Protein AF-A0A319FBZ1-F1 (afdb_monomer_lite)

Radius of gyration: 51.59 Å; chains: 1; bounding box: 107×74×148 Å

pLDDT: mean 87.97, std 13.42, range [27.72, 98.88]

InterPro domains:
  IPR041411 Linalool dehydratase/isomerase [PF18566] (577-923)

Organism: Aspergillus sclerotiicarbonarius (strain CBS 121057 / IBT 28362) (NCBI:txid1448318)

Secondary structure (DSSP, 8-state):
----------THHHHHHHTTHHHHHHHHHHHHHHHTT--B-HHHHHHHHHSHHHHHHHHHHHHHHHHHHHHHHHHHHHHHHHHHHHTSTT----HHHHHHHHHHTTT---TTS-HHHHHHHHHHHHHHHHHHHHHHHHHSEEEEEEEEEEEEEEEP-S--TT-S---SSTT-PPPEEEETTEEEES-HHHHTHHHHHHHHHT-S-SSS-GGG-EEE-SSSS--EEES--TT--TTTTTT-TTGGGSTTEEEEEEEEEEEEEEEEEEE-TT---EEEE-SSTTEEEEEE--TTB-TT--EEEEEE-SSGGG-EEEE--SSBSS--SEEEEEEEE-GGGGGGTTEEEEEEEEEEEEEEEEETTTTEEEEEE--GGG-----------TTSTTTSTT--S-TTSHHHHHHHHHHHHHHHHTEETTEEHHHHHHHHHHHHHHHHHHHTT----HHHHHHHHHHHHHHHHHHHHHHHHHHHHHHTS--EEEEEEEEEEEEEEES-HHHHHHHHHHHHHHHHHHHHHHHHHHHHSTT-S--PPPPHHHHHHHHHHHHHHHSPTT--TT---SSTTS-STTSHHHHHHHHHHHHHHIIIII-TT-HHHHHHHHHHHHHHHTSHHHHTTHHHHTT--TTT-TT-SSPPPP---SSSSS-HHHHHHHHHHHHHHHHHHT--TTTSTT-EEEEE--SSSSSS-EEEEE-HHHHHHHHHHHHHHTTTS---SSTTEE-TGGGHHHHHHHHHHHHHHT--HHHHHHHHHHHHHHHHT---SSSPPPS-EETTT--BPPP-SSHHHHHHHHHHTTT-HHHHHHHHHHHHBTTEEEETTEEEEPPHHHHHHHHHHHHHH-S-S-S---HHHHHHHHHHHHHHGGG---SS---HHHHHHHHHHHHT-HHHHHHHHHHHHHHS--EEETTEEE---B---B-TTS-B--B-HHIIIIIHHHHHH--TTHHHHHHHSPPPHHHHHHS-EEES--GGGSEEEEEEEEETTTTEEEEEEEE-SSS-EEEEEEEESPPSEEEEEEETTS-EEEEEE-TT--EEEEEEE-TT-EEEEEEEE-

Sequence (1062 aa):
MSDSTPRPVPWAHHLIYLLLILPTGLSIALLLSDSRHWTLTGALYSFINTYRTSVQTALQILATLLSTIQLITICRLINNATRILFSRPTHHTTLNHLALWSSLSTPTTNFSLPLPQILLTLILANLSAVLSALWTGALTPTSATTTTNTTIYIPSYANRTFIKEYPSQIDNTGPSLRTTRGYFTYSVGVGLLTSLVSSASSASPLTGTLRNRTHTKLDSTGYTYTGRSYGVGAPVGLTDSSVSLHPWAANYTYHERGYDAQINCIYNASSLFLLQDTFYNALYDASGPLPDSNTTSSEYSVYTGWSTDTIVALGVASDPIAYTKARYVAAAAGESYLALNASQCLVTFIPTWFQVDVAVKDKEIHVSKLNPSSSSSSSSSSSLSSSQKEEEEEVDIDPTNHTVHVVMRQLELISNDLTSFYRSTLGDAFNTSIADYTTNANSTSTSISNTTTALTGIKNAYISLVDDILEAYAAAQLVVGNFTTPATATVTIDALRLGSRVYIVAVFVVSLVVVGVVGIEAGRTILAIRCFRIPEALSLTQAGHLRHFYNLSSAIDGDWPHMGSQEPAQEFLDAYRYQLATMAYASGLTHYHRMPAMRGLFKPLIRRLIHKMLRREVWGYWYNTSQSGVMVDPDLKELRKPWANPVIRENIMYSGHLLLMTSLYAMLFDDDEFERPGSLTFHWNPLFWGMGPETFVYDNRSLQQVIIDEMERNGWVGVCCEPNMVFVACNQFPIIAMHLNDARDGATVATEVLDKYKLALEEKGMLSRNDLYKDWISIKQGHRATPRSVGLTAWAAAFMNTRNSEFVRAGFPSHVKGFITNIDGQIELQHPMVAGAYRAALKKQGDTAEWQDSAEVLRDAREFYKENRSTIYFPYNEPTLGYVVKWLSELGKTTELDGILAYADKHLQPTWEYGGLYYPRNDLATDEQGRWMHMDPFSGNSAIGYARLNVESGQKIMVDAPWTKETLASRPYVDGLDLSQGVDCLRGVWDPNRNALIVTIREWAGHGSRVVFDVKNLPEGRWEVCTSQGGRRMHELDKGGQIAVDATLEGHEEVDIVVIRA

Structure (mmCIF, N/CA/C/O backbone):
data_AF-A0A319FBZ1-F1
#
_entry.id   AF-A0A319FBZ1-F1
#
loop_
_atom_site.group_PDB
_atom_site.id
_atom_site.type_symbol
_atom_site.label_atom_id
_atom_site.label_alt_id
_atom_site.label_comp_id
_atom_site.label_asym_id
_atom_site.label_entity_id
_atom_site.label_seq_id
_atom_site.pdbx_PDB_ins_code
_atom_site.Cartn_x
_atom_site.Cartn_y
_atom_site.Cartn_z
_atom_site.occupancy
_atom_site.B_iso_or_equiv
_atom_site.auth_seq_id
_atom_site.auth_comp_id
_atom_site.auth_asym_id
_atom_site.auth_atom_id
_atom_site.pdbx_PDB_model_num
ATOM 1 N N . MET A 1 1 ? -35.579 33.108 -6.995 1.00 34.59 1 MET A N 1
ATOM 2 C CA . MET A 1 1 ? -35.849 32.298 -5.787 1.00 34.59 1 MET A CA 1
ATOM 3 C C . MET A 1 1 ? -34.522 31.711 -5.357 1.00 34.59 1 MET A C 1
ATOM 5 O O . MET A 1 1 ? -33.823 31.206 -6.219 1.00 34.59 1 MET A O 1
ATOM 9 N N . SER A 1 2 ? -34.110 31.943 -4.111 1.00 28.72 2 SER A N 1
ATOM 10 C CA . SER A 1 2 ? -32.727 31.746 -3.668 1.00 28.72 2 SER A CA 1
ATOM 11 C C . SER A 1 2 ? -32.303 30.280 -3.693 1.00 28.72 2 SER A C 1
ATOM 13 O O . SER A 1 2 ? -32.942 29.452 -3.045 1.00 28.72 2 SER A O 1
ATOM 15 N N . ASP A 1 3 ? -31.189 30.018 -4.373 1.00 31.55 3 ASP A N 1
ATOM 16 C CA . ASP A 1 3 ? -30.395 28.797 -4.274 1.00 31.55 3 ASP A CA 1
ATOM 17 C C . ASP A 1 3 ? -30.102 28.444 -2.814 1.00 31.55 3 ASP A C 1
ATOM 19 O O . ASP A 1 3 ? -29.349 29.137 -2.124 1.00 31.55 3 ASP A O 1
ATOM 23 N N . SER A 1 4 ? -30.655 27.329 -2.348 1.00 28.61 4 SER A N 1
ATOM 24 C CA . SER A 1 4 ? -30.146 26.621 -1.178 1.00 28.61 4 SER A CA 1
ATOM 25 C C . SER A 1 4 ? -29.410 25.376 -1.657 1.00 28.61 4 SER A C 1
ATOM 27 O O . SER A 1 4 ? -29.954 24.274 -1.681 1.00 28.61 4 SER A O 1
ATOM 29 N N . THR A 1 5 ? -28.156 25.570 -2.057 1.00 28.48 5 THR A N 1
ATOM 30 C CA . THR A 1 5 ? -27.180 24.489 -2.193 1.00 28.48 5 THR A CA 1
ATOM 31 C C . THR A 1 5 ? -27.067 23.736 -0.859 1.00 28.48 5 THR A C 1
ATOM 33 O O . THR A 1 5 ? -26.916 24.374 0.192 1.00 28.48 5 THR A O 1
ATOM 36 N N . PRO A 1 6 ? -27.119 22.391 -0.832 1.00 32.03 6 PRO A N 1
ATOM 37 C CA . PRO A 1 6 ? -26.705 21.656 0.351 1.00 32.03 6 PRO A CA 1
ATOM 38 C C . PRO A 1 6 ? -25.202 21.892 0.512 1.00 32.03 6 PRO A C 1
ATOM 40 O O . PRO A 1 6 ? -24.391 21.423 -0.284 1.00 32.03 6 PRO A O 1
ATOM 43 N N . ARG A 1 7 ? -24.816 22.698 1.509 1.00 27.72 7 ARG A N 1
ATOM 44 C CA . ARG A 1 7 ? -23.401 22.928 1.818 1.00 27.72 7 ARG A CA 1
ATOM 45 C C . ARG A 1 7 ? -22.739 21.569 2.091 1.00 27.72 7 ARG A C 1
ATOM 47 O O . ARG A 1 7 ? -23.223 20.863 2.979 1.00 27.72 7 ARG A O 1
ATOM 54 N N . PRO A 1 8 ? -21.634 21.212 1.413 1.00 31.62 8 PRO A N 1
ATOM 55 C CA . PRO A 1 8 ? -20.845 20.054 1.805 1.00 31.62 8 PRO A CA 1
ATOM 56 C C . PRO A 1 8 ? -20.401 20.264 3.253 1.00 31.62 8 PRO A C 1
ATOM 58 O O . PRO A 1 8 ? -19.828 21.305 3.578 1.00 31.62 8 PRO A O 1
ATOM 61 N N . VAL A 1 9 ? -20.708 19.316 4.143 1.00 40.81 9 VAL A N 1
ATOM 62 C CA . VAL A 1 9 ? -20.178 19.333 5.510 1.00 40.81 9 VAL A CA 1
ATOM 63 C C . VAL A 1 9 ? -18.664 19.141 5.377 1.00 40.81 9 VAL A C 1
ATOM 65 O O . VAL A 1 9 ? -18.232 18.076 4.941 1.00 40.81 9 VAL A O 1
ATOM 68 N N . PRO A 1 10 ? -17.832 20.149 5.691 1.00 37.81 10 PRO A N 1
ATOM 69 C CA . PRO A 1 10 ? -16.394 20.051 5.471 1.00 37.81 10 PRO A CA 1
ATOM 70 C C . PRO A 1 10 ? -15.814 18.898 6.296 1.00 37.81 10 PRO A C 1
ATOM 72 O O . PRO A 1 10 ? -16.124 18.814 7.489 1.00 37.81 10 PRO A O 1
ATOM 75 N N . TRP A 1 11 ? -14.916 18.082 5.724 1.00 42.06 11 TRP A N 1
ATOM 76 C CA . TRP A 1 11 ? -14.137 17.042 6.431 1.00 42.06 11 TRP A CA 1
ATOM 77 C C . TRP A 1 11 ? -13.492 17.538 7.744 1.00 42.06 11 TRP A C 1
ATOM 79 O O . TRP A 1 11 ? -13.277 16.761 8.676 1.00 42.06 11 TRP A O 1
ATOM 89 N N . ALA A 1 12 ? -13.288 18.853 7.874 1.00 48.91 12 ALA A N 1
ATOM 90 C CA . ALA A 1 12 ? -12.910 19.541 9.109 1.00 48.91 12 ALA A CA 1
ATOM 91 C C . ALA A 1 12 ? -13.807 19.234 10.330 1.00 48.91 12 ALA A C 1
ATOM 93 O O . ALA A 1 12 ? -13.333 19.306 11.460 1.00 48.91 12 ALA A O 1
ATOM 94 N N . HIS A 1 13 ? -15.078 18.857 10.143 1.00 54.44 13 HIS A N 1
ATOM 95 C CA . HIS A 1 13 ? -15.991 18.551 11.254 1.00 54.44 13 HIS A CA 1
ATOM 96 C C . HIS A 1 13 ? -15.677 17.222 11.958 1.00 54.44 13 HIS A C 1
ATOM 98 O O . HIS A 1 13 ? -15.991 17.084 13.140 1.00 54.44 13 HIS A O 1
ATOM 104 N N . HIS A 1 14 ? -15.026 16.274 11.275 1.00 61.62 14 HIS A N 1
ATOM 105 C CA . HIS A 1 14 ? -14.654 14.973 11.846 1.00 61.62 14 HIS A CA 1
ATOM 106 C C . HIS A 1 14 ? -13.193 14.913 12.323 1.00 61.62 14 HIS A C 1
ATOM 108 O O . HIS A 1 14 ? -12.869 14.104 13.191 1.00 61.62 14 HIS A O 1
ATOM 114 N N . LEU A 1 15 ? -12.335 15.822 11.844 1.00 65.56 15 LEU A N 1
ATOM 115 C CA . LEU A 1 15 ? -10.936 15.973 12.275 1.00 65.56 15 LEU A CA 1
ATOM 116 C C . LEU A 1 15 ? -10.785 16.193 13.788 1.00 65.56 15 LEU A C 1
ATOM 118 O O . LEU A 1 15 ? -9.795 15.773 14.380 1.00 65.56 15 LEU A O 1
ATOM 122 N N . ILE A 1 16 ? -11.785 16.789 14.442 1.00 71.62 16 ILE A N 1
ATOM 123 C CA . ILE A 1 16 ? -11.746 17.045 15.887 1.00 71.62 16 ILE A CA 1
ATOM 124 C C . ILE A 1 16 ? -11.750 15.755 16.723 1.00 71.62 16 ILE A C 1
ATOM 126 O O . ILE A 1 16 ? -11.175 15.736 17.806 1.00 71.62 16 ILE A O 1
ATOM 130 N N . TYR A 1 17 ? -12.324 14.663 16.202 1.00 78.06 17 TYR A N 1
ATOM 131 C CA . TYR A 1 17 ? -12.297 13.351 16.855 1.00 78.06 17 TYR A CA 1
ATOM 132 C C . TYR A 1 17 ? -10.937 12.659 16.709 1.00 78.06 17 TYR A C 1
ATOM 134 O O . TYR A 1 17 ? -10.563 11.882 17.583 1.00 78.06 17 TYR A O 1
ATOM 142 N N . LEU A 1 18 ? -10.157 12.974 15.665 1.00 79.75 18 LEU A N 1
ATOM 143 C CA . LEU A 1 18 ? -8.789 12.461 15.513 1.00 79.75 18 LEU A CA 1
ATOM 144 C C . LEU A 1 18 ? -7.849 13.015 16.591 1.00 79.75 18 LEU A C 1
ATOM 146 O O . LEU A 1 18 ? -6.896 12.342 16.975 1.00 79.75 18 LEU A O 1
ATOM 150 N N . LEU A 1 19 ? -8.149 14.190 17.156 1.00 82.81 19 LEU A N 1
ATOM 151 C CA . LEU A 1 19 ? -7.373 14.743 18.268 1.00 82.81 19 LEU A CA 1
ATOM 152 C C . LEU A 1 19 ? -7.431 13.862 19.528 1.00 82.81 19 LEU A C 1
ATOM 154 O O . LEU A 1 19 ? -6.498 13.919 20.325 1.00 82.81 19 LEU A O 1
ATOM 158 N N . LEU A 1 20 ? -8.446 12.995 19.690 1.00 85.62 20 LEU A N 1
ATOM 159 C CA . LEU A 1 20 ? -8.510 12.016 20.788 1.00 85.62 20 LEU A CA 1
ATOM 160 C C . LEU A 1 20 ? -7.400 10.962 20.740 1.00 85.62 20 LEU A C 1
ATOM 162 O O . LEU A 1 20 ? -7.141 10.325 21.763 1.00 85.62 20 LEU A O 1
ATOM 166 N N . ILE A 1 21 ? -6.728 10.781 19.598 1.00 85.25 21 ILE A N 1
ATOM 167 C CA . ILE A 1 21 ? -5.580 9.872 19.486 1.00 85.25 21 ILE A CA 1
ATOM 168 C C . ILE A 1 21 ? -4.472 10.300 20.454 1.00 85.25 21 ILE A C 1
ATOM 170 O O . ILE A 1 21 ? -3.823 9.443 21.042 1.00 85.25 21 ILE A O 1
ATOM 174 N N . LEU A 1 22 ? -4.300 11.605 20.687 1.00 86.25 22 LEU A N 1
ATOM 175 C CA . LEU A 1 22 ? -3.264 12.137 21.575 1.00 86.25 22 LEU A CA 1
ATOM 176 C C . LEU A 1 22 ? -3.469 11.731 23.052 1.00 86.25 22 LEU A C 1
ATOM 178 O O . LEU A 1 22 ? -2.593 11.050 23.589 1.00 86.25 22 LEU A O 1
ATOM 182 N N . PRO A 1 23 ? -4.597 12.057 23.727 1.00 89.50 23 PRO A N 1
ATOM 183 C CA . PRO A 1 23 ? -4.830 11.617 25.103 1.00 89.50 23 PRO A CA 1
ATOM 184 C C . PRO A 1 23 ? -4.959 10.094 25.214 1.00 89.50 23 PRO A C 1
ATOM 186 O O . PRO A 1 23 ? -4.462 9.505 26.170 1.00 89.50 23 PRO A O 1
ATOM 189 N N . THR A 1 24 ? -5.557 9.425 24.225 1.00 87.00 24 THR A N 1
ATOM 190 C CA . THR A 1 24 ? -5.720 7.964 24.271 1.00 87.00 24 THR A CA 1
ATOM 191 C C . THR A 1 24 ? -4.374 7.255 24.132 1.00 87.00 24 THR A C 1
ATOM 193 O O . THR A 1 24 ? -4.033 6.424 24.971 1.00 87.00 24 THR A O 1
ATOM 196 N N . GLY A 1 25 ? -3.572 7.628 23.132 1.00 87.62 25 GLY A N 1
ATOM 197 C CA . GLY A 1 25 ? -2.243 7.071 22.897 1.00 87.62 25 GLY A CA 1
ATOM 198 C C . GLY A 1 25 ? -1.302 7.304 24.074 1.00 87.62 25 GLY A C 1
ATOM 199 O O . GLY A 1 25 ? -0.630 6.370 24.507 1.00 87.62 25 GLY A O 1
ATOM 200 N N . LEU A 1 26 ? -1.319 8.505 24.664 1.00 89.12 26 LEU A N 1
ATOM 201 C CA . LEU A 1 26 ? -0.517 8.792 25.852 1.00 89.12 26 LEU A CA 1
ATOM 202 C C . LEU A 1 26 ? -0.981 7.983 27.074 1.00 89.12 26 LEU A C 1
ATOM 204 O O . LEU A 1 26 ? -0.143 7.462 27.803 1.00 89.12 26 LEU A O 1
ATOM 208 N N . SER A 1 27 ? -2.291 7.808 27.282 1.00 90.62 27 SER A N 1
ATOM 209 C CA . SER A 1 27 ? -2.806 6.991 28.394 1.00 90.62 27 SER A CA 1
ATOM 210 C C . SER A 1 27 ? -2.435 5.507 28.257 1.00 90.62 27 SER A C 1
ATOM 212 O O . SER A 1 27 ? -2.068 4.872 29.244 1.00 90.62 27 SER A O 1
ATOM 214 N N . ILE A 1 28 ? -2.449 4.970 27.028 1.00 87.38 28 ILE A N 1
ATOM 215 C CA . ILE A 1 28 ? -2.000 3.605 26.720 1.00 87.38 28 ILE A CA 1
ATOM 216 C C . ILE A 1 28 ? -0.494 3.483 26.955 1.00 87.38 28 ILE A C 1
ATOM 218 O O . ILE A 1 28 ? -0.051 2.520 27.574 1.00 87.38 28 ILE A O 1
ATOM 222 N N . ALA A 1 29 ? 0.295 4.463 26.508 1.00 86.00 29 ALA A N 1
ATOM 223 C CA . ALA A 1 29 ? 1.738 4.475 26.721 1.00 86.00 29 ALA A CA 1
ATOM 224 C C . ALA A 1 29 ? 2.097 4.508 28.216 1.00 86.00 29 ALA A C 1
ATOM 226 O O . ALA A 1 29 ? 2.976 3.760 28.639 1.00 86.00 29 ALA A O 1
ATOM 227 N N . LEU A 1 30 ? 1.386 5.300 29.029 1.00 87.31 30 LEU A N 1
ATOM 228 C CA . LEU A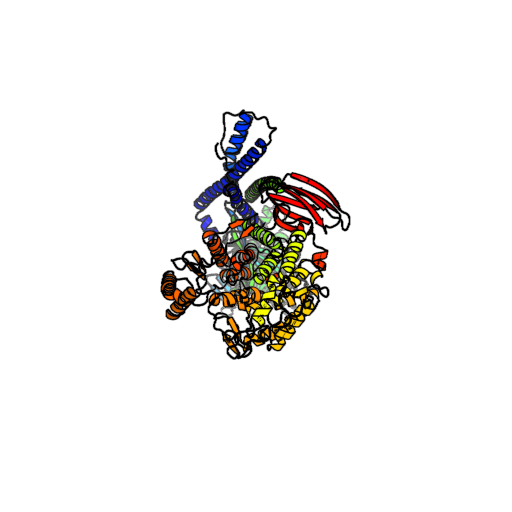 1 30 ? 1.569 5.333 30.485 1.00 87.31 30 LEU A CA 1
ATOM 229 C C . LEU A 1 30 ? 1.181 4.005 31.145 1.00 87.31 30 LEU A C 1
ATOM 231 O O . LEU A 1 30 ? 1.909 3.527 32.010 1.00 87.31 30 LEU A O 1
ATOM 235 N N . LEU A 1 31 ? 0.090 3.364 30.711 1.00 85.75 31 LEU A N 1
ATOM 236 C CA . LEU A 1 31 ? -0.308 2.047 31.219 1.00 85.75 31 LEU A CA 1
ATOM 237 C C . LEU A 1 31 ? 0.703 0.953 30.831 1.00 85.75 31 LEU A C 1
ATOM 239 O O . LEU A 1 31 ? 1.047 0.103 31.651 1.00 85.75 31 LEU A O 1
ATOM 243 N N . LEU A 1 32 ? 1.226 0.992 29.602 1.00 84.12 32 LEU A N 1
ATOM 244 C CA . LEU A 1 32 ? 2.278 0.082 29.145 1.00 84.12 32 LEU A CA 1
ATOM 245 C C . LEU A 1 32 ? 3.583 0.311 29.916 1.00 84.12 32 LEU A C 1
ATOM 247 O O . LEU A 1 32 ? 4.200 -0.657 30.355 1.00 84.12 32 LEU A O 1
ATOM 251 N N . SER A 1 33 ? 3.962 1.571 30.136 1.00 83.12 33 SER A N 1
ATOM 252 C CA . SER A 1 33 ? 5.104 1.961 30.971 1.00 83.12 33 SER A CA 1
ATOM 253 C C . SER A 1 33 ? 4.956 1.452 32.408 1.00 83.12 33 SER A C 1
ATOM 255 O O . SER A 1 33 ? 5.908 0.910 32.969 1.00 83.12 33 SER A O 1
ATOM 257 N N . ASP A 1 34 ? 3.759 1.583 32.992 1.00 83.19 34 ASP A N 1
ATOM 258 C CA . ASP A 1 34 ? 3.424 1.075 34.326 1.00 83.19 34 ASP A CA 1
ATOM 259 C C . ASP A 1 34 ? 3.566 -0.454 34.380 1.00 83.19 34 ASP A C 1
ATOM 261 O O . ASP A 1 34 ? 4.217 -0.958 35.294 1.00 83.19 34 ASP A O 1
ATOM 265 N N . SER A 1 35 ? 3.042 -1.163 33.368 1.00 81.50 35 SER A N 1
ATOM 266 C CA . SER A 1 35 ? 3.059 -2.632 33.277 1.00 81.50 35 SER A CA 1
ATOM 267 C C . SER A 1 35 ? 4.442 -3.237 33.021 1.00 81.50 35 SER A C 1
ATOM 269 O O . SER A 1 35 ? 4.722 -4.341 33.476 1.00 81.50 35 SER A O 1
ATOM 271 N N . ARG A 1 36 ? 5.319 -2.521 32.304 1.00 80.12 36 ARG A N 1
ATOM 272 C CA . ARG A 1 36 ? 6.681 -2.970 31.972 1.00 80.12 36 ARG A CA 1
ATOM 273 C C . ARG A 1 36 ? 7.728 -2.525 32.993 1.00 80.12 36 ARG A C 1
ATOM 275 O O . ARG A 1 36 ? 8.913 -2.688 32.730 1.00 80.12 36 ARG A O 1
ATOM 282 N N . HIS A 1 37 ? 7.305 -1.950 34.123 1.00 75.50 37 HIS A N 1
ATOM 283 C CA . HIS A 1 37 ? 8.192 -1.400 35.153 1.00 75.50 37 HIS A CA 1
ATOM 284 C C . HIS A 1 37 ? 9.277 -0.480 34.577 1.00 75.50 37 HIS A C 1
ATOM 286 O O . HIS A 1 37 ? 10.433 -0.527 34.991 1.00 75.50 37 HIS A O 1
ATOM 292 N N . TRP A 1 38 ? 8.916 0.354 33.598 1.00 78.19 38 TRP A N 1
ATOM 293 C CA . TRP A 1 38 ? 9.892 1.236 32.974 1.00 78.19 38 TRP A CA 1
ATOM 294 C C . TRP A 1 38 ? 10.355 2.299 33.976 1.00 78.19 38 TRP A C 1
ATOM 296 O O . TRP A 1 38 ? 9.547 3.054 34.526 1.00 78.19 38 TRP A O 1
ATOM 306 N N . THR A 1 39 ? 11.662 2.337 34.219 1.00 80.50 39 THR A N 1
ATOM 307 C CA . THR A 1 39 ? 12.317 3.286 35.115 1.00 80.50 39 THR A CA 1
ATOM 308 C C . THR A 1 39 ? 13.240 4.225 34.339 1.00 80.50 39 THR A C 1
ATOM 310 O O . THR A 1 39 ? 13.846 3.875 33.326 1.00 80.50 39 THR A O 1
ATOM 313 N N . LEU A 1 40 ? 13.325 5.460 34.818 1.00 78.62 40 LEU A N 1
ATOM 314 C CA . LEU A 1 40 ? 14.212 6.507 34.344 1.00 78.62 40 LEU A CA 1
ATOM 315 C C . LEU A 1 40 ? 15.462 6.499 35.225 1.00 78.62 40 LEU A C 1
ATOM 317 O O . LEU A 1 40 ? 15.387 6.790 36.420 1.00 78.62 40 LEU A O 1
ATOM 321 N N . THR A 1 41 ? 16.601 6.168 34.627 1.00 76.44 41 THR A N 1
ATOM 322 C CA . THR A 1 41 ? 17.908 6.058 35.291 1.00 76.44 41 THR A CA 1
ATOM 323 C C . THR A 1 41 ? 18.925 7.017 34.658 1.00 76.44 41 THR A C 1
ATOM 325 O O . THR A 1 41 ? 18.640 7.705 33.671 1.00 76.44 41 THR A O 1
ATOM 328 N N . GLY A 1 42 ? 20.121 7.117 35.246 1.00 75.19 42 GLY A N 1
ATOM 329 C CA . GLY A 1 42 ? 21.249 7.848 34.660 1.00 75.19 42 GLY A CA 1
ATOM 330 C C . GLY A 1 42 ? 20.997 9.351 34.472 1.00 75.19 42 GLY A C 1
ATOM 331 O O . GLY A 1 42 ? 20.610 10.057 35.404 1.00 75.19 42 GLY A O 1
ATOM 332 N N . ALA A 1 43 ? 21.234 9.859 33.258 1.00 73.06 43 ALA A N 1
ATOM 333 C CA . ALA A 1 43 ? 21.151 11.291 32.952 1.00 73.06 43 ALA A CA 1
ATOM 334 C C . ALA A 1 43 ? 19.738 11.874 33.147 1.00 73.06 43 ALA A C 1
ATOM 336 O O . ALA A 1 43 ? 19.599 13.005 33.607 1.00 73.06 43 ALA A O 1
ATOM 337 N N . LEU A 1 44 ? 18.693 11.091 32.859 1.00 73.56 44 LEU A N 1
ATOM 338 C CA . LEU A 1 44 ? 17.294 11.490 33.051 1.00 73.56 44 LEU A CA 1
ATOM 339 C C . LEU A 1 44 ? 16.930 11.597 34.536 1.00 73.56 44 LEU A C 1
ATOM 341 O O . LEU A 1 44 ? 16.275 12.560 34.933 1.00 73.56 44 LEU A O 1
ATOM 345 N N . TYR A 1 45 ? 17.405 10.659 35.362 1.00 80.94 45 TYR A N 1
ATOM 346 C CA . TYR A 1 45 ? 17.258 10.726 36.820 1.00 80.94 45 TYR A CA 1
ATOM 347 C C . TYR A 1 45 ? 17.923 11.987 37.385 1.00 80.94 45 TYR A C 1
ATOM 349 O O . TYR A 1 45 ? 17.305 12.734 38.146 1.00 80.94 45 TYR A O 1
ATOM 357 N N . SER A 1 46 ? 19.153 12.267 36.940 1.00 78.44 46 SER A N 1
ATOM 358 C CA . SER A 1 46 ? 19.890 13.474 37.324 1.00 78.44 46 SER A CA 1
ATOM 359 C C . SER A 1 46 ? 19.156 14.750 36.888 1.00 78.44 46 SER A C 1
ATOM 361 O O . SER A 1 46 ? 18.933 15.645 37.704 1.00 78.44 46 SER A O 1
ATOM 363 N N . PHE A 1 47 ? 18.687 14.813 35.636 1.00 81.81 47 PHE A N 1
ATOM 364 C CA . PHE A 1 47 ? 17.968 15.965 35.088 1.00 81.81 47 PHE A CA 1
ATOM 365 C C . PHE A 1 47 ? 16.683 16.272 35.865 1.00 81.81 47 PHE A C 1
ATOM 367 O O . PHE A 1 47 ? 16.469 17.413 36.277 1.00 81.81 47 PHE A O 1
ATOM 374 N N . ILE A 1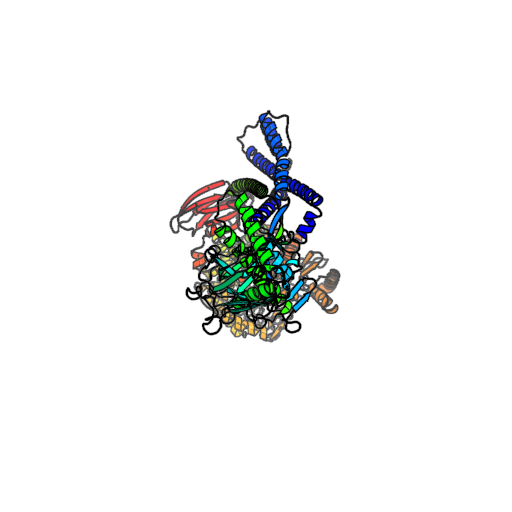 48 ? 15.849 15.257 36.117 1.00 81.69 48 ILE A N 1
ATOM 375 C CA . ILE A 1 48 ? 14.580 15.434 36.835 1.00 81.69 48 ILE A CA 1
ATOM 376 C C . ILE A 1 48 ? 14.834 15.864 38.279 1.00 81.69 48 ILE A C 1
ATOM 378 O O . ILE A 1 48 ? 14.161 16.771 38.768 1.00 81.69 48 ILE A O 1
ATOM 382 N N . ASN A 1 49 ? 15.818 15.266 38.957 1.00 80.38 49 ASN A N 1
ATOM 383 C CA . ASN A 1 49 ? 16.158 15.666 40.321 1.00 80.38 49 ASN A CA 1
ATOM 384 C C . ASN A 1 49 ? 16.785 17.061 40.404 1.00 80.38 49 ASN A C 1
ATOM 386 O O . ASN A 1 49 ? 16.559 17.752 41.395 1.00 80.38 49 ASN A O 1
ATOM 390 N N . THR A 1 50 ? 17.497 17.500 39.367 1.00 84.31 50 THR A N 1
ATOM 391 C CA . THR A 1 50 ? 18.093 18.842 39.310 1.00 84.31 50 THR A CA 1
ATOM 392 C C . THR A 1 50 ? 17.045 19.922 39.021 1.00 84.31 50 THR A C 1
ATOM 394 O O . THR A 1 50 ? 17.071 20.985 39.637 1.00 84.31 50 THR A O 1
ATOM 397 N N . TYR A 1 51 ? 16.079 19.650 38.132 1.00 84.50 51 TYR A N 1
ATOM 398 C CA . TYR A 1 51 ? 15.102 20.635 37.640 1.00 84.50 51 TYR A CA 1
ATOM 399 C C . TYR A 1 51 ? 13.644 20.319 38.012 1.00 84.50 51 TYR A C 1
ATOM 401 O O . TYR A 1 51 ? 12.728 20.557 37.219 1.00 84.50 51 TYR A O 1
ATOM 409 N N . ARG A 1 52 ? 13.403 19.811 39.228 1.00 83.31 52 ARG A N 1
ATOM 410 C CA . ARG A 1 52 ? 12.074 19.351 39.685 1.00 83.31 52 ARG A CA 1
ATOM 411 C C . ARG A 1 52 ? 10.938 20.349 39.409 1.00 83.31 52 ARG A C 1
ATOM 413 O O . ARG A 1 52 ? 9.892 19.959 38.894 1.00 83.31 52 ARG A O 1
ATOM 420 N N . THR A 1 53 ? 11.146 21.635 39.697 1.00 81.25 53 THR A N 1
ATOM 421 C CA . THR A 1 53 ? 10.112 22.676 39.543 1.00 81.25 53 THR A CA 1
ATOM 422 C C . THR A 1 53 ? 9.749 22.938 38.079 1.00 81.25 53 THR A C 1
ATOM 424 O O . THR A 1 53 ? 8.570 23.027 37.742 1.00 81.25 53 THR A O 1
ATOM 427 N N . SER A 1 54 ? 10.742 23.024 37.190 1.00 85.81 54 SER A N 1
ATOM 428 C CA . SER A 1 54 ? 10.518 23.288 35.761 1.00 85.81 54 SER A CA 1
ATOM 429 C C . SER A 1 54 ? 9.787 22.132 35.080 1.00 85.81 54 SER A C 1
ATOM 431 O O . SER A 1 54 ? 8.877 22.358 34.281 1.00 85.81 54 SER A O 1
ATOM 433 N N . VAL A 1 55 ? 10.146 20.895 35.441 1.00 84.75 55 VAL A N 1
ATOM 434 C CA . VAL A 1 55 ? 9.479 19.686 34.945 1.00 84.75 55 VAL A CA 1
ATOM 435 C C . VAL A 1 55 ? 8.005 19.687 35.356 1.00 84.75 55 VAL A C 1
ATOM 437 O O . VAL A 1 55 ? 7.141 19.485 34.506 1.00 84.75 55 VAL A O 1
ATOM 440 N N . GLN A 1 56 ? 7.689 20.005 36.615 1.00 84.69 56 GLN A N 1
ATOM 441 C CA . GLN A 1 56 ? 6.302 20.027 37.092 1.00 84.69 56 GLN A CA 1
ATOM 442 C C . GLN A 1 56 ? 5.432 21.066 36.360 1.00 84.69 56 GLN A C 1
ATOM 444 O O . GLN A 1 56 ? 4.286 20.776 36.014 1.00 84.69 56 GLN A O 1
ATOM 449 N N . THR A 1 57 ? 5.968 22.254 36.064 1.00 84.75 57 THR A N 1
ATOM 450 C CA . THR A 1 57 ? 5.241 23.290 35.307 1.00 84.75 57 THR A CA 1
ATOM 451 C C . THR A 1 57 ? 4.925 22.839 33.880 1.00 84.75 57 THR A C 1
ATOM 453 O O . THR A 1 57 ? 3.801 23.021 33.409 1.00 84.75 57 THR A O 1
ATOM 456 N N . ALA A 1 58 ? 5.884 22.208 33.195 1.00 84.62 58 ALA A N 1
ATOM 457 C CA . ALA A 1 58 ? 5.672 21.682 31.847 1.00 84.62 58 ALA A CA 1
ATOM 458 C C . ALA A 1 58 ? 4.583 20.593 31.820 1.00 84.62 58 ALA A C 1
ATOM 460 O O . ALA A 1 58 ? 3.727 20.589 30.932 1.00 84.62 58 ALA A O 1
ATOM 461 N N . LEU A 1 59 ? 4.564 19.717 32.832 1.00 87.75 59 LEU A N 1
ATOM 462 C CA . LEU A 1 59 ? 3.537 18.683 32.974 1.00 87.75 59 LEU A CA 1
ATOM 463 C C . LEU A 1 59 ? 2.131 19.275 33.161 1.00 87.75 59 LEU A C 1
ATOM 465 O O . LEU A 1 59 ? 1.178 18.776 32.565 1.00 87.75 59 LEU A O 1
ATOM 469 N N . GLN A 1 60 ? 1.995 20.369 3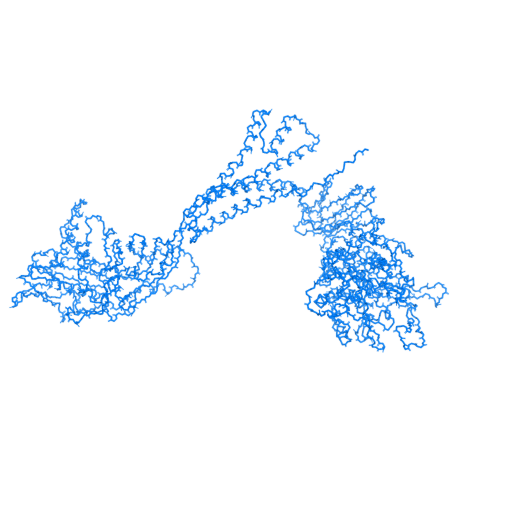3.915 1.00 86.88 60 GLN A N 1
ATOM 470 C CA . GLN A 1 60 ? 0.703 21.031 34.136 1.00 86.88 60 GLN A CA 1
ATOM 471 C C . GLN A 1 60 ? 0.117 21.645 32.850 1.00 86.88 60 GLN A C 1
ATOM 473 O O . GLN A 1 60 ? -1.097 21.584 32.617 1.00 86.88 60 GLN A O 1
ATOM 478 N N . ILE A 1 61 ? 0.968 22.218 31.993 1.00 87.44 61 ILE A N 1
ATOM 479 C CA . ILE A 1 61 ? 0.557 22.760 30.687 1.00 87.44 61 ILE A CA 1
ATOM 480 C C . ILE A 1 61 ? 0.047 21.625 29.791 1.00 87.44 61 ILE A C 1
ATOM 482 O O . ILE A 1 61 ? -1.036 21.729 29.209 1.00 87.44 61 ILE A O 1
ATOM 486 N N . LEU A 1 62 ? 0.787 20.514 29.734 1.00 88.62 62 LEU A N 1
ATOM 487 C CA . LEU A 1 62 ? 0.411 19.343 28.945 1.00 88.62 62 LEU A CA 1
ATOM 488 C C . LEU A 1 62 ? -0.918 18.732 29.422 1.00 88.62 62 LEU A C 1
ATOM 490 O O . LEU A 1 62 ? -1.799 18.458 28.607 1.00 88.62 62 LEU A O 1
ATOM 494 N N . ALA A 1 63 ? -1.107 18.589 30.736 1.00 90.25 63 ALA A N 1
ATOM 495 C CA . ALA A 1 63 ? -2.342 18.078 31.333 1.00 90.25 63 ALA A CA 1
ATOM 496 C C . ALA A 1 63 ? -3.579 18.930 30.978 1.00 90.25 63 ALA A C 1
ATOM 498 O O . ALA A 1 63 ? -4.664 18.413 30.681 1.00 90.25 63 ALA A O 1
ATOM 499 N N . THR A 1 64 ? -3.407 20.252 30.930 1.00 89.19 64 THR A N 1
ATOM 500 C CA . THR A 1 64 ? -4.476 21.194 30.564 1.00 89.19 64 THR A CA 1
ATOM 501 C C . THR A 1 64 ? -4.846 21.096 29.077 1.00 89.19 64 THR A C 1
ATOM 503 O O . THR A 1 64 ? -6.022 21.164 28.714 1.00 89.19 64 THR A O 1
ATOM 506 N N . LEU A 1 65 ? -3.869 20.860 28.198 1.00 88.62 65 LEU A N 1
ATOM 507 C CA . LEU A 1 65 ? -4.124 20.648 26.772 1.00 88.62 65 LEU A CA 1
ATOM 508 C C . LEU A 1 65 ? -4.918 19.352 26.521 1.00 88.62 65 LEU A C 1
ATOM 510 O O . LEU A 1 65 ? -5.918 19.361 25.801 1.00 88.62 65 LEU A O 1
ATOM 514 N N . LEU A 1 66 ? -4.507 18.247 27.151 1.00 89.75 66 LEU A N 1
ATOM 515 C CA . LEU A 1 66 ? -5.137 16.931 26.981 1.00 89.75 66 LEU A CA 1
ATOM 516 C C . LEU A 1 66 ? -6.585 16.907 27.489 1.00 89.75 66 LEU A C 1
ATOM 518 O O . LEU A 1 66 ? -7.475 16.383 26.815 1.00 89.75 66 LEU A O 1
ATOM 522 N N . SER A 1 67 ? -6.838 17.530 28.642 1.00 89.12 67 SER A N 1
ATOM 523 C CA . SER A 1 67 ? -8.192 17.680 29.194 1.00 89.12 67 SER A CA 1
ATOM 524 C C . SER A 1 67 ? -9.103 18.536 28.308 1.00 89.12 67 SER A C 1
ATOM 526 O O . SER A 1 67 ? -10.282 18.216 28.140 1.00 89.12 67 SER A O 1
ATOM 528 N N . THR A 1 68 ? -8.563 19.580 27.672 1.00 88.06 68 THR A N 1
ATOM 529 C CA . THR A 1 68 ? -9.315 20.430 26.735 1.00 88.06 68 THR A CA 1
ATOM 530 C C . THR A 1 68 ? -9.775 19.646 25.501 1.00 88.06 68 THR A C 1
ATOM 532 O O . THR A 1 68 ? -10.932 19.766 25.093 1.00 88.06 68 THR A O 1
ATOM 535 N N . ILE A 1 69 ? -8.916 18.787 24.940 1.00 87.88 69 ILE A N 1
ATOM 536 C CA . ILE A 1 69 ? -9.263 17.911 23.805 1.00 87.88 69 ILE A CA 1
ATOM 537 C C . ILE A 1 69 ? -10.431 16.978 24.166 1.00 87.88 69 ILE A C 1
ATOM 539 O O . ILE A 1 69 ? -11.387 16.837 23.393 1.00 87.88 69 ILE A O 1
ATOM 543 N N . GLN A 1 70 ? -10.384 16.363 25.352 1.00 88.19 70 GLN A N 1
ATOM 544 C CA . GLN A 1 70 ? -11.441 15.469 25.833 1.00 88.19 70 GLN A CA 1
ATOM 545 C C . GLN A 1 70 ? -12.774 16.215 26.024 1.00 88.19 70 GLN A C 1
ATOM 547 O O . GLN A 1 70 ? -13.811 15.734 25.565 1.00 88.19 70 GLN A O 1
ATOM 552 N N . LEU A 1 71 ? -12.759 17.421 26.606 1.00 87.44 71 LEU A N 1
ATOM 553 C CA . LEU A 1 71 ? -13.969 18.230 26.802 1.00 87.44 71 LEU A CA 1
ATOM 554 C C . LEU A 1 71 ? -14.614 18.663 25.474 1.00 87.44 71 LEU A C 1
ATOM 556 O O . LEU A 1 71 ? -15.822 18.512 25.291 1.00 87.44 71 LEU A O 1
ATOM 560 N N . ILE A 1 72 ? -13.818 19.162 24.522 1.00 85.00 72 ILE A N 1
ATOM 561 C CA . ILE A 1 72 ? -14.317 19.597 23.206 1.00 85.00 72 ILE A CA 1
ATOM 562 C C . ILE A 1 72 ? -14.985 18.435 22.459 1.00 85.00 72 ILE A C 1
ATOM 564 O O . ILE A 1 72 ? -16.028 18.619 21.827 1.00 85.00 72 ILE A O 1
ATOM 568 N N . THR A 1 73 ? -14.417 17.234 22.565 1.00 84.25 73 THR A N 1
ATOM 569 C CA . THR A 1 73 ? -14.984 16.016 21.975 1.00 84.25 73 THR A CA 1
ATOM 570 C C . THR A 1 73 ? -16.370 15.709 22.542 1.00 84.25 73 THR A C 1
ATOM 572 O O . THR A 1 73 ? -17.304 15.456 21.778 1.00 84.25 73 THR A O 1
ATOM 575 N N . ILE A 1 74 ? -16.523 15.765 23.869 1.00 85.25 74 ILE A N 1
ATOM 576 C CA . ILE A 1 74 ? -17.801 15.518 24.551 1.00 85.25 74 ILE A CA 1
ATOM 577 C C . ILE A 1 74 ? -18.855 16.538 24.095 1.00 85.25 74 ILE A C 1
ATOM 579 O O . ILE A 1 74 ? -19.941 16.148 23.668 1.00 85.25 74 ILE A O 1
ATOM 583 N N . CYS A 1 75 ? -18.520 17.832 24.077 1.00 84.12 75 CYS A N 1
ATOM 584 C CA . CYS A 1 75 ? -19.427 18.887 23.605 1.00 84.12 75 CYS A CA 1
ATOM 585 C C . CYS A 1 75 ? -19.856 18.681 22.138 1.00 84.12 75 CYS A C 1
ATOM 587 O O . CYS A 1 75 ? -21.010 18.919 21.773 1.00 84.12 75 CYS A O 1
ATOM 589 N N . ARG A 1 76 ? -18.948 18.197 21.278 1.00 81.31 76 ARG A N 1
ATOM 590 C CA . ARG A 1 76 ? -19.248 17.893 19.868 1.00 81.31 76 ARG A CA 1
ATOM 591 C C . ARG A 1 76 ? -20.148 16.674 19.697 1.00 81.31 76 ARG A C 1
ATOM 593 O O . ARG A 1 76 ? -21.051 16.725 18.867 1.00 81.31 76 ARG A O 1
ATOM 600 N N . LEU A 1 77 ? -19.939 15.612 20.477 1.00 79.69 77 LEU A N 1
ATOM 601 C CA . LEU A 1 77 ? -20.853 14.464 20.511 1.00 79.69 77 LEU A CA 1
ATOM 602 C C . LEU A 1 77 ? -22.269 14.899 20.883 1.00 79.69 77 LEU A C 1
ATOM 604 O O . LEU A 1 77 ? -23.219 14.540 20.191 1.00 79.69 77 LEU A O 1
ATOM 608 N N . ILE A 1 78 ? -22.392 15.734 21.919 1.00 81.12 78 ILE A N 1
ATOM 609 C CA . ILE A 1 78 ? -23.677 16.293 22.338 1.00 81.12 78 ILE A CA 1
ATOM 610 C C . ILE A 1 78 ? -24.303 17.091 21.189 1.00 81.12 78 ILE A C 1
ATOM 612 O O . ILE A 1 78 ? -25.452 16.846 20.854 1.00 81.12 78 ILE A O 1
ATOM 616 N N . ASN A 1 79 ? -23.553 17.973 20.518 1.00 80.00 79 ASN A N 1
ATOM 617 C CA . ASN A 1 79 ? -24.047 18.742 19.365 1.00 80.00 79 ASN A CA 1
ATOM 618 C C . ASN A 1 79 ? -24.598 17.847 18.236 1.00 80.00 79 ASN A C 1
ATOM 620 O O . ASN A 1 79 ? -25.664 18.116 17.682 1.00 80.00 79 ASN A O 1
ATOM 624 N N . ASN A 1 80 ? -23.898 16.761 17.904 1.00 73.75 80 ASN A N 1
ATOM 625 C CA . ASN A 1 80 ? -24.353 15.828 16.873 1.00 73.75 80 ASN A CA 1
ATOM 626 C C . ASN A 1 80 ? -25.623 15.078 17.302 1.00 73.75 80 ASN A C 1
ATOM 628 O O . ASN A 1 80 ? -26.572 15.003 16.520 1.00 73.75 80 ASN A O 1
ATOM 632 N N . ALA A 1 81 ? -25.686 14.606 18.551 1.00 72.62 81 ALA A N 1
ATOM 633 C CA . ALA A 1 81 ? -26.884 13.977 19.107 1.00 72.62 81 ALA A CA 1
ATOM 634 C C . ALA A 1 81 ? -28.089 14.937 19.101 1.00 72.62 81 ALA A C 1
ATOM 636 O O . ALA A 1 81 ? -29.194 14.550 18.715 1.00 72.62 81 ALA A O 1
ATOM 637 N N . THR A 1 82 ? -27.861 16.211 19.436 1.00 71.75 82 THR A N 1
ATOM 638 C CA . THR A 1 82 ? -28.853 17.290 19.375 1.00 71.75 82 THR A CA 1
ATOM 639 C C . THR A 1 82 ? -29.437 17.444 17.969 1.00 71.75 82 THR A C 1
ATOM 641 O O . THR A 1 82 ? -30.655 17.480 17.802 1.00 71.75 82 THR A O 1
ATOM 644 N N . ARG A 1 83 ? -28.588 17.492 16.933 1.00 70.62 83 ARG A N 1
ATOM 645 C CA . ARG A 1 83 ? -29.030 17.628 15.531 1.00 70.62 83 ARG A CA 1
ATOM 646 C C . ARG A 1 83 ? -29.896 16.455 15.075 1.00 70.62 83 ARG A C 1
ATOM 648 O O . ARG A 1 83 ? -30.906 16.672 14.413 1.00 70.62 83 ARG A O 1
ATOM 655 N N . ILE A 1 84 ? -29.534 15.229 15.456 1.00 67.56 84 ILE A N 1
ATOM 656 C CA . ILE A 1 84 ? -30.319 14.027 15.137 1.00 67.56 84 ILE A CA 1
ATOM 657 C C . ILE A 1 84 ? -31.679 14.080 15.838 1.00 67.56 84 ILE A C 1
ATOM 659 O O . ILE A 1 84 ? -32.705 13.827 15.206 1.00 67.56 84 ILE A O 1
ATOM 663 N N . LEU A 1 85 ? -31.705 14.445 17.122 1.00 69.81 85 LEU A N 1
ATOM 664 C CA . LEU A 1 85 ? -32.936 14.524 17.910 1.00 69.81 85 LEU A CA 1
ATOM 665 C C . LEU A 1 85 ? -33.954 15.499 17.295 1.00 69.81 85 LEU A C 1
ATOM 667 O O . LEU A 1 85 ? -35.135 15.166 17.208 1.00 69.81 85 LEU A O 1
ATOM 671 N N . PHE A 1 86 ? -33.491 16.657 16.814 1.00 67.56 86 PHE A N 1
ATOM 672 C CA . PHE A 1 86 ? -34.340 17.689 16.208 1.00 67.56 86 PHE A CA 1
ATOM 673 C C . PHE A 1 86 ? -34.647 17.480 14.712 1.00 67.56 86 PHE A C 1
ATOM 675 O O . PHE A 1 86 ? -35.452 18.218 14.156 1.00 67.56 86 PHE A O 1
ATOM 682 N N . SER A 1 87 ? -34.058 16.473 14.056 1.00 60.31 87 SER A N 1
ATOM 683 C CA . SER A 1 87 ? -34.368 16.123 12.656 1.00 60.31 87 SER A CA 1
ATOM 684 C C . SER A 1 87 ? -35.643 15.279 12.489 1.00 60.31 87 SER A C 1
ATOM 686 O O . SER A 1 87 ? -36.119 15.086 11.373 1.00 60.31 87 SER A O 1
ATOM 688 N N . ARG A 1 88 ? -36.214 14.762 13.588 1.00 59.97 88 ARG A N 1
ATOM 689 C CA . ARG A 1 88 ? -37.411 13.907 13.554 1.00 59.97 88 ARG A CA 1
ATOM 690 C C . ARG A 1 88 ? -38.696 14.756 13.551 1.00 59.97 88 ARG A C 1
ATOM 692 O O . ARG A 1 88 ? -38.860 15.558 14.469 1.00 59.97 88 ARG A O 1
ATOM 699 N N . PRO A 1 89 ? -39.652 14.536 12.619 1.00 47.88 89 PRO A N 1
ATOM 700 C CA . PRO A 1 89 ? -40.858 15.370 12.467 1.00 47.88 89 PRO A CA 1
ATOM 701 C C . PRO A 1 89 ? -41.809 15.411 13.676 1.00 47.88 89 PRO A C 1
ATOM 703 O O . PRO A 1 89 ? -42.728 16.221 13.708 1.00 47.88 89 PRO A O 1
ATOM 706 N N . THR A 1 90 ? -41.630 14.529 14.661 1.00 49.66 90 THR A N 1
ATOM 707 C CA . THR A 1 90 ? -42.581 14.302 15.759 1.00 49.66 90 THR A CA 1
ATOM 708 C C . THR A 1 90 ? -42.186 14.956 17.088 1.00 49.66 90 THR A C 1
ATOM 710 O O . THR A 1 90 ? -42.873 14.749 18.088 1.00 49.66 90 THR A O 1
ATOM 713 N N . HIS A 1 91 ? -41.079 15.708 17.160 1.00 51.44 91 HIS A N 1
ATOM 714 C CA . HIS A 1 91 ? -40.609 16.269 18.431 1.00 51.44 91 HIS A CA 1
ATOM 715 C C . HIS A 1 91 ? -41.191 17.671 18.683 1.00 51.44 91 HIS A C 1
ATOM 717 O O . HIS A 1 91 ? -40.760 18.653 18.087 1.00 51.44 91 HIS A O 1
ATOM 723 N N . HIS A 1 92 ? -42.132 17.790 19.624 1.00 54.03 92 HIS A N 1
ATOM 724 C CA . HIS A 1 92 ? -42.548 19.090 20.164 1.00 54.03 92 HIS A CA 1
ATOM 725 C C . HIS A 1 92 ? -41.467 19.610 21.120 1.00 54.03 92 HIS A C 1
ATOM 727 O O . HIS A 1 92 ? -41.005 18.882 21.999 1.00 54.03 92 HIS A O 1
ATOM 733 N N . THR A 1 93 ? -41.013 20.849 20.937 1.00 65.94 93 THR A N 1
ATOM 734 C CA . THR A 1 93 ? -39.824 21.376 21.627 1.00 65.94 93 THR A CA 1
ATOM 735 C C . THR A 1 93 ? -40.116 22.729 22.254 1.00 65.94 93 THR A C 1
ATOM 737 O O . THR A 1 93 ? -40.564 23.644 21.568 1.00 65.94 93 THR A O 1
ATOM 740 N N . THR A 1 94 ? -39.849 22.874 23.554 1.00 75.69 94 THR A N 1
ATOM 741 C CA . THR A 1 94 ? -39.959 24.160 24.261 1.00 75.69 94 THR A CA 1
ATOM 742 C C . THR A 1 94 ? -38.646 24.944 24.176 1.00 75.69 94 THR A C 1
ATOM 744 O O . THR A 1 94 ? -37.573 24.366 23.983 1.00 75.69 94 THR A O 1
ATOM 747 N N . LEU A 1 95 ? -38.707 26.267 24.357 1.00 73.94 95 LEU A N 1
ATOM 748 C CA . LEU A 1 95 ? -37.537 27.152 24.277 1.00 73.94 95 LEU A CA 1
ATOM 749 C C . LEU A 1 95 ? -36.436 26.776 25.290 1.00 73.94 95 LEU A C 1
ATOM 751 O O . LEU A 1 95 ? -35.252 26.807 24.961 1.00 73.94 95 LEU A O 1
ATOM 755 N N . ASN A 1 96 ? -36.823 26.324 26.488 1.00 77.62 96 ASN A N 1
ATOM 756 C CA . ASN A 1 96 ? -35.884 25.878 27.523 1.00 77.62 96 ASN A CA 1
ATOM 757 C C . ASN A 1 96 ? -35.139 24.591 27.126 1.00 77.62 96 ASN A C 1
ATOM 759 O O . ASN A 1 96 ? -33.968 24.438 27.464 1.00 77.62 96 ASN A O 1
ATOM 763 N N . HIS A 1 97 ? -35.773 23.684 26.372 1.00 76.06 97 HIS A N 1
ATOM 764 C CA . HIS A 1 97 ? -35.094 22.489 25.861 1.00 76.06 97 HIS A CA 1
ATOM 765 C C . HIS A 1 97 ? -34.034 22.844 24.815 1.00 76.06 97 HIS A C 1
ATOM 767 O O . HIS A 1 97 ? -32.929 22.310 24.867 1.00 76.06 97 HIS A O 1
ATOM 773 N N . LEU A 1 98 ? -34.328 23.778 23.908 1.00 77.69 98 LEU A N 1
ATOM 774 C CA . LEU A 1 98 ? -33.352 24.258 22.924 1.00 77.69 98 LEU A CA 1
ATOM 775 C C . LEU A 1 98 ? -32.171 24.970 23.598 1.00 77.69 98 LEU A C 1
ATOM 777 O O . LEU A 1 98 ? -31.016 24.699 23.264 1.00 77.69 98 LEU A O 1
ATOM 781 N N . ALA A 1 99 ? -32.451 25.823 24.588 1.00 78.44 99 ALA A N 1
ATOM 782 C CA . ALA A 1 99 ? -31.424 26.526 25.349 1.00 78.44 99 ALA A CA 1
ATOM 783 C C . ALA A 1 99 ? -30.516 25.559 26.134 1.00 78.44 99 ALA A C 1
ATOM 785 O O . ALA A 1 99 ? -29.298 25.721 26.102 1.00 78.44 99 ALA A O 1
ATOM 786 N N . LEU A 1 100 ? -31.073 24.509 26.752 1.00 81.62 100 LEU A N 1
ATOM 787 C CA . LEU A 1 100 ? -30.298 23.466 27.432 1.00 81.62 100 LEU A CA 1
ATOM 788 C C . LEU A 1 100 ? -29.357 22.724 26.474 1.00 81.62 100 LEU A C 1
ATOM 790 O O . LEU A 1 100 ? -28.160 22.634 26.734 1.00 81.62 100 LEU A O 1
ATOM 794 N N . TRP A 1 101 ? -29.873 22.206 25.358 1.00 81.12 101 TRP A N 1
ATOM 795 C CA . TRP A 1 101 ? -29.058 21.444 24.406 1.00 81.12 101 TRP A CA 1
ATOM 796 C C . TRP A 1 101 ? -27.984 22.305 23.725 1.00 81.12 101 TRP A C 1
ATOM 798 O O . TRP A 1 101 ? -26.878 21.824 23.477 1.00 81.12 101 TRP A O 1
ATOM 808 N N . SER A 1 102 ? -28.265 23.590 23.492 1.00 81.31 102 SER A N 1
ATOM 809 C CA . SER A 1 102 ? -27.264 24.555 23.027 1.00 81.31 102 SER A CA 1
ATOM 810 C C . SER A 1 102 ? -26.151 24.753 24.065 1.00 81.31 102 SER A C 1
ATOM 812 O O . SER A 1 102 ? -24.967 24.689 23.725 1.00 81.31 102 SER A O 1
ATOM 814 N N . SER A 1 103 ? -26.510 24.926 25.339 1.00 80.94 103 SER A N 1
ATOM 815 C CA . SER A 1 103 ? -25.547 25.089 26.435 1.00 80.94 103 SER A CA 1
ATOM 816 C C . SER A 1 103 ? -24.762 23.819 26.763 1.00 80.94 103 SER A C 1
ATOM 818 O O . SER A 1 103 ? -23.658 23.926 27.265 1.00 80.94 103 SER A O 1
ATOM 820 N N . LEU A 1 104 ? -25.265 22.624 26.443 1.00 82.06 104 LEU A N 1
ATOM 821 C CA . LEU A 1 104 ? -24.498 21.375 26.563 1.00 82.06 104 LEU A CA 1
ATOM 822 C C . LEU A 1 104 ? -23.580 21.117 25.353 1.00 82.06 104 LEU A C 1
ATOM 824 O O . LEU A 1 104 ? -22.616 20.363 25.447 1.00 82.06 104 LEU A O 1
ATOM 828 N N . SER A 1 105 ? -23.861 21.746 24.208 1.00 81.75 105 SER A N 1
ATOM 829 C CA . SER A 1 105 ? -23.043 21.633 22.989 1.00 81.75 105 SER A CA 1
ATOM 830 C C . SER A 1 105 ? -21.818 22.560 22.970 1.00 81.75 105 SER A C 1
ATOM 832 O O . SER A 1 105 ? -20.966 22.463 22.082 1.00 81.75 105 SER A O 1
ATOM 834 N N . THR A 1 106 ? -21.719 23.458 23.953 1.00 79.62 106 THR A N 1
ATOM 835 C CA . THR A 1 106 ? -20.615 24.403 24.155 1.00 79.62 106 THR A CA 1
ATOM 836 C C . THR A 1 106 ? -20.192 24.368 25.626 1.00 79.62 106 THR A C 1
ATOM 838 O O . THR A 1 106 ? -21.033 24.119 26.477 1.00 79.62 106 THR A O 1
ATOM 841 N N . PRO A 1 107 ? -18.919 24.605 25.983 1.00 74.94 107 PRO A N 1
ATOM 842 C CA . PRO A 1 107 ? -18.482 24.605 27.382 1.00 74.94 107 PRO A CA 1
ATOM 843 C C . PRO A 1 107 ? -18.893 25.914 28.086 1.00 74.94 107 PRO A C 1
ATOM 845 O O . PRO A 1 107 ? -18.043 26.687 28.519 1.00 74.94 107 PRO A O 1
ATOM 848 N N . THR A 1 108 ? -20.195 26.213 28.141 1.00 79.31 108 THR A N 1
ATOM 849 C CA . THR A 1 108 ? -20.739 27.447 28.727 1.00 79.31 108 THR A CA 1
ATOM 850 C C . THR A 1 108 ? -21.866 27.149 29.712 1.00 79.31 108 THR A C 1
ATOM 852 O O . THR A 1 108 ? -22.676 26.247 29.506 1.00 79.31 108 THR A O 1
ATOM 855 N N . THR A 1 109 ? -21.934 27.928 30.792 1.00 80.44 109 THR A N 1
ATOM 856 C CA . THR A 1 109 ? -23.011 27.838 31.788 1.00 80.44 109 THR A CA 1
ATOM 857 C C . THR A 1 109 ? -24.100 28.845 31.448 1.00 80.44 109 THR A C 1
ATOM 859 O O . THR A 1 109 ? -23.818 30.033 31.296 1.00 80.44 109 THR A O 1
ATOM 862 N N . ASN A 1 110 ? -25.351 28.394 31.364 1.00 80.50 110 ASN A N 1
ATOM 863 C CA . ASN A 1 110 ? -26.489 29.269 31.096 1.00 80.50 110 ASN A CA 1
ATOM 864 C C . ASN A 1 110 ? -27.392 29.392 32.329 1.00 80.50 110 ASN A C 1
ATOM 866 O O . ASN A 1 110 ? -28.178 28.498 32.636 1.00 80.50 110 ASN A O 1
ATOM 870 N N . PHE A 1 111 ? -27.294 30.534 33.012 1.00 82.25 111 PHE A N 1
ATOM 871 C CA . PHE A 1 111 ? -28.028 30.834 34.247 1.00 82.25 111 PHE A CA 1
ATOM 872 C C . PHE A 1 111 ? -29.515 31.170 34.042 1.00 82.25 111 PHE A C 1
ATOM 874 O O . PHE A 1 111 ? -30.221 31.396 35.019 1.00 82.25 111 PHE A O 1
ATOM 881 N N . SER A 1 112 ? -30.003 31.202 32.798 1.00 80.00 112 SER A N 1
ATOM 882 C CA . SER A 1 112 ? -31.425 31.441 32.498 1.00 80.00 112 SER A CA 1
ATOM 883 C C . SER A 1 112 ? -32.296 30.175 32.549 1.00 80.00 112 SER A C 1
ATOM 885 O O . SER A 1 112 ? -33.516 30.263 32.419 1.00 80.00 112 SER A O 1
ATOM 887 N N . LEU A 1 113 ? -31.690 28.995 32.739 1.00 82.75 113 LEU A N 1
ATOM 888 C CA . LEU A 1 113 ? -32.380 27.702 32.786 1.00 82.75 113 LEU A CA 1
ATOM 889 C C . LEU A 1 113 ? -32.909 27.371 34.202 1.00 82.75 113 LEU A C 1
ATOM 891 O O . LEU A 1 113 ? -32.410 27.900 35.191 1.00 82.75 113 LEU A O 1
ATOM 895 N N . PRO A 1 114 ? -33.888 26.458 34.353 1.00 84.50 114 PRO A N 1
ATOM 896 C CA . PRO A 1 114 ? -34.290 25.920 35.654 1.00 84.50 114 PRO A CA 1
ATOM 897 C C . PRO A 1 114 ? -33.108 25.344 36.454 1.00 84.50 114 PRO A C 1
ATOM 899 O O . PRO A 1 114 ? -32.193 24.750 35.889 1.00 84.50 114 PRO A O 1
ATOM 902 N N . LEU A 1 115 ? -33.162 25.443 37.784 1.00 83.19 115 LEU A N 1
ATOM 903 C CA . LEU A 1 115 ? -32.093 25.047 38.721 1.00 83.19 115 LEU A CA 1
ATOM 904 C C . LEU A 1 115 ? -31.408 23.687 38.424 1.00 83.19 115 LEU A C 1
ATOM 906 O O . LEU A 1 115 ? -30.175 23.639 38.424 1.00 83.19 115 LEU A O 1
ATOM 910 N N . PRO A 1 116 ? -32.140 22.599 38.091 1.00 81.06 116 PRO A N 1
ATOM 911 C CA . PRO A 1 116 ? -31.523 21.312 37.745 1.00 81.06 116 PRO A CA 1
ATOM 912 C C . PRO A 1 116 ? -30.660 21.358 36.472 1.00 81.06 116 PRO A C 1
ATOM 914 O O . PRO A 1 116 ? -29.665 20.649 36.355 1.00 81.06 116 PRO A O 1
ATOM 917 N N . GLN A 1 117 ? -31.032 22.205 35.513 1.00 83.56 117 GLN A N 1
ATOM 918 C CA . GLN A 1 117 ? -30.349 22.367 34.230 1.00 83.56 117 GLN A CA 1
ATOM 919 C C . GLN A 1 117 ? -29.099 23.249 34.357 1.00 83.56 117 GLN A C 1
ATOM 921 O O . GLN A 1 117 ? -28.081 22.958 33.728 1.00 83.56 117 GLN A O 1
ATOM 926 N N . ILE A 1 118 ? -29.133 24.263 35.233 1.00 85.19 118 ILE A N 1
ATOM 927 C CA . ILE A 1 118 ? -27.951 25.070 35.579 1.00 85.19 118 ILE A CA 1
ATOM 928 C C . ILE A 1 118 ? -26.853 24.172 36.155 1.00 85.19 118 ILE A C 1
ATOM 930 O O . ILE A 1 118 ? -25.721 24.209 35.673 1.00 85.19 118 ILE A O 1
ATOM 934 N N . LEU A 1 119 ? -27.198 23.326 37.133 1.00 83.44 119 LEU A N 1
ATOM 935 C CA . LEU A 1 119 ? -26.273 22.376 37.763 1.00 83.44 119 LEU A CA 1
ATOM 936 C C . LEU A 1 119 ? -25.578 21.475 36.733 1.00 83.44 119 LEU A C 1
ATOM 938 O O . LEU A 1 119 ? -24.364 21.295 36.796 1.00 83.44 119 LEU A O 1
ATOM 942 N N . LEU A 1 120 ? -26.321 20.974 35.743 1.00 83.00 120 LEU A N 1
ATOM 943 C CA . LEU A 1 120 ? -25.767 20.135 34.681 1.00 83.00 120 LEU A CA 1
ATOM 944 C C . LEU A 1 120 ? -24.757 20.890 33.797 1.00 83.00 120 LEU A C 1
ATOM 946 O O . LEU A 1 120 ? -23.671 20.378 33.527 1.00 83.00 120 LEU A O 1
ATOM 950 N N . THR A 1 121 ? -25.082 22.118 33.377 1.00 83.50 121 THR A N 1
ATOM 951 C CA . THR A 1 121 ? -24.161 22.939 32.565 1.00 83.50 121 THR A CA 1
ATOM 952 C C . THR A 1 121 ? -22.917 23.369 33.350 1.00 83.50 121 THR A C 1
ATOM 954 O O . THR A 1 121 ? -21.819 23.382 32.798 1.00 83.50 121 THR A O 1
ATOM 957 N N . LEU A 1 122 ? -23.057 23.619 34.658 1.00 84.19 122 LEU A N 1
ATOM 958 C CA . LEU A 1 122 ? -21.946 23.960 35.546 1.00 84.19 122 LEU A CA 1
ATOM 959 C C . LEU A 1 122 ? -20.965 22.790 35.713 1.00 84.19 122 LEU A C 1
ATOM 961 O O . LEU A 1 122 ? -19.752 23.000 35.693 1.00 84.19 122 LEU A O 1
ATOM 965 N N . ILE A 1 123 ? -21.476 21.561 35.848 1.00 83.31 123 ILE A N 1
ATOM 966 C CA . ILE A 1 123 ? -20.649 20.348 35.932 1.00 83.31 123 ILE A CA 1
ATOM 967 C C . ILE A 1 123 ? -19.850 20.159 34.638 1.00 83.31 123 ILE A C 1
ATOM 969 O O . ILE A 1 123 ? -18.642 19.939 34.694 1.00 83.31 123 ILE A O 1
ATOM 973 N N . LEU A 1 124 ? -20.495 20.297 33.475 1.00 82.56 124 LEU A N 1
ATOM 974 C CA . LEU A 1 124 ? -19.823 20.142 32.183 1.00 82.56 124 LEU A CA 1
ATOM 975 C C . LEU A 1 124 ? -18.755 21.226 31.952 1.00 82.56 124 LEU A C 1
ATOM 977 O O . LEU A 1 124 ? -17.662 20.911 31.485 1.00 82.56 124 LEU A O 1
ATOM 981 N N . ALA A 1 125 ? -19.031 22.478 32.330 1.00 81.75 125 ALA A N 1
ATOM 982 C CA . ALA A 1 125 ? -18.088 23.591 32.193 1.00 81.75 125 ALA A CA 1
ATOM 983 C C . ALA A 1 125 ? -16.815 23.421 33.048 1.00 81.75 125 ALA A C 1
ATOM 985 O O . ALA A 1 125 ? -15.746 23.877 32.651 1.00 81.75 125 ALA A O 1
ATOM 986 N N . ASN A 1 126 ? -16.911 22.734 34.193 1.00 84.62 126 ASN A N 1
ATOM 987 C CA . ASN A 1 126 ? -15.783 22.494 35.104 1.00 84.62 126 ASN A CA 1
ATOM 988 C C . ASN A 1 126 ? -15.098 21.130 34.907 1.00 84.62 126 ASN A C 1
ATOM 990 O O . ASN A 1 126 ? -14.105 20.830 35.573 1.00 84.62 126 ASN A O 1
ATOM 994 N N . LEU A 1 127 ? -15.588 20.300 33.984 1.00 85.19 127 LEU A N 1
ATOM 995 C CA . LEU A 1 127 ? -15.055 18.959 33.747 1.00 85.19 127 LEU A CA 1
ATOM 996 C C . LEU A 1 127 ? -13.579 18.981 33.303 1.00 85.19 127 LEU A C 1
ATOM 998 O O . LEU A 1 127 ? -12.808 18.110 33.701 1.00 85.19 127 LEU A O 1
ATOM 1002 N N . SER A 1 128 ? -13.149 19.997 32.545 1.00 84.69 128 SER A N 1
ATOM 1003 C CA . SER A 1 128 ? -11.746 20.142 32.115 1.00 84.69 128 SER A CA 1
ATOM 1004 C C . SER A 1 128 ? -10.769 20.293 33.282 1.00 84.69 128 SER A C 1
ATOM 1006 O O . SER A 1 128 ? -9.674 19.739 33.227 1.00 84.69 128 SER A O 1
ATOM 1008 N N . ALA A 1 129 ? -11.158 20.983 34.357 1.00 85.00 129 ALA A N 1
ATOM 1009 C CA . ALA A 1 129 ? -10.305 21.172 35.530 1.00 85.00 129 ALA A CA 1
ATOM 1010 C C . ALA A 1 129 ? -10.049 19.845 36.262 1.00 85.00 129 ALA A C 1
ATOM 1012 O O . ALA A 1 129 ? -8.912 19.540 36.626 1.00 85.00 129 ALA A O 1
ATOM 1013 N N . VAL A 1 130 ? -11.091 19.019 36.406 1.00 86.38 130 VAL A N 1
ATOM 1014 C CA . VAL A 1 130 ? -10.990 17.682 37.012 1.00 86.38 130 VAL A CA 1
ATOM 1015 C C . VAL A 1 130 ? -10.115 16.765 36.156 1.00 86.38 130 VAL A C 1
ATOM 1017 O O . VAL A 1 130 ? -9.217 16.102 36.672 1.00 86.38 130 VAL A O 1
ATOM 1020 N N . LEU A 1 131 ? -10.329 16.765 34.837 1.00 87.94 131 LEU A N 1
ATOM 1021 C CA . LEU A 1 131 ? -9.526 15.977 33.900 1.00 87.94 131 LEU A CA 1
ATOM 1022 C C . LEU A 1 131 ? -8.052 16.405 33.897 1.00 87.94 131 LEU A C 1
ATOM 1024 O O . LEU A 1 131 ? -7.170 15.549 33.848 1.00 87.94 131 LEU A O 1
ATOM 1028 N N . SER A 1 132 ? -7.773 17.708 33.991 1.00 90.31 132 SER A N 1
ATOM 1029 C CA . SER A 1 132 ? -6.407 18.237 34.078 1.00 90.31 132 SER A CA 1
ATOM 1030 C C . SER A 1 132 ? -5.693 17.731 35.335 1.00 90.31 132 SER A C 1
ATOM 1032 O O . SER A 1 132 ? -4.576 17.228 35.246 1.00 90.31 132 SER A O 1
ATOM 1034 N N . ALA A 1 133 ? -6.361 17.743 36.494 1.00 87.81 133 ALA A N 1
ATOM 1035 C CA . ALA A 1 133 ? -5.784 17.228 37.738 1.00 87.81 133 ALA A CA 1
ATOM 1036 C C . ALA A 1 133 ? -5.417 15.731 37.655 1.00 87.81 133 ALA A C 1
ATOM 1038 O O . ALA A 1 133 ? -4.358 15.326 38.141 1.00 87.81 133 ALA A O 1
ATOM 1039 N N . LEU A 1 134 ? -6.255 14.916 37.001 1.00 89.56 134 LEU A N 1
ATOM 1040 C CA . LEU A 1 134 ? -5.972 13.494 36.777 1.00 89.56 134 LEU A CA 1
ATOM 1041 C C . LEU A 1 134 ? -4.733 13.289 35.894 1.00 89.56 134 LEU A C 1
ATOM 1043 O O . LEU A 1 134 ? -3.876 12.466 36.221 1.00 89.56 134 LEU A O 1
ATOM 1047 N N . TRP A 1 135 ? -4.611 14.060 34.810 1.00 91.75 135 TRP A N 1
ATOM 1048 C CA . TRP A 1 135 ? -3.447 14.016 33.923 1.00 91.75 135 TRP A CA 1
ATOM 1049 C C . TRP A 1 135 ? -2.156 14.456 34.618 1.00 91.75 135 TRP A C 1
ATOM 1051 O O . TRP A 1 135 ? -1.128 13.805 34.436 1.00 91.75 135 TRP A O 1
ATOM 1061 N N . THR A 1 136 ? -2.196 15.493 35.461 1.00 89.44 136 THR A N 1
ATOM 1062 C CA . THR A 1 136 ? -1.029 15.912 36.254 1.00 89.44 136 THR A CA 1
ATOM 1063 C C . THR A 1 136 ? -0.542 14.775 37.156 1.00 89.44 136 THR A C 1
ATOM 1065 O O . THR A 1 136 ? 0.641 14.440 37.137 1.00 89.44 136 THR A O 1
ATOM 1068 N N . GLY A 1 137 ? -1.448 14.110 37.883 1.00 85.44 137 GLY A N 1
ATOM 1069 C CA . GLY A 1 137 ? -1.091 12.980 38.751 1.00 85.44 137 GLY A CA 1
ATOM 1070 C C . GLY A 1 137 ? -0.546 11.755 38.001 1.00 85.44 137 GLY A C 1
ATOM 1071 O O . GLY A 1 137 ? 0.274 11.009 38.541 1.00 85.44 137 GLY A O 1
ATOM 1072 N N . ALA A 1 138 ? -0.967 11.550 36.751 1.00 87.12 138 ALA A N 1
ATOM 1073 C CA . ALA A 1 138 ? -0.500 10.448 35.910 1.00 87.12 138 ALA A CA 1
ATOM 1074 C C . ALA A 1 138 ? 0.887 10.694 35.291 1.00 87.12 138 ALA A C 1
ATOM 1076 O O . ALA A 1 138 ? 1.528 9.743 34.855 1.00 87.12 138 ALA A O 1
ATOM 1077 N N . LEU A 1 139 ? 1.356 11.945 35.246 1.00 86.94 139 LEU A N 1
ATOM 1078 C CA . LEU A 1 139 ? 2.619 12.316 34.602 1.00 86.94 139 LEU A CA 1
ATOM 1079 C C . LEU A 1 139 ? 3.752 12.630 35.592 1.00 86.94 139 LEU A C 1
ATOM 1081 O O . LEU A 1 139 ? 4.922 12.536 35.221 1.00 86.94 139 LEU A O 1
ATOM 1085 N N . THR A 1 140 ? 3.444 13.002 36.839 1.00 87.44 140 THR A N 1
ATOM 1086 C CA . THR A 1 140 ? 4.466 13.372 37.835 1.00 87.44 140 THR A CA 1
ATOM 1087 C C . THR A 1 140 ? 5.381 12.183 38.199 1.00 87.44 140 THR A C 1
ATOM 1089 O O . THR A 1 140 ? 4.873 11.133 38.598 1.00 87.44 140 THR A O 1
ATOM 1092 N N . PRO A 1 141 ? 6.723 12.314 38.106 1.00 83.06 141 PRO A N 1
ATOM 1093 C CA . PRO A 1 141 ? 7.661 11.249 38.477 1.00 83.06 141 PRO A CA 1
ATOM 1094 C C . PRO A 1 141 ? 7.636 10.894 39.977 1.00 83.06 141 PRO A C 1
ATOM 1096 O O . PRO A 1 141 ? 7.552 11.773 40.832 1.00 83.06 141 PRO A O 1
ATOM 1099 N N . THR A 1 142 ? 7.782 9.607 40.298 1.00 81.81 142 THR A N 1
ATOM 1100 C CA . THR A 1 142 ? 7.839 9.021 41.653 1.00 81.81 142 THR A CA 1
ATOM 1101 C C . THR A 1 142 ? 9.107 8.179 41.834 1.00 81.81 142 THR A C 1
ATOM 1103 O O . THR A 1 142 ? 9.642 7.671 40.852 1.00 81.81 142 THR A O 1
ATOM 1106 N N . SER A 1 143 ? 9.612 8.024 43.060 1.00 79.44 143 SER A N 1
ATOM 1107 C CA . SER A 1 143 ? 10.828 7.237 43.340 1.00 79.44 143 SER A CA 1
ATOM 1108 C C . SER A 1 143 ? 10.652 5.737 43.062 1.00 79.44 143 SER A C 1
ATOM 1110 O O . SER A 1 143 ? 9.609 5.166 43.380 1.00 79.44 143 SER A O 1
ATOM 1112 N N . ALA A 1 144 ? 11.680 5.099 42.501 1.00 78.44 144 ALA A N 1
ATOM 1113 C CA . ALA A 1 144 ? 11.752 3.666 42.212 1.00 78.44 144 ALA A CA 1
ATOM 1114 C C . ALA A 1 144 ? 13.202 3.156 42.346 1.00 78.44 144 ALA A C 1
ATOM 1116 O O . ALA A 1 144 ? 14.125 3.945 42.503 1.00 78.44 144 ALA A O 1
ATOM 1117 N N . THR A 1 145 ? 13.416 1.845 42.260 1.00 80.19 145 THR A N 1
ATOM 1118 C CA . THR A 1 145 ? 14.754 1.231 42.206 1.00 80.19 145 THR A CA 1
ATOM 1119 C C . THR A 1 145 ? 14.828 0.249 41.039 1.00 80.19 145 THR A C 1
ATOM 1121 O O . THR A 1 145 ? 13.804 -0.266 40.584 1.00 80.19 145 THR A O 1
ATOM 1124 N N . THR A 1 146 ? 16.030 0.009 40.519 1.00 81.56 146 THR A N 1
ATOM 1125 C CA . THR A 1 146 ? 16.294 -0.994 39.477 1.00 81.56 146 THR A CA 1
ATOM 1126 C C . THR A 1 146 ? 17.479 -1.868 39.864 1.00 81.56 146 THR A C 1
ATOM 1128 O O . THR A 1 146 ? 18.351 -1.427 40.608 1.00 81.56 146 THR A O 1
ATOM 1131 N N . THR A 1 147 ? 17.535 -3.094 39.350 1.00 83.06 147 THR A N 1
ATOM 1132 C CA . THR A 1 147 ? 18.640 -4.027 39.599 1.00 83.06 147 THR A CA 1
ATOM 1133 C C . THR A 1 147 ? 19.466 -4.259 38.337 1.00 83.06 147 THR A C 1
ATOM 1135 O O . THR A 1 147 ? 18.929 -4.299 37.229 1.00 83.06 147 THR A O 1
ATOM 1138 N N . THR A 1 148 ? 20.781 -4.393 38.496 1.00 84.62 148 THR A N 1
ATOM 1139 C CA . THR A 1 148 ? 21.731 -4.699 37.416 1.00 84.62 148 THR A CA 1
ATOM 1140 C C . THR A 1 148 ? 22.809 -5.653 37.908 1.00 84.62 148 THR A C 1
ATOM 1142 O O . THR A 1 148 ? 23.339 -5.474 39.002 1.00 84.62 148 THR A O 1
ATOM 1145 N N . ASN A 1 149 ? 23.178 -6.634 37.087 1.00 88.06 149 ASN A N 1
ATOM 1146 C CA . ASN A 1 149 ? 24.225 -7.592 37.432 1.00 88.06 149 ASN A CA 1
ATOM 1147 C C . ASN A 1 149 ? 25.602 -7.064 37.007 1.00 88.06 149 ASN A C 1
ATOM 1149 O O . ASN A 1 149 ? 25.761 -6.547 35.903 1.00 88.06 149 ASN A O 1
ATOM 1153 N N . THR A 1 150 ? 26.598 -7.236 37.868 1.00 89.00 150 THR A N 1
ATOM 1154 C CA . THR A 1 150 ? 28.013 -6.941 37.618 1.00 89.00 150 THR A CA 1
ATOM 1155 C C . THR A 1 150 ? 28.881 -8.113 38.080 1.00 89.00 150 THR A C 1
ATOM 1157 O O . THR A 1 150 ? 28.385 -9.064 38.683 1.00 89.00 150 THR A O 1
ATOM 1160 N N . THR A 1 151 ? 30.180 -8.062 37.802 1.00 90.25 151 THR A N 1
ATOM 1161 C CA . THR A 1 151 ? 31.140 -9.087 38.232 1.00 90.25 151 THR A CA 1
ATOM 1162 C C . THR A 1 151 ? 32.020 -8.544 39.350 1.00 90.25 151 THR A C 1
ATOM 1164 O O . THR A 1 151 ? 32.611 -7.472 39.199 1.00 90.25 151 THR A O 1
ATOM 1167 N N . ILE A 1 152 ? 32.138 -9.295 40.443 1.00 91.62 152 ILE A N 1
ATOM 1168 C CA . ILE A 1 152 ? 33.094 -9.073 41.535 1.00 91.62 152 ILE A CA 1
ATOM 1169 C C . ILE A 1 152 ? 34.081 -10.245 41.588 1.00 91.62 152 ILE A C 1
ATOM 1171 O O . ILE A 1 152 ? 33.733 -11.366 41.225 1.00 91.62 152 ILE A O 1
ATOM 1175 N N . TYR A 1 153 ? 35.322 -10.004 42.006 1.00 92.75 153 TYR A N 1
ATOM 1176 C CA . TYR A 1 153 ? 36.333 -11.059 42.115 1.00 92.75 153 TYR A CA 1
ATOM 1177 C C . TYR A 1 153 ? 36.451 -11.540 43.562 1.00 92.75 153 TYR A C 1
ATOM 1179 O O . TYR A 1 153 ? 36.880 -10.777 44.429 1.00 92.75 153 TYR A O 1
ATOM 1187 N N . ILE A 1 154 ? 36.078 -12.797 43.801 1.00 94.00 154 ILE A N 1
ATOM 1188 C CA . ILE A 1 154 ? 36.121 -13.476 45.104 1.00 94.00 154 ILE A CA 1
ATOM 1189 C C . ILE A 1 154 ? 37.428 -14.284 45.257 1.00 94.00 154 ILE A C 1
ATOM 1191 O O . ILE A 1 154 ? 38.057 -14.601 44.240 1.00 94.00 154 ILE A O 1
ATOM 1195 N N . PRO A 1 155 ? 37.893 -14.595 46.482 1.00 93.94 155 PRO A N 1
ATOM 1196 C CA . PRO A 1 155 ? 39.119 -15.373 46.699 1.00 93.94 155 PRO A CA 1
ATOM 1197 C C . PRO A 1 155 ? 39.032 -16.776 46.088 1.00 93.94 155 PRO A C 1
ATOM 1199 O O . PRO A 1 155 ? 38.017 -17.460 46.204 1.00 93.94 155 PRO A O 1
ATOM 1202 N N . SER A 1 156 ? 40.119 -17.224 45.455 1.00 91.50 156 SER A N 1
ATOM 1203 C CA . SER A 1 156 ? 40.232 -18.579 44.911 1.00 91.50 156 SER A CA 1
ATOM 1204 C C . SER A 1 156 ? 41.096 -19.462 45.802 1.00 91.50 156 SER A C 1
ATOM 1206 O O . SER A 1 156 ? 42.248 -19.142 46.078 1.00 91.50 156 SER A O 1
ATOM 1208 N N . TYR A 1 157 ? 40.564 -20.624 46.175 1.00 89.81 157 TYR A N 1
ATOM 1209 C CA . TYR A 1 157 ? 41.272 -21.651 46.947 1.00 89.81 157 TYR A CA 1
ATOM 1210 C C . TYR A 1 157 ? 41.760 -22.813 46.071 1.00 89.81 157 TYR A C 1
ATOM 1212 O O . TYR A 1 157 ? 42.128 -23.867 46.586 1.00 89.81 157 TYR A O 1
ATOM 1220 N N . ALA A 1 158 ? 41.781 -22.642 44.744 1.00 87.38 158 ALA A N 1
ATOM 1221 C CA . ALA A 1 158 ? 42.373 -23.621 43.831 1.00 87.38 158 ALA A CA 1
ATOM 1222 C C . ALA A 1 158 ? 43.897 -23.711 44.019 1.00 87.38 158 ALA A C 1
ATOM 1224 O O . ALA A 1 158 ? 44.466 -24.801 43.984 1.00 87.38 158 ALA A O 1
ATOM 1225 N N . ASN A 1 159 ? 44.551 -22.570 44.269 1.00 89.00 159 ASN A N 1
ATOM 1226 C CA . ASN A 1 159 ? 45.954 -22.507 44.656 1.00 89.00 159 ASN A CA 1
ATOM 1227 C C . ASN A 1 159 ? 46.069 -22.133 46.142 1.00 89.00 159 ASN A C 1
ATOM 1229 O O . ASN A 1 159 ? 45.668 -21.050 46.561 1.00 89.00 159 ASN A O 1
ATOM 1233 N N . ARG A 1 160 ? 46.614 -23.050 46.945 1.00 89.00 160 ARG A N 1
ATOM 1234 C CA . ARG A 1 160 ? 46.756 -22.906 48.405 1.00 89.00 160 ARG A CA 1
ATOM 1235 C C . ARG A 1 160 ? 48.212 -22.978 48.852 1.00 89.00 160 ARG A C 1
ATOM 1237 O O . ARG A 1 160 ? 48.475 -23.136 50.036 1.00 89.00 160 ARG A O 1
ATOM 1244 N N . THR A 1 161 ? 49.171 -22.860 47.930 1.00 89.06 161 THR A N 1
ATOM 1245 C CA . THR A 1 161 ? 50.603 -23.059 48.218 1.00 89.06 161 THR A CA 1
ATOM 1246 C C . THR A 1 161 ? 51.138 -22.132 49.318 1.00 89.06 161 THR A C 1
ATOM 1248 O O . THR A 1 161 ? 52.088 -22.494 50.014 1.00 89.06 161 THR A O 1
ATOM 1251 N N . PHE A 1 162 ? 50.530 -20.956 49.499 1.00 92.12 162 PHE A N 1
ATOM 1252 C CA . PHE A 1 162 ? 50.890 -20.011 50.559 1.00 92.12 162 PHE A CA 1
ATOM 1253 C C . PHE A 1 162 ? 50.078 -20.176 51.854 1.00 92.12 162 PHE A C 1
ATOM 1255 O O . PHE A 1 162 ? 50.450 -19.590 52.860 1.00 92.12 162 PHE A O 1
ATOM 1262 N N . ILE A 1 163 ? 49.006 -20.978 51.882 1.00 92.50 163 ILE A N 1
ATOM 1263 C CA . ILE A 1 163 ? 48.275 -21.288 53.121 1.00 92.50 163 ILE A CA 1
ATOM 1264 C C . ILE A 1 163 ? 48.979 -22.461 53.800 1.00 92.50 163 ILE A C 1
ATOM 1266 O O . ILE A 1 163 ? 48.648 -23.622 53.571 1.00 92.50 163 ILE A O 1
ATOM 1270 N N . LYS A 1 164 ? 49.985 -22.148 54.614 1.00 91.38 164 LYS A N 1
ATOM 1271 C CA . LYS A 1 164 ? 50.753 -23.100 55.422 1.00 91.38 164 LYS A CA 1
ATOM 1272 C C . LYS A 1 164 ? 51.206 -22.439 56.719 1.00 91.38 164 LYS A C 1
ATOM 1274 O O . LYS A 1 164 ? 51.154 -21.217 56.841 1.00 91.38 164 LYS A O 1
ATOM 1279 N N . GLU A 1 165 ? 51.658 -23.242 57.672 1.00 88.12 165 GLU A N 1
ATOM 1280 C CA . GLU A 1 165 ? 52.229 -22.732 58.916 1.00 88.12 165 GLU A CA 1
ATOM 1281 C C . GLU A 1 165 ? 53.581 -22.054 58.630 1.00 88.12 165 GLU A C 1
ATOM 1283 O O . GLU A 1 165 ? 54.490 -22.664 58.060 1.00 88.12 165 GLU A O 1
ATOM 1288 N N . TYR A 1 166 ? 53.688 -20.770 58.975 1.00 88.88 166 TYR A N 1
ATOM 1289 C CA . TYR A 1 166 ? 54.935 -20.009 58.918 1.00 88.88 166 TYR A CA 1
ATOM 1290 C C . TYR A 1 166 ? 55.455 -19.816 60.341 1.00 88.88 166 TYR A C 1
ATOM 1292 O O . TYR A 1 166 ? 54.663 -19.440 61.204 1.00 88.88 166 TYR A O 1
ATOM 1300 N N . PRO A 1 167 ? 56.754 -20.026 60.602 1.00 82.06 167 PRO A N 1
ATOM 1301 C CA . PRO A 1 167 ? 57.300 -19.826 61.937 1.00 82.06 167 PRO A CA 1
ATOM 1302 C C . PRO A 1 167 ? 57.193 -18.370 62.413 1.00 82.06 167 PRO A C 1
ATOM 1304 O O . PRO A 1 167 ? 57.419 -17.446 61.630 1.00 82.06 167 PRO A O 1
ATOM 1307 N N . SER A 1 168 ? 56.971 -18.158 63.715 1.00 75.94 168 SER A N 1
ATOM 1308 C CA . SER A 1 168 ? 56.965 -16.827 64.360 1.00 75.94 168 SER A CA 1
ATOM 1309 C C . SER A 1 168 ? 58.359 -16.181 64.483 1.00 75.94 168 SER A C 1
ATOM 1311 O O . SER A 1 168 ? 58.586 -15.296 65.304 1.00 75.94 168 SER A O 1
ATOM 1313 N N . GLN A 1 169 ? 59.329 -16.608 63.668 1.00 78.19 169 GLN A N 1
ATOM 1314 C CA . GLN A 1 169 ? 60.691 -16.077 63.672 1.00 78.19 169 GLN A CA 1
ATOM 1315 C C . GLN A 1 169 ? 60.826 -14.898 62.708 1.00 78.19 169 GLN A C 1
ATOM 1317 O O . GLN A 1 169 ? 60.328 -14.927 61.579 1.00 78.19 169 GLN A O 1
ATOM 1322 N N . ILE A 1 170 ? 61.571 -13.880 63.140 1.00 73.12 170 ILE A N 1
ATOM 1323 C CA . ILE A 1 170 ? 62.000 -12.781 62.270 1.00 73.12 170 ILE A CA 1
ATOM 1324 C C . ILE A 1 170 ? 62.750 -13.385 61.065 1.00 73.12 170 ILE A C 1
ATOM 1326 O O . ILE A 1 170 ? 63.516 -14.333 61.224 1.00 73.12 170 ILE A O 1
ATOM 1330 N N . ASP A 1 171 ? 62.475 -12.868 59.866 1.00 75.25 171 ASP A N 1
ATOM 1331 C CA . ASP A 1 171 ? 63.007 -13.312 58.562 1.00 75.25 171 ASP A CA 1
ATOM 1332 C C . ASP A 1 171 ? 62.494 -14.660 58.009 1.00 75.25 171 ASP A C 1
ATOM 1334 O O . ASP A 1 171 ? 62.857 -15.029 56.892 1.00 75.25 171 ASP A O 1
ATOM 1338 N N . ASN A 1 172 ? 61.592 -15.359 58.711 1.00 79.69 172 ASN A N 1
ATOM 1339 C CA . ASN A 1 172 ? 60.968 -16.608 58.237 1.00 79.69 172 ASN A CA 1
ATOM 1340 C C . ASN A 1 172 ? 59.441 -16.486 58.034 1.00 79.69 172 ASN A C 1
ATOM 1342 O O . ASN A 1 172 ? 58.696 -17.464 58.127 1.00 79.69 172 ASN A O 1
ATOM 1346 N N . THR A 1 173 ? 58.967 -15.264 57.773 1.00 83.38 173 THR A N 1
ATOM 1347 C CA . THR A 1 173 ? 57.542 -14.938 57.629 1.00 83.38 173 THR A CA 1
ATOM 1348 C C . THR A 1 173 ? 57.019 -15.196 56.214 1.00 83.38 173 THR A C 1
ATOM 1350 O O . THR A 1 173 ? 57.756 -15.210 55.226 1.00 83.38 173 THR A O 1
ATOM 1353 N N . GLY A 1 174 ? 55.712 -15.428 56.104 1.00 85.88 174 GLY A N 1
ATOM 1354 C CA . GLY A 1 174 ? 55.040 -15.672 54.837 1.00 85.88 174 GLY A CA 1
ATOM 1355 C C . GLY A 1 174 ? 54.859 -14.412 53.986 1.00 85.88 174 GLY A C 1
ATOM 1356 O O . GLY A 1 174 ? 55.009 -13.284 54.473 1.00 85.88 174 GLY A O 1
ATOM 1357 N N . PRO A 1 175 ? 54.502 -14.577 52.696 1.00 92.75 175 PRO A N 1
ATOM 1358 C CA . PRO A 1 175 ? 54.287 -13.458 51.787 1.00 92.75 175 PRO A CA 1
ATOM 1359 C C . PRO A 1 175 ? 53.292 -12.447 52.362 1.00 92.75 175 PRO A C 1
ATOM 1361 O O . PRO A 1 175 ? 52.223 -12.816 52.855 1.00 92.75 175 PRO A O 1
ATOM 1364 N N . SER A 1 176 ? 53.660 -11.168 52.305 1.00 92.44 176 SER A N 1
ATOM 1365 C CA . SER A 1 176 ? 52.901 -10.072 52.906 1.00 92.44 176 SER A CA 1
ATOM 1366 C C . SER A 1 176 ? 52.970 -8.817 52.033 1.00 92.44 176 SER A C 1
ATOM 1368 O O . SER A 1 176 ? 54.002 -8.547 51.421 1.00 92.44 176 SER A O 1
ATOM 1370 N N . LEU A 1 177 ? 51.890 -8.033 51.983 1.00 94.56 177 LEU A N 1
ATOM 1371 C CA . LEU A 1 177 ? 51.792 -6.794 51.206 1.00 94.56 177 LEU A CA 1
ATOM 1372 C C . LEU A 1 177 ? 51.052 -5.708 51.995 1.00 94.56 177 LEU A C 1
ATOM 1374 O O . LEU A 1 177 ? 49.972 -5.939 52.539 1.00 94.56 177 LEU A O 1
ATOM 1378 N N . ARG A 1 178 ? 51.605 -4.490 52.021 1.00 93.50 178 ARG A N 1
ATOM 1379 C CA . ARG A 1 178 ? 50.953 -3.305 52.599 1.00 93.50 178 ARG A CA 1
ATOM 1380 C C . ARG A 1 178 ? 50.521 -2.348 51.487 1.00 93.50 178 ARG A C 1
ATOM 1382 O O . ARG A 1 178 ? 51.331 -1.983 50.641 1.00 93.50 178 ARG A O 1
ATOM 1389 N N . THR A 1 179 ? 49.257 -1.929 51.501 1.00 92.12 179 THR A N 1
ATOM 1390 C CA . THR A 1 179 ? 48.658 -1.014 50.512 1.00 92.12 179 THR A CA 1
ATOM 1391 C C . THR A 1 179 ? 47.894 0.117 51.208 1.00 92.12 179 THR A C 1
ATOM 1393 O O . THR A 1 179 ? 47.726 0.102 52.426 1.00 92.12 179 THR A O 1
ATOM 1396 N N . THR A 1 180 ? 47.363 1.079 50.444 1.00 89.44 180 THR A N 1
ATOM 1397 C CA . THR A 1 180 ? 46.442 2.108 50.971 1.00 89.44 180 THR A CA 1
ATOM 1398 C C . THR A 1 180 ? 45.146 1.528 51.541 1.00 89.44 180 THR A C 1
ATOM 1400 O O . THR A 1 180 ? 44.432 2.227 52.253 1.00 89.44 180 THR A O 1
ATOM 1403 N N . ARG A 1 181 ? 44.841 0.261 51.237 1.00 90.31 181 ARG A N 1
ATOM 1404 C CA . ARG A 1 181 ? 43.645 -0.447 51.694 1.00 90.31 181 ARG A CA 1
ATOM 1405 C C . ARG A 1 181 ? 43.899 -1.369 52.884 1.00 90.31 181 ARG A C 1
ATOM 1407 O O . ARG A 1 181 ? 42.938 -1.949 53.360 1.00 90.31 181 ARG A O 1
ATOM 1414 N N . GLY A 1 182 ? 45.133 -1.506 53.379 1.00 92.06 182 GLY A N 1
ATOM 1415 C CA . GLY A 1 182 ? 45.442 -2.315 54.567 1.00 92.06 182 GLY A CA 1
ATOM 1416 C C . GLY A 1 182 ? 46.737 -3.128 54.466 1.00 92.06 182 GLY A C 1
ATOM 1417 O O . GLY A 1 182 ? 47.513 -2.983 53.515 1.00 92.06 182 GLY A O 1
ATOM 1418 N N . TYR A 1 183 ? 46.973 -3.979 55.469 1.00 94.00 183 TYR A N 1
ATOM 1419 C CA . TYR A 1 183 ? 48.079 -4.940 55.521 1.00 94.00 183 TYR A CA 1
ATOM 1420 C C . TYR A 1 183 ? 47.542 -6.365 55.354 1.00 94.00 183 TYR A C 1
ATOM 1422 O O . TYR A 1 183 ? 46.676 -6.782 56.113 1.00 94.00 183 TYR A O 1
ATOM 1430 N N . PHE A 1 184 ? 48.062 -7.096 54.370 1.00 95.88 184 PHE A N 1
ATOM 1431 C CA . PHE A 1 184 ? 47.606 -8.435 53.992 1.00 95.88 184 PHE A CA 1
ATOM 1432 C C . PHE A 1 184 ? 48.781 -9.412 54.087 1.00 95.88 184 PHE A C 1
ATOM 1434 O O . PHE A 1 184 ? 49.870 -9.098 53.608 1.00 95.88 184 PHE A O 1
ATOM 1441 N N . THR A 1 185 ? 48.602 -10.576 54.712 1.00 94.06 185 THR A N 1
ATOM 1442 C CA . THR A 1 185 ? 49.707 -11.506 55.010 1.00 94.06 185 THR A CA 1
ATOM 1443 C C . THR A 1 185 ? 49.233 -12.953 55.114 1.00 94.06 185 THR A C 1
ATOM 1445 O O . THR A 1 185 ? 48.127 -13.202 55.586 1.00 94.06 185 THR A O 1
ATOM 1448 N N . TYR A 1 186 ? 50.082 -13.904 54.711 1.00 94.06 186 TYR A N 1
ATOM 1449 C CA . TYR A 1 186 ? 49.881 -15.333 54.994 1.00 94.06 186 TYR A CA 1
ATOM 1450 C C . TYR A 1 186 ? 50.407 -15.767 56.380 1.00 94.06 186 TYR A C 1
ATOM 1452 O O . TYR A 1 186 ? 50.053 -16.847 56.850 1.00 94.06 186 TYR A O 1
ATOM 1460 N N . SER A 1 187 ? 51.187 -14.927 57.074 1.00 92.81 187 SER A N 1
ATOM 1461 C CA . SER A 1 187 ? 51.531 -15.097 58.499 1.00 92.81 187 SER A CA 1
ATOM 1462 C C . SER A 1 187 ? 50.457 -14.454 59.384 1.00 92.81 187 SER A C 1
ATOM 1464 O O . SER A 1 187 ? 50.738 -13.511 60.126 1.00 92.81 187 SER A O 1
ATOM 1466 N N . VAL A 1 188 ? 49.209 -14.917 59.273 1.00 92.75 188 VAL A N 1
ATOM 1467 C CA . VAL A 1 188 ? 48.038 -14.292 59.919 1.00 92.75 188 VAL A CA 1
ATOM 1468 C C . VAL A 1 188 ? 48.203 -14.203 61.439 1.00 92.75 188 VAL A C 1
ATOM 1470 O O . VAL A 1 188 ? 48.052 -13.116 62.000 1.00 92.75 188 VAL A O 1
ATOM 1473 N N . GLY A 1 189 ? 48.596 -15.308 62.083 1.00 85.81 189 GLY A N 1
ATOM 1474 C CA . GLY A 1 189 ? 48.779 -15.404 63.533 1.00 85.81 189 GLY A CA 1
ATOM 1475 C C . GLY A 1 189 ? 49.916 -14.559 64.113 1.00 85.81 189 GLY A C 1
ATOM 1476 O O . GLY A 1 189 ? 50.018 -14.481 65.324 1.00 85.81 189 GLY A O 1
ATOM 1477 N N . VAL A 1 190 ? 50.724 -13.890 63.282 1.00 85.94 190 VAL A N 1
ATOM 1478 C CA . VAL A 1 190 ? 51.815 -12.994 63.719 1.00 85.94 190 VAL A CA 1
ATOM 1479 C C . VAL A 1 190 ? 51.565 -11.564 63.239 1.00 85.94 190 VAL A C 1
ATOM 1481 O O . VAL A 1 190 ? 51.658 -10.600 63.995 1.00 85.94 190 VAL A O 1
ATOM 1484 N N . GLY A 1 191 ? 51.215 -11.403 61.962 1.00 87.62 191 GLY A N 1
ATOM 1485 C CA . GLY A 1 191 ? 51.095 -10.097 61.320 1.00 87.62 191 GLY A CA 1
ATOM 1486 C C . GLY A 1 191 ? 49.805 -9.339 61.639 1.00 87.62 191 GLY A C 1
ATOM 1487 O O . GLY A 1 191 ? 49.767 -8.127 61.422 1.00 87.62 191 GLY A O 1
ATOM 1488 N N . LEU A 1 192 ? 48.766 -10.019 62.141 1.00 92.56 192 LEU A N 1
ATOM 1489 C CA . LEU A 1 192 ? 47.454 -9.430 62.448 1.00 92.56 192 LEU A CA 1
ATOM 1490 C C . LEU A 1 192 ? 47.026 -9.608 63.915 1.00 92.56 192 LEU A C 1
ATOM 1492 O O . LEU A 1 192 ? 45.865 -9.365 64.243 1.00 92.56 192 LEU A O 1
ATOM 1496 N N . LEU A 1 193 ? 47.962 -9.965 64.806 1.00 90.94 193 LEU A N 1
ATOM 1497 C CA . LEU A 1 193 ? 47.715 -10.243 66.228 1.00 90.94 193 LEU A CA 1
ATOM 1498 C C . LEU A 1 193 ? 46.825 -9.200 66.914 1.00 90.94 193 LEU A C 1
ATOM 1500 O O . LEU A 1 193 ? 45.817 -9.553 67.518 1.00 90.94 193 LEU A O 1
ATOM 1504 N N . THR A 1 194 ? 47.142 -7.911 66.777 1.00 90.12 194 THR A N 1
ATOM 1505 C CA . THR A 1 194 ? 46.373 -6.838 67.425 1.00 90.12 194 THR A CA 1
ATOM 1506 C C . THR A 1 194 ? 44.910 -6.812 66.977 1.00 90.12 194 THR A C 1
ATOM 1508 O O . THR A 1 194 ? 44.017 -6.673 67.812 1.00 90.12 194 THR A O 1
ATOM 1511 N N . SER A 1 195 ? 44.651 -6.963 65.675 1.00 91.94 195 SER A N 1
ATOM 1512 C CA . SER A 1 195 ? 43.290 -6.931 65.126 1.00 91.94 195 SER A CA 1
ATOM 1513 C C . SER A 1 195 ? 42.502 -8.185 65.514 1.00 91.94 195 SER A C 1
ATOM 1515 O O . SER A 1 195 ? 41.344 -8.075 65.912 1.00 91.94 195 SER A O 1
ATOM 1517 N N . LEU A 1 196 ? 43.148 -9.357 65.480 1.00 93.94 196 LEU A N 1
ATOM 1518 C CA . LEU A 1 196 ? 42.552 -10.635 65.884 1.00 93.94 196 LEU A CA 1
ATOM 1519 C C . LEU A 1 196 ? 42.160 -10.631 67.367 1.00 93.94 196 LEU A C 1
ATOM 1521 O O . LEU A 1 196 ? 41.039 -10.990 67.715 1.00 93.94 196 LEU A O 1
ATOM 1525 N N . VAL A 1 197 ? 43.047 -10.153 68.243 1.00 92.62 197 VAL A N 1
ATOM 1526 C CA . VAL A 1 197 ? 42.781 -10.042 69.686 1.00 92.62 197 VAL A CA 1
ATOM 1527 C C . VAL A 1 197 ? 41.690 -9.019 69.977 1.00 92.62 197 VAL A C 1
ATOM 1529 O O . VAL A 1 197 ? 40.823 -9.274 70.810 1.00 92.62 197 VAL A O 1
ATOM 1532 N N . SER A 1 198 ? 41.700 -7.872 69.291 1.00 92.62 198 SER A N 1
ATOM 1533 C CA . SER A 1 198 ? 40.667 -6.844 69.459 1.00 92.62 198 SER A CA 1
ATOM 1534 C C . SER A 1 198 ? 39.281 -7.334 69.033 1.00 92.62 198 SER A C 1
ATOM 1536 O O . SER A 1 198 ? 38.270 -6.943 69.619 1.00 92.62 198 SER A O 1
ATOM 1538 N N . SER A 1 199 ? 39.212 -8.171 68.000 1.00 92.25 199 SER A N 1
ATOM 1539 C CA . SER A 1 199 ? 37.957 -8.793 67.593 1.00 92.25 199 SER A CA 1
ATOM 1540 C C . SER A 1 199 ? 37.535 -9.869 68.600 1.00 92.25 199 SER A C 1
ATOM 1542 O O . SER A 1 199 ? 36.399 -9.857 69.074 1.00 92.25 199 SER A O 1
ATOM 1544 N N . ALA A 1 200 ? 38.468 -10.720 69.043 1.00 92.81 200 ALA A N 1
ATOM 1545 C CA . ALA A 1 200 ? 38.214 -11.761 70.039 1.00 92.81 200 ALA A CA 1
ATOM 1546 C C . ALA A 1 200 ? 37.739 -11.211 71.397 1.00 92.81 200 ALA A C 1
ATOM 1548 O O . ALA A 1 200 ? 36.850 -11.800 72.013 1.00 92.81 200 ALA A O 1
ATOM 1549 N N . SER A 1 201 ? 38.274 -10.073 71.852 1.00 92.50 201 SER A N 1
ATOM 1550 C CA . SER A 1 201 ? 37.858 -9.445 73.113 1.00 92.50 201 SER A CA 1
ATOM 1551 C C . SER A 1 201 ? 36.418 -8.931 73.069 1.00 92.50 201 SER A C 1
ATOM 1553 O O . SER A 1 201 ? 35.724 -8.987 74.076 1.00 92.50 201 SER A O 1
ATOM 1555 N N . SER A 1 202 ? 35.945 -8.513 71.890 1.00 91.00 202 SER A N 1
ATOM 1556 C CA . SER A 1 202 ? 34.575 -8.046 71.631 1.00 91.00 202 SER A CA 1
ATOM 1557 C C . SER A 1 202 ? 33.677 -9.124 71.002 1.00 91.00 202 SER A C 1
ATOM 1559 O O . SER A 1 202 ? 32.654 -8.823 70.378 1.00 91.00 202 SER A O 1
ATOM 1561 N N . ALA A 1 203 ? 34.060 -10.400 71.113 1.00 91.81 203 ALA A N 1
ATOM 1562 C CA . ALA A 1 203 ? 33.352 -11.505 70.472 1.00 91.81 203 ALA A CA 1
ATOM 1563 C C . ALA A 1 203 ? 31.930 -11.715 71.015 1.00 91.81 203 ALA A C 1
ATOM 1565 O O . ALA A 1 203 ? 31.031 -12.115 70.273 1.00 91.81 203 ALA A O 1
ATOM 1566 N N . SER A 1 204 ? 31.714 -11.423 72.297 1.00 91.38 204 SER A N 1
ATOM 1567 C CA . SER A 1 204 ? 30.395 -11.476 72.925 1.00 91.38 204 SER A CA 1
ATOM 1568 C C . SER A 1 204 ? 29.783 -10.074 72.994 1.00 91.38 204 SER A C 1
ATOM 1570 O O . SER A 1 204 ? 30.403 -9.173 73.550 1.00 91.38 204 SER A O 1
ATOM 1572 N N . PRO A 1 205 ? 28.569 -9.849 72.458 1.00 86.25 205 PRO A N 1
ATOM 1573 C CA . PRO A 1 205 ? 27.957 -8.529 72.497 1.00 86.25 205 PRO A CA 1
ATOM 1574 C C . PRO A 1 205 ? 27.489 -8.192 73.917 1.00 86.25 205 PRO A C 1
ATOM 1576 O O . PRO A 1 205 ? 26.818 -9.001 74.561 1.00 86.25 205 PRO A O 1
ATOM 1579 N N . LEU A 1 206 ? 27.771 -6.964 74.363 1.00 82.25 206 LEU A N 1
ATOM 1580 C CA . LEU A 1 206 ? 27.308 -6.425 75.650 1.00 82.25 206 LEU A CA 1
ATOM 1581 C C . LEU A 1 206 ? 25.776 -6.339 75.748 1.00 82.25 206 LEU A C 1
ATOM 1583 O O . LEU A 1 206 ? 25.217 -6.444 76.836 1.00 82.25 206 LEU A O 1
ATOM 1587 N N . THR A 1 207 ? 25.093 -6.145 74.615 1.00 73.94 207 THR A N 1
ATOM 1588 C CA . THR A 1 207 ? 23.626 -6.129 74.521 1.00 73.94 207 THR A CA 1
ATOM 1589 C C . THR A 1 207 ? 23.165 -6.807 73.232 1.00 73.94 207 THR A C 1
ATOM 1591 O O . THR A 1 207 ? 23.804 -6.688 72.187 1.00 73.94 207 THR A O 1
ATOM 1594 N N . GLY A 1 208 ? 22.039 -7.520 73.286 1.00 72.88 208 GLY A N 1
ATOM 1595 C CA . GLY A 1 208 ? 21.453 -8.168 72.111 1.00 72.88 208 GLY A CA 1
ATOM 1596 C C . GLY A 1 208 ? 22.081 -9.524 71.777 1.00 72.88 208 GLY A C 1
ATOM 1597 O O . GLY A 1 208 ? 22.606 -10.216 72.646 1.00 72.88 208 GLY A O 1
ATOM 1598 N N . THR A 1 209 ? 21.966 -9.944 70.517 1.00 80.00 209 THR A N 1
ATOM 1599 C CA . THR A 1 209 ? 22.419 -11.269 70.058 1.00 80.00 209 THR A CA 1
ATOM 1600 C C . THR A 1 209 ? 23.670 -11.159 69.195 1.00 80.00 209 THR A C 1
ATOM 1602 O O . THR A 1 209 ? 23.942 -10.104 68.627 1.00 80.00 209 THR A O 1
ATOM 1605 N N . LEU A 1 210 ? 24.386 -12.273 69.012 1.00 78.00 210 LEU A N 1
ATOM 1606 C CA . LEU A 1 210 ? 25.538 -12.357 68.102 1.00 78.00 210 LEU A CA 1
ATOM 1607 C C . LEU A 1 210 ? 25.222 -11.910 66.665 1.00 78.00 210 LEU A C 1
ATOM 1609 O O . LEU A 1 210 ? 26.128 -11.499 65.953 1.00 78.00 210 LEU A O 1
ATOM 1613 N N . ARG A 1 211 ? 23.951 -11.947 66.235 1.00 79.56 211 ARG A N 1
ATOM 1614 C CA . ARG A 1 211 ? 23.533 -11.455 64.910 1.00 79.56 211 ARG A CA 1
ATOM 1615 C C . ARG A 1 211 ? 23.653 -9.938 64.758 1.00 79.56 211 ARG A C 1
ATOM 1617 O O . ARG A 1 211 ? 23.760 -9.466 63.639 1.00 79.56 211 ARG A O 1
ATOM 1624 N N . ASN A 1 212 ? 23.659 -9.201 65.866 1.00 81.44 212 ASN A N 1
ATOM 1625 C CA . ASN A 1 212 ? 23.737 -7.741 65.878 1.00 81.44 212 ASN A CA 1
ATOM 1626 C C . ASN A 1 212 ? 25.124 -7.247 66.325 1.00 81.44 212 ASN A C 1
ATOM 1628 O O . ASN A 1 212 ? 25.291 -6.059 66.587 1.00 81.44 212 ASN A O 1
ATOM 1632 N N . ARG A 1 213 ? 26.107 -8.149 66.472 1.00 88.06 213 ARG A N 1
ATOM 1633 C CA . ARG A 1 213 ? 27.487 -7.779 66.801 1.00 88.06 213 ARG A CA 1
ATOM 1634 C C . ARG A 1 213 ? 28.078 -7.015 65.623 1.00 88.06 213 ARG A C 1
ATOM 1636 O O . ARG A 1 213 ? 28.121 -7.552 64.526 1.00 88.06 213 ARG A O 1
ATOM 1643 N N . THR A 1 214 ? 28.574 -5.810 65.855 1.00 89.12 214 THR A N 1
ATOM 1644 C CA . THR A 1 214 ? 29.285 -5.041 64.831 1.00 89.12 214 THR A CA 1
ATOM 1645 C C . THR A 1 214 ? 30.785 -5.106 65.072 1.00 89.12 214 THR A C 1
ATOM 1647 O O . THR A 1 214 ? 31.230 -4.776 66.172 1.00 89.12 214 THR A O 1
ATOM 1650 N N . HIS A 1 215 ? 31.567 -5.485 64.065 1.00 91.38 215 HIS A N 1
ATOM 1651 C CA . HIS A 1 215 ? 33.028 -5.463 64.145 1.00 91.38 215 HIS A CA 1
ATOM 1652 C C . HIS A 1 215 ? 33.655 -4.977 62.837 1.00 91.38 215 HIS A C 1
ATOM 1654 O O . HIS A 1 215 ? 33.077 -5.098 61.759 1.00 91.38 215 HIS A O 1
ATOM 1660 N N . THR A 1 216 ? 34.832 -4.364 62.928 1.00 91.50 216 THR A N 1
ATOM 1661 C CA . THR A 1 216 ? 35.530 -3.831 61.755 1.00 91.50 216 THR A CA 1
ATOM 1662 C C . THR A 1 216 ? 36.124 -4.957 60.924 1.00 91.50 216 THR A C 1
ATOM 1664 O O . THR A 1 216 ? 36.725 -5.877 61.479 1.00 91.50 216 THR A O 1
ATOM 1667 N N . LYS A 1 217 ? 36.029 -4.832 59.599 1.00 94.06 217 LYS A N 1
ATOM 1668 C CA . LYS A 1 217 ? 36.823 -5.629 58.661 1.00 94.06 217 LYS A CA 1
ATOM 1669 C C . LYS A 1 217 ? 38.315 -5.446 58.957 1.00 94.06 217 LYS A C 1
ATOM 1671 O O . LYS A 1 217 ? 38.733 -4.338 59.290 1.00 94.06 217 LYS A O 1
ATOM 1676 N N . LEU A 1 218 ? 39.127 -6.497 58.826 1.00 91.44 218 LEU A N 1
ATOM 1677 C CA . LEU A 1 218 ? 40.552 -6.487 59.216 1.00 91.44 218 LEU A CA 1
ATOM 1678 C C . LEU A 1 218 ? 41.472 -5.609 58.337 1.00 91.44 218 LEU A C 1
ATOM 1680 O O . LEU A 1 218 ? 42.695 -5.639 58.488 1.00 91.44 218 LEU A O 1
ATOM 1684 N N . ASP A 1 219 ? 40.907 -4.817 57.426 1.00 92.44 219 ASP A N 1
ATOM 1685 C CA . ASP A 1 219 ? 41.626 -3.935 56.515 1.00 92.44 219 ASP A CA 1
ATOM 1686 C C . ASP A 1 219 ? 41.251 -2.452 56.717 1.00 92.44 219 ASP A C 1
ATOM 1688 O O . ASP A 1 219 ? 40.587 -2.065 57.674 1.00 92.44 219 ASP A O 1
ATOM 1692 N N . SER A 1 220 ? 41.737 -1.573 55.841 1.00 92.75 220 SER A N 1
ATOM 1693 C CA . SER A 1 220 ? 41.536 -0.119 55.929 1.00 92.75 220 SER A CA 1
ATOM 1694 C C . SER A 1 220 ? 40.489 0.416 54.943 1.00 92.75 220 SER A C 1
ATOM 1696 O O . SER A 1 220 ? 40.482 1.610 54.647 1.00 92.75 220 SER A O 1
ATOM 1698 N N . THR A 1 221 ? 39.593 -0.429 54.421 1.00 91.19 221 THR A N 1
ATOM 1699 C CA . THR A 1 221 ? 38.502 -0.004 53.516 1.00 91.19 221 THR A CA 1
ATOM 1700 C C . THR A 1 221 ? 37.396 0.779 54.242 1.00 91.19 221 THR A C 1
ATOM 1702 O O . THR A 1 221 ? 36.673 1.579 53.632 1.00 91.19 221 THR A O 1
ATOM 1705 N N . GLY A 1 222 ? 37.308 0.609 55.565 1.00 90.94 222 GLY A N 1
ATOM 1706 C CA . GLY A 1 222 ? 36.339 1.277 56.433 1.00 90.94 222 GLY A CA 1
ATOM 1707 C C . GLY A 1 222 ? 34.960 0.621 56.450 1.00 90.94 222 GLY A C 1
ATOM 1708 O O . GLY A 1 222 ? 34.010 1.283 56.856 1.00 90.94 222 GLY A O 1
ATOM 1709 N N . TYR A 1 223 ? 34.851 -0.628 55.988 1.00 94.69 223 TYR A N 1
ATOM 1710 C CA . TYR A 1 223 ? 33.640 -1.433 56.119 1.00 94.69 223 TYR A CA 1
ATOM 1711 C C . TYR A 1 223 ? 33.577 -2.155 57.472 1.00 94.69 223 TYR A C 1
ATOM 1713 O O . TYR A 1 223 ? 34.602 -2.537 58.048 1.00 94.69 223 TYR A O 1
ATOM 1721 N N . THR A 1 224 ? 32.360 -2.372 57.963 1.00 94.69 224 THR A N 1
ATOM 1722 C CA . THR A 1 224 ? 32.086 -3.118 59.199 1.00 94.69 224 THR A CA 1
ATOM 1723 C C . THR A 1 224 ? 31.137 -4.276 58.934 1.00 94.69 224 THR A C 1
ATOM 1725 O O . THR A 1 224 ? 30.157 -4.110 58.211 1.00 94.69 224 THR A O 1
ATOM 1728 N N . TYR A 1 225 ? 31.398 -5.426 59.548 1.00 94.50 225 TYR A N 1
ATOM 1729 C CA . TYR A 1 225 ? 30.467 -6.546 59.566 1.00 94.50 225 TYR A CA 1
ATOM 1730 C C . TYR A 1 225 ? 29.421 -6.353 60.653 1.00 94.50 225 TYR A C 1
ATOM 1732 O O . TYR A 1 225 ? 29.767 -6.011 61.785 1.00 94.50 225 TYR A O 1
ATOM 1740 N N . THR A 1 226 ? 28.170 -6.650 60.317 1.00 93.00 226 THR A N 1
ATOM 1741 C CA . THR A 1 226 ? 27.075 -6.823 61.272 1.00 93.00 226 THR A CA 1
ATOM 1742 C C . THR A 1 226 ? 26.700 -8.303 61.316 1.00 93.00 226 THR A C 1
ATOM 1744 O O . THR A 1 226 ? 26.222 -8.872 60.335 1.00 93.00 226 THR A O 1
ATOM 1747 N N . GLY A 1 227 ? 26.944 -8.940 62.459 1.00 89.81 227 GLY A N 1
ATOM 1748 C CA . GLY A 1 227 ? 26.820 -10.378 62.665 1.00 89.81 227 GLY A CA 1
ATOM 1749 C C . GLY A 1 227 ? 28.174 -11.091 62.644 1.00 89.81 227 GLY A C 1
ATOM 1750 O O . GLY A 1 227 ? 29.169 -10.579 63.149 1.00 89.81 227 GLY A O 1
ATOM 1751 N N . ARG A 1 228 ? 28.197 -12.313 62.102 1.00 91.12 228 ARG A N 1
ATOM 1752 C CA . ARG A 1 228 ? 29.427 -13.091 61.874 1.00 91.12 228 ARG A CA 1
ATOM 1753 C C . ARG A 1 228 ? 29.905 -12.882 60.440 1.00 91.12 228 ARG A C 1
ATOM 1755 O O . ARG A 1 228 ? 29.067 -12.895 59.542 1.00 91.12 228 ARG A O 1
ATOM 1762 N N . SER A 1 229 ? 31.216 -12.782 60.223 1.00 92.75 229 SER A N 1
ATOM 1763 C CA . SER A 1 229 ? 31.795 -12.753 58.872 1.00 92.75 229 SER A CA 1
ATOM 1764 C C . SER A 1 229 ? 31.874 -14.144 58.234 1.00 92.75 229 SER A C 1
ATOM 1766 O O . SER A 1 229 ? 31.866 -14.241 57.013 1.00 92.75 229 SER A O 1
ATOM 1768 N N . TYR A 1 230 ? 31.936 -15.226 59.029 1.00 93.25 230 TYR A N 1
ATOM 1769 C CA . TYR A 1 230 ? 32.161 -16.606 58.554 1.00 93.25 230 TYR A CA 1
ATOM 1770 C C . TYR A 1 230 ? 33.418 -16.775 57.673 1.00 93.25 230 TYR A C 1
ATOM 1772 O O . TYR A 1 230 ? 33.533 -17.741 56.915 1.00 93.25 230 TYR A O 1
ATOM 1780 N N . GLY A 1 231 ? 34.352 -15.819 57.737 1.00 92.00 231 GLY A N 1
ATOM 1781 C CA . GLY A 1 231 ? 35.530 -15.782 56.873 1.00 92.00 231 GLY A CA 1
ATOM 1782 C C . GLY A 1 231 ? 35.277 -15.368 55.420 1.00 92.00 231 GLY A C 1
ATOM 1783 O O . GLY A 1 231 ? 36.160 -15.567 54.589 1.00 92.00 231 GLY A O 1
ATOM 1784 N N . VAL A 1 232 ? 34.102 -14.813 55.100 1.00 94.00 232 VAL A N 1
ATOM 1785 C CA . VAL A 1 232 ? 33.730 -14.329 53.757 1.00 94.00 232 VAL A CA 1
ATOM 1786 C C . VAL A 1 232 ? 33.445 -12.826 53.772 1.00 94.00 232 VAL A C 1
ATOM 1788 O O . VAL A 1 232 ? 33.249 -12.237 54.833 1.00 94.00 232 VAL A O 1
ATOM 1791 N N . GLY A 1 233 ? 33.402 -12.185 52.601 1.00 93.06 233 GLY A N 1
ATOM 1792 C CA . GLY A 1 233 ? 33.224 -10.733 52.494 1.00 93.06 233 GLY A CA 1
ATOM 1793 C C . GLY A 1 233 ? 34.528 -9.958 52.270 1.00 93.06 233 GLY A C 1
ATOM 1794 O O . GLY A 1 233 ? 34.505 -8.736 52.096 1.00 93.06 233 GLY A O 1
ATOM 1795 N N . ALA A 1 234 ? 35.669 -10.650 52.183 1.00 94.25 234 ALA A N 1
ATOM 1796 C CA . ALA A 1 234 ? 36.972 -10.051 51.890 1.00 94.25 234 ALA A CA 1
ATOM 1797 C C . ALA A 1 234 ? 37.005 -9.164 50.615 1.00 94.25 234 ALA A C 1
ATOM 1799 O O . ALA A 1 234 ? 37.663 -8.120 50.658 1.00 94.25 234 ALA A O 1
ATOM 1800 N N . PRO A 1 235 ? 36.296 -9.487 49.511 1.00 94.69 235 PRO A N 1
ATOM 1801 C CA . PRO A 1 235 ? 36.238 -8.664 48.293 1.00 94.69 235 PRO A CA 1
ATOM 1802 C C . PRO A 1 235 ? 35.743 -7.225 48.481 1.00 94.69 235 PRO A C 1
ATOM 1804 O O . PRO A 1 235 ? 36.123 -6.341 47.706 1.00 94.69 235 PRO A O 1
ATOM 1807 N N . VAL A 1 236 ? 34.907 -6.973 49.493 1.00 93.94 236 VAL A N 1
ATOM 1808 C CA . VAL A 1 236 ? 34.263 -5.669 49.713 1.00 93.94 236 VAL A CA 1
ATOM 1809 C C . VAL A 1 236 ? 35.314 -4.582 49.948 1.00 93.94 236 VAL A C 1
ATOM 1811 O O . VAL A 1 236 ? 36.176 -4.709 50.822 1.00 93.94 236 VAL A O 1
ATOM 1814 N N . GLY A 1 237 ? 35.270 -3.521 49.138 1.00 89.12 237 GLY A N 1
ATOM 1815 C CA . GLY A 1 237 ? 36.247 -2.430 49.118 1.00 89.12 237 GLY A CA 1
ATOM 1816 C C . GLY A 1 237 ? 37.606 -2.762 48.480 1.00 89.12 237 GLY A C 1
ATOM 1817 O O . GLY A 1 237 ? 38.443 -1.863 48.327 1.00 89.12 237 GLY A O 1
ATOM 1818 N N . LEU A 1 238 ? 37.855 -4.022 48.098 1.00 91.56 238 LEU A N 1
ATOM 1819 C CA . LEU A 1 238 ? 39.112 -4.478 47.492 1.00 91.56 238 LEU A CA 1
ATOM 1820 C C . LEU A 1 238 ? 38.960 -4.751 45.988 1.00 91.56 238 LEU A C 1
ATOM 1822 O O . LEU A 1 238 ? 39.745 -4.241 45.187 1.00 91.56 238 LEU A O 1
ATOM 1826 N N . THR A 1 239 ? 37.950 -5.512 45.577 1.00 89.25 239 THR A N 1
ATOM 1827 C CA . THR A 1 239 ? 37.769 -5.955 44.180 1.00 89.25 239 THR A CA 1
ATOM 1828 C C . THR A 1 239 ? 36.408 -5.561 43.591 1.00 89.25 239 THR A C 1
ATOM 1830 O O . THR A 1 239 ? 36.047 -6.010 42.504 1.00 89.25 239 THR A O 1
ATOM 1833 N N . ASP A 1 240 ? 35.676 -4.664 44.257 1.00 84.12 240 ASP A N 1
ATOM 1834 C CA . ASP A 1 240 ? 34.329 -4.186 43.909 1.00 84.12 240 ASP A CA 1
ATOM 1835 C C . ASP A 1 240 ? 34.308 -2.918 43.028 1.00 84.12 240 ASP A C 1
ATOM 1837 O O . ASP A 1 240 ? 33.300 -2.218 42.934 1.00 84.12 240 ASP A O 1
ATOM 1841 N N . SER A 1 241 ? 35.399 -2.619 42.314 1.00 84.00 241 SER A N 1
ATOM 1842 C CA . SER A 1 241 ? 35.503 -1.425 41.454 1.00 84.00 241 SER A CA 1
ATOM 1843 C C . SER A 1 241 ? 34.451 -1.367 40.338 1.00 84.00 241 SER A C 1
ATOM 1845 O O . SER A 1 241 ? 34.098 -0.280 39.881 1.00 84.00 241 SER A O 1
ATOM 1847 N N . SER A 1 242 ? 33.920 -2.518 39.919 1.00 83.44 242 SER A N 1
ATOM 1848 C CA . SER A 1 242 ? 32.844 -2.631 38.931 1.00 83.44 242 SER A CA 1
ATOM 1849 C C . SER A 1 242 ? 31.495 -2.112 39.449 1.00 83.44 242 SER A C 1
ATOM 1851 O O . SER A 1 242 ? 30.656 -1.680 38.657 1.00 83.44 242 SER A O 1
ATOM 1853 N N . VAL A 1 243 ? 31.282 -2.091 40.768 1.00 84.50 243 VAL A N 1
ATOM 1854 C CA . VAL A 1 243 ? 30.089 -1.501 41.394 1.00 84.50 243 VAL A CA 1
ATOM 1855 C C . VAL A 1 243 ? 30.117 0.021 41.235 1.00 84.50 243 VAL A C 1
ATOM 1857 O O . VAL A 1 243 ? 29.103 0.622 40.887 1.00 84.50 243 VAL A O 1
ATOM 1860 N N . SER A 1 244 ? 31.297 0.636 41.349 1.00 77.94 244 SER A N 1
ATOM 1861 C CA . SER A 1 244 ? 31.502 2.081 41.160 1.00 77.94 244 SER A CA 1
ATOM 1862 C C . SER A 1 244 ? 31.193 2.586 39.742 1.00 77.94 244 SER A C 1
ATOM 1864 O O . SER A 1 244 ? 31.061 3.792 39.545 1.00 77.94 244 SER A O 1
ATOM 1866 N N . LEU A 1 245 ? 31.058 1.694 38.750 1.00 81.06 245 LEU A N 1
ATOM 1867 C CA . LEU A 1 245 ? 30.620 2.045 37.391 1.00 81.06 245 LEU A CA 1
ATOM 1868 C C . LEU A 1 245 ? 29.126 2.395 37.311 1.00 81.06 245 LEU A C 1
ATOM 1870 O O . LEU A 1 245 ? 28.690 2.925 36.290 1.00 81.06 245 LEU A O 1
ATOM 1874 N N . HIS A 1 246 ? 28.351 2.114 38.363 1.00 81.38 246 HIS A N 1
ATOM 1875 C CA . HIS A 1 246 ? 26.919 2.381 38.441 1.00 81.38 246 HIS A CA 1
ATOM 1876 C C . HIS A 1 246 ? 26.674 3.594 39.356 1.00 81.38 246 HIS A C 1
ATOM 1878 O O . HIS A 1 246 ? 26.700 3.463 40.583 1.00 81.38 246 HIS A O 1
ATOM 1884 N N . PRO A 1 247 ? 26.444 4.800 38.796 1.00 72.00 247 PRO A N 1
ATOM 1885 C CA . PRO A 1 247 ? 26.149 5.983 39.594 1.00 72.00 247 PRO A CA 1
ATOM 1886 C C . PRO A 1 247 ? 24.858 5.755 40.383 1.00 72.00 247 PRO A C 1
ATOM 1888 O O . PRO A 1 247 ? 23.874 5.299 39.806 1.00 72.00 247 PRO A O 1
ATOM 1891 N N . TRP A 1 248 ? 24.850 6.118 41.669 1.00 79.69 248 TRP A N 1
ATOM 1892 C CA . TRP A 1 248 ? 23.712 5.910 42.582 1.00 79.69 248 TRP A CA 1
ATOM 1893 C C . TRP A 1 248 ? 23.426 4.440 42.941 1.00 79.69 248 TRP A C 1
ATOM 1895 O O . TRP A 1 248 ? 22.285 4.097 43.249 1.00 79.69 248 TRP A O 1
ATOM 1905 N N . ALA A 1 249 ? 24.449 3.575 42.929 1.00 83.00 249 ALA A N 1
ATOM 1906 C CA . ALA A 1 249 ? 24.365 2.249 43.542 1.00 83.00 249 ALA A CA 1
ATOM 1907 C C . ALA A 1 249 ? 24.094 2.376 45.053 1.00 83.00 249 ALA A C 1
ATOM 1909 O O . ALA A 1 249 ? 24.894 2.964 45.786 1.00 83.00 249 ALA A O 1
ATOM 1910 N N . ALA A 1 250 ? 22.963 1.842 45.511 1.00 84.62 250 ALA A N 1
ATOM 1911 C CA . ALA A 1 250 ? 22.544 1.909 46.909 1.00 84.62 250 ALA A CA 1
ATOM 1912 C C . ALA A 1 250 ? 23.116 0.734 47.715 1.00 84.62 250 ALA A C 1
ATOM 1914 O O . ALA A 1 250 ? 23.729 0.922 48.769 1.00 84.62 250 ALA A O 1
ATOM 1915 N N . ASN A 1 251 ? 22.957 -0.482 47.192 1.00 91.06 251 ASN A N 1
ATOM 1916 C CA . ASN A 1 251 ? 23.509 -1.703 47.767 1.00 91.06 251 ASN A CA 1
ATOM 1917 C C . ASN A 1 251 ? 23.899 -2.700 46.665 1.00 91.06 251 ASN A C 1
ATOM 1919 O O . ASN A 1 251 ? 23.469 -2.576 45.514 1.00 91.06 251 ASN A O 1
ATOM 1923 N N . TYR A 1 252 ? 24.733 -3.677 47.006 1.00 93.38 252 TYR A N 1
ATOM 1924 C CA . TYR A 1 252 ? 25.010 -4.812 46.135 1.00 93.38 252 TYR A CA 1
ATOM 1925 C C . TYR A 1 252 ? 25.094 -6.108 46.929 1.00 93.38 252 TYR A C 1
ATOM 1927 O O . TYR A 1 252 ? 25.432 -6.107 48.109 1.00 93.38 252 TYR A O 1
ATOM 1935 N N . THR A 1 253 ? 24.763 -7.213 46.272 1.00 93.62 253 THR A N 1
ATOM 1936 C CA . THR A 1 253 ? 24.710 -8.543 46.885 1.00 93.62 253 THR A CA 1
ATOM 1937 C C . THR A 1 253 ? 25.480 -9.534 46.025 1.00 93.62 253 THR A C 1
ATOM 1939 O O . THR A 1 253 ? 25.394 -9.473 44.798 1.00 93.62 253 THR A O 1
ATOM 1942 N N . TYR A 1 254 ? 26.261 -10.424 46.627 1.00 94.19 254 TYR A N 1
ATOM 1943 C CA . TYR A 1 254 ? 26.956 -11.494 45.906 1.00 94.19 254 TYR A CA 1
ATOM 1944 C C . TYR A 1 254 ? 27.081 -12.741 46.771 1.00 94.19 254 TYR A C 1
ATOM 1946 O O . TYR A 1 254 ? 26.881 -12.693 47.984 1.00 94.19 254 TYR A O 1
ATOM 1954 N N . HIS A 1 255 ? 27.386 -13.869 46.136 1.00 93.06 255 HIS A N 1
ATOM 1955 C CA . HIS A 1 255 ? 27.567 -15.132 46.838 1.00 93.06 255 HIS A CA 1
ATOM 1956 C C . HIS A 1 255 ? 29.047 -15.485 46.942 1.00 93.06 255 HIS A C 1
ATOM 1958 O O . HIS A 1 255 ? 29.780 -15.420 45.954 1.00 93.06 255 HIS A O 1
ATOM 1964 N N . GLU A 1 256 ? 29.466 -15.904 48.129 1.00 92.56 256 GLU A N 1
ATOM 1965 C CA . GLU A 1 256 ? 30.828 -16.349 48.412 1.00 92.56 256 GLU A CA 1
ATOM 1966 C C . GLU A 1 256 ? 30.784 -17.673 49.183 1.00 92.56 256 GLU A C 1
ATOM 1968 O O . GLU A 1 256 ? 29.911 -17.888 50.029 1.00 92.56 256 GLU A O 1
ATOM 1973 N N . ARG A 1 257 ? 31.701 -18.592 48.864 1.00 89.31 257 ARG A N 1
ATOM 1974 C CA . ARG A 1 257 ? 31.848 -19.849 49.608 1.00 89.31 257 ARG A CA 1
ATOM 1975 C C . ARG A 1 257 ? 32.815 -19.657 50.765 1.00 89.31 257 ARG A C 1
ATOM 1977 O O . ARG A 1 257 ? 33.895 -19.107 50.578 1.00 89.31 257 ARG A O 1
ATOM 1984 N N . GLY A 1 258 ? 32.450 -20.195 51.920 1.00 90.88 258 GLY A N 1
ATOM 1985 C CA . GLY A 1 258 ? 33.287 -20.203 53.114 1.00 90.88 258 GLY A CA 1
ATOM 1986 C C . GLY A 1 258 ? 32.984 -21.405 53.998 1.00 90.88 258 GLY A C 1
ATOM 1987 O O . GLY A 1 258 ? 32.344 -22.367 53.563 1.00 90.88 258 GLY A O 1
ATOM 1988 N N . TYR A 1 259 ? 33.390 -21.322 55.263 1.00 92.00 259 TYR A N 1
ATOM 1989 C CA . TYR A 1 259 ? 33.078 -22.337 56.263 1.00 92.00 259 TYR A CA 1
ATOM 1990 C C . TYR A 1 259 ? 32.194 -21.766 57.369 1.00 92.00 259 TYR A C 1
ATOM 1992 O O . TYR A 1 259 ? 32.546 -20.794 58.031 1.00 92.00 259 TYR A O 1
ATOM 2000 N N . ASP A 1 260 ? 31.077 -22.431 57.649 1.00 92.31 260 ASP A N 1
ATOM 2001 C CA . ASP A 1 260 ? 30.387 -22.261 58.921 1.00 92.31 260 ASP A CA 1
ATOM 2002 C C . ASP A 1 260 ? 31.146 -23.037 59.998 1.00 92.31 260 ASP A C 1
ATOM 2004 O O . ASP A 1 260 ? 30.927 -24.234 60.191 1.00 92.31 260 ASP A O 1
ATOM 2008 N N . ALA A 1 261 ? 32.067 -22.358 60.682 1.00 92.00 261 ALA A N 1
ATOM 2009 C CA . ALA A 1 261 ? 32.757 -22.921 61.832 1.00 92.00 261 ALA A CA 1
ATOM 2010 C C . ALA A 1 261 ? 31.770 -23.069 63.002 1.00 92.00 261 ALA A C 1
ATOM 2012 O O . ALA A 1 261 ? 31.356 -22.083 63.629 1.00 92.00 261 ALA A O 1
ATOM 2013 N N . GLN A 1 262 ? 31.378 -24.311 63.282 1.00 93.94 262 GLN A N 1
ATOM 2014 C CA . GLN A 1 262 ? 30.537 -24.682 64.411 1.00 93.94 262 GLN A CA 1
ATOM 2015 C C . GLN A 1 262 ? 31.405 -25.159 65.565 1.00 93.94 262 GLN A C 1
ATOM 2017 O O . GLN A 1 262 ? 32.099 -26.168 65.469 1.00 93.94 262 GLN A O 1
ATOM 2022 N N . ILE A 1 263 ? 31.343 -24.422 66.670 1.00 94.50 263 ILE A N 1
ATOM 2023 C CA . ILE A 1 263 ? 32.177 -24.677 67.840 1.00 94.50 263 ILE A CA 1
ATOM 2024 C C . ILE A 1 263 ? 31.315 -25.211 68.979 1.00 94.50 263 ILE A C 1
ATOM 2026 O O . ILE A 1 263 ? 30.306 -24.599 69.356 1.00 94.50 263 ILE A O 1
ATOM 2030 N N . ASN A 1 264 ? 31.722 -26.352 69.527 1.00 95.56 264 ASN A N 1
ATOM 2031 C CA . ASN A 1 264 ? 31.130 -26.944 70.716 1.00 95.56 264 ASN A CA 1
ATOM 2032 C C . ASN A 1 264 ? 32.205 -27.148 71.781 1.00 95.56 264 ASN A C 1
ATOM 2034 O O . ASN A 1 264 ? 33.165 -27.873 71.543 1.00 95.56 264 ASN A O 1
ATOM 2038 N N . CYS A 1 265 ? 32.034 -26.516 72.939 1.00 94.69 265 CYS A N 1
ATOM 2039 C CA . CYS A 1 265 ? 33.022 -26.505 74.012 1.00 94.69 265 CYS A CA 1
ATOM 2040 C C . CYS A 1 265 ? 32.505 -27.248 75.242 1.00 94.69 265 CYS A C 1
ATOM 2042 O O . CYS A 1 265 ? 31.342 -27.105 75.617 1.00 94.69 265 CYS A O 1
ATOM 2044 N N . ILE A 1 266 ? 33.392 -27.999 75.889 1.00 94.81 266 ILE A N 1
ATOM 2045 C CA . ILE A 1 266 ? 33.153 -28.700 77.151 1.00 94.81 266 ILE A CA 1
ATOM 2046 C C . ILE A 1 266 ? 34.309 -28.437 78.120 1.00 94.81 266 ILE A C 1
ATOM 2048 O O . ILE A 1 266 ? 35.417 -28.127 77.689 1.00 94.81 266 ILE A O 1
ATOM 2052 N N . TYR A 1 267 ? 34.077 -28.611 79.421 1.00 94.06 267 TYR A N 1
ATOM 2053 C CA . TYR A 1 267 ? 35.174 -28.823 80.368 1.00 94.06 267 TYR A CA 1
ATOM 2054 C C . TYR A 1 267 ? 35.463 -30.316 80.445 1.00 94.06 267 TYR A C 1
ATOM 2056 O O . TYR A 1 267 ? 34.602 -31.094 80.860 1.00 94.06 267 TYR A O 1
ATOM 2064 N N . ASN A 1 268 ? 36.659 -30.718 80.030 1.00 89.31 268 ASN A N 1
ATOM 2065 C CA . ASN A 1 268 ? 37.083 -32.107 80.050 1.00 89.31 268 ASN A CA 1
ATOM 2066 C C . ASN A 1 268 ? 38.077 -32.324 81.194 1.00 89.31 268 ASN A C 1
ATOM 2068 O O . ASN A 1 268 ? 39.284 -32.171 81.027 1.00 89.31 268 ASN A O 1
ATOM 2072 N N . ALA A 1 269 ? 37.561 -32.717 82.361 1.00 83.31 269 ALA A N 1
ATOM 2073 C CA . ALA A 1 269 ? 38.382 -33.007 83.539 1.00 83.31 269 ALA A CA 1
ATOM 2074 C C . ALA A 1 269 ? 39.350 -34.193 83.340 1.00 83.31 269 ALA A C 1
ATOM 2076 O O . ALA A 1 269 ? 40.270 -34.367 84.131 1.00 83.31 269 ALA A O 1
ATOM 2077 N N . SER A 1 270 ? 39.149 -35.007 82.298 1.00 87.69 270 SER A N 1
ATOM 2078 C CA . SER A 1 270 ? 40.038 -36.108 81.910 1.00 87.69 270 SER A CA 1
ATOM 2079 C C . SER A 1 270 ? 41.044 -35.714 80.820 1.00 87.69 270 SER A C 1
ATOM 2081 O O . SER A 1 270 ? 41.717 -36.592 80.282 1.00 87.69 270 SER A O 1
ATOM 2083 N N . SER A 1 271 ? 41.141 -34.426 80.464 1.00 87.50 271 SER A N 1
ATOM 2084 C CA . SER A 1 271 ? 42.127 -33.931 79.499 1.00 87.50 271 SER A CA 1
ATOM 2085 C C . SER A 1 271 ? 43.550 -34.214 79.981 1.00 87.50 271 SER A C 1
ATOM 2087 O O . SER A 1 271 ? 43.898 -33.914 81.121 1.00 87.50 271 SER A O 1
ATOM 2089 N N . LEU A 1 272 ? 44.376 -34.768 79.092 1.00 89.00 272 LEU A N 1
ATOM 2090 C CA . LEU A 1 272 ? 45.796 -35.019 79.348 1.00 89.00 272 LEU A CA 1
ATOM 2091 C C . LEU A 1 272 ? 46.694 -33.861 78.897 1.00 89.00 272 LEU A C 1
ATOM 2093 O O . LEU A 1 272 ? 47.890 -33.906 79.157 1.00 89.00 272 LEU A O 1
ATOM 2097 N N . PHE A 1 273 ? 46.130 -32.842 78.240 1.00 93.25 273 PHE A N 1
ATOM 2098 C CA . PHE A 1 273 ? 46.834 -31.612 77.886 1.00 93.25 273 PHE A CA 1
ATOM 2099 C C . PHE A 1 273 ? 46.895 -30.684 79.105 1.00 93.25 273 PHE A C 1
ATOM 2101 O O . PHE A 1 273 ? 45.865 -30.141 79.518 1.00 93.25 273 PHE A O 1
ATOM 2108 N N . LEU A 1 274 ? 48.081 -30.563 79.708 1.00 92.12 274 LEU A N 1
ATOM 2109 C CA . LEU A 1 274 ? 48.303 -29.931 81.011 1.00 92.12 274 LEU A CA 1
ATOM 2110 C C . LEU A 1 274 ? 49.500 -28.974 80.971 1.00 92.12 274 LEU A C 1
ATOM 2112 O O . LEU A 1 274 ? 50.434 -29.175 80.199 1.00 92.12 274 LEU A O 1
ATOM 2116 N N . LEU A 1 275 ? 49.482 -27.964 81.846 1.00 91.19 275 LEU A N 1
ATOM 2117 C CA . LEU A 1 275 ? 50.643 -27.114 82.120 1.00 91.19 275 LEU A CA 1
ATOM 2118 C C . LEU A 1 275 ? 51.553 -27.791 83.146 1.00 91.19 275 LEU A C 1
ATOM 2120 O O . LEU A 1 275 ? 51.077 -28.251 84.186 1.00 91.19 275 LEU A O 1
ATOM 2124 N N . GLN A 1 276 ? 52.849 -27.829 82.857 1.00 88.56 276 GLN A N 1
ATOM 2125 C CA . GLN A 1 276 ? 53.874 -28.416 83.710 1.00 88.56 276 GLN A CA 1
ATOM 2126 C C . GLN A 1 276 ? 55.047 -27.446 83.901 1.00 88.56 276 GLN A C 1
ATOM 2128 O O . GLN A 1 276 ? 55.352 -26.607 83.048 1.00 88.56 276 GLN A O 1
ATOM 2133 N N . ASP A 1 277 ? 55.694 -27.556 85.061 1.00 84.69 277 ASP A N 1
ATOM 2134 C CA . ASP A 1 277 ? 56.922 -26.827 85.360 1.00 84.69 277 ASP A CA 1
ATOM 2135 C C . ASP A 1 277 ? 58.102 -27.493 84.653 1.00 84.69 277 ASP A C 1
ATOM 2137 O O . ASP A 1 277 ? 58.331 -28.697 84.804 1.00 84.69 277 ASP A O 1
ATOM 2141 N N . THR A 1 278 ? 58.907 -26.704 83.940 1.00 84.62 278 THR A N 1
ATOM 2142 C CA . THR A 1 278 ? 60.173 -27.208 83.399 1.00 84.62 278 THR A CA 1
ATOM 2143 C C . THR A 1 278 ? 61.306 -27.053 84.417 1.00 84.62 278 THR A C 1
ATOM 2145 O O . THR A 1 278 ? 61.225 -26.288 85.377 1.00 84.62 278 THR A O 1
ATOM 2148 N N . PHE A 1 279 ? 62.430 -27.738 84.183 1.00 77.62 279 PHE A N 1
ATOM 2149 C CA . PHE A 1 279 ? 63.649 -27.569 84.988 1.00 77.62 279 PHE A CA 1
ATOM 2150 C C . PHE A 1 279 ? 64.307 -26.178 84.840 1.00 77.62 279 PHE A C 1
ATOM 2152 O O . PHE A 1 279 ? 65.279 -25.890 85.541 1.00 77.62 279 PHE A O 1
ATOM 2159 N N . TYR A 1 280 ? 63.823 -25.329 83.926 1.00 77.94 280 TYR A N 1
ATOM 2160 C CA . TYR A 1 280 ? 64.364 -24.000 83.650 1.00 77.94 280 TYR A CA 1
ATOM 2161 C C . TYR A 1 280 ? 63.484 -22.909 84.271 1.00 77.94 280 TYR A C 1
ATOM 2163 O O . TYR A 1 280 ? 62.273 -22.877 84.068 1.00 77.94 280 TYR A O 1
ATOM 2171 N N . ASN A 1 281 ? 64.104 -21.969 84.993 1.00 81.25 281 ASN A N 1
ATOM 2172 C CA . ASN A 1 281 ? 63.382 -20.840 85.585 1.00 81.25 281 ASN A CA 1
ATOM 2173 C C . ASN A 1 281 ? 62.622 -20.048 84.509 1.00 81.25 281 ASN A C 1
ATOM 2175 O O . ASN A 1 281 ? 63.204 -19.686 83.486 1.00 81.25 281 ASN A O 1
ATOM 2179 N N . ALA A 1 282 ? 61.360 -19.724 84.802 1.00 85.75 282 ALA A N 1
ATOM 2180 C CA . ALA A 1 282 ? 60.450 -18.951 83.956 1.00 85.75 282 ALA A CA 1
ATOM 2181 C C . ALA A 1 282 ? 60.026 -19.601 82.623 1.00 85.75 282 ALA A C 1
ATOM 2183 O O . ALA A 1 282 ? 59.457 -18.915 81.769 1.00 85.75 282 ALA A O 1
ATOM 2184 N N . LEU A 1 283 ? 60.278 -20.903 82.444 1.00 90.94 283 LEU A N 1
ATOM 2185 C CA . LEU A 1 283 ? 59.779 -21.686 81.315 1.00 90.94 283 LEU A CA 1
ATOM 2186 C C . LEU A 1 283 ? 58.831 -22.780 81.804 1.00 90.94 283 LEU A C 1
ATOM 2188 O O . LEU A 1 283 ? 59.153 -23.539 82.720 1.00 90.94 283 LEU A O 1
ATOM 2192 N N . TYR A 1 284 ? 57.684 -22.880 81.147 1.00 92.00 284 TYR A N 1
ATOM 2193 C CA . TYR A 1 284 ? 56.625 -23.835 81.461 1.00 92.00 284 TYR A CA 1
ATOM 2194 C C . TYR A 1 284 ? 56.185 -24.505 80.170 1.00 92.00 284 TYR A C 1
ATOM 2196 O O . TYR A 1 284 ? 56.030 -23.823 79.155 1.00 92.00 284 TYR A O 1
ATOM 2204 N N . ASP A 1 285 ? 56.005 -25.819 80.178 1.00 91.69 285 ASP A N 1
ATOM 2205 C CA . ASP A 1 285 ? 55.514 -26.532 79.006 1.00 91.69 285 ASP A CA 1
ATOM 2206 C C . ASP A 1 285 ? 54.024 -26.838 79.136 1.00 91.69 285 ASP A C 1
ATOM 2208 O O . ASP A 1 285 ? 53.524 -27.198 80.199 1.00 91.69 285 ASP A O 1
ATOM 2212 N N . ALA A 1 286 ? 53.304 -26.670 78.034 1.00 93.25 286 ALA A N 1
ATOM 2213 C CA . ALA A 1 286 ? 51.977 -27.226 77.858 1.00 93.25 286 ALA A CA 1
ATOM 2214 C C . ALA A 1 286 ? 52.127 -28.490 77.022 1.00 93.25 286 ALA A C 1
ATOM 2216 O O . ALA A 1 286 ? 52.543 -28.416 75.860 1.00 93.25 286 ALA A O 1
ATOM 2217 N N . SER A 1 287 ? 51.829 -29.643 77.615 1.00 91.94 287 SER A N 1
ATOM 2218 C CA . SER A 1 287 ? 52.056 -30.925 76.963 1.00 91.94 287 SER A CA 1
ATOM 2219 C C . SER A 1 287 ? 50.930 -31.923 77.190 1.00 91.94 287 SER A C 1
ATOM 2221 O O . SER A 1 287 ? 50.279 -31.946 78.236 1.00 91.94 287 SER A O 1
ATOM 2223 N N . GLY A 1 288 ? 50.676 -32.743 76.168 1.00 90.50 288 GLY A N 1
ATOM 2224 C CA . GLY A 1 288 ? 49.710 -33.838 76.217 1.00 90.50 288 GLY A CA 1
ATOM 2225 C C . GLY A 1 288 ? 48.932 -34.042 74.913 1.00 90.50 288 GLY A C 1
ATOM 2226 O O . GLY A 1 288 ? 48.879 -33.150 74.068 1.00 90.50 288 GLY A O 1
ATOM 2227 N N . PRO A 1 289 ? 48.334 -35.226 74.710 1.00 90.88 289 PRO A N 1
ATOM 2228 C CA . PRO A 1 289 ? 47.584 -35.525 73.497 1.00 90.88 289 PRO A CA 1
ATOM 2229 C C . PRO A 1 289 ? 46.177 -34.906 73.510 1.00 90.88 289 PRO A C 1
ATOM 2231 O O . PRO A 1 289 ? 45.493 -34.881 74.539 1.00 90.88 289 PRO A O 1
ATOM 2234 N N . LEU A 1 290 ? 45.714 -34.482 72.334 1.00 91.00 290 LEU A N 1
ATOM 2235 C CA . LEU A 1 290 ? 44.316 -34.170 72.031 1.00 91.00 290 LEU A CA 1
ATOM 2236 C C . LEU A 1 290 ? 43.613 -35.403 71.428 1.00 91.00 290 LEU A C 1
ATOM 2238 O O . LEU A 1 290 ? 44.283 -36.335 70.983 1.00 91.00 290 LEU A O 1
ATOM 2242 N N . PRO A 1 291 ? 42.266 -35.423 71.358 1.00 90.00 291 PRO A N 1
ATOM 2243 C CA . PRO A 1 291 ? 41.517 -36.532 70.761 1.00 90.00 291 PRO A CA 1
ATOM 2244 C C . PRO A 1 291 ? 41.880 -36.848 69.301 1.00 90.00 291 PRO A C 1
ATOM 2246 O O . PRO A 1 291 ? 41.659 -37.974 68.863 1.00 90.00 291 PRO A O 1
ATOM 2249 N N . ASP A 1 292 ? 42.417 -35.879 68.554 1.00 91.88 292 ASP A N 1
ATOM 2250 C CA . ASP A 1 292 ? 42.882 -36.034 67.172 1.00 91.88 292 ASP A CA 1
ATOM 2251 C C . ASP A 1 292 ? 44.414 -36.064 67.016 1.00 91.88 292 ASP A C 1
ATOM 2253 O O . ASP A 1 292 ? 44.886 -36.183 65.882 1.00 91.88 292 ASP A O 1
ATOM 2257 N N . SER A 1 293 ? 45.190 -36.001 68.108 1.00 89.50 293 SER A N 1
ATOM 2258 C CA . SER A 1 293 ? 46.658 -36.100 68.067 1.00 89.50 293 SER A CA 1
ATOM 2259 C C . SER A 1 293 ? 47.113 -37.504 67.671 1.00 89.50 293 SER A C 1
ATOM 2261 O O . SER A 1 293 ? 46.549 -38.516 68.099 1.00 89.50 293 SER A O 1
ATOM 2263 N N . ASN A 1 294 ? 48.180 -37.584 66.878 1.00 87.38 294 ASN A N 1
ATOM 2264 C CA . ASN A 1 294 ? 48.826 -38.849 66.565 1.00 87.38 294 ASN A CA 1
ATOM 2265 C C . ASN A 1 294 ? 49.505 -39.445 67.816 1.00 87.38 294 ASN A C 1
ATOM 2267 O O . ASN A 1 294 ? 50.187 -38.756 68.570 1.00 87.38 294 ASN A O 1
ATOM 2271 N N . THR A 1 295 ? 49.369 -40.758 68.023 1.00 78.00 295 THR A N 1
ATOM 2272 C CA . THR A 1 295 ? 49.913 -41.477 69.196 1.00 78.00 295 THR A CA 1
ATOM 2273 C C . THR A 1 295 ? 51.433 -41.363 69.370 1.00 78.00 295 THR A C 1
ATOM 2275 O O . THR A 1 295 ? 51.938 -41.595 70.466 1.00 78.00 295 THR A O 1
ATOM 2278 N N . THR A 1 296 ? 52.166 -41.015 68.308 1.00 79.31 296 THR A N 1
ATOM 2279 C CA . THR A 1 296 ? 53.626 -40.834 68.319 1.00 79.31 296 THR A CA 1
ATOM 2280 C C . THR A 1 296 ? 54.078 -39.384 68.505 1.00 79.31 296 THR A C 1
ATOM 2282 O O . THR A 1 296 ? 55.276 -39.156 68.654 1.00 79.31 296 THR A O 1
ATOM 2285 N N . SER A 1 297 ? 53.158 -38.414 68.484 1.00 80.00 297 SER A N 1
ATOM 2286 C CA . SER A 1 297 ? 53.453 -36.979 68.559 1.00 80.00 297 SER A CA 1
ATOM 2287 C C . SER A 1 297 ? 52.387 -36.266 69.394 1.00 80.00 297 SER A C 1
ATOM 2289 O O . SER A 1 297 ? 51.392 -35.779 68.865 1.00 80.00 297 SER A O 1
ATOM 2291 N N . SER A 1 298 ? 52.584 -36.233 70.714 1.00 82.94 298 SER A N 1
ATOM 2292 C CA . SER A 1 298 ? 51.760 -35.417 71.617 1.00 82.94 298 SER A CA 1
ATOM 2293 C C . SER A 1 298 ? 52.041 -33.932 71.408 1.00 82.94 298 SER A C 1
ATOM 2295 O O . SER A 1 298 ? 53.164 -33.564 71.058 1.00 82.94 298 SER A O 1
ATOM 2297 N N . GLU A 1 299 ? 51.061 -33.073 71.697 1.00 90.75 299 GLU A N 1
ATOM 2298 C CA . GLU A 1 299 ? 51.303 -31.634 71.631 1.00 90.75 299 GLU A CA 1
ATOM 2299 C C . GLU A 1 299 ? 52.300 -31.211 72.701 1.00 90.75 299 GLU A C 1
ATOM 2301 O O . GLU A 1 299 ? 52.283 -31.724 73.826 1.00 90.75 299 GLU A O 1
ATOM 2306 N N . TYR A 1 300 ? 53.170 -30.280 72.325 1.00 90.81 300 TYR A N 1
ATOM 2307 C CA . TYR A 1 300 ? 54.198 -29.733 73.188 1.00 90.81 300 TYR A CA 1
ATOM 2308 C C . TYR A 1 300 ? 54.527 -28.307 72.753 1.00 90.81 300 TYR A C 1
ATOM 2310 O O . TYR A 1 300 ? 55.035 -28.101 71.650 1.00 90.81 300 TYR A O 1
ATOM 2318 N N . SER A 1 301 ? 54.295 -27.346 73.643 1.00 90.69 301 SER A N 1
ATOM 2319 C CA . SER A 1 301 ? 54.664 -25.945 73.434 1.00 90.69 301 SER A CA 1
ATOM 2320 C C . SER A 1 301 ? 55.244 -25.360 74.717 1.00 90.69 301 SER A C 1
ATOM 2322 O O . SER A 1 301 ? 54.738 -25.617 75.809 1.00 90.69 301 SER A O 1
ATOM 2324 N N . VAL A 1 302 ? 56.306 -24.563 74.593 1.00 91.00 302 VAL A N 1
ATOM 2325 C CA . VAL A 1 302 ? 56.964 -23.906 75.733 1.00 91.00 302 VAL A CA 1
ATOM 2326 C C . VAL A 1 302 ? 56.512 -22.455 75.817 1.00 91.00 302 VAL A C 1
ATOM 2328 O O . VAL A 1 302 ? 56.515 -21.738 74.817 1.00 91.00 302 VAL A O 1
ATOM 2331 N N . TYR A 1 303 ? 56.163 -22.026 77.024 1.00 91.75 303 TYR A N 1
ATOM 2332 C CA . TYR A 1 303 ? 55.692 -20.690 77.355 1.00 91.75 303 TYR A CA 1
ATOM 2333 C C . TYR A 1 303 ? 56.646 -20.018 78.339 1.00 91.75 303 TYR A C 1
ATOM 2335 O O . TYR A 1 303 ? 57.202 -20.657 79.236 1.00 91.75 303 TYR A O 1
ATOM 2343 N N . THR A 1 304 ? 56.811 -18.704 78.187 1.00 89.56 304 THR A N 1
ATOM 2344 C CA . THR A 1 304 ? 57.565 -17.878 79.140 1.00 89.56 304 THR A CA 1
ATOM 2345 C C . THR A 1 304 ? 56.611 -17.253 80.156 1.00 89.56 304 THR A C 1
ATOM 2347 O O . THR A 1 304 ? 55.583 -16.700 79.768 1.00 89.56 304 THR A O 1
ATOM 2350 N N . GLY A 1 305 ? 56.925 -17.325 81.449 1.00 88.94 305 GLY A N 1
ATOM 2351 C CA . GLY A 1 305 ? 56.040 -16.816 82.502 1.00 88.94 305 GLY A CA 1
ATOM 2352 C C . GLY A 1 305 ? 56.722 -16.668 83.860 1.00 88.94 305 GLY A C 1
ATOM 2353 O O . GLY A 1 305 ? 57.823 -17.164 84.070 1.00 88.94 305 GLY A O 1
ATOM 2354 N N . TRP A 1 306 ? 56.072 -15.979 84.795 1.00 88.75 306 TRP A N 1
ATOM 2355 C CA . TRP A 1 306 ? 56.498 -15.891 86.195 1.00 88.75 306 TRP A CA 1
ATOM 2356 C C . TRP A 1 306 ? 56.103 -17.141 86.990 1.00 88.75 306 TRP A C 1
ATOM 2358 O O . TRP A 1 306 ? 56.867 -17.607 87.831 1.00 88.75 306 TRP A O 1
ATOM 2368 N N . SER A 1 307 ? 54.905 -17.660 86.717 1.00 88.62 307 SER A N 1
ATOM 2369 C CA . SER A 1 307 ? 54.381 -18.937 87.200 1.00 88.62 307 SER A CA 1
ATOM 2370 C C . SER A 1 307 ? 53.429 -19.521 86.154 1.00 88.62 307 SER A C 1
ATOM 2372 O O . SER A 1 307 ? 53.015 -18.825 85.219 1.00 88.62 307 SER A O 1
ATOM 2374 N N . THR A 1 308 ? 53.036 -20.784 86.323 1.00 89.12 308 THR A N 1
ATOM 2375 C CA . THR A 1 308 ? 51.959 -21.389 85.524 1.00 89.12 308 THR A CA 1
ATOM 2376 C C . THR A 1 308 ? 50.644 -20.610 85.636 1.00 89.12 308 THR A C 1
ATOM 2378 O O . THR A 1 308 ? 49.872 -20.606 84.680 1.00 89.12 308 THR A O 1
ATOM 2381 N N . ASP A 1 309 ? 50.414 -19.870 86.732 1.00 90.31 309 ASP A N 1
ATOM 2382 C CA . ASP A 1 309 ? 49.172 -19.128 87.005 1.00 90.31 309 ASP A CA 1
ATOM 2383 C C . ASP A 1 309 ? 48.836 -18.062 85.966 1.00 90.31 309 ASP A C 1
ATOM 2385 O O . ASP A 1 309 ? 47.667 -17.707 85.810 1.00 90.31 309 ASP A O 1
ATOM 2389 N N . THR A 1 310 ? 49.848 -17.521 85.287 1.00 90.94 310 THR A N 1
ATOM 2390 C CA . THR A 1 310 ? 49.697 -16.408 84.341 1.00 90.94 310 THR A CA 1
ATOM 2391 C C . THR A 1 310 ? 49.595 -16.862 82.885 1.00 90.94 310 THR A C 1
ATOM 2393 O O . THR A 1 310 ? 49.501 -16.019 81.991 1.00 90.94 310 THR A O 1
ATOM 2396 N N . ILE A 1 311 ? 49.636 -18.173 82.636 1.00 93.69 311 ILE A N 1
ATOM 2397 C CA . ILE A 1 311 ? 49.741 -18.762 81.298 1.00 93.69 311 ILE A CA 1
ATOM 2398 C C . ILE A 1 311 ? 48.377 -19.270 80.831 1.00 93.69 311 ILE A C 1
ATOM 2400 O O . ILE A 1 311 ? 47.625 -19.886 81.588 1.00 93.69 311 ILE A O 1
ATOM 2404 N N . VAL A 1 312 ? 48.082 -19.028 79.552 1.00 95.19 312 VAL A N 1
ATOM 2405 C CA . VAL A 1 312 ? 46.982 -19.663 78.818 1.00 95.19 312 VAL A CA 1
ATOM 2406 C C . VAL A 1 312 ? 47.574 -20.296 77.574 1.00 95.19 312 VAL A C 1
ATOM 2408 O O . VAL A 1 312 ? 47.927 -19.591 76.628 1.00 95.19 312 VAL A O 1
ATOM 2411 N N . ALA A 1 313 ? 47.670 -21.620 77.592 1.00 94.75 313 ALA A N 1
ATOM 2412 C CA . ALA A 1 313 ? 48.188 -22.411 76.493 1.00 94.75 313 ALA A CA 1
ATOM 2413 C C . ALA A 1 313 ? 47.048 -23.055 75.708 1.00 94.75 313 ALA A C 1
ATOM 2415 O O . ALA A 1 313 ? 46.190 -23.715 76.297 1.00 94.75 313 ALA A O 1
ATOM 2416 N N . LEU A 1 314 ? 47.047 -22.884 74.386 1.00 95.56 314 LEU A N 1
ATOM 2417 C CA . LEU A 1 314 ? 46.101 -23.528 73.479 1.00 95.56 314 LEU A CA 1
ATOM 2418 C C . LEU A 1 314 ? 46.788 -24.657 72.713 1.00 95.56 314 LEU A C 1
ATOM 2420 O O . LEU A 1 314 ? 47.658 -24.405 71.892 1.00 95.56 314 LEU A O 1
ATOM 2424 N N . GLY A 1 315 ? 46.370 -25.895 72.946 1.00 92.62 315 GLY A N 1
ATOM 2425 C CA . GLY A 1 315 ? 46.824 -27.067 72.210 1.00 92.62 315 GLY A CA 1
ATOM 2426 C C . GLY A 1 315 ? 45.947 -27.329 70.992 1.00 92.62 315 GLY A C 1
ATOM 2427 O O . GLY A 1 315 ? 44.725 -27.443 71.120 1.00 92.62 315 GLY A O 1
ATOM 2428 N N . VAL A 1 316 ? 46.575 -27.476 69.826 1.00 94.00 316 VAL A N 1
ATOM 2429 C CA . VAL A 1 316 ? 45.949 -27.914 68.569 1.00 94.00 316 VAL A CA 1
ATOM 2430 C C . VAL A 1 316 ? 46.878 -28.900 67.879 1.00 94.00 316 VAL A C 1
ATOM 2432 O O . VAL A 1 316 ? 48.052 -28.582 67.698 1.00 94.00 316 VAL A O 1
ATOM 2435 N N . ALA A 1 317 ? 46.334 -30.029 67.416 1.00 92.31 317 ALA A N 1
ATOM 2436 C CA . ALA A 1 317 ? 47.128 -31.103 66.834 1.00 92.31 317 ALA A CA 1
ATOM 2437 C C . ALA A 1 317 ? 48.003 -30.655 65.654 1.00 92.31 317 ALA A C 1
ATOM 2439 O O . ALA A 1 317 ? 47.476 -30.340 64.579 1.00 92.31 317 ALA A O 1
ATOM 2440 N N . SER A 1 318 ? 49.321 -30.637 65.874 1.00 88.31 318 SER A N 1
ATOM 2441 C CA . SER A 1 318 ? 50.356 -30.339 64.870 1.00 88.31 318 SER A CA 1
ATOM 2442 C C . SER A 1 318 ? 50.500 -31.464 63.842 1.00 88.31 318 SER A C 1
ATOM 2444 O O . SER A 1 318 ? 50.458 -31.201 62.641 1.00 88.31 318 SER A O 1
ATOM 2446 N N . ASP A 1 319 ? 50.541 -32.715 64.305 1.00 88.88 319 ASP A N 1
ATOM 2447 C CA . ASP A 1 319 ? 50.472 -33.932 63.486 1.00 88.88 319 ASP A CA 1
ATOM 2448 C C . ASP A 1 319 ? 49.219 -34.745 63.861 1.00 88.88 319 ASP A C 1
ATOM 2450 O O . ASP A 1 319 ? 49.246 -35.565 64.785 1.00 88.88 319 ASP A O 1
ATOM 2454 N N . PRO A 1 320 ? 48.066 -34.479 63.223 1.00 89.25 320 PRO A N 1
ATOM 2455 C CA . PRO A 1 320 ? 46.837 -35.190 63.533 1.00 89.25 320 PRO A CA 1
ATOM 2456 C C . PRO A 1 320 ? 46.787 -36.580 62.895 1.00 89.25 320 PRO A C 1
ATOM 2458 O O . PRO A 1 320 ? 47.344 -36.805 61.825 1.00 89.25 320 PRO A O 1
ATOM 2461 N N . ILE A 1 321 ? 45.975 -37.477 63.466 1.00 88.38 321 ILE A N 1
ATOM 2462 C CA . ILE A 1 321 ? 45.698 -38.808 62.883 1.00 88.38 321 ILE A CA 1
ATOM 2463 C C . ILE A 1 321 ? 45.212 -38.689 61.426 1.00 88.38 321 ILE A C 1
ATOM 2465 O O . ILE A 1 321 ? 45.559 -39.506 60.574 1.00 88.38 321 ILE A O 1
ATOM 2469 N N . ALA A 1 322 ? 44.397 -37.668 61.141 1.00 88.25 322 ALA A N 1
ATOM 2470 C CA . ALA A 1 322 ? 43.978 -37.304 59.795 1.00 88.25 322 ALA A CA 1
ATOM 2471 C C . ALA A 1 322 ? 43.616 -35.812 59.700 1.00 88.25 322 ALA A C 1
ATOM 2473 O O . ALA A 1 322 ? 43.133 -35.196 60.657 1.00 88.25 322 ALA A O 1
ATOM 2474 N N . TYR A 1 323 ? 43.778 -35.239 58.507 1.00 89.25 323 TYR A N 1
ATOM 2475 C CA . TYR A 1 323 ? 43.253 -33.917 58.168 1.00 89.25 323 TYR A CA 1
ATOM 2476 C C . TYR A 1 323 ? 41.748 -34.025 57.902 1.00 89.25 323 TYR A C 1
ATOM 2478 O O . TYR A 1 323 ? 41.321 -34.458 56.830 1.00 89.25 323 TYR A O 1
ATOM 2486 N N . THR A 1 324 ? 40.932 -33.654 58.889 1.00 90.56 324 THR A N 1
ATOM 2487 C CA . THR A 1 324 ? 39.466 -33.713 58.795 1.00 90.56 324 THR A CA 1
ATOM 2488 C C . THR A 1 324 ? 38.831 -32.333 58.967 1.00 90.56 324 THR A C 1
ATOM 2490 O O . THR A 1 324 ? 39.467 -31.403 59.468 1.00 90.56 324 THR A O 1
ATOM 2493 N N . LYS A 1 325 ? 37.552 -32.216 58.588 1.00 89.00 325 LYS A N 1
ATOM 2494 C CA . LYS A 1 325 ? 36.726 -31.013 58.790 1.00 89.00 325 LYS A CA 1
ATOM 2495 C C . LYS A 1 325 ? 36.458 -30.702 60.269 1.00 89.00 325 LYS A C 1
ATOM 2497 O O . LYS A 1 325 ? 35.947 -29.630 60.575 1.00 89.00 325 LYS A O 1
ATOM 2502 N N . ALA A 1 326 ? 36.767 -31.624 61.181 1.00 92.88 326 ALA A N 1
ATOM 2503 C CA . ALA A 1 326 ? 36.572 -31.469 62.614 1.00 92.88 326 ALA A CA 1
ATOM 2504 C C . ALA A 1 326 ? 37.929 -31.468 63.333 1.00 92.88 326 ALA A C 1
ATOM 2506 O O . ALA A 1 326 ? 38.722 -32.397 63.194 1.00 92.88 326 ALA A O 1
ATOM 2507 N N . ARG A 1 327 ? 38.213 -30.408 64.089 1.00 94.06 327 ARG A N 1
ATOM 2508 C CA . ARG A 1 327 ? 39.498 -30.188 64.767 1.00 94.06 327 ARG A CA 1
ATOM 2509 C C . ARG A 1 327 ? 39.277 -29.885 66.236 1.00 94.06 327 ARG A C 1
ATOM 2511 O O . ARG A 1 327 ? 38.299 -29.222 66.585 1.00 94.06 327 ARG A O 1
ATOM 2518 N N . TYR A 1 328 ? 40.194 -30.335 67.083 1.00 94.00 328 TYR A N 1
ATOM 2519 C CA . TYR A 1 328 ? 40.143 -30.043 68.510 1.00 94.00 328 TYR A CA 1
ATOM 2520 C C . TYR A 1 328 ? 41.082 -28.893 68.869 1.00 94.00 328 TYR A C 1
ATOM 2522 O O . TYR A 1 328 ? 42.185 -28.775 68.338 1.00 94.00 328 TYR A O 1
ATOM 2530 N N . VAL A 1 329 ? 40.626 -28.055 69.796 1.00 95.25 329 VAL A N 1
ATOM 2531 C CA . VAL A 1 329 ? 41.464 -27.113 70.538 1.00 95.25 329 VAL A CA 1
ATOM 2532 C C . VAL A 1 329 ? 41.220 -27.327 72.026 1.00 95.25 329 VAL A C 1
ATOM 2534 O O . VAL A 1 329 ? 40.067 -27.394 72.458 1.00 95.25 329 VAL A O 1
ATOM 2537 N N . ALA A 1 330 ? 42.281 -27.477 72.812 1.00 94.19 330 ALA A N 1
ATOM 2538 C CA . ALA A 1 330 ? 42.191 -27.544 74.269 1.00 94.19 330 ALA A CA 1
ATOM 2539 C C . ALA A 1 330 ? 42.976 -26.403 74.900 1.00 94.19 330 ALA A C 1
ATOM 2541 O O . ALA A 1 330 ? 44.047 -26.055 74.420 1.00 94.19 330 ALA A O 1
ATOM 2542 N N . ALA A 1 331 ? 42.457 -25.842 75.984 1.00 94.94 331 ALA A N 1
ATOM 2543 C CA . ALA A 1 331 ? 43.152 -24.837 76.763 1.00 94.94 331 ALA A CA 1
ATOM 2544 C C . ALA A 1 331 ? 43.631 -25.433 78.092 1.00 94.94 331 ALA A C 1
ATOM 2546 O O . ALA A 1 331 ? 42.839 -25.975 78.870 1.00 94.94 331 ALA A O 1
ATOM 2547 N N . ALA A 1 332 ? 44.925 -25.293 78.360 1.00 94.44 332 ALA A N 1
ATOM 2548 C CA . ALA A 1 332 ? 45.518 -25.508 79.672 1.00 94.44 332 ALA A CA 1
ATOM 2549 C C . ALA A 1 332 ? 45.888 -24.131 80.234 1.00 94.44 332 ALA A C 1
ATOM 2551 O O . ALA A 1 332 ? 46.624 -23.373 79.599 1.00 94.44 332 ALA A O 1
ATOM 2552 N N . ALA A 1 333 ? 45.317 -23.767 81.381 1.00 94.06 333 ALA A N 1
ATOM 2553 C CA . ALA A 1 333 ? 45.425 -22.410 81.905 1.00 94.06 333 ALA A CA 1
ATOM 2554 C C . ALA A 1 333 ? 45.686 -22.399 83.411 1.00 94.06 333 ALA A C 1
ATOM 2556 O O . ALA A 1 333 ? 45.166 -23.237 84.149 1.00 94.06 333 ALA A O 1
ATOM 2557 N N . GLY A 1 334 ? 46.482 -21.430 83.854 1.00 90.44 334 GLY A N 1
ATOM 2558 C CA . GLY A 1 334 ? 46.791 -21.209 85.261 1.00 90.44 334 GLY A CA 1
ATOM 2559 C C . GLY A 1 334 ? 45.637 -20.624 86.077 1.00 90.44 334 GLY A C 1
ATOM 2560 O O . GLY A 1 334 ? 44.594 -20.249 85.533 1.00 90.44 334 GLY A O 1
ATOM 2561 N N . GLU A 1 335 ? 45.827 -20.487 87.395 1.00 90.19 335 GLU A N 1
ATOM 2562 C CA . GLU A 1 335 ? 44.784 -20.011 88.317 1.00 90.19 335 GLU A CA 1
ATOM 2563 C C . GLU A 1 335 ? 44.201 -18.636 87.941 1.00 90.19 335 GLU A C 1
ATOM 2565 O O . GLU A 1 335 ? 43.001 -18.413 88.117 1.00 90.19 335 GLU A O 1
ATOM 2570 N N . SER A 1 336 ? 44.995 -17.733 87.349 1.00 90.81 336 SER A N 1
ATOM 2571 C CA . SER A 1 336 ? 44.513 -16.398 86.940 1.00 90.81 336 SER A CA 1
ATOM 2572 C C . SER A 1 336 ? 43.504 -16.448 85.785 1.00 90.81 336 SER A C 1
ATOM 2574 O O . SER A 1 336 ? 42.757 -15.493 85.568 1.00 90.81 336 SER A O 1
ATOM 2576 N N . TYR A 1 337 ? 43.456 -17.565 85.057 1.00 93.56 337 TYR A N 1
ATOM 2577 C CA . TYR A 1 337 ? 42.587 -17.802 83.907 1.00 93.56 337 TYR A CA 1
ATOM 2578 C C . TYR A 1 337 ? 41.794 -19.107 84.071 1.00 93.56 337 TYR A C 1
ATOM 2580 O O . TYR A 1 337 ? 41.515 -19.805 83.096 1.00 93.56 337 TYR A O 1
ATOM 2588 N N . LEU A 1 338 ? 41.395 -19.431 85.309 1.00 90.94 338 LEU A N 1
ATOM 2589 C CA . LEU A 1 338 ? 40.743 -20.695 85.676 1.00 90.94 338 LEU A CA 1
ATOM 2590 C C . LEU A 1 338 ? 39.530 -21.052 84.802 1.00 90.94 338 LEU A C 1
ATOM 2592 O O . LEU A 1 338 ? 39.289 -22.226 84.536 1.00 90.94 338 LEU A O 1
ATOM 2596 N N . ALA A 1 339 ? 38.785 -20.053 84.318 1.00 91.12 339 ALA A N 1
ATOM 2597 C CA . ALA A 1 339 ? 37.645 -20.265 83.427 1.00 91.12 339 ALA A CA 1
ATOM 2598 C C . ALA A 1 339 ? 38.028 -20.948 82.100 1.00 91.12 339 ALA A C 1
ATOM 2600 O O . ALA A 1 339 ? 37.172 -21.553 81.465 1.00 91.12 339 ALA A O 1
ATOM 2601 N N . LEU A 1 340 ? 39.288 -20.877 81.674 1.00 93.44 340 LEU A N 1
ATOM 2602 C CA . LEU A 1 340 ? 39.781 -21.516 80.453 1.00 93.44 340 LEU A CA 1
ATOM 2603 C C . LEU A 1 340 ? 40.384 -22.893 80.716 1.00 93.44 340 LEU A C 1
ATOM 2605 O O . LEU A 1 340 ? 40.464 -23.701 79.791 1.00 93.44 340 LEU A O 1
ATOM 2609 N N . ASN A 1 341 ? 40.787 -23.176 81.955 1.00 93.31 341 ASN A N 1
ATOM 2610 C CA . ASN A 1 341 ? 41.522 -24.389 82.271 1.00 93.31 341 ASN A CA 1
ATOM 2611 C C . ASN A 1 341 ? 40.674 -25.642 82.015 1.00 93.31 341 ASN A C 1
ATOM 2613 O O . ASN A 1 341 ? 39.494 -25.694 82.369 1.00 93.31 341 ASN A O 1
ATOM 2617 N N . ALA A 1 342 ? 41.284 -26.650 81.391 1.00 90.56 342 ALA A N 1
ATOM 2618 C CA . ALA A 1 342 ? 40.639 -27.891 80.968 1.00 90.56 342 ALA A CA 1
ATOM 2619 C C . ALA A 1 342 ? 39.423 -27.696 80.037 1.00 90.56 342 ALA A C 1
ATOM 2621 O O . ALA A 1 342 ? 38.602 -28.609 79.887 1.00 90.56 342 ALA A O 1
ATOM 2622 N N . SER A 1 343 ? 39.281 -26.526 79.401 1.00 94.50 343 SER A N 1
ATOM 2623 C CA . SER A 1 343 ? 38.282 -26.341 78.349 1.00 94.50 343 SER A CA 1
ATOM 2624 C C . SER A 1 343 ? 38.769 -26.990 77.055 1.00 94.50 343 SER A C 1
ATOM 2626 O O . SER A 1 343 ? 39.930 -26.875 76.671 1.00 94.50 343 SER A O 1
ATOM 2628 N N . GLN A 1 344 ? 37.880 -27.710 76.383 1.00 94.75 344 GLN A N 1
ATOM 2629 C CA . GLN A 1 344 ? 38.156 -28.397 75.131 1.00 94.75 344 GLN A CA 1
ATOM 2630 C C . GLN A 1 344 ? 37.005 -28.143 74.168 1.00 94.75 344 GLN A C 1
ATOM 2632 O O . GLN A 1 344 ? 35.844 -28.389 74.498 1.00 94.75 344 GLN A O 1
ATOM 2637 N N . CYS A 1 345 ? 37.325 -27.657 72.974 1.00 96.06 345 CYS A N 1
ATOM 2638 C CA . CYS A 1 345 ? 36.350 -27.341 71.947 1.00 96.06 345 CYS A CA 1
ATOM 2639 C C . CYS A 1 345 ? 36.586 -28.171 70.688 1.00 96.06 345 CYS A C 1
ATOM 2641 O O . CYS A 1 345 ? 37.707 -28.278 70.192 1.00 96.06 345 CYS A O 1
ATOM 2643 N N . LEU A 1 346 ? 35.498 -28.721 70.157 1.00 96.25 346 LEU A N 1
ATOM 2644 C CA . LEU A 1 346 ? 35.432 -29.286 68.819 1.00 96.25 346 LEU A CA 1
ATOM 2645 C C . LEU A 1 346 ? 34.990 -28.187 67.853 1.00 96.25 346 LEU A C 1
ATOM 2647 O O . LEU A 1 346 ? 33.896 -27.637 68.002 1.00 96.25 346 LEU A O 1
ATOM 2651 N N . VAL A 1 347 ? 35.827 -27.888 66.866 1.00 96.31 347 VAL A N 1
ATOM 2652 C CA . VAL A 1 347 ? 35.534 -26.958 65.773 1.00 96.31 347 VAL A CA 1
ATOM 2653 C C . VAL A 1 347 ? 35.245 -27.776 64.523 1.00 96.31 347 VAL A C 1
ATOM 2655 O O . VAL A 1 347 ? 36.127 -28.452 64.003 1.00 96.31 347 VAL A O 1
ATOM 2658 N N . THR A 1 348 ? 34.001 -27.737 64.054 1.00 95.81 348 THR A N 1
ATOM 2659 C CA . THR A 1 348 ? 33.567 -28.411 62.824 1.00 95.81 348 THR A CA 1
ATOM 2660 C C . THR A 1 348 ? 33.353 -27.376 61.730 1.00 95.81 348 THR A C 1
ATOM 2662 O O . THR A 1 348 ? 32.527 -26.480 61.882 1.00 95.81 348 THR A O 1
ATOM 2665 N N . PHE A 1 349 ? 34.091 -27.494 60.633 1.00 94.06 349 PHE A N 1
ATOM 2666 C CA . PHE A 1 349 ? 34.021 -26.594 59.489 1.00 94.06 349 PHE A CA 1
ATOM 2667 C C . PHE A 1 349 ? 33.058 -27.165 58.452 1.00 94.06 349 PHE A C 1
ATOM 2669 O O . PHE A 1 349 ? 33.334 -28.192 57.834 1.00 94.06 349 PHE A O 1
ATOM 2676 N N . ILE A 1 350 ? 31.911 -26.509 58.274 1.00 91.44 350 ILE A N 1
ATOM 2677 C CA . ILE A 1 350 ? 30.887 -26.940 57.317 1.00 91.44 350 ILE A CA 1
ATOM 2678 C C . ILE A 1 350 ? 30.959 -26.039 56.078 1.00 91.44 350 ILE A C 1
ATOM 2680 O O . ILE A 1 350 ? 30.648 -24.848 56.195 1.00 91.44 350 ILE A O 1
ATOM 2684 N N . PRO A 1 351 ? 31.352 -26.555 54.897 1.00 90.31 351 PRO A N 1
ATOM 2685 C CA . PRO A 1 351 ? 31.337 -25.781 53.657 1.00 90.31 351 PRO A CA 1
ATOM 2686 C C . PRO A 1 351 ? 29.942 -25.217 53.405 1.00 90.31 351 PRO A C 1
ATOM 2688 O O . PRO A 1 351 ? 28.963 -25.959 53.395 1.00 90.31 351 PRO A O 1
ATOM 2691 N N . THR A 1 352 ? 29.834 -23.899 53.264 1.00 89.50 352 THR A N 1
ATOM 2692 C CA . THR A 1 352 ? 28.540 -23.216 53.169 1.00 89.50 352 THR A CA 1
ATOM 2693 C C . THR A 1 352 ? 28.612 -22.088 52.145 1.00 89.50 352 THR A C 1
ATOM 2695 O O . THR A 1 352 ? 29.626 -21.395 52.025 1.00 89.50 352 THR A O 1
ATOM 2698 N N . TRP A 1 353 ? 27.520 -21.894 51.405 1.00 89.81 353 TRP A N 1
ATOM 2699 C CA . TRP A 1 353 ? 27.318 -20.704 50.587 1.00 89.81 353 TRP A CA 1
ATOM 2700 C C . TRP A 1 353 ? 26.763 -19.569 51.436 1.00 89.81 353 TRP A C 1
ATOM 2702 O O . TRP A 1 353 ? 25.764 -19.726 52.142 1.00 89.81 353 TRP A O 1
ATOM 2712 N N . PHE A 1 354 ? 27.385 -18.408 51.316 1.00 93.06 354 PHE A N 1
ATOM 2713 C CA . PHE A 1 354 ? 26.961 -17.206 52.003 1.00 93.06 354 PHE A CA 1
ATOM 2714 C C . PHE A 1 354 ? 26.501 -16.161 51.000 1.00 93.06 354 PHE A C 1
ATOM 2716 O O . PHE A 1 354 ? 27.134 -15.960 49.965 1.00 93.06 354 PHE A O 1
ATOM 2723 N N . GLN A 1 355 ? 25.401 -15.491 51.325 1.00 93.88 355 GLN A N 1
ATOM 2724 C CA . GLN A 1 355 ? 24.988 -14.259 50.678 1.00 93.88 355 GLN A CA 1
ATOM 2725 C C . GLN A 1 355 ? 25.593 -13.090 51.453 1.00 93.88 355 GLN A C 1
ATOM 2727 O O . GLN A 1 355 ? 25.339 -12.927 52.649 1.00 93.88 355 GLN A O 1
ATOM 2732 N N . VAL A 1 356 ? 26.408 -12.308 50.754 1.00 95.31 356 VAL A N 1
ATOM 2733 C CA . VAL A 1 356 ? 27.065 -11.108 51.261 1.00 95.31 356 VAL A CA 1
ATOM 2734 C C . VAL A 1 356 ? 26.293 -9.901 50.745 1.00 95.31 356 VAL A C 1
ATOM 2736 O O . VAL A 1 356 ? 26.319 -9.608 49.548 1.00 95.31 356 VAL A O 1
ATOM 2739 N N . ASP A 1 357 ? 25.598 -9.215 51.647 1.00 94.06 357 ASP A N 1
ATOM 2740 C CA . ASP A 1 357 ? 24.843 -7.995 51.380 1.00 94.06 357 ASP A CA 1
ATOM 2741 C C . ASP A 1 357 ? 25.672 -6.776 51.795 1.00 94.06 357 ASP A C 1
ATOM 2743 O O . ASP A 1 357 ? 26.131 -6.685 52.935 1.00 94.06 357 ASP A O 1
ATOM 2747 N N . VAL A 1 358 ? 25.863 -5.826 50.879 1.00 94.44 358 VAL A N 1
ATOM 2748 C CA . VAL A 1 358 ? 26.723 -4.659 51.094 1.00 94.44 358 VAL A CA 1
ATOM 2749 C C . VAL A 1 358 ? 25.945 -3.368 50.892 1.00 94.44 358 VAL A C 1
ATOM 2751 O O . VAL A 1 358 ? 25.467 -3.079 49.793 1.00 94.44 358 VAL A O 1
ATOM 2754 N N . ALA A 1 359 ? 25.871 -2.549 51.939 1.00 92.00 359 ALA A N 1
ATOM 2755 C CA . ALA A 1 359 ? 25.350 -1.190 51.867 1.00 92.00 359 ALA A CA 1
ATOM 2756 C C . ALA A 1 359 ? 26.489 -0.218 51.524 1.00 92.00 359 ALA A C 1
ATOM 2758 O O . ALA A 1 359 ? 27.364 0.053 52.347 1.00 92.00 359 ALA A O 1
ATOM 2759 N N . VAL A 1 360 ? 26.484 0.329 50.303 1.00 88.56 360 VAL A N 1
ATOM 2760 C CA . VAL A 1 360 ? 27.609 1.132 49.777 1.00 88.56 360 VAL A CA 1
ATOM 2761 C C . VAL A 1 360 ? 27.748 2.462 50.520 1.00 88.56 360 VAL A C 1
ATOM 2763 O O . VAL A 1 360 ? 28.855 2.903 50.823 1.00 88.56 360 VAL A O 1
ATOM 2766 N N . LYS A 1 361 ? 26.618 3.112 50.822 1.00 83.94 361 LYS A N 1
ATOM 2767 C CA . LYS A 1 361 ? 26.596 4.422 51.484 1.00 83.94 361 LYS A CA 1
ATOM 2768 C C . LYS A 1 361 ? 26.946 4.332 52.970 1.00 83.94 361 LYS A C 1
ATOM 2770 O O . LYS A 1 361 ? 27.691 5.177 53.461 1.00 83.94 361 LYS A O 1
ATOM 2775 N N . ASP A 1 362 ? 26.424 3.311 53.643 1.00 85.19 362 ASP A N 1
ATOM 2776 C CA . ASP A 1 362 ? 26.578 3.120 55.089 1.00 85.19 362 ASP A CA 1
ATOM 2777 C C . ASP A 1 362 ? 27.844 2.317 55.446 1.00 85.19 362 ASP A C 1
ATOM 2779 O O . ASP A 1 362 ? 28.238 2.275 56.606 1.00 85.19 362 ASP A O 1
ATOM 2783 N N . LYS A 1 363 ? 28.528 1.746 54.438 1.00 91.94 363 LYS A N 1
ATOM 2784 C CA . LYS A 1 363 ? 29.728 0.900 54.563 1.00 91.94 363 LYS A CA 1
ATOM 2785 C C . LYS A 1 363 ? 29.537 -0.305 55.490 1.00 91.94 363 LYS A C 1
ATOM 2787 O O . LYS A 1 363 ? 30.419 -0.666 56.269 1.00 91.94 363 LYS A O 1
ATOM 2792 N N . GLU A 1 364 ? 28.396 -0.963 55.355 1.00 94.38 364 GLU A N 1
ATOM 2793 C CA . GLU A 1 364 ? 28.008 -2.104 56.182 1.00 94.38 364 GLU A CA 1
ATOM 2794 C C . GLU A 1 364 ? 27.984 -3.398 55.358 1.00 94.38 364 GLU A C 1
ATOM 2796 O O . GLU A 1 364 ? 27.516 -3.398 54.216 1.00 94.38 364 GLU A O 1
ATOM 2801 N N . ILE A 1 365 ? 28.497 -4.489 55.938 1.00 95.19 365 ILE A N 1
ATOM 2802 C CA . ILE A 1 365 ? 28.486 -5.837 55.364 1.00 95.19 365 ILE A CA 1
ATOM 2803 C C . ILE A 1 365 ? 27.636 -6.741 56.253 1.00 95.19 365 ILE A C 1
ATOM 2805 O O . ILE A 1 365 ? 27.911 -6.902 57.443 1.00 95.19 365 ILE A O 1
ATOM 2809 N N . HIS A 1 366 ? 26.636 -7.381 55.664 1.00 94.31 366 HIS A N 1
ATOM 2810 C CA . HIS A 1 366 ? 25.823 -8.388 56.328 1.00 94.31 366 HIS A CA 1
ATOM 2811 C C . HIS A 1 366 ? 25.984 -9.731 55.615 1.00 94.31 366 HIS A C 1
ATOM 2813 O O . HIS A 1 366 ? 25.851 -9.818 54.396 1.00 94.31 366 HIS A O 1
ATOM 2819 N N . VAL A 1 367 ? 26.279 -10.785 56.376 1.00 93.88 367 VAL A N 1
ATOM 2820 C CA . VAL A 1 367 ? 26.528 -12.125 55.832 1.00 93.88 367 VAL A CA 1
ATOM 2821 C C . VAL A 1 367 ? 25.462 -13.088 56.333 1.00 93.88 367 VAL A C 1
ATOM 2823 O O . VAL A 1 367 ? 25.289 -13.296 57.538 1.00 93.88 367 VAL A O 1
ATOM 2826 N N . SER A 1 368 ? 24.749 -13.714 55.399 1.00 92.19 368 SER A N 1
ATOM 2827 C CA . SER A 1 368 ? 23.704 -14.691 55.698 1.00 92.19 368 SER A CA 1
ATOM 2828 C C . SER A 1 368 ? 23.973 -16.033 55.020 1.00 92.19 368 SER A C 1
ATOM 2830 O O . SER A 1 368 ? 24.538 -16.104 53.934 1.00 92.19 368 SER A O 1
ATOM 2832 N N . LYS A 1 369 ? 23.595 -17.129 55.685 1.00 90.38 369 LYS A N 1
ATOM 2833 C CA . LYS A 1 369 ? 23.733 -18.486 55.139 1.00 90.38 369 LYS A CA 1
ATOM 2834 C C . LYS A 1 369 ? 22.639 -18.741 54.106 1.00 90.38 369 LYS A C 1
ATOM 2836 O O . LYS A 1 369 ? 21.462 -18.542 54.408 1.00 90.38 369 LYS A O 1
ATOM 2841 N N . LEU A 1 370 ? 23.012 -19.243 52.935 1.00 84.56 370 LEU A N 1
ATOM 2842 C CA . LEU A 1 370 ? 22.068 -19.722 51.931 1.00 84.56 370 LEU A CA 1
ATOM 2843 C C . LEU A 1 370 ? 21.699 -21.173 52.258 1.00 84.56 370 LEU A C 1
ATOM 2845 O O . LEU A 1 370 ? 22.526 -22.074 52.143 1.00 84.56 370 LEU A O 1
ATOM 2849 N N . ASN A 1 371 ? 20.458 -21.408 52.690 1.00 64.75 371 ASN A N 1
ATOM 2850 C CA . ASN A 1 371 ? 19.975 -22.769 52.917 1.00 64.75 371 ASN A CA 1
ATOM 2851 C C . ASN A 1 371 ? 19.772 -23.473 51.559 1.00 64.75 371 ASN A C 1
ATOM 2853 O O . ASN A 1 371 ? 19.053 -22.932 50.713 1.00 64.75 371 ASN A O 1
ATOM 2857 N N . PRO A 1 372 ? 20.314 -24.689 51.349 1.00 52.84 372 PRO A N 1
ATOM 2858 C CA . PRO A 1 372 ? 20.179 -25.409 50.076 1.00 52.84 372 PRO A CA 1
ATOM 2859 C C . PRO A 1 372 ? 18.717 -25.740 49.712 1.00 52.84 372 PRO A C 1
ATOM 2861 O O . PRO A 1 372 ? 18.383 -25.961 48.554 1.00 52.84 372 PRO A O 1
ATOM 2864 N N . SER A 1 373 ? 17.792 -25.682 50.674 1.00 44.03 373 SER A N 1
ATOM 2865 C CA . SER A 1 373 ? 16.387 -26.058 50.495 1.00 44.03 373 SER A CA 1
ATOM 2866 C C . SER A 1 373 ? 15.429 -24.934 50.055 1.00 44.03 373 SER A C 1
ATOM 2868 O O . SER A 1 373 ? 14.223 -25.175 50.010 1.00 44.03 373 SER A O 1
ATOM 2870 N N . SER A 1 374 ? 15.892 -23.716 49.734 1.00 38.00 374 SER A N 1
ATOM 2871 C CA . SER A 1 374 ? 14.997 -22.585 49.386 1.00 38.00 374 SER A CA 1
ATOM 2872 C C . SER A 1 374 ? 15.123 -22.011 47.967 1.00 38.00 374 SER A C 1
ATOM 2874 O O . SER A 1 374 ? 14.473 -21.014 47.665 1.00 38.00 374 SER A O 1
ATOM 2876 N N . SER A 1 375 ? 15.862 -22.640 47.050 1.00 37.06 375 SER A N 1
ATOM 2877 C CA . SER A 1 375 ? 15.950 -22.216 45.638 1.00 37.06 375 SER A CA 1
ATOM 2878 C C . SER A 1 375 ? 14.988 -22.978 44.707 1.00 37.06 375 SER A C 1
ATOM 2880 O O . SER A 1 375 ? 15.331 -23.353 43.590 1.00 37.06 375 SER A O 1
ATOM 2882 N N . SER A 1 376 ? 13.735 -23.174 45.133 1.00 39.19 376 SER A N 1
ATOM 2883 C CA . SER A 1 376 ? 12.637 -23.595 44.246 1.00 39.19 376 SER A CA 1
ATOM 2884 C C . SER A 1 376 ? 11.535 -22.537 44.183 1.00 39.19 376 SER A C 1
ATOM 2886 O O . SER A 1 376 ? 10.432 -22.722 44.679 1.00 39.19 376 SER A O 1
ATOM 2888 N N . SER A 1 377 ? 11.829 -21.388 43.570 1.00 34.81 377 SER A N 1
ATOM 2889 C CA . SER A 1 377 ? 10.799 -20.524 42.963 1.00 34.81 377 SER A CA 1
ATOM 2890 C C . SER A 1 377 ? 11.409 -19.390 42.134 1.00 34.81 377 SER A C 1
ATOM 2892 O O . SER A 1 377 ? 11.311 -18.215 42.460 1.00 34.81 377 SER A O 1
ATOM 2894 N N . SER A 1 378 ? 12.016 -19.721 40.998 1.00 31.69 378 SER A N 1
ATOM 2895 C CA . SER A 1 378 ? 11.846 -18.894 39.797 1.00 31.69 378 SER A CA 1
ATOM 2896 C C . SER A 1 378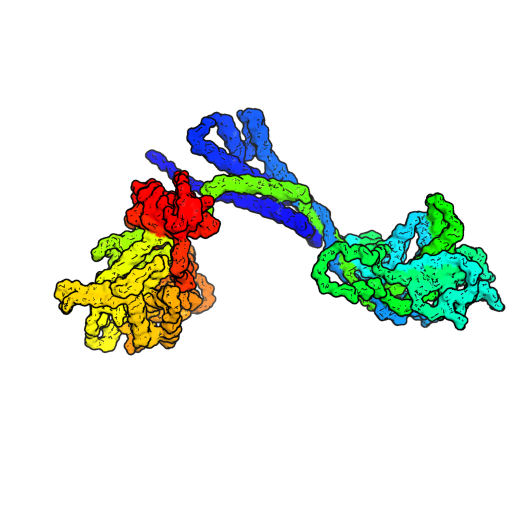 ? 12.263 -19.666 38.553 1.00 31.69 378 SER A C 1
ATOM 2898 O O . SER A 1 378 ? 13.282 -20.341 38.483 1.00 31.69 378 SER A O 1
ATOM 2900 N N . SER A 1 379 ? 11.359 -19.619 37.591 1.00 31.05 379 SER A N 1
ATOM 2901 C CA . SER A 1 379 ? 11.312 -20.353 36.341 1.00 31.05 379 SER A CA 1
ATOM 2902 C C . SER A 1 379 ? 12.455 -20.022 35.382 1.00 31.05 379 SER A C 1
ATOM 2904 O O . SER A 1 379 ? 12.554 -18.892 34.910 1.00 31.05 379 SER A O 1
ATOM 2906 N N . SER A 1 380 ? 13.189 -21.042 34.948 1.00 30.14 380 SER A N 1
ATOM 2907 C CA . SER A 1 380 ? 13.538 -21.189 33.533 1.00 30.14 380 SER A CA 1
ATOM 2908 C C . SER A 1 380 ? 13.663 -22.672 33.194 1.00 30.14 380 SER A C 1
ATOM 2910 O O . SER A 1 380 ? 14.238 -23.469 33.929 1.00 30.14 380 SER A O 1
ATOM 2912 N N . SER A 1 381 ? 13.007 -23.048 32.107 1.00 33.59 381 SER A N 1
ATOM 2913 C CA . SER A 1 381 ? 13.016 -24.381 31.533 1.00 33.59 381 SER A CA 1
ATOM 2914 C C . SER A 1 381 ? 14.394 -24.696 30.951 1.00 33.59 381 SER A C 1
ATOM 2916 O O . SER A 1 381 ? 14.744 -24.180 29.891 1.00 33.59 381 SER A O 1
ATOM 2918 N N . SER A 1 382 ? 15.135 -25.593 31.589 1.00 32.12 382 SER A N 1
ATOM 2919 C CA . SER A 1 382 ? 16.130 -26.418 30.909 1.00 32.12 382 SER A CA 1
ATOM 2920 C C . SER A 1 382 ? 16.144 -27.811 31.532 1.00 32.12 382 SER A C 1
ATOM 2922 O O . SER A 1 382 ? 16.279 -28.009 32.737 1.00 32.12 382 SER A O 1
ATOM 2924 N N . SER A 1 383 ? 15.904 -28.797 30.678 1.00 38.44 383 SER A N 1
ATOM 2925 C CA . SER A 1 383 ? 15.994 -30.216 30.978 1.00 38.44 383 SER A CA 1
ATOM 2926 C C . SER A 1 383 ? 17.459 -30.599 31.188 1.00 38.44 383 SER A C 1
ATOM 2928 O O . SER A 1 383 ? 18.182 -30.774 30.207 1.00 38.44 383 SER A O 1
ATOM 2930 N N . LEU A 1 384 ? 17.894 -30.750 32.439 1.00 34.38 384 LEU A N 1
ATOM 2931 C CA . LEU A 1 384 ? 19.112 -31.489 32.770 1.00 34.38 384 LEU A CA 1
ATOM 2932 C C . LEU A 1 384 ? 18.808 -32.598 33.783 1.00 34.38 384 LEU A C 1
ATOM 2934 O O . LEU A 1 384 ? 17.981 -32.453 34.683 1.00 34.38 384 LEU A O 1
ATOM 2938 N N . SER A 1 385 ? 19.448 -33.739 33.543 1.00 33.59 385 SER A N 1
ATOM 2939 C CA . SER A 1 385 ? 19.236 -35.041 34.169 1.00 33.59 385 SER A CA 1
ATOM 2940 C C . SER A 1 385 ? 19.496 -35.051 35.674 1.00 33.59 385 SER A C 1
ATOM 2942 O O . SER A 1 385 ? 20.440 -34.444 36.175 1.00 33.59 385 SER A O 1
ATOM 2944 N N . SER A 1 386 ? 18.694 -35.847 36.378 1.00 38.38 386 SER A N 1
ATOM 2945 C CA . SER A 1 386 ? 18.667 -36.092 37.825 1.00 38.38 386 SER A CA 1
ATOM 2946 C C . SER A 1 386 ? 19.920 -36.753 38.427 1.00 38.38 386 SER A C 1
ATOM 2948 O O . SER A 1 386 ? 19.848 -37.276 39.529 1.00 38.38 386 SER A O 1
ATOM 2950 N N . SER A 1 387 ? 21.054 -36.745 37.727 1.00 37.34 387 SER A N 1
ATOM 2951 C CA . SER A 1 387 ? 22.313 -37.380 38.141 1.00 37.34 387 SER A CA 1
ATOM 2952 C C . SER A 1 387 ? 23.465 -36.393 38.378 1.00 37.34 387 SER A C 1
ATOM 2954 O O . SER A 1 387 ? 24.558 -36.831 38.702 1.00 37.34 387 SER A O 1
ATOM 2956 N N . GLN A 1 388 ? 23.242 -35.079 38.230 1.00 38.34 388 GLN A N 1
ATOM 2957 C CA . GLN A 1 388 ? 24.242 -34.032 38.531 1.00 38.34 388 GLN A CA 1
ATOM 2958 C C . GLN A 1 388 ? 23.888 -33.163 39.750 1.00 38.34 388 GLN A C 1
ATOM 2960 O O . GLN A 1 388 ? 24.684 -32.326 40.159 1.00 38.34 388 GLN A O 1
ATOM 2965 N N . LYS A 1 389 ? 22.709 -33.358 40.358 1.00 36.38 389 LYS A N 1
ATOM 2966 C CA . LYS A 1 389 ? 22.268 -32.568 41.522 1.00 36.38 389 LYS A CA 1
ATOM 2967 C C . LYS A 1 389 ? 22.991 -32.907 42.828 1.00 36.38 389 LYS A C 1
ATOM 2969 O O . LYS A 1 389 ? 22.962 -32.090 43.733 1.00 36.38 389 LYS A O 1
ATOM 2974 N N . GLU A 1 390 ? 23.641 -34.065 42.912 1.00 35.09 390 GLU A N 1
ATOM 2975 C CA . GLU A 1 390 ? 24.362 -34.493 44.121 1.00 35.09 390 GLU A CA 1
ATOM 2976 C C . GLU A 1 390 ? 25.849 -34.081 44.115 1.00 35.09 390 GLU A C 1
ATOM 2978 O O . GLU A 1 390 ? 26.478 -34.097 45.166 1.00 35.09 390 GLU A O 1
ATOM 2983 N N . GLU A 1 391 ? 26.420 -33.645 42.980 1.00 39.38 391 GLU A N 1
ATOM 2984 C CA . GLU A 1 391 ? 27.841 -33.243 42.905 1.00 39.38 391 GLU A CA 1
ATOM 2985 C C . GLU A 1 391 ? 28.089 -31.744 43.166 1.00 39.38 391 GLU A C 1
ATOM 2987 O O . GLU A 1 391 ? 29.193 -31.371 43.557 1.00 39.38 391 GLU A O 1
ATOM 2992 N N . GLU A 1 392 ? 27.094 -30.861 43.000 1.00 40.84 392 GLU A N 1
ATOM 2993 C CA . GLU A 1 392 ? 27.270 -29.417 43.259 1.00 40.84 392 GLU A CA 1
ATOM 2994 C C . GLU A 1 392 ? 27.063 -29.013 44.731 1.00 40.84 392 GLU A C 1
ATOM 2996 O O . GLU A 1 392 ? 27.535 -27.946 45.137 1.00 40.84 392 GLU A O 1
ATOM 3001 N N . GLU A 1 393 ? 26.397 -29.848 45.538 1.00 46.12 393 GLU A N 1
ATOM 3002 C CA . GLU A 1 393 ? 25.991 -29.508 46.913 1.00 46.12 393 GLU A CA 1
ATOM 3003 C C . GLU A 1 393 ? 27.098 -29.654 47.971 1.00 46.12 393 GLU A C 1
ATOM 3005 O O . GLU A 1 393 ? 26.935 -29.144 49.077 1.00 46.12 393 GLU A O 1
ATOM 3010 N N . GLU A 1 394 ? 28.256 -30.243 47.649 1.00 53.66 394 GLU A N 1
ATOM 3011 C CA . GLU A 1 394 ? 29.319 -30.477 48.644 1.00 53.66 394 GLU A CA 1
ATOM 3012 C C . GLU A 1 394 ? 30.739 -30.103 48.175 1.00 53.66 394 GLU A C 1
ATOM 3014 O O . GLU A 1 394 ? 31.738 -30.612 48.690 1.00 53.66 394 GLU A O 1
ATOM 3019 N N . VAL A 1 395 ? 30.871 -29.195 47.199 1.00 68.25 395 VAL A N 1
ATOM 3020 C CA . VAL A 1 395 ? 32.195 -28.745 46.733 1.00 68.25 395 VAL A CA 1
ATOM 3021 C C . VAL A 1 395 ? 32.825 -27.791 47.751 1.00 68.25 395 VAL A C 1
ATOM 3023 O O . VAL A 1 395 ? 32.621 -26.573 47.724 1.00 68.25 395 VAL A O 1
ATOM 3026 N N . ASP A 1 396 ? 33.610 -28.390 48.639 1.00 81.31 396 ASP A N 1
ATOM 3027 C CA . ASP A 1 396 ? 34.458 -27.739 49.630 1.00 81.31 396 ASP A CA 1
ATOM 3028 C C . ASP A 1 396 ? 35.462 -26.758 48.982 1.00 81.31 396 ASP A C 1
ATOM 3030 O O . ASP A 1 396 ? 36.017 -27.044 47.917 1.00 81.31 396 ASP A O 1
ATOM 3034 N N . ILE A 1 397 ? 35.713 -25.601 49.616 1.00 86.25 397 ILE A N 1
ATOM 3035 C CA . ILE A 1 397 ? 36.744 -24.654 49.155 1.00 86.25 397 ILE A CA 1
ATOM 3036 C C . ILE A 1 397 ? 38.149 -25.254 49.287 1.00 86.25 397 ILE A C 1
ATOM 3038 O O . ILE A 1 397 ? 39.038 -24.928 48.498 1.00 86.25 397 ILE A O 1
ATOM 3042 N N . ASP A 1 398 ? 38.347 -26.168 50.240 1.00 87.81 398 ASP A N 1
ATOM 3043 C CA . ASP A 1 398 ? 39.560 -26.966 50.342 1.00 87.81 398 ASP A CA 1
ATOM 3044 C C . ASP A 1 398 ? 39.246 -28.436 50.662 1.00 87.81 398 ASP A C 1
ATOM 3046 O O . ASP A 1 398 ? 39.268 -28.841 51.825 1.00 87.81 398 ASP A O 1
ATOM 3050 N N . PRO A 1 399 ? 39.083 -29.282 49.627 1.00 85.00 399 PRO A N 1
ATOM 3051 C CA . PRO A 1 399 ? 38.834 -30.713 49.806 1.00 85.00 399 PRO A CA 1
ATOM 3052 C C . PRO A 1 399 ? 39.943 -31.466 50.558 1.00 85.00 399 PRO A C 1
ATOM 3054 O O . PRO A 1 399 ? 39.726 -32.591 51.000 1.00 85.00 399 PRO A O 1
ATOM 3057 N N . THR A 1 400 ? 41.144 -30.885 50.689 1.00 87.00 400 THR A N 1
ATOM 3058 C CA . THR A 1 400 ? 42.267 -31.506 51.412 1.00 87.00 400 THR A CA 1
ATOM 3059 C C . THR A 1 400 ? 42.228 -31.241 52.919 1.00 87.00 400 THR A C 1
ATOM 3061 O O . THR A 1 400 ? 43.044 -31.799 53.647 1.00 87.00 400 THR A O 1
ATOM 3064 N N . ASN A 1 401 ? 41.301 -30.398 53.399 1.00 89.88 401 ASN A N 1
ATOM 3065 C CA . ASN A 1 401 ? 41.193 -29.932 54.790 1.00 89.88 401 ASN A CA 1
ATOM 3066 C C . ASN A 1 401 ? 42.468 -29.243 55.331 1.00 89.88 401 ASN A C 1
ATOM 3068 O O . ASN A 1 401 ? 42.579 -28.984 56.533 1.00 89.88 401 ASN A O 1
ATOM 3072 N N . HIS A 1 402 ? 43.431 -28.914 54.465 1.00 89.62 402 HIS A N 1
ATOM 3073 C CA . HIS A 1 402 ? 44.711 -28.328 54.856 1.00 89.62 402 HIS A CA 1
ATOM 3074 C C . HIS A 1 402 ? 44.538 -26.897 55.374 1.00 89.62 402 HIS A C 1
ATOM 3076 O O . HIS A 1 402 ? 45.096 -26.531 56.401 1.00 89.62 402 HIS A O 1
ATOM 3082 N N . THR A 1 403 ? 43.703 -26.100 54.709 1.00 91.44 403 THR A N 1
ATOM 3083 C CA . THR A 1 403 ? 43.370 -24.724 55.102 1.00 91.44 403 THR A CA 1
ATOM 3084 C C . THR A 1 403 ? 42.767 -24.693 56.500 1.00 91.44 403 THR A C 1
ATOM 3086 O O . THR A 1 403 ? 43.209 -23.916 57.338 1.00 91.44 403 THR A O 1
ATOM 3089 N N . VAL A 1 404 ? 41.819 -25.590 56.782 1.00 92.62 404 VAL A N 1
ATOM 3090 C CA . VAL A 1 404 ? 41.197 -25.738 58.106 1.00 92.62 404 VAL A CA 1
ATOM 3091 C C . VAL A 1 404 ? 42.231 -26.114 59.167 1.00 92.62 404 VAL A C 1
ATOM 3093 O O . VAL A 1 404 ? 42.234 -25.543 60.257 1.00 92.62 404 VAL A O 1
ATOM 3096 N N . HIS A 1 405 ? 43.145 -27.033 58.850 1.00 93.69 405 HIS A N 1
ATOM 3097 C CA . HIS A 1 405 ? 44.239 -27.371 59.754 1.00 93.69 405 HIS A CA 1
ATOM 3098 C C . HIS A 1 405 ? 45.142 -26.164 60.041 1.00 93.69 405 HIS A C 1
ATOM 3100 O O . HIS A 1 405 ? 45.374 -25.856 61.206 1.00 93.69 405 HIS A O 1
ATOM 3106 N N . VAL A 1 406 ? 45.594 -25.441 59.011 1.00 94.12 406 VAL A N 1
ATOM 3107 C CA . VAL A 1 406 ? 46.470 -24.266 59.166 1.00 94.12 406 VAL A CA 1
ATOM 3108 C C . VAL A 1 406 ? 45.786 -23.160 59.971 1.00 94.12 406 VAL A C 1
ATOM 3110 O O . VAL A 1 406 ? 46.419 -22.580 60.851 1.00 94.12 406 VAL A O 1
ATOM 3113 N N . VAL A 1 407 ? 44.496 -22.904 59.722 1.00 95.00 407 VAL A N 1
ATOM 3114 C CA . VAL A 1 407 ? 43.665 -21.957 60.489 1.00 95.00 407 VAL A CA 1
ATOM 3115 C C . VAL A 1 407 ? 43.646 -22.332 61.967 1.00 95.00 407 VAL A C 1
ATOM 3117 O O . VAL A 1 407 ? 43.877 -21.480 62.818 1.00 95.00 407 VAL A O 1
ATOM 3120 N N . MET A 1 408 ? 43.428 -23.610 62.283 1.00 95.19 408 MET A N 1
ATOM 3121 C CA . MET A 1 408 ? 43.425 -24.081 63.668 1.00 95.19 408 MET A CA 1
ATOM 3122 C C . MET A 1 408 ? 44.815 -23.999 64.306 1.00 95.19 408 MET A C 1
ATOM 3124 O O . MET A 1 408 ? 44.917 -23.588 65.459 1.00 95.19 408 MET A O 1
ATOM 3128 N N . ARG A 1 409 ? 45.889 -24.307 63.566 1.00 94.06 409 ARG A N 1
ATOM 3129 C CA . ARG A 1 409 ? 47.276 -24.150 64.040 1.00 94.06 409 ARG A CA 1
ATOM 3130 C C . ARG A 1 409 ? 47.613 -22.709 64.422 1.00 94.06 409 ARG A C 1
ATOM 3132 O O . ARG A 1 409 ? 48.373 -22.505 65.362 1.00 94.06 409 ARG A O 1
ATOM 3139 N N . GLN A 1 410 ? 46.991 -21.710 63.783 1.00 94.38 410 GLN A N 1
ATOM 3140 C CA . GLN A 1 410 ? 47.188 -20.310 64.178 1.00 94.38 410 GLN A CA 1
ATOM 3141 C C . GLN A 1 410 ? 46.772 -20.043 65.634 1.00 94.38 410 GLN A C 1
ATOM 3143 O O . GLN A 1 410 ? 47.354 -19.167 66.258 1.00 94.38 410 GLN A O 1
ATOM 3148 N N . LEU A 1 411 ? 45.804 -20.775 66.202 1.00 94.50 411 LEU A N 1
ATOM 3149 C CA . LEU A 1 411 ? 45.356 -20.547 67.583 1.00 94.50 411 LEU A CA 1
ATOM 3150 C C . LEU A 1 411 ? 46.453 -20.853 68.612 1.00 94.50 411 LEU A C 1
ATOM 3152 O O . LEU A 1 411 ? 46.586 -20.126 69.596 1.00 94.50 411 LEU A O 1
ATOM 3156 N N . GLU A 1 412 ? 47.244 -21.901 68.375 1.00 92.12 412 GLU A N 1
ATOM 3157 C CA . GLU A 1 412 ? 48.383 -22.251 69.230 1.00 92.12 412 GLU A CA 1
ATOM 3158 C C . GLU A 1 412 ? 49.504 -21.213 69.095 1.00 92.12 412 GLU A C 1
ATOM 3160 O O . GLU A 1 412 ? 49.959 -20.688 70.110 1.00 92.12 412 GLU A O 1
ATOM 3165 N N . LEU A 1 413 ? 49.848 -20.811 67.862 1.00 90.19 413 LEU A N 1
ATOM 3166 C CA . LEU A 1 413 ? 50.832 -19.749 67.609 1.00 90.19 413 LEU A CA 1
ATOM 3167 C C . LEU A 1 413 ? 50.442 -18.427 68.285 1.00 90.19 413 LEU A C 1
ATOM 3169 O O . LEU A 1 413 ? 51.242 -17.835 69.002 1.00 90.19 413 LEU A O 1
ATOM 3173 N N . ILE A 1 414 ? 49.185 -17.999 68.129 1.00 93.00 414 ILE A N 1
ATOM 3174 C CA . ILE A 1 414 ? 48.649 -16.780 68.752 1.00 93.00 414 ILE A CA 1
ATOM 3175 C C . ILE A 1 414 ? 48.715 -16.882 70.284 1.00 93.00 414 ILE A C 1
ATOM 3177 O O . ILE A 1 414 ? 49.045 -15.908 70.955 1.00 93.00 414 ILE A O 1
ATOM 3181 N N . SER A 1 415 ? 48.409 -18.050 70.857 1.00 92.94 415 SER A N 1
ATOM 3182 C CA . SER A 1 415 ? 48.513 -18.294 72.302 1.00 92.94 415 SER A CA 1
ATOM 3183 C C . SER A 1 415 ? 49.951 -18.189 72.802 1.00 92.94 415 SER A C 1
ATOM 3185 O O . SER A 1 415 ? 50.180 -17.579 73.851 1.00 92.94 415 SER A O 1
ATOM 3187 N N . ASN A 1 416 ? 50.910 -18.741 72.057 1.00 90.19 416 ASN A N 1
ATOM 3188 C CA . ASN A 1 416 ? 52.329 -18.654 72.383 1.00 90.19 416 ASN A CA 1
ATOM 3189 C C . ASN A 1 416 ? 52.826 -17.199 72.310 1.00 90.19 416 ASN A C 1
ATOM 3191 O O . ASN A 1 416 ? 53.300 -16.659 73.310 1.00 90.19 416 ASN A O 1
ATOM 3195 N N . ASP A 1 417 ? 52.591 -16.528 71.178 1.00 89.00 417 ASP A N 1
ATOM 3196 C CA . ASP A 1 417 ? 53.097 -15.180 70.888 1.00 89.00 417 ASP A CA 1
ATOM 3197 C C . ASP A 1 417 ? 52.472 -14.085 71.776 1.00 89.00 417 ASP A C 1
ATOM 3199 O O . ASP A 1 417 ? 53.079 -13.038 72.010 1.00 89.00 417 ASP A O 1
ATOM 3203 N N . LEU A 1 418 ? 51.260 -14.308 72.300 1.00 91.56 418 LEU A N 1
ATOM 3204 C CA . LEU A 1 418 ? 50.557 -13.365 73.183 1.00 91.56 418 LEU A CA 1
ATOM 3205 C C . LEU A 1 418 ? 50.719 -13.659 74.676 1.00 91.56 418 LEU A C 1
ATOM 3207 O O . LEU A 1 418 ? 50.071 -13.010 75.510 1.00 91.56 418 LEU A O 1
ATOM 3211 N N . THR A 1 419 ? 51.567 -14.619 75.033 1.00 89.69 419 THR A N 1
ATOM 3212 C CA . THR A 1 419 ? 51.919 -14.860 76.430 1.00 89.69 419 THR A CA 1
ATOM 3213 C C . THR A 1 419 ? 53.097 -13.974 76.821 1.00 89.69 419 THR A C 1
ATOM 3215 O O . THR A 1 419 ? 54.194 -14.076 76.283 1.00 89.69 419 THR A O 1
ATOM 3218 N N . SER A 1 420 ? 52.864 -13.073 77.775 1.00 88.25 420 SER A N 1
ATOM 3219 C CA . SER A 1 420 ? 53.903 -12.250 78.396 1.00 88.25 420 SER A CA 1
ATOM 3220 C C . SER A 1 420 ? 54.308 -12.827 79.750 1.00 88.25 420 SER A C 1
ATOM 3222 O O . SER A 1 420 ? 53.573 -13.599 80.358 1.00 88.25 420 SER A O 1
ATOM 3224 N N . PHE A 1 421 ? 55.427 -12.348 80.297 1.00 89.44 421 PHE A N 1
ATOM 3225 C CA . PHE A 1 421 ? 55.981 -12.857 81.555 1.00 89.44 421 PHE A CA 1
ATOM 3226 C C . PHE A 1 421 ? 55.005 -12.843 82.752 1.00 89.44 421 PHE A C 1
ATOM 3228 O O . PHE A 1 421 ? 55.124 -13.682 83.632 1.00 89.44 421 PHE A O 1
ATOM 3235 N N . TYR A 1 422 ? 54.032 -11.924 82.808 1.00 91.19 422 TYR A N 1
ATOM 3236 C CA . TYR A 1 422 ? 53.089 -11.829 83.937 1.00 91.19 422 TYR A CA 1
ATOM 3237 C C . TYR A 1 422 ? 51.617 -12.059 83.576 1.00 91.19 422 TYR A C 1
ATOM 3239 O O . TYR A 1 422 ? 50.791 -12.094 84.486 1.00 91.19 422 TYR A O 1
ATOM 3247 N N . ARG A 1 423 ? 51.254 -12.131 82.288 1.00 92.38 423 ARG A N 1
ATOM 3248 C CA . ARG A 1 423 ? 49.854 -12.203 81.822 1.00 92.38 423 ARG A CA 1
ATOM 3249 C C . ARG A 1 423 ? 49.761 -12.782 80.414 1.00 92.38 423 ARG A C 1
ATOM 3251 O O . ARG A 1 423 ? 50.682 -12.612 79.618 1.00 92.38 423 ARG A O 1
ATOM 3258 N N . SER A 1 424 ? 48.604 -13.347 80.079 1.00 93.50 424 SER A N 1
ATOM 3259 C CA . SER A 1 424 ? 48.254 -13.740 78.714 1.00 93.50 424 SER A CA 1
ATOM 3260 C C . SER A 1 424 ? 47.296 -12.717 78.107 1.00 93.50 424 SER A C 1
ATOM 3262 O O . SER A 1 424 ? 46.159 -12.587 78.556 1.00 93.50 424 SER A O 1
ATOM 3264 N N . THR A 1 425 ? 47.724 -12.005 77.059 1.00 94.44 425 THR A N 1
ATOM 3265 C CA . THR A 1 425 ? 46.846 -11.051 76.354 1.00 94.44 425 THR A CA 1
ATOM 3266 C C . THR A 1 425 ? 45.693 -11.774 75.656 1.00 94.44 425 THR A C 1
ATOM 3268 O O . THR A 1 425 ? 44.572 -11.265 75.618 1.00 94.44 425 THR A O 1
ATOM 3271 N N . LEU A 1 426 ? 45.939 -12.991 75.159 1.00 94.25 426 LEU A N 1
ATOM 3272 C CA . LEU A 1 426 ? 44.878 -13.845 74.635 1.00 94.25 426 LEU A CA 1
ATOM 3273 C C . LEU A 1 426 ? 43.910 -14.259 75.753 1.00 94.25 426 LEU A C 1
ATOM 3275 O O . LEU A 1 426 ? 42.700 -14.121 75.591 1.00 94.25 426 LEU A O 1
ATOM 3279 N N . GLY A 1 427 ? 44.433 -14.699 76.902 1.00 94.19 427 GLY A N 1
ATOM 3280 C CA . GLY A 1 427 ? 43.633 -15.028 78.084 1.00 94.19 427 GLY A CA 1
ATOM 3281 C C . GLY A 1 427 ? 42.752 -13.870 78.559 1.00 94.19 427 GLY A C 1
ATOM 3282 O O . GLY A 1 427 ? 41.578 -14.076 78.867 1.00 94.19 427 GLY A O 1
ATOM 3283 N N . ASP A 1 428 ? 43.284 -12.645 78.552 1.00 95.12 428 ASP A N 1
ATOM 3284 C CA . ASP A 1 428 ? 42.536 -11.432 78.890 1.00 95.12 428 ASP A CA 1
ATOM 3285 C C . ASP A 1 428 ? 41.378 -11.201 77.904 1.00 95.12 428 ASP A C 1
ATOM 3287 O O . ASP A 1 428 ? 40.260 -10.934 78.340 1.00 95.12 428 ASP A O 1
ATOM 3291 N N . ALA A 1 429 ? 41.596 -11.387 76.596 1.00 95.31 429 ALA A N 1
ATOM 3292 C CA . ALA A 1 429 ? 40.544 -11.261 75.583 1.00 95.31 429 ALA A CA 1
ATOM 3293 C C . ALA A 1 429 ? 39.426 -12.305 75.755 1.00 95.31 429 ALA A C 1
ATOM 3295 O O . ALA A 1 429 ? 38.242 -11.969 75.678 1.00 95.31 429 ALA A O 1
ATOM 3296 N N . PHE A 1 430 ? 39.781 -13.559 76.055 1.00 95.62 430 PHE A N 1
ATOM 3297 C CA . PHE A 1 430 ? 38.802 -14.594 76.391 1.00 95.62 430 PHE A CA 1
ATOM 3298 C C . PHE A 1 430 ? 38.002 -14.229 77.649 1.00 95.62 430 PHE A C 1
ATOM 3300 O O . PHE A 1 430 ? 36.774 -14.333 77.645 1.00 95.62 430 PHE A O 1
ATOM 3307 N N . ASN A 1 431 ? 38.669 -13.751 78.702 1.00 95.00 431 ASN A N 1
ATOM 3308 C CA . ASN A 1 431 ? 38.007 -13.289 79.921 1.00 95.00 431 ASN A CA 1
ATOM 3309 C C . ASN A 1 431 ? 37.074 -12.098 79.656 1.00 95.00 431 ASN A C 1
ATOM 3311 O O . ASN A 1 431 ? 35.982 -12.066 80.221 1.00 95.00 431 ASN A O 1
ATOM 3315 N N . THR A 1 432 ? 37.448 -11.154 78.783 1.00 94.56 432 THR A N 1
ATOM 3316 C CA . THR A 1 432 ? 36.563 -10.053 78.363 1.00 94.56 432 THR A CA 1
ATOM 3317 C C . THR A 1 432 ? 35.315 -10.588 77.667 1.00 94.56 432 THR A C 1
ATOM 3319 O O . THR A 1 432 ? 34.211 -10.260 78.088 1.00 94.56 432 THR A O 1
ATOM 3322 N N . SER A 1 433 ? 35.454 -11.499 76.698 1.00 93.50 433 SER A N 1
ATOM 3323 C CA . SER A 1 433 ? 34.296 -12.123 76.039 1.00 93.50 433 SER A CA 1
ATOM 3324 C C . SER A 1 433 ? 33.383 -12.856 77.038 1.00 93.50 433 SER A C 1
ATOM 3326 O O . SER A 1 433 ? 32.157 -12.746 76.964 1.00 93.50 433 SER A O 1
ATOM 3328 N N . ILE A 1 434 ? 33.955 -13.577 78.011 1.00 92.81 434 ILE A N 1
ATOM 3329 C CA . ILE A 1 434 ? 33.188 -14.238 79.080 1.00 92.81 434 ILE A CA 1
ATOM 3330 C C . ILE A 1 434 ? 32.458 -13.204 79.948 1.00 92.81 434 ILE A C 1
ATOM 3332 O O . ILE A 1 434 ? 31.274 -13.383 80.246 1.00 92.81 434 ILE A O 1
ATOM 3336 N N . ALA A 1 435 ? 33.131 -12.124 80.346 1.00 91.88 435 ALA A N 1
ATOM 3337 C CA . ALA A 1 435 ? 32.558 -11.070 81.178 1.00 91.88 435 ALA A CA 1
ATOM 3338 C C . ALA A 1 435 ? 31.427 -10.315 80.460 1.00 91.88 435 ALA A C 1
ATOM 3340 O O . ALA A 1 435 ? 30.372 -10.076 81.055 1.00 91.88 435 ALA A O 1
ATOM 3341 N N . ASP A 1 436 ? 31.597 -10.012 79.175 1.00 91.50 436 ASP A N 1
ATOM 3342 C CA . ASP A 1 436 ? 30.596 -9.325 78.358 1.00 91.50 436 ASP A CA 1
ATOM 3343 C C . ASP A 1 436 ? 29.356 -10.200 78.161 1.00 91.50 436 ASP A C 1
ATOM 3345 O O . ASP A 1 436 ? 28.226 -9.742 78.362 1.00 91.50 436 ASP A O 1
ATOM 3349 N N . TYR A 1 437 ? 29.549 -11.494 77.875 1.00 88.75 437 TYR A N 1
ATOM 3350 C CA . TYR A 1 437 ? 28.439 -12.444 77.804 1.00 88.75 437 TYR A CA 1
ATOM 3351 C C . TYR A 1 437 ? 27.722 -12.588 79.151 1.00 88.75 437 TYR A C 1
ATOM 3353 O O . TYR A 1 437 ? 26.492 -12.585 79.199 1.00 88.75 437 TYR A O 1
ATOM 3361 N N . THR A 1 438 ? 28.474 -12.657 80.255 1.00 87.81 438 THR A N 1
ATOM 3362 C CA . THR A 1 438 ? 27.918 -12.707 81.618 1.00 87.81 438 THR A CA 1
ATOM 3363 C C . THR A 1 438 ? 27.055 -11.478 81.902 1.00 87.81 438 THR A C 1
ATOM 3365 O O . THR A 1 438 ? 25.949 -11.594 82.430 1.00 87.81 438 THR A O 1
ATOM 3368 N N . THR A 1 439 ? 27.529 -10.296 81.510 1.00 87.88 439 THR A N 1
ATOM 3369 C CA . THR A 1 439 ? 26.815 -9.027 81.697 1.00 87.88 439 THR A CA 1
ATOM 3370 C C . THR A 1 439 ? 25.513 -8.999 80.893 1.00 87.88 439 THR A C 1
ATOM 3372 O O . THR A 1 439 ? 24.455 -8.676 81.440 1.00 87.88 439 THR A O 1
ATOM 3375 N N . ASN A 1 440 ? 25.553 -9.419 79.627 1.00 84.62 440 ASN A N 1
ATOM 3376 C CA . ASN A 1 440 ? 24.372 -9.508 78.768 1.00 84.62 440 ASN A CA 1
ATOM 3377 C C . ASN A 1 440 ? 23.352 -10.551 79.287 1.00 84.62 440 ASN A C 1
ATOM 3379 O O . ASN A 1 440 ? 22.155 -10.265 79.385 1.00 84.62 440 ASN A O 1
ATOM 3383 N N . ALA A 1 441 ? 23.811 -11.729 79.722 1.00 80.62 441 ALA A N 1
ATOM 3384 C CA . ALA A 1 441 ? 22.961 -12.773 80.305 1.00 80.62 441 ALA A CA 1
ATOM 3385 C C . ALA A 1 441 ? 22.272 -12.321 81.608 1.00 80.62 441 ALA A C 1
ATOM 3387 O O . ALA A 1 441 ? 21.081 -12.571 81.809 1.00 80.62 441 ALA A O 1
ATOM 3388 N N . ASN A 1 442 ? 22.983 -11.583 82.465 1.00 76.31 442 ASN A N 1
ATOM 3389 C CA . ASN A 1 442 ? 22.413 -11.020 83.691 1.00 76.31 442 ASN A CA 1
ATOM 3390 C C . ASN A 1 442 ? 21.349 -9.949 83.400 1.00 76.31 442 ASN A C 1
ATOM 3392 O O . ASN A 1 442 ? 20.346 -9.871 84.109 1.00 76.31 442 ASN A O 1
ATOM 3396 N N . SER A 1 443 ? 21.520 -9.158 82.334 1.00 70.69 443 SER A N 1
ATOM 3397 C CA . SER A 1 443 ? 20.531 -8.151 81.917 1.00 70.69 443 SER A CA 1
ATOM 3398 C C . SER A 1 443 ? 19.208 -8.756 81.415 1.00 70.69 443 SER A C 1
ATOM 3400 O O . SER A 1 443 ? 18.166 -8.104 81.459 1.00 70.69 443 SER A O 1
ATOM 3402 N N . THR A 1 444 ? 19.222 -10.025 80.990 1.00 64.44 444 THR A N 1
ATOM 3403 C CA . THR A 1 444 ? 18.075 -10.727 80.388 1.00 64.44 444 THR A CA 1
ATOM 3404 C C . THR A 1 444 ? 17.352 -11.680 81.354 1.00 64.44 444 THR A C 1
ATOM 3406 O O . THR A 1 444 ? 16.518 -12.473 80.927 1.00 64.44 444 THR A O 1
ATOM 3409 N N . SER A 1 445 ? 17.587 -11.571 82.670 1.00 57.25 445 SER A N 1
ATOM 3410 C CA . SER A 1 445 ? 16.874 -12.315 83.737 1.00 57.25 445 SER A CA 1
ATOM 3411 C C . SER A 1 445 ? 16.972 -13.851 83.672 1.00 57.25 445 SER A C 1
ATOM 3413 O O . SER A 1 445 ? 16.124 -14.543 84.235 1.00 57.25 445 SER A O 1
ATOM 3415 N N . THR A 1 446 ? 17.972 -14.413 82.988 1.00 60.03 446 THR A N 1
ATOM 3416 C CA . THR A 1 446 ? 18.098 -15.871 82.813 1.00 60.03 446 THR A CA 1
ATOM 3417 C C . THR A 1 446 ? 19.181 -16.407 83.752 1.00 60.03 446 THR A C 1
ATOM 3419 O O . THR A 1 446 ? 20.350 -16.069 83.586 1.00 60.03 446 THR A O 1
ATOM 3422 N N . SER A 1 447 ? 18.835 -17.234 84.751 1.00 58.41 447 SER A N 1
ATOM 3423 C CA . SER A 1 447 ? 19.839 -17.837 85.648 1.00 58.41 447 SER A CA 1
ATOM 3424 C C . SER A 1 447 ? 20.587 -18.968 84.930 1.00 58.41 447 SER A C 1
ATOM 3426 O O . SER A 1 447 ? 20.196 -20.136 84.989 1.00 58.41 447 SER A O 1
ATOM 3428 N N . ILE A 1 448 ? 21.641 -18.620 84.203 1.00 71.94 448 ILE A N 1
ATOM 3429 C CA . ILE A 1 448 ? 22.500 -19.574 83.494 1.00 71.94 448 ILE A CA 1
ATOM 3430 C C . ILE A 1 448 ? 23.645 -19.981 84.430 1.00 71.94 448 ILE A C 1
ATOM 3432 O O . ILE A 1 448 ? 24.169 -19.152 85.172 1.00 71.94 448 ILE A O 1
ATOM 3436 N N . SER A 1 449 ? 24.031 -21.262 84.435 1.00 78.31 449 SER A N 1
ATOM 3437 C CA . SER A 1 449 ? 25.156 -21.717 85.260 1.00 78.31 449 SER A CA 1
ATOM 3438 C C . SER A 1 449 ? 26.457 -21.026 84.833 1.00 78.31 449 SER A C 1
ATOM 3440 O O . SER A 1 449 ? 26.723 -20.897 83.638 1.00 78.31 449 SER A O 1
ATOM 3442 N N . ASN A 1 450 ? 27.312 -20.658 85.796 1.00 78.94 450 ASN A N 1
ATOM 3443 C CA . ASN A 1 450 ? 28.611 -20.021 85.519 1.00 78.94 450 ASN A CA 1
ATOM 3444 C C . ASN A 1 450 ? 29.455 -20.816 84.506 1.00 78.94 450 ASN A C 1
ATOM 3446 O O . ASN A 1 450 ? 30.142 -20.232 83.675 1.00 78.94 450 ASN A O 1
ATOM 3450 N N . THR A 1 451 ? 29.346 -22.148 84.529 1.00 83.44 451 THR A N 1
ATOM 3451 C CA . THR A 1 451 ? 30.001 -23.052 83.574 1.00 83.44 451 THR A CA 1
ATOM 3452 C C . THR A 1 451 ? 29.501 -22.873 82.140 1.00 83.44 451 THR A C 1
ATOM 3454 O O . THR A 1 451 ? 30.304 -22.819 81.215 1.00 83.44 451 THR A O 1
ATOM 3457 N N . THR A 1 452 ? 28.189 -22.741 81.940 1.00 85.19 452 THR A N 1
ATOM 3458 C CA . THR A 1 452 ? 27.591 -22.552 80.609 1.00 85.19 452 THR A CA 1
ATOM 3459 C C . THR A 1 452 ? 27.907 -21.158 80.068 1.00 85.19 452 THR A C 1
ATOM 3461 O O . THR A 1 452 ? 28.196 -21.002 78.881 1.00 85.19 452 THR A O 1
ATOM 3464 N N . THR A 1 453 ? 27.919 -20.149 80.943 1.00 85.12 453 THR A N 1
ATOM 3465 C CA . THR A 1 453 ? 28.291 -18.768 80.609 1.00 85.12 453 THR A CA 1
ATOM 3466 C C . THR A 1 453 ? 29.751 -18.675 80.162 1.00 85.12 453 THR A C 1
ATOM 3468 O O . THR A 1 453 ? 30.027 -18.113 79.101 1.00 85.12 453 THR A O 1
ATOM 3471 N N . ALA A 1 454 ? 30.672 -19.295 80.908 1.00 89.31 454 ALA A N 1
ATOM 3472 C CA . ALA A 1 454 ? 32.088 -19.342 80.553 1.00 89.31 454 ALA A CA 1
ATOM 3473 C C . ALA A 1 454 ? 32.320 -20.072 79.220 1.00 89.31 454 ALA A C 1
ATOM 3475 O O . ALA A 1 454 ? 32.908 -19.495 78.309 1.00 89.31 454 ALA A O 1
ATOM 3476 N N . LEU A 1 455 ? 31.769 -21.281 79.041 1.00 93.25 455 LEU A N 1
ATOM 3477 C CA . LEU A 1 455 ? 31.904 -22.032 77.783 1.00 93.25 455 LEU A CA 1
ATOM 3478 C C . LEU A 1 455 ? 31.306 -21.292 76.576 1.00 93.25 455 LEU A C 1
ATOM 3480 O O . LEU A 1 455 ? 31.829 -21.416 75.470 1.00 93.25 455 LEU A O 1
ATOM 3484 N N . THR A 1 456 ? 30.250 -20.495 76.767 1.00 90.88 456 THR A N 1
ATOM 3485 C CA . THR A 1 456 ? 29.656 -19.689 75.685 1.00 90.88 456 THR A CA 1
ATOM 3486 C C . THR A 1 456 ? 30.527 -18.486 75.319 1.00 90.88 456 THR A C 1
ATOM 3488 O O . THR A 1 456 ? 30.740 -18.235 74.134 1.00 90.88 456 THR A O 1
ATOM 3491 N N . GLY A 1 457 ? 31.093 -17.779 76.302 1.00 91.00 457 GLY A N 1
ATOM 3492 C CA . GLY A 1 457 ? 32.060 -16.703 76.047 1.00 91.00 457 GLY A CA 1
ATOM 3493 C C . GLY A 1 457 ? 33.327 -17.208 75.346 1.00 91.00 457 GLY A C 1
ATOM 3494 O O . GLY A 1 457 ? 33.798 -16.584 74.391 1.00 91.00 457 GLY A O 1
ATOM 3495 N N . ILE A 1 458 ? 33.815 -18.386 75.754 1.00 94.88 458 ILE A N 1
ATOM 3496 C CA . ILE A 1 458 ? 34.935 -19.100 75.120 1.00 94.88 458 ILE A CA 1
ATOM 3497 C C . ILE A 1 458 ? 34.599 -19.465 73.676 1.00 94.88 458 ILE A C 1
ATOM 3499 O O . ILE A 1 458 ? 35.359 -19.161 72.758 1.00 94.88 458 ILE A O 1
ATOM 3503 N N . LYS A 1 459 ? 33.426 -20.068 73.462 1.00 94.81 459 LYS A N 1
ATOM 3504 C CA . LYS A 1 459 ? 32.919 -20.406 72.132 1.00 94.81 459 LYS A CA 1
ATOM 3505 C C . LYS A 1 459 ? 32.875 -19.183 71.214 1.00 94.81 459 LYS A C 1
ATOM 3507 O O . LYS A 1 459 ? 33.309 -19.285 70.072 1.00 94.81 459 LYS A O 1
ATOM 3512 N N . ASN A 1 460 ? 32.370 -18.045 71.691 1.00 93.81 460 ASN A N 1
ATOM 3513 C CA . ASN A 1 460 ? 32.276 -16.824 70.888 1.00 93.81 460 ASN A CA 1
ATOM 3514 C C . ASN A 1 460 ? 33.661 -16.288 70.505 1.00 93.81 460 ASN A C 1
ATOM 3516 O O . ASN A 1 460 ? 33.865 -15.923 69.350 1.00 93.81 460 ASN A O 1
ATOM 3520 N N . ALA A 1 461 ? 34.615 -16.289 71.441 1.00 94.94 461 ALA A N 1
ATOM 3521 C CA . ALA A 1 461 ? 35.987 -15.856 71.177 1.00 94.94 461 ALA A CA 1
ATOM 3522 C C . ALA A 1 461 ? 36.677 -16.749 70.133 1.00 94.94 461 ALA A C 1
ATOM 3524 O O . ALA A 1 461 ? 37.262 -16.228 69.184 1.00 94.94 461 ALA A O 1
ATOM 3525 N N . TYR A 1 462 ? 36.526 -18.077 70.228 1.00 96.06 462 TYR A N 1
ATOM 3526 C CA . TYR A 1 462 ? 37.015 -18.985 69.186 1.00 96.06 462 TYR A CA 1
ATOM 3527 C C . TYR A 1 462 ? 36.318 -18.773 67.840 1.00 96.06 462 TYR A C 1
ATOM 3529 O O . TYR A 1 462 ? 36.988 -18.795 66.813 1.00 96.06 462 TYR A O 1
ATOM 3537 N N . ILE A 1 463 ? 34.999 -18.543 67.829 1.00 94.88 463 ILE A N 1
ATOM 3538 C CA . ILE A 1 463 ? 34.254 -18.237 66.600 1.00 94.88 463 ILE A CA 1
ATOM 3539 C C . ILE A 1 463 ? 34.826 -16.982 65.936 1.00 94.88 463 ILE A C 1
ATOM 3541 O O . ILE A 1 463 ? 35.092 -17.012 64.741 1.00 94.88 463 ILE A O 1
ATOM 3545 N N . SER A 1 464 ? 35.048 -15.908 66.701 1.00 94.81 464 SER A N 1
ATOM 3546 C CA . SER A 1 464 ? 35.609 -14.669 66.158 1.00 94.81 464 SER A CA 1
ATOM 3547 C C . SER A 1 464 ? 37.004 -14.898 65.591 1.00 94.81 464 SER A C 1
ATOM 3549 O O . SER A 1 464 ? 37.247 -14.537 64.450 1.00 94.81 464 SER A O 1
ATOM 3551 N N . LEU A 1 465 ? 37.899 -15.544 66.348 1.00 95.69 465 LEU A N 1
ATOM 3552 C CA . LEU A 1 465 ? 39.263 -15.818 65.890 1.00 95.69 465 LEU A CA 1
ATOM 3553 C C . LEU A 1 465 ? 39.271 -16.647 64.603 1.00 95.69 465 LEU A C 1
ATOM 3555 O O . LEU A 1 465 ? 39.972 -16.298 63.663 1.00 95.69 465 LEU A O 1
ATOM 3559 N N . VAL A 1 466 ? 38.482 -17.722 64.539 1.00 96.31 466 VAL A N 1
ATOM 3560 C CA . VAL A 1 466 ? 38.422 -18.592 63.357 1.00 96.31 466 VAL A CA 1
ATOM 3561 C C . VAL A 1 466 ? 37.840 -17.856 62.147 1.00 96.31 466 VAL A C 1
ATOM 3563 O O . VAL A 1 466 ? 38.424 -17.936 61.067 1.00 96.31 466 VAL A O 1
ATOM 3566 N N . ASP A 1 467 ? 36.734 -17.124 62.319 1.00 95.38 467 ASP A N 1
ATOM 3567 C CA . ASP A 1 467 ? 36.107 -16.348 61.243 1.00 95.38 467 ASP A CA 1
ATOM 3568 C C . ASP A 1 467 ? 37.082 -15.268 60.713 1.00 95.38 467 ASP A C 1
ATOM 3570 O O . ASP A 1 467 ? 37.265 -15.132 59.505 1.00 95.38 467 ASP A O 1
ATOM 3574 N N . ASP A 1 468 ? 37.779 -14.560 61.604 1.00 95.69 468 ASP A N 1
ATOM 3575 C CA . ASP A 1 468 ? 38.721 -13.488 61.263 1.00 95.69 468 ASP A CA 1
ATOM 3576 C C . ASP A 1 468 ? 40.020 -14.018 60.621 1.00 95.69 468 ASP A C 1
ATOM 3578 O O . ASP A 1 468 ? 40.553 -13.415 59.686 1.00 95.69 468 ASP A O 1
ATOM 3582 N N . ILE A 1 469 ? 40.532 -15.172 61.067 1.00 96.62 469 ILE A N 1
ATOM 3583 C CA . ILE A 1 469 ? 41.698 -15.827 60.450 1.00 96.62 469 ILE A CA 1
ATOM 3584 C C . ILE A 1 469 ? 41.357 -16.293 59.029 1.00 96.62 469 ILE A C 1
ATOM 3586 O O . ILE A 1 469 ? 42.159 -16.104 58.109 1.00 96.62 469 ILE A O 1
ATOM 3590 N N . LEU A 1 470 ? 40.171 -16.878 58.829 1.00 95.69 470 LEU A N 1
ATOM 3591 C CA . LEU A 1 470 ? 39.685 -17.259 57.500 1.00 95.69 470 LEU A CA 1
ATOM 3592 C C . LEU A 1 470 ? 39.539 -16.033 56.588 1.00 95.69 470 LEU A C 1
ATOM 3594 O O . LEU A 1 470 ? 40.012 -16.069 55.452 1.00 95.69 470 LEU A O 1
ATOM 3598 N N . GLU A 1 471 ? 38.970 -14.934 57.095 1.00 95.19 471 GLU A N 1
ATOM 3599 C CA . GLU A 1 471 ? 38.845 -13.680 56.343 1.00 95.19 471 GLU A CA 1
ATOM 3600 C C . GLU A 1 471 ? 40.220 -13.104 55.962 1.00 95.19 471 GLU A C 1
ATOM 3602 O O . GLU A 1 471 ? 40.428 -12.644 54.837 1.00 95.19 471 GLU A O 1
ATOM 3607 N N . ALA A 1 472 ? 41.195 -13.157 56.872 1.00 95.56 472 ALA A N 1
ATOM 3608 C CA . ALA A 1 472 ? 42.549 -12.688 56.609 1.00 95.56 472 ALA A CA 1
ATOM 3609 C C . ALA A 1 472 ? 43.238 -13.500 55.500 1.00 95.56 472 ALA A C 1
ATOM 3611 O O . ALA A 1 472 ? 43.869 -12.914 54.614 1.00 95.56 472 ALA A O 1
ATOM 3612 N N . TYR A 1 473 ? 43.081 -14.829 55.497 1.00 95.81 473 TYR A N 1
ATOM 3613 C CA . TYR A 1 473 ? 43.569 -15.669 54.400 1.00 95.81 473 TYR A CA 1
ATOM 3614 C C . TYR A 1 473 ? 42.829 -15.383 53.091 1.00 95.81 473 TYR A C 1
ATOM 3616 O O . TYR A 1 473 ? 43.480 -15.280 52.052 1.00 95.81 473 TYR A O 1
ATOM 3624 N N . ALA A 1 474 ? 41.510 -15.177 53.122 1.00 95.06 474 ALA A N 1
ATOM 3625 C CA . ALA A 1 474 ? 40.729 -14.758 51.959 1.00 95.06 474 ALA A CA 1
ATOM 3626 C C . ALA A 1 474 ? 41.246 -13.429 51.373 1.00 95.06 474 ALA A C 1
ATOM 3628 O O . ALA A 1 474 ? 41.479 -13.308 50.169 1.00 95.06 474 ALA A O 1
ATOM 3629 N N . ALA A 1 475 ? 41.515 -12.437 52.222 1.00 95.44 475 ALA A N 1
ATOM 3630 C CA . ALA A 1 475 ? 42.066 -11.154 51.803 1.00 95.44 475 ALA A CA 1
ATOM 3631 C C . ALA A 1 475 ? 43.511 -11.279 51.274 1.00 95.44 475 ALA A C 1
ATOM 3633 O O . ALA A 1 475 ? 43.871 -10.627 50.290 1.00 95.44 475 ALA A O 1
ATOM 3634 N N . ALA A 1 476 ? 44.335 -12.153 51.864 1.00 95.25 476 ALA A N 1
ATOM 3635 C CA . ALA A 1 476 ? 45.678 -12.459 51.369 1.00 95.25 476 ALA A CA 1
ATOM 3636 C C . ALA A 1 476 ? 45.654 -13.186 50.011 1.00 95.25 476 ALA A C 1
ATOM 3638 O O . ALA A 1 476 ? 46.470 -12.869 49.140 1.00 95.25 476 ALA A O 1
ATOM 3639 N N . GLN A 1 477 ? 44.695 -14.091 49.787 1.00 95.06 477 GLN A N 1
ATOM 3640 C CA . GLN A 1 477 ? 44.456 -14.729 48.487 1.00 95.06 477 GLN A CA 1
ATOM 3641 C C . GLN A 1 477 ? 44.157 -13.676 47.408 1.00 95.06 477 GLN A C 1
ATOM 3643 O O . GLN A 1 477 ? 44.784 -13.695 46.348 1.00 95.06 477 GLN A O 1
ATOM 3648 N N . LEU A 1 478 ? 43.299 -12.692 47.708 1.00 94.31 478 LEU A N 1
ATOM 3649 C CA . LEU A 1 478 ? 42.954 -11.599 46.789 1.00 94.31 478 LEU A CA 1
ATOM 3650 C C . LEU A 1 478 ? 44.124 -10.643 46.508 1.00 94.31 478 LEU A C 1
ATOM 3652 O O . LEU A 1 478 ? 44.390 -10.318 45.354 1.00 94.31 478 LEU A O 1
ATOM 3656 N N . VAL A 1 479 ? 44.800 -10.157 47.554 1.00 94.44 479 VAL A N 1
ATOM 3657 C CA . VAL A 1 479 ? 45.713 -9.003 47.448 1.00 94.44 479 VAL A CA 1
ATOM 3658 C C . VAL A 1 479 ? 47.181 -9.406 47.311 1.00 94.44 479 VAL A C 1
ATOM 3660 O O . VAL A 1 479 ? 47.921 -8.761 46.571 1.00 94.44 479 VAL A O 1
ATOM 3663 N N . VAL A 1 480 ? 47.619 -10.457 48.011 1.00 94.19 480 VAL A N 1
ATOM 3664 C CA . VAL A 1 480 ? 49.020 -10.920 47.993 1.00 94.19 480 VAL A CA 1
ATOM 3665 C C . VAL A 1 480 ? 49.216 -11.988 46.921 1.00 94.19 480 VAL A C 1
ATOM 3667 O O . VAL A 1 480 ? 50.146 -11.904 46.125 1.00 94.19 480 VAL A O 1
ATOM 3670 N N . GLY A 1 481 ? 48.341 -12.997 46.904 1.00 89.56 481 GLY A N 1
ATOM 3671 C CA . GLY A 1 481 ? 48.418 -14.116 45.962 1.00 89.56 481 GLY A CA 1
ATOM 3672 C C . GLY A 1 481 ? 47.862 -13.805 44.570 1.00 89.56 481 GLY A C 1
ATOM 3673 O O . GLY A 1 481 ? 48.226 -14.480 43.612 1.00 89.56 481 GLY A O 1
ATOM 3674 N N . ASN A 1 482 ? 46.996 -12.789 44.454 1.00 92.00 482 ASN A N 1
ATOM 3675 C CA . ASN A 1 482 ? 46.193 -12.506 43.258 1.00 92.00 482 ASN A CA 1
ATOM 3676 C C . ASN A 1 482 ? 45.418 -13.742 42.748 1.00 92.00 482 ASN A C 1
ATOM 3678 O O . ASN A 1 482 ? 45.181 -13.922 41.551 1.00 92.00 482 ASN A O 1
ATOM 3682 N N . PHE A 1 483 ? 45.032 -14.620 43.670 1.00 94.38 483 PHE A N 1
ATOM 3683 C CA . PHE A 1 483 ? 44.272 -15.826 43.401 1.00 94.38 483 PHE A CA 1
ATOM 3684 C C . PHE A 1 483 ? 42.790 -15.494 43.547 1.00 94.38 483 PHE A C 1
ATOM 3686 O O . PHE A 1 483 ? 42.238 -15.452 44.646 1.00 94.38 483 PHE A O 1
ATOM 3693 N N . THR A 1 484 ? 42.149 -15.210 42.415 1.00 93.44 484 THR A N 1
ATOM 3694 C CA . THR A 1 484 ? 40.762 -14.737 42.366 1.00 93.44 484 THR A CA 1
ATOM 3695 C C . THR A 1 484 ? 39.898 -15.595 41.446 1.00 93.44 484 THR A C 1
ATOM 3697 O O . THR A 1 484 ? 40.387 -16.316 40.576 1.00 93.44 484 THR A O 1
ATOM 3700 N N . THR A 1 485 ? 38.587 -15.567 41.652 1.00 91.38 485 THR A N 1
ATOM 3701 C CA . THR A 1 485 ? 37.585 -16.221 40.804 1.00 91.38 485 THR A CA 1
ATOM 3702 C C . THR A 1 485 ? 36.412 -15.253 40.618 1.00 91.38 485 THR A C 1
ATOM 3704 O O . THR A 1 485 ? 36.032 -14.580 41.574 1.00 91.38 485 THR A O 1
ATOM 3707 N N . PRO A 1 486 ? 35.858 -15.096 39.404 1.00 91.81 486 PRO A N 1
ATOM 3708 C CA . PRO A 1 486 ? 34.752 -14.171 39.176 1.00 91.81 486 PRO A CA 1
ATOM 3709 C C . PRO A 1 486 ? 33.444 -14.700 39.786 1.00 91.81 486 PRO A C 1
ATOM 3711 O O . PRO A 1 486 ? 33.106 -15.869 39.619 1.00 91.81 486 PRO A O 1
ATOM 3714 N N . ALA A 1 487 ? 32.684 -13.819 40.433 1.00 88.44 487 ALA A N 1
ATOM 3715 C CA . ALA A 1 487 ? 31.339 -14.063 40.943 1.00 88.44 487 ALA A CA 1
ATOM 3716 C C . ALA A 1 487 ? 30.374 -12.971 40.464 1.00 88.44 487 ALA A C 1
ATOM 3718 O O . ALA A 1 487 ? 30.754 -11.815 40.262 1.00 88.44 487 ALA A O 1
ATOM 3719 N N . THR A 1 488 ? 29.107 -13.332 40.275 1.00 90.31 488 THR A N 1
ATOM 3720 C CA . THR A 1 488 ? 28.063 -12.379 39.890 1.00 90.31 488 THR A CA 1
ATOM 3721 C C . THR A 1 488 ? 27.555 -11.630 41.118 1.00 90.31 488 THR A C 1
ATOM 3723 O O . THR A 1 488 ? 27.147 -12.247 42.100 1.00 90.31 488 THR A O 1
ATOM 3726 N N . ALA A 1 489 ? 27.554 -10.301 41.041 1.00 90.38 489 ALA A N 1
ATOM 3727 C CA . ALA A 1 489 ? 26.991 -9.406 42.039 1.00 90.38 489 ALA A CA 1
ATOM 3728 C C . ALA A 1 489 ? 25.758 -8.684 41.479 1.00 90.38 489 ALA A C 1
ATOM 3730 O O . ALA A 1 489 ? 25.795 -8.151 40.370 1.00 90.38 489 ALA A O 1
ATOM 3731 N N . THR A 1 490 ? 24.673 -8.633 42.246 1.00 90.44 490 THR A N 1
ATOM 3732 C CA . THR A 1 490 ? 23.456 -7.886 41.900 1.00 90.44 490 THR A CA 1
ATOM 3733 C C . THR A 1 490 ? 23.507 -6.521 42.573 1.00 90.44 490 THR A C 1
ATOM 3735 O O . THR A 1 490 ? 23.472 -6.440 43.798 1.00 90.44 490 THR A O 1
ATOM 3738 N N . VAL A 1 491 ? 23.587 -5.450 41.784 1.00 89.25 491 VAL A N 1
ATOM 3739 C CA . VAL A 1 491 ? 23.623 -4.053 42.241 1.00 89.25 491 VAL A CA 1
ATOM 3740 C C . VAL A 1 491 ? 22.222 -3.460 42.162 1.00 89.25 491 VAL A C 1
ATOM 3742 O O . VAL A 1 491 ? 21.561 -3.575 41.129 1.00 89.25 491 VAL A O 1
ATOM 3745 N N . THR A 1 492 ? 21.768 -2.797 43.223 1.00 87.00 492 THR A N 1
ATOM 3746 C CA . THR A 1 492 ? 20.540 -1.995 43.201 1.00 87.00 492 THR A CA 1
ATOM 3747 C C . THR A 1 492 ? 20.875 -0.517 42.995 1.00 87.00 492 THR A C 1
ATOM 3749 O O . THR A 1 492 ? 21.804 0.023 43.598 1.00 87.00 492 THR A O 1
ATOM 3752 N N . ILE A 1 493 ? 20.124 0.141 42.112 1.00 86.31 493 ILE A N 1
ATOM 3753 C CA . ILE A 1 493 ? 20.339 1.527 41.686 1.00 86.31 493 ILE A CA 1
ATOM 3754 C C . ILE A 1 493 ? 19.048 2.321 41.892 1.00 86.31 493 ILE A C 1
ATOM 3756 O O . ILE A 1 493 ? 17.964 1.864 41.513 1.00 86.31 493 ILE A O 1
ATOM 3760 N N . ASP A 1 494 ? 19.163 3.529 42.441 1.00 81.94 494 ASP A N 1
ATOM 3761 C CA . ASP A 1 494 ? 18.036 4.456 42.577 1.00 81.94 494 ASP A CA 1
ATOM 3762 C C . ASP A 1 494 ? 17.539 4.969 41.207 1.00 81.94 494 ASP A C 1
ATOM 3764 O O . ASP A 1 494 ? 18.322 5.336 40.327 1.00 81.94 494 ASP A O 1
ATOM 3768 N N . ALA A 1 495 ? 16.217 5.017 41.015 1.00 82.75 495 ALA A N 1
ATOM 3769 C CA . ALA A 1 495 ? 15.563 5.378 39.756 1.00 82.75 495 ALA A CA 1
ATOM 3770 C C . ALA A 1 495 ? 14.255 6.177 39.961 1.00 82.75 495 ALA A C 1
ATOM 3772 O O . ALA A 1 495 ? 13.774 6.370 41.077 1.00 82.75 495 ALA A O 1
ATOM 3773 N N . LEU A 1 496 ? 13.649 6.663 38.871 1.00 81.19 496 LEU A N 1
ATOM 3774 C CA . LEU A 1 496 ? 12.327 7.310 38.886 1.00 81.19 496 LEU A CA 1
ATOM 3775 C C . LEU A 1 496 ? 11.335 6.561 37.992 1.00 81.19 496 LEU A C 1
ATOM 3777 O O . LEU A 1 496 ? 11.690 6.085 36.922 1.00 81.19 496 LEU A O 1
ATOM 3781 N N . ARG A 1 497 ? 10.067 6.507 38.387 1.00 82.75 497 ARG A N 1
ATOM 3782 C CA . ARG A 1 497 ? 8.943 5.989 37.598 1.00 82.75 497 ARG A CA 1
ATOM 3783 C C . ARG A 1 497 ? 7.988 7.125 37.257 1.00 82.75 497 ARG A C 1
ATOM 3785 O O . ARG A 1 497 ? 7.709 7.959 38.111 1.00 82.75 497 ARG A O 1
ATOM 3792 N N . LEU A 1 498 ? 7.461 7.157 36.038 1.00 79.44 498 LEU A N 1
ATOM 3793 C CA . LEU A 1 498 ? 6.477 8.163 35.628 1.00 79.44 498 LEU A CA 1
ATOM 3794 C C . LEU A 1 498 ? 5.091 7.847 36.197 1.00 79.44 498 LEU A C 1
ATOM 3796 O O . LEU A 1 498 ? 4.549 6.784 35.909 1.00 79.44 498 LEU A O 1
ATOM 3800 N N . GLY A 1 499 ? 4.517 8.792 36.944 1.00 76.31 499 GLY A N 1
ATOM 3801 C CA . GLY A 1 499 ? 3.137 8.743 37.417 1.00 76.31 499 GLY A CA 1
ATOM 3802 C C . GLY A 1 499 ? 2.889 7.786 38.579 1.00 76.31 499 GLY A C 1
ATOM 3803 O O . GLY A 1 499 ? 3.600 6.805 38.795 1.00 76.31 499 GLY A O 1
ATOM 3804 N N . SER A 1 500 ? 1.816 8.052 39.324 1.00 82.12 500 SER A N 1
ATOM 3805 C CA . SER A 1 500 ? 1.268 7.076 40.268 1.00 82.12 500 SER A CA 1
ATOM 3806 C C . SER A 1 500 ? 0.217 6.205 39.581 1.00 82.12 500 SER A C 1
ATOM 3808 O O . SER A 1 500 ? -0.657 6.699 38.862 1.00 82.12 500 SER A O 1
ATOM 3810 N N . ARG A 1 501 ? 0.270 4.896 39.857 1.00 83.19 501 ARG A N 1
ATOM 3811 C CA . ARG A 1 501 ? -0.599 3.870 39.261 1.00 83.19 501 ARG A CA 1
ATOM 3812 C C . ARG A 1 501 ? -2.086 4.224 39.333 1.00 83.19 501 ARG A C 1
ATOM 3814 O O . ARG A 1 501 ? -2.820 3.984 38.381 1.00 83.19 501 ARG A O 1
ATOM 3821 N N . VAL A 1 502 ? -2.524 4.831 40.438 1.00 86.56 502 VAL A N 1
ATOM 3822 C CA . VAL A 1 502 ? -3.928 5.225 40.649 1.00 86.56 502 VAL A CA 1
ATOM 3823 C C . VAL A 1 502 ? -4.382 6.235 39.592 1.00 86.56 502 VAL A C 1
ATOM 3825 O O . VAL A 1 502 ? -5.449 6.078 39.001 1.00 86.56 502 VAL A O 1
ATOM 3828 N N . TYR A 1 503 ? -3.552 7.236 39.304 1.00 87.31 503 TYR A N 1
ATOM 3829 C CA . TYR A 1 503 ? -3.864 8.269 38.319 1.00 87.31 503 TYR A CA 1
ATOM 3830 C C . TYR A 1 503 ? -3.708 7.761 36.883 1.00 87.31 503 TYR A C 1
ATOM 3832 O O . TYR A 1 503 ? -4.528 8.100 36.034 1.00 87.31 503 TYR A O 1
ATOM 3840 N N . ILE A 1 504 ? -2.721 6.895 36.620 1.00 86.69 504 ILE A N 1
ATOM 3841 C CA . ILE A 1 504 ? -2.538 6.250 35.308 1.00 86.69 504 ILE A CA 1
ATOM 3842 C C . ILE A 1 504 ? -3.787 5.444 34.930 1.00 86.69 504 ILE A C 1
ATOM 3844 O O . ILE A 1 504 ? -4.327 5.608 33.836 1.00 86.69 504 ILE A O 1
ATOM 3848 N N . VAL A 1 505 ? -4.295 4.622 35.855 1.00 86.81 505 VAL A N 1
ATOM 3849 C CA . VAL A 1 505 ? -5.520 3.840 35.636 1.00 86.81 505 VAL A CA 1
ATOM 3850 C C . VAL A 1 505 ? -6.732 4.756 35.470 1.00 86.81 505 VAL A C 1
ATOM 3852 O O . VAL A 1 505 ? -7.524 4.543 34.556 1.00 86.81 505 VAL A O 1
ATOM 3855 N N . ALA A 1 506 ? -6.869 5.800 36.294 1.00 86.31 506 ALA A N 1
ATOM 3856 C CA . ALA A 1 506 ? -7.985 6.739 36.188 1.00 86.31 506 ALA A CA 1
ATOM 3857 C C . ALA A 1 506 ? -8.032 7.437 34.816 1.00 86.31 506 ALA A C 1
ATOM 3859 O O . ALA A 1 506 ? -9.079 7.465 34.171 1.00 86.31 506 ALA A O 1
ATOM 3860 N N . VAL A 1 507 ? -6.895 7.945 34.333 1.00 89.38 507 VAL A N 1
ATOM 3861 C CA . VAL A 1 507 ? -6.791 8.603 33.022 1.00 89.38 507 VAL A CA 1
ATOM 3862 C C . VAL A 1 507 ? -7.047 7.626 31.871 1.00 89.38 507 VAL A C 1
ATOM 3864 O O . VAL A 1 507 ? -7.709 7.990 30.894 1.00 89.38 507 VAL A O 1
ATOM 3867 N N . PHE A 1 508 ? -6.572 6.383 31.984 1.00 88.06 508 PHE A N 1
ATOM 3868 C CA . PHE A 1 508 ? -6.852 5.332 31.006 1.00 88.06 508 PHE A CA 1
ATOM 3869 C C . PHE A 1 508 ? -8.346 4.995 30.944 1.00 88.06 508 PHE A C 1
ATOM 3871 O O . PHE A 1 508 ? -8.923 4.990 29.860 1.00 88.06 508 PHE A O 1
ATOM 3878 N N . VAL A 1 509 ? -9.000 4.793 32.094 1.00 87.31 509 VAL A N 1
ATOM 3879 C CA . VAL A 1 509 ? -10.442 4.506 32.169 1.00 87.31 509 VAL A CA 1
ATOM 3880 C C . VAL A 1 509 ? -11.254 5.658 31.587 1.00 87.31 509 VAL A C 1
ATOM 3882 O O . VAL A 1 509 ? -12.136 5.424 30.767 1.00 87.31 509 VAL A O 1
ATOM 3885 N N . VAL A 1 510 ? -10.941 6.903 31.947 1.00 86.62 510 VAL A N 1
ATOM 3886 C CA . VAL A 1 510 ? -11.628 8.079 31.398 1.00 86.62 510 VAL A CA 1
ATOM 3887 C C . VAL A 1 510 ? -11.442 8.173 29.882 1.00 86.62 510 VAL A C 1
ATOM 3889 O O . VAL A 1 510 ? -12.414 8.393 29.160 1.00 86.62 510 VAL A O 1
ATOM 3892 N N . SER A 1 511 ? -10.223 7.960 29.378 1.00 87.56 511 SER A N 1
ATOM 3893 C CA . SER A 1 511 ? -9.950 7.968 27.935 1.00 87.56 511 SER A CA 1
ATOM 3894 C C . SER A 1 511 ? -10.706 6.847 27.215 1.00 87.56 511 SER A C 1
ATOM 3896 O O . SER A 1 511 ? -11.295 7.088 26.164 1.00 87.56 511 SER A O 1
ATOM 3898 N N . LEU A 1 512 ? -10.781 5.655 27.814 1.00 85.25 512 LEU A N 1
ATOM 3899 C CA . LEU A 1 512 ? -11.536 4.515 27.296 1.00 85.25 512 LEU A CA 1
ATOM 3900 C C . LEU A 1 512 ? -13.043 4.776 27.306 1.00 85.25 512 LEU A C 1
ATOM 3902 O O . LEU A 1 512 ? -13.712 4.419 26.346 1.00 85.25 512 LEU A O 1
ATOM 3906 N N . VAL A 1 513 ? -13.586 5.437 28.331 1.00 86.31 513 VAL A N 1
ATOM 3907 C CA . VAL A 1 513 ? -15.002 5.836 28.373 1.00 86.31 513 VAL A CA 1
ATOM 3908 C C . VAL A 1 513 ? -15.304 6.866 27.287 1.00 86.31 513 VAL A C 1
ATOM 3910 O O . VAL A 1 513 ? -16.286 6.705 26.572 1.00 86.31 513 VAL A O 1
ATOM 3913 N N . VAL A 1 514 ? -14.464 7.889 27.101 1.00 84.81 514 VAL A N 1
ATOM 3914 C CA . VAL A 1 514 ? -14.669 8.895 26.042 1.00 84.81 514 VAL A CA 1
ATOM 3915 C C . VAL A 1 514 ? -14.581 8.252 24.655 1.00 84.81 514 VAL A C 1
ATOM 3917 O O . VAL A 1 514 ? -15.469 8.467 23.832 1.00 84.81 514 VAL A O 1
ATOM 3920 N N . VAL A 1 515 ? -13.576 7.405 24.406 1.00 83.94 515 VAL A N 1
ATOM 3921 C CA . VAL A 1 515 ? -13.460 6.623 23.162 1.00 83.94 515 VAL A CA 1
ATOM 3922 C C . VAL A 1 515 ? -14.609 5.632 23.017 1.00 83.94 515 VAL A C 1
ATOM 3924 O O . VAL A 1 515 ? -15.091 5.436 21.913 1.00 83.94 515 VAL A O 1
ATOM 3927 N N . GLY A 1 516 ? -15.085 5.039 24.107 1.00 80.19 516 GLY A N 1
ATOM 3928 C CA . GLY A 1 516 ? -16.210 4.114 24.137 1.00 80.19 516 GLY A CA 1
ATOM 3929 C C . GLY A 1 516 ? -17.524 4.804 23.798 1.00 80.19 516 GLY A C 1
ATOM 3930 O O . GLY A 1 516 ? -18.289 4.274 23.009 1.00 80.19 516 GLY A O 1
ATOM 3931 N N . VAL A 1 517 ? -17.770 6.018 24.295 1.00 80.00 517 VAL A N 1
ATOM 3932 C CA . VAL A 1 517 ? -18.941 6.828 23.924 1.00 80.00 517 VAL A CA 1
ATOM 3933 C C . VAL A 1 517 ? -18.831 7.301 22.473 1.00 80.00 517 VAL A C 1
ATOM 3935 O O . VAL A 1 517 ? -19.802 7.185 21.729 1.00 80.00 517 VAL A O 1
ATOM 3938 N N . VAL A 1 518 ? -17.647 7.748 22.028 1.00 77.69 518 VAL A N 1
ATOM 3939 C CA . VAL A 1 518 ? -17.387 8.011 20.600 1.00 77.69 518 VAL A CA 1
ATOM 3940 C C . VAL A 1 518 ? -17.581 6.740 19.780 1.00 77.69 518 VAL A C 1
ATOM 3942 O O . VAL A 1 518 ? -18.121 6.828 18.696 1.00 77.69 518 VAL A O 1
ATOM 3945 N N . GLY A 1 519 ? -17.197 5.571 20.284 1.00 67.50 519 GLY A N 1
ATOM 3946 C CA . GLY A 1 519 ? -17.284 4.269 19.627 1.00 67.50 519 GLY A CA 1
ATOM 3947 C C . GLY A 1 519 ? -18.688 3.673 19.630 1.00 67.50 519 GLY A C 1
ATOM 3948 O O . GLY A 1 519 ? -19.027 2.955 18.701 1.00 67.50 519 GLY A O 1
ATOM 3949 N N . ILE A 1 520 ? -19.525 3.996 20.617 1.00 72.69 520 ILE A N 1
ATOM 3950 C CA . ILE A 1 520 ? -20.952 3.659 20.675 1.00 72.69 520 ILE A CA 1
ATOM 3951 C C . ILE A 1 520 ? -21.731 4.586 19.756 1.00 72.69 520 ILE A C 1
ATOM 3953 O O . ILE A 1 520 ? -22.632 4.113 19.077 1.00 72.69 520 ILE A O 1
ATOM 3957 N N . GLU A 1 521 ? -21.387 5.872 19.687 1.00 62.81 521 GLU A N 1
ATOM 3958 C CA . GLU A 1 521 ? -22.087 6.807 18.807 1.00 62.81 521 GLU A CA 1
ATOM 3959 C C . GLU A 1 521 ? -21.593 6.727 17.367 1.00 62.81 521 GLU A C 1
ATOM 3961 O O . GLU A 1 521 ? -22.402 6.709 16.442 1.00 62.81 521 GLU A O 1
ATOM 3966 N N . ALA A 1 522 ? -20.295 6.491 17.169 1.00 58.72 522 ALA A N 1
ATOM 3967 C CA . ALA A 1 522 ? -19.775 5.909 15.945 1.00 58.72 522 ALA A CA 1
ATOM 3968 C C . ALA A 1 522 ? -20.469 4.577 15.719 1.00 58.72 522 ALA A C 1
ATOM 3970 O O . ALA A 1 522 ? -20.957 4.412 14.638 1.00 58.72 522 ALA A O 1
ATOM 3971 N N . GLY A 1 523 ? -20.647 3.700 16.707 1.00 50.44 523 GLY A N 1
ATOM 3972 C CA . GLY A 1 523 ? -21.350 2.409 16.655 1.00 50.44 523 GLY A CA 1
ATOM 3973 C C . GLY A 1 523 ? -22.811 2.484 16.207 1.00 50.44 523 GLY A C 1
ATOM 3974 O O . GLY A 1 523 ? -23.254 1.647 15.435 1.00 50.44 523 GLY A O 1
ATOM 3975 N N . ARG A 1 524 ? -23.560 3.505 16.629 1.00 53.31 524 ARG A N 1
ATOM 3976 C CA . ARG A 1 524 ? -24.933 3.803 16.197 1.00 53.31 524 ARG A CA 1
ATOM 3977 C C . ARG A 1 524 ? -24.947 4.424 14.805 1.00 53.31 524 ARG A C 1
ATOM 3979 O O . ARG A 1 524 ? -25.800 4.072 13.996 1.00 53.31 524 ARG A O 1
ATOM 3986 N N . THR A 1 525 ? -23.947 5.245 14.492 1.00 47.47 525 THR A N 1
ATOM 3987 C CA . THR A 1 525 ? -23.668 5.729 13.130 1.00 47.47 525 THR A CA 1
ATOM 3988 C C . THR A 1 525 ? -23.100 4.602 12.237 1.00 47.47 525 THR A C 1
ATOM 3990 O O . THR A 1 525 ? -23.294 4.616 11.035 1.00 47.47 525 THR A O 1
ATOM 3993 N N . ILE A 1 526 ? -22.496 3.560 12.820 1.00 41.47 526 ILE A N 1
ATOM 3994 C CA . ILE A 1 526 ? -21.841 2.372 12.242 1.00 41.47 526 ILE A CA 1
ATOM 3995 C C . ILE A 1 526 ? -22.811 1.212 12.147 1.00 41.47 526 ILE A C 1
ATOM 3997 O O . ILE A 1 526 ? -22.604 0.338 11.331 1.00 41.47 526 ILE A O 1
ATOM 4001 N N . LEU A 1 527 ? -23.930 1.213 12.861 1.00 35.53 527 LEU A N 1
ATOM 4002 C CA . LEU A 1 527 ? -25.052 0.347 12.531 1.00 35.53 527 LEU A CA 1
ATOM 4003 C C . LEU A 1 527 ? -25.775 0.874 11.281 1.00 35.53 527 LEU A C 1
ATOM 4005 O O . LEU A 1 527 ? -26.308 0.076 10.518 1.00 35.53 527 LEU A O 1
ATOM 4009 N N . ALA A 1 528 ? -25.706 2.189 11.025 1.00 41.31 528 ALA A N 1
ATOM 4010 C CA . ALA A 1 528 ? -26.035 2.788 9.730 1.00 41.31 528 ALA A CA 1
ATOM 4011 C C . ALA A 1 528 ? -24.886 2.651 8.695 1.00 41.31 528 ALA A C 1
ATOM 4013 O O . ALA A 1 528 ? -25.156 2.489 7.512 1.00 41.31 528 ALA A O 1
ATOM 4014 N N . ILE A 1 529 ? -23.614 2.597 9.126 1.00 42.09 529 ILE A N 1
ATOM 4015 C CA . ILE A 1 529 ? -22.407 2.354 8.292 1.00 42.09 529 ILE A CA 1
ATOM 4016 C C . ILE A 1 529 ? -21.972 0.861 8.307 1.00 42.09 529 ILE A C 1
ATOM 4018 O O . ILE A 1 529 ? -20.896 0.505 7.832 1.00 42.09 529 ILE A O 1
ATOM 4022 N N . ARG A 1 530 ? -22.821 -0.086 8.745 1.00 38.22 530 ARG A N 1
ATOM 4023 C CA . ARG A 1 530 ? -22.499 -1.536 8.721 1.00 38.22 530 ARG A CA 1
ATOM 4024 C C . ARG A 1 530 ? -22.488 -2.073 7.286 1.00 38.22 530 ARG A C 1
ATOM 4026 O O . ARG A 1 530 ? -21.969 -3.159 7.045 1.00 38.22 530 ARG A O 1
ATOM 4033 N N . CYS A 1 531 ? -22.931 -1.247 6.336 1.00 40.84 531 CYS A N 1
ATOM 4034 C CA . CYS A 1 531 ? -22.686 -1.404 4.911 1.00 40.84 531 CYS A CA 1
ATOM 4035 C C . CYS A 1 531 ? -21.269 -0.998 4.468 1.00 40.84 531 CYS A C 1
ATOM 4037 O O . CYS A 1 531 ? -20.742 -1.661 3.596 1.00 40.84 531 CYS A O 1
ATOM 4039 N N . PHE A 1 532 ? -20.572 -0.016 5.053 1.00 41.72 532 PHE A N 1
ATOM 4040 C CA . PHE A 1 532 ? -19.424 0.619 4.381 1.00 41.72 532 PHE A CA 1
ATOM 4041 C C . PHE A 1 532 ? -18.048 0.398 5.030 1.00 41.72 532 PHE A C 1
ATOM 4043 O O . PHE A 1 532 ? -17.555 1.195 5.820 1.00 41.72 532 PHE A O 1
ATOM 4050 N N . ARG A 1 533 ? -17.366 -0.664 4.586 1.00 40.84 533 ARG A N 1
ATOM 4051 C CA . ARG A 1 533 ? -15.957 -0.561 4.153 1.00 40.84 533 ARG A CA 1
ATOM 4052 C C . ARG A 1 533 ? -15.871 -1.299 2.824 1.00 40.84 533 ARG A C 1
ATOM 4054 O O . ARG A 1 533 ? -15.410 -2.430 2.753 1.00 40.84 533 ARG A O 1
ATOM 4061 N N . ILE A 1 534 ? -16.506 -0.690 1.834 1.00 53.75 534 ILE A N 1
ATOM 4062 C CA . ILE A 1 534 ? -16.755 -1.275 0.525 1.00 53.75 534 ILE A CA 1
ATOM 4063 C C . ILE A 1 534 ? -15.650 -0.783 -0.420 1.00 53.75 534 ILE A C 1
ATOM 4065 O O . ILE A 1 534 ? -15.253 0.377 -0.282 1.00 53.75 534 ILE A O 1
ATOM 4069 N N . PRO A 1 535 ? -15.147 -1.619 -1.350 1.00 54.62 535 PRO A N 1
ATOM 4070 C CA . PRO A 1 535 ? -14.336 -1.167 -2.476 1.00 54.62 535 PRO A CA 1
ATOM 4071 C C . PRO A 1 535 ? -14.869 0.131 -3.098 1.00 54.62 535 PRO A C 1
ATOM 4073 O O . PRO A 1 535 ? -16.086 0.353 -3.158 1.00 54.62 535 PRO A O 1
ATOM 4076 N N . GLU A 1 536 ? -13.944 0.993 -3.518 1.00 67.94 536 GLU A N 1
ATOM 4077 C CA . GLU A 1 536 ? -14.254 2.293 -4.112 1.00 67.94 536 GLU A CA 1
ATOM 4078 C C . GLU A 1 536 ? -15.163 2.099 -5.334 1.00 67.94 536 GLU A C 1
ATOM 4080 O O . GLU A 1 536 ? -14.875 1.280 -6.210 1.00 67.94 536 GLU A O 1
ATOM 4085 N N . ALA A 1 537 ? -16.301 2.796 -5.347 1.00 84.44 537 ALA A N 1
ATOM 4086 C CA . ALA A 1 537 ? -17.189 2.803 -6.501 1.00 84.44 537 ALA A CA 1
ATOM 4087 C C . ALA A 1 537 ? -16.502 3.529 -7.666 1.00 84.44 537 ALA A C 1
ATOM 4089 O O . ALA A 1 537 ? -15.643 4.386 -7.451 1.00 84.44 537 ALA A O 1
ATOM 4090 N N . LEU A 1 538 ? -16.879 3.197 -8.898 1.00 93.62 538 LEU A N 1
ATOM 4091 C CA . LEU A 1 538 ? -16.409 3.929 -10.064 1.00 93.62 538 LEU A CA 1
ATOM 4092 C C . LEU A 1 538 ? -16.789 5.406 -9.944 1.00 93.62 538 LEU A C 1
ATOM 4094 O O . LEU A 1 538 ? -17.916 5.746 -9.577 1.00 93.62 538 LEU A O 1
ATOM 4098 N N . SER A 1 539 ? -15.851 6.282 -10.298 1.00 94.19 539 SER A N 1
ATOM 4099 C CA . SER A 1 539 ? -16.143 7.700 -10.459 1.00 94.19 539 SER A CA 1
ATOM 4100 C C . SER A 1 539 ? -17.153 7.908 -11.591 1.00 94.19 539 SER A C 1
ATOM 4102 O O . SER A 1 539 ? -17.298 7.071 -12.488 1.00 94.19 539 SER A O 1
ATOM 4104 N N . LEU A 1 540 ? -17.803 9.075 -11.613 1.00 93.25 540 LEU A N 1
ATOM 4105 C CA . LEU A 1 540 ? -18.700 9.432 -12.715 1.00 93.25 540 LEU A CA 1
ATOM 4106 C C . LEU A 1 540 ? -17.986 9.351 -14.064 1.00 93.25 540 LEU A C 1
ATOM 4108 O O . LEU A 1 540 ? -18.526 8.779 -15.000 1.00 93.25 540 LEU A O 1
ATOM 4112 N N . THR A 1 541 ? -16.749 9.840 -14.159 1.00 94.94 541 THR A N 1
ATOM 4113 C CA . THR A 1 541 ? -15.972 9.791 -15.405 1.00 94.94 541 THR A CA 1
ATOM 4114 C C . THR A 1 541 ? -15.677 8.362 -15.863 1.00 94.94 541 THR A C 1
ATOM 4116 O O . THR A 1 541 ? -15.767 8.074 -17.055 1.00 94.94 541 THR A O 1
ATOM 4119 N N . GLN A 1 542 ? -15.376 7.444 -14.940 1.00 96.75 542 GLN A N 1
ATOM 4120 C CA . GLN A 1 542 ? -15.195 6.022 -15.249 1.00 96.75 542 GLN A CA 1
ATOM 4121 C C . GLN A 1 542 ? -16.501 5.378 -15.735 1.00 96.75 542 GLN A C 1
ATOM 4123 O O . GLN A 1 542 ? -16.506 4.711 -16.771 1.00 96.75 542 GLN A O 1
ATOM 4128 N N . ALA A 1 543 ? -17.610 5.614 -15.029 1.00 96.50 543 ALA A N 1
ATOM 4129 C CA . ALA A 1 543 ? -18.929 5.128 -15.429 1.00 96.50 543 ALA A CA 1
ATOM 4130 C C . ALA A 1 543 ? -19.352 5.678 -16.803 1.00 96.50 543 ALA A C 1
ATOM 4132 O O . ALA A 1 543 ? -19.825 4.921 -17.650 1.00 96.50 543 ALA A O 1
ATOM 4133 N N . GLY A 1 544 ? -19.067 6.955 -17.070 1.00 97.25 544 GLY A N 1
ATOM 4134 C CA . GLY A 1 544 ? -19.302 7.599 -18.359 1.00 97.25 544 GLY A CA 1
ATOM 4135 C C . GLY A 1 544 ? -18.564 6.921 -19.514 1.00 97.25 544 GLY A C 1
ATOM 4136 O O . GLY A 1 544 ? -19.138 6.741 -20.586 1.00 97.25 544 GLY A O 1
ATOM 4137 N N . HIS A 1 545 ? -17.321 6.471 -19.326 1.00 98.12 545 HIS A N 1
ATOM 4138 C CA . HIS A 1 545 ? -16.621 5.725 -20.379 1.00 98.12 545 HIS A CA 1
ATOM 4139 C C . HIS A 1 545 ? -17.269 4.364 -20.666 1.00 98.12 545 HIS A C 1
ATOM 4141 O O . HIS A 1 545 ? -17.450 4.011 -21.829 1.00 98.12 545 HIS A O 1
ATOM 4147 N N . LEU A 1 546 ? -17.687 3.620 -19.636 1.00 97.38 546 LEU A N 1
ATOM 4148 C CA . LEU A 1 546 ? -18.416 2.356 -19.827 1.00 97.38 546 LEU A CA 1
ATOM 4149 C C . LEU A 1 546 ? -19.754 2.567 -20.538 1.00 97.38 546 LEU A C 1
ATOM 4151 O O . LEU A 1 546 ? -20.118 1.792 -21.424 1.00 97.38 546 LEU A O 1
ATOM 4155 N N . ARG A 1 547 ? -20.469 3.633 -20.171 1.00 97.19 547 ARG A N 1
ATOM 4156 C CA . ARG A 1 547 ? -21.694 4.060 -20.840 1.00 97.19 547 ARG A CA 1
ATOM 4157 C C . ARG A 1 547 ? -21.449 4.370 -22.312 1.00 97.19 547 ARG A C 1
ATOM 4159 O O . ARG A 1 547 ? -22.208 3.902 -23.156 1.00 97.19 547 ARG A O 1
ATOM 4166 N N . HIS A 1 548 ? -20.369 5.082 -22.632 1.00 98.06 548 HIS A N 1
ATOM 4167 C CA . HIS A 1 548 ? -19.985 5.355 -24.018 1.00 98.06 548 HIS A CA 1
ATOM 4168 C C . HIS A 1 548 ? -19.717 4.066 -24.798 1.00 98.06 548 HIS A C 1
ATOM 4170 O O . HIS A 1 548 ? -20.258 3.882 -25.886 1.00 98.06 548 HIS A O 1
ATOM 4176 N N . PHE A 1 549 ? -18.975 3.115 -24.218 1.00 98.25 549 PHE A N 1
ATOM 4177 C CA . PHE A 1 549 ? -18.740 1.814 -24.859 1.00 98.25 549 PHE A CA 1
ATOM 4178 C C . PHE A 1 549 ? -20.054 1.083 -25.141 1.00 98.25 549 PHE A C 1
ATOM 4180 O O . PHE A 1 549 ? -20.227 0.487 -26.206 1.00 98.25 549 PHE A O 1
ATOM 4187 N N . TYR A 1 550 ? -21.003 1.148 -24.205 1.00 97.19 550 TYR A N 1
ATOM 4188 C CA . TYR A 1 550 ? -22.337 0.602 -24.402 1.00 97.19 550 TYR A CA 1
ATOM 4189 C C . TYR A 1 550 ? -23.082 1.300 -25.544 1.00 97.19 550 TYR A C 1
ATOM 4191 O O . TYR A 1 550 ? -23.579 0.598 -26.428 1.00 97.19 550 TYR A O 1
ATOM 4199 N N . ASN A 1 551 ? -23.111 2.634 -25.574 1.00 97.06 551 ASN A N 1
ATOM 4200 C CA . ASN A 1 551 ? -23.771 3.423 -26.620 1.00 97.06 551 ASN A CA 1
ATOM 4201 C C . ASN A 1 551 ? -23.223 3.055 -28.011 1.00 97.06 551 ASN A C 1
ATOM 4203 O O . ASN A 1 551 ? -23.988 2.717 -28.912 1.00 97.06 551 ASN A O 1
ATOM 4207 N N . LEU A 1 552 ? -21.896 2.979 -28.156 1.00 97.44 552 LEU A N 1
ATOM 4208 C CA . LEU A 1 552 ? -21.249 2.566 -29.404 1.00 97.44 552 LEU A CA 1
ATOM 4209 C C . LEU A 1 552 ? -21.540 1.103 -29.770 1.00 97.44 552 LEU A C 1
ATOM 4211 O O . LEU A 1 552 ? -21.842 0.786 -30.919 1.00 97.44 552 LEU A O 1
ATOM 4215 N N . SER A 1 553 ? -21.486 0.189 -28.795 1.00 96.56 553 SER A N 1
ATOM 4216 C CA . SER A 1 553 ? -21.744 -1.240 -29.031 1.00 96.56 553 SER A CA 1
ATOM 4217 C C . SER A 1 553 ? -23.206 -1.554 -29.370 1.00 96.56 553 SER A C 1
ATOM 4219 O O . SER A 1 553 ? -23.478 -2.598 -29.962 1.00 96.56 553 SER A O 1
ATOM 4221 N N . SER A 1 554 ? -24.137 -0.685 -28.970 1.00 95.50 554 SER A N 1
ATOM 4222 C CA . SER A 1 554 ? -25.584 -0.859 -29.144 1.00 95.50 554 SER A CA 1
ATOM 4223 C C . SER A 1 554 ? -26.144 -0.136 -30.369 1.00 95.50 554 SER A C 1
ATOM 4225 O O . SER A 1 554 ? -27.288 -0.396 -30.740 1.00 95.50 554 SER A O 1
ATOM 4227 N N . ALA A 1 555 ? -25.340 0.702 -31.036 1.00 95.81 555 ALA A N 1
ATOM 4228 C CA . ALA A 1 555 ? -25.686 1.275 -32.331 1.00 95.81 555 ALA A CA 1
ATOM 4229 C C . ALA A 1 555 ? -26.031 0.175 -33.349 1.00 95.81 555 ALA A C 1
ATOM 4231 O O . ALA A 1 555 ? -25.433 -0.910 -33.343 1.00 95.81 555 ALA A O 1
ATOM 4232 N N . ILE A 1 556 ? -26.984 0.466 -34.236 1.00 96.56 556 ILE A N 1
ATOM 4233 C CA . ILE A 1 556 ? -27.452 -0.465 -35.269 1.00 96.56 556 ILE A CA 1
ATOM 4234 C C . ILE A 1 556 ? -26.268 -0.901 -36.146 1.00 96.56 556 ILE A C 1
ATOM 4236 O O . ILE A 1 556 ? -25.350 -0.131 -36.416 1.00 96.56 556 ILE A O 1
ATOM 4240 N N . ASP A 1 557 ? -26.254 -2.160 -36.579 1.00 95.88 557 ASP A N 1
ATOM 4241 C CA . ASP A 1 557 ? -25.216 -2.661 -37.479 1.00 95.88 557 ASP A CA 1
ATOM 4242 C C . ASP A 1 557 ? -25.141 -1.837 -38.774 1.00 95.88 557 ASP A C 1
ATOM 4244 O O . ASP A 1 557 ? -26.147 -1.632 -39.453 1.00 95.88 557 ASP A O 1
ATOM 4248 N N . GLY A 1 558 ? -23.931 -1.402 -39.131 1.00 91.19 558 GLY A N 1
ATOM 4249 C CA . GLY A 1 558 ? -23.689 -0.497 -40.258 1.00 91.19 558 GLY A CA 1
ATOM 4250 C C . GLY A 1 558 ? -23.693 0.987 -39.877 1.00 91.19 558 GLY A C 1
ATOM 4251 O O . GLY A 1 558 ? -23.210 1.796 -40.664 1.00 91.19 558 GLY A O 1
ATOM 4252 N N . ASP A 1 559 ? -24.157 1.334 -38.674 1.00 95.06 559 ASP A N 1
ATOM 4253 C CA . ASP A 1 559 ? -24.015 2.663 -38.083 1.00 95.06 559 ASP A CA 1
ATOM 4254 C C . ASP A 1 559 ? -22.879 2.679 -37.045 1.00 95.06 559 ASP A C 1
ATOM 4256 O O . ASP A 1 559 ? -22.745 1.777 -36.211 1.00 95.06 559 ASP A O 1
ATOM 4260 N N . TRP A 1 560 ? -22.033 3.706 -37.123 1.00 95.50 560 TRP A N 1
ATOM 4261 C CA . TRP A 1 560 ? -20.770 3.817 -36.387 1.00 95.50 560 TRP A CA 1
ATOM 4262 C C . TRP A 1 560 ? -20.599 5.229 -35.803 1.00 95.50 560 TRP A C 1
ATOM 4264 O O . TRP A 1 560 ? -19.672 5.952 -36.196 1.00 95.50 560 TRP A O 1
ATOM 4274 N N . PRO A 1 561 ? -21.483 5.651 -34.879 1.00 95.00 561 PRO A N 1
ATOM 4275 C CA . PRO A 1 561 ? -21.464 7.001 -34.324 1.00 95.00 561 PRO A CA 1
ATOM 4276 C C . PRO A 1 561 ? -20.113 7.281 -33.661 1.00 95.00 561 PRO A C 1
ATOM 4278 O O . PRO A 1 561 ? -19.604 6.462 -32.907 1.00 95.00 561 PRO A O 1
ATOM 4281 N N . HIS A 1 562 ? -19.495 8.419 -33.981 1.00 94.50 562 HIS A N 1
ATOM 4282 C CA . HIS A 1 562 ? -18.175 8.850 -33.480 1.00 94.50 562 HIS A CA 1
ATOM 4283 C C . HIS A 1 562 ? -16.984 7.912 -33.758 1.00 94.50 562 HIS A C 1
ATOM 4285 O O . HIS A 1 562 ? -15.855 8.280 -33.443 1.00 94.50 562 HIS A O 1
ATOM 4291 N N . MET A 1 563 ? -17.182 6.733 -34.357 1.00 93.88 563 MET A N 1
ATOM 4292 C CA . MET A 1 563 ? -16.139 5.711 -34.511 1.00 93.88 563 MET A CA 1
ATOM 4293 C C . MET A 1 563 ? -15.341 5.809 -35.819 1.00 93.88 563 MET A C 1
ATOM 4295 O O . MET A 1 563 ? -14.565 4.901 -36.104 1.00 93.88 563 MET A O 1
ATOM 4299 N N . GLY A 1 564 ? -15.513 6.858 -36.633 1.00 84.69 564 GLY A N 1
ATOM 4300 C CA . GLY A 1 564 ? -14.789 7.021 -37.907 1.00 84.69 564 GLY A CA 1
ATOM 4301 C C . GLY A 1 564 ? -13.258 6.892 -37.784 1.00 84.69 564 GLY A C 1
ATOM 4302 O O . GLY A 1 564 ? -12.721 6.866 -36.686 1.00 84.69 564 GLY A O 1
ATOM 4303 N N . SER A 1 565 ? -12.536 6.829 -38.904 1.00 88.38 565 SER A N 1
ATOM 4304 C CA . SER A 1 565 ? -11.060 6.782 -38.925 1.00 88.38 565 SER A CA 1
ATOM 4305 C C . SER A 1 565 ? -10.491 7.976 -39.688 1.00 88.38 565 SER A C 1
ATOM 4307 O O . SER A 1 565 ? -11.175 8.577 -40.526 1.00 88.38 565 SER A O 1
ATOM 4309 N N . GLN A 1 566 ? -9.254 8.359 -39.372 1.00 92.06 566 GLN A N 1
ATOM 4310 C CA . GLN A 1 566 ? -8.460 9.306 -40.151 1.00 92.06 566 GLN A CA 1
ATOM 4311 C C . GLN A 1 566 ? -8.335 8.883 -41.617 1.00 92.06 566 GLN A C 1
ATOM 4313 O O . GLN A 1 566 ? -8.451 9.730 -42.502 1.00 92.06 566 GLN A O 1
ATOM 4318 N N . GLU A 1 567 ? -8.187 7.582 -41.865 1.00 92.56 567 GLU A N 1
ATOM 4319 C CA . GLU A 1 567 ? -8.180 6.983 -43.195 1.00 92.56 567 GLU A CA 1
ATOM 4320 C C . GLU A 1 567 ? -9.527 6.254 -43.407 1.00 92.56 567 GLU A C 1
ATOM 4322 O O . GLU A 1 567 ? -9.800 5.240 -42.756 1.00 92.56 567 GLU A O 1
ATOM 4327 N N . PRO A 1 568 ? -10.429 6.779 -44.260 1.00 89.50 568 PRO A N 1
ATOM 4328 C CA . PRO A 1 568 ? -11.790 6.255 -44.386 1.00 89.50 568 PRO A CA 1
ATOM 4329 C C . PRO A 1 568 ? -11.890 4.790 -44.830 1.00 89.50 568 PRO A C 1
ATOM 4331 O O . PRO A 1 568 ? -12.899 4.148 -44.531 1.00 89.50 568 PRO A O 1
ATOM 4334 N N . ALA A 1 569 ? -10.882 4.253 -45.526 1.00 91.31 569 ALA A N 1
ATOM 4335 C CA . ALA A 1 569 ? -10.841 2.855 -45.947 1.00 91.31 569 ALA A CA 1
ATOM 4336 C C . ALA A 1 569 ? -10.418 1.881 -44.827 1.00 91.31 569 ALA A C 1
ATOM 4338 O O . ALA A 1 569 ? -10.340 0.680 -45.081 1.00 91.31 569 ALA A O 1
ATOM 4339 N N . GLN A 1 570 ? -10.258 2.361 -43.584 1.00 92.69 570 GLN A N 1
ATOM 4340 C CA . GLN A 1 570 ? -9.943 1.574 -42.385 1.00 92.69 570 GLN A CA 1
ATOM 4341 C C . GLN A 1 570 ? -8.525 0.982 -42.383 1.00 92.69 570 GLN A C 1
ATOM 4343 O O . GLN A 1 570 ? -8.247 0.063 -41.610 1.00 92.69 570 GLN A O 1
ATOM 4348 N N . GLU A 1 571 ? -7.598 1.487 -43.197 1.00 90.94 571 GLU A N 1
ATOM 4349 C CA . GLU A 1 571 ? -6.232 0.943 -43.239 1.00 90.94 571 GLU A CA 1
ATOM 4350 C C . GLU A 1 571 ? -5.370 1.432 -42.064 1.00 90.94 571 GLU A C 1
ATOM 4352 O O . GLU A 1 571 ? -4.415 0.765 -41.670 1.00 90.94 571 GLU A O 1
ATOM 4357 N N . PHE A 1 572 ? -5.741 2.554 -41.442 1.00 93.19 572 PHE A N 1
ATOM 4358 C CA . PHE A 1 572 ? -4.930 3.216 -40.421 1.00 93.19 572 PHE A CA 1
ATOM 4359 C C . PHE A 1 572 ? -5.220 2.767 -38.975 1.00 93.19 572 PHE A C 1
ATOM 4361 O O . PHE A 1 572 ? -6.142 1.998 -38.706 1.00 93.19 572 PHE A O 1
ATOM 4368 N N . LEU A 1 573 ? -4.389 3.224 -38.031 1.00 91.94 573 LEU A N 1
ATOM 4369 C CA . LEU A 1 573 ? -4.282 2.716 -36.653 1.00 91.94 573 LEU A CA 1
ATOM 4370 C C . LEU A 1 573 ? -5.429 3.109 -35.697 1.00 91.94 573 LEU A C 1
ATOM 4372 O O . LEU A 1 573 ? -5.474 2.632 -34.567 1.00 91.94 573 LEU A O 1
ATOM 4376 N N . ASP A 1 574 ? -6.358 3.957 -36.129 1.00 94.06 574 ASP A N 1
ATOM 4377 C CA . ASP A 1 574 ? -7.540 4.389 -35.368 1.00 94.06 574 ASP A CA 1
ATOM 4378 C C . ASP A 1 574 ? -8.848 3.732 -35.851 1.00 94.06 574 ASP A C 1
ATOM 4380 O O . ASP A 1 574 ? -9.929 4.035 -35.344 1.00 94.06 574 ASP A O 1
ATOM 4384 N N . ALA A 1 575 ? -8.753 2.804 -36.807 1.00 96.56 575 ALA A N 1
ATOM 4385 C CA . ALA A 1 575 ? -9.861 2.038 -37.369 1.00 96.56 575 ALA A CA 1
ATOM 4386 C C . ALA A 1 575 ? -10.728 1.303 -36.323 1.00 96.56 575 ALA A C 1
ATOM 4388 O O . ALA A 1 575 ? -10.322 1.049 -35.182 1.00 96.56 575 ALA A O 1
ATOM 4389 N N . TYR A 1 576 ? -11.921 0.872 -36.751 1.00 97.88 576 TYR A N 1
ATOM 4390 C CA . TYR A 1 576 ? -12.931 0.228 -35.905 1.00 97.88 576 TYR A CA 1
ATOM 4391 C C . TYR A 1 576 ? -12.376 -0.941 -35.084 1.00 97.88 576 TYR A C 1
ATOM 4393 O O . TYR A 1 576 ? -12.697 -1.068 -33.902 1.00 97.88 576 TYR A O 1
ATOM 4401 N N . ARG A 1 577 ? -11.503 -1.770 -35.676 1.00 97.38 577 ARG A N 1
ATOM 4402 C CA . ARG A 1 577 ? -10.912 -2.950 -35.016 1.00 97.38 577 ARG A CA 1
ATOM 4403 C C . ARG A 1 577 ? -10.172 -2.602 -33.721 1.00 97.38 577 ARG A C 1
ATOM 4405 O O . ARG A 1 577 ? -10.313 -3.310 -32.727 1.00 97.38 577 ARG A O 1
ATOM 4412 N N . TYR A 1 578 ? -9.443 -1.487 -33.700 1.00 98.12 578 TYR A N 1
ATOM 4413 C CA . TYR A 1 578 ? -8.657 -1.069 -32.537 1.00 98.12 578 TYR A CA 1
ATOM 4414 C C . TYR A 1 578 ? -9.545 -0.496 -31.433 1.00 98.12 578 TYR A C 1
ATOM 4416 O O . TYR A 1 578 ? -9.321 -0.768 -30.248 1.00 98.12 578 TYR A O 1
ATOM 4424 N N . GLN A 1 579 ? -10.572 0.264 -31.828 1.00 98.19 579 GLN A N 1
ATOM 4425 C CA . GLN A 1 579 ? -11.586 0.805 -30.925 1.00 98.19 579 GLN A CA 1
ATOM 4426 C C . GLN A 1 579 ? -12.379 -0.322 -30.252 1.00 98.19 579 GLN A C 1
ATOM 4428 O O . GLN A 1 579 ? -12.445 -0.384 -29.025 1.00 98.19 579 GLN A O 1
ATOM 4433 N N . LEU A 1 580 ? -12.927 -1.253 -31.041 1.00 98.69 580 LEU A N 1
ATOM 4434 C CA . LEU A 1 580 ? -13.709 -2.395 -30.553 1.00 98.69 580 LEU A CA 1
ATOM 4435 C C . LEU A 1 580 ? -12.898 -3.281 -29.605 1.00 98.69 580 LEU A C 1
ATOM 4437 O O . LEU A 1 580 ? -13.368 -3.600 -28.511 1.00 98.69 580 LEU A O 1
ATOM 4441 N N . ALA A 1 581 ? -11.668 -3.627 -29.992 1.00 98.62 581 ALA A N 1
ATOM 4442 C CA . ALA A 1 581 ? -10.789 -4.434 -29.158 1.00 98.62 581 ALA A CA 1
ATOM 4443 C C . ALA A 1 581 ? -10.459 -3.727 -27.839 1.00 98.62 581 ALA A C 1
ATOM 4445 O O . ALA A 1 581 ? -10.593 -4.315 -26.769 1.00 98.62 581 ALA A O 1
ATOM 4446 N N . THR A 1 582 ? -10.107 -2.439 -27.883 1.00 98.62 582 THR A N 1
ATOM 4447 C CA . THR A 1 582 ? -9.756 -1.684 -26.671 1.00 98.62 582 THR A CA 1
ATOM 4448 C C . THR A 1 582 ? -10.953 -1.503 -25.736 1.00 98.62 582 THR A C 1
ATOM 4450 O O . THR A 1 582 ? -10.786 -1.642 -24.525 1.00 98.62 582 THR A O 1
ATOM 4453 N N . MET A 1 583 ? -12.162 -1.279 -26.266 1.00 98.75 583 MET A N 1
ATOM 4454 C CA . MET A 1 583 ? -13.393 -1.259 -25.463 1.00 98.75 583 MET A CA 1
ATOM 4455 C C . MET A 1 583 ? -13.666 -2.615 -24.802 1.00 98.75 583 MET A C 1
ATOM 4457 O O . MET A 1 583 ? -14.053 -2.657 -23.633 1.00 98.75 583 MET A O 1
ATOM 4461 N N . ALA A 1 584 ? -13.425 -3.726 -25.506 1.00 98.81 584 ALA A N 1
ATOM 4462 C CA . ALA A 1 584 ? -13.575 -5.064 -24.936 1.00 98.81 584 ALA A CA 1
ATOM 4463 C C . ALA A 1 584 ? -12.551 -5.316 -23.822 1.00 98.81 584 ALA A C 1
ATOM 4465 O O . ALA A 1 584 ? -12.911 -5.834 -22.766 1.00 98.81 584 ALA A O 1
ATOM 4466 N N . TYR A 1 585 ? -11.303 -4.879 -24.006 1.00 98.69 585 TYR A N 1
ATOM 4467 C CA . TYR A 1 585 ? -10.255 -5.017 -22.993 1.00 98.69 585 TYR A CA 1
ATOM 4468 C C . TYR A 1 585 ? -10.547 -4.175 -21.753 1.00 98.69 585 TYR A C 1
ATOM 4470 O O . TYR A 1 585 ? -10.444 -4.677 -20.639 1.00 98.69 585 TYR A O 1
ATOM 4478 N N . ALA A 1 586 ? -10.959 -2.920 -21.937 1.00 98.62 586 ALA A N 1
ATOM 4479 C CA . ALA A 1 586 ? -11.341 -2.027 -20.848 1.00 98.62 586 ALA A CA 1
ATOM 4480 C C . ALA A 1 586 ? -12.561 -2.557 -20.076 1.00 98.62 586 ALA A C 1
ATOM 4482 O O . ALA A 1 586 ? -12.578 -2.547 -18.845 1.00 98.62 586 ALA A O 1
ATOM 4483 N N . SER A 1 587 ? -13.559 -3.084 -20.790 1.00 98.56 587 SER A N 1
ATOM 4484 C CA . SER A 1 587 ? -14.736 -3.727 -20.192 1.00 98.56 587 SER A CA 1
ATOM 4485 C C . SER A 1 587 ? -14.348 -4.976 -19.395 1.00 98.56 587 SER A C 1
ATOM 4487 O O . SER A 1 587 ? -14.802 -5.149 -18.267 1.00 98.56 587 SER A O 1
ATOM 4489 N N . GLY A 1 588 ? -13.463 -5.815 -19.941 1.00 98.12 588 GLY A N 1
ATOM 4490 C CA . GLY A 1 588 ? -12.956 -7.005 -19.258 1.00 98.12 588 GLY A CA 1
ATOM 4491 C C . GLY A 1 588 ? -12.140 -6.677 -18.009 1.00 98.12 588 GLY A C 1
ATOM 4492 O O . GLY A 1 588 ? -12.389 -7.253 -16.955 1.00 98.12 588 GLY A O 1
ATOM 4493 N N . LEU A 1 589 ? -11.246 -5.686 -18.087 1.00 97.88 589 LEU A N 1
ATOM 4494 C CA . LEU A 1 589 ? -10.499 -5.170 -16.936 1.00 97.88 589 LEU A CA 1
ATOM 4495 C C . LEU A 1 589 ? -11.430 -4.651 -15.844 1.00 97.88 589 LEU A C 1
ATOM 4497 O O . LEU A 1 589 ? -11.244 -4.957 -14.669 1.00 97.88 589 LEU A O 1
ATOM 4501 N N . THR A 1 590 ? -12.451 -3.887 -16.228 1.00 97.38 590 THR A N 1
ATOM 4502 C CA . THR A 1 590 ? -13.423 -3.360 -15.270 1.00 97.38 590 THR A CA 1
ATOM 4503 C C . THR A 1 590 ? -14.179 -4.493 -14.593 1.00 97.38 590 THR A C 1
ATOM 4505 O O . THR A 1 590 ? -14.314 -4.489 -13.369 1.00 97.38 590 THR A O 1
ATOM 4508 N N . HIS A 1 591 ? -14.640 -5.479 -15.365 1.00 97.50 591 HIS A N 1
ATOM 4509 C CA . HIS A 1 591 ? -15.309 -6.644 -14.808 1.00 97.50 591 HIS A CA 1
ATOM 4510 C C . HIS A 1 591 ? -14.394 -7.386 -13.836 1.00 97.50 591 HIS A C 1
ATOM 4512 O O . HIS A 1 591 ? -14.801 -7.662 -12.717 1.00 97.50 591 HIS A O 1
ATOM 4518 N N . TYR A 1 592 ? -13.149 -7.649 -14.224 1.00 97.25 592 TYR A N 1
ATOM 4519 C CA . TYR A 1 592 ? -12.222 -8.423 -13.414 1.00 97.25 592 TYR A CA 1
ATOM 4520 C C . TYR A 1 592 ? -11.818 -7.701 -12.116 1.00 97.25 592 TYR A C 1
ATOM 4522 O O . TYR A 1 592 ? -11.879 -8.283 -11.033 1.00 97.25 592 TYR A O 1
ATOM 4530 N N . HIS A 1 593 ? -11.423 -6.427 -12.213 1.00 95.31 593 HIS A N 1
ATOM 4531 C CA . HIS A 1 593 ? -10.764 -5.695 -11.122 1.00 95.31 593 HIS A CA 1
ATOM 4532 C C . HIS A 1 593 ? -11.703 -4.844 -10.272 1.00 95.31 593 HIS A C 1
ATOM 4534 O O . HIS A 1 593 ? -11.454 -4.652 -9.084 1.00 95.31 593 HIS A O 1
ATOM 4540 N N . ARG A 1 594 ? -12.758 -4.286 -10.873 1.00 93.62 594 ARG A N 1
ATOM 4541 C CA . ARG A 1 594 ? -13.612 -3.271 -10.228 1.00 93.62 594 ARG A CA 1
ATOM 4542 C C . ARG A 1 594 ? -15.003 -3.811 -9.907 1.00 93.62 594 ARG A C 1
ATOM 4544 O O . ARG A 1 594 ? -15.564 -3.494 -8.862 1.00 93.62 594 ARG A O 1
ATOM 4551 N N . MET A 1 595 ? -15.566 -4.623 -10.802 1.00 95.00 595 MET A N 1
ATOM 4552 C CA . MET A 1 595 ? -16.950 -5.099 -10.732 1.00 95.00 595 MET A CA 1
ATOM 4553 C C . MET A 1 595 ? -17.086 -6.612 -11.006 1.00 95.00 595 MET A C 1
ATOM 4555 O O . MET A 1 595 ? -17.823 -7.013 -11.918 1.00 95.00 595 MET A O 1
ATOM 4559 N N . PRO A 1 596 ? -16.413 -7.476 -10.217 1.00 94.75 596 PRO A N 1
ATOM 4560 C CA . PRO A 1 596 ? -16.369 -8.924 -10.442 1.00 94.75 596 PRO A CA 1
ATOM 4561 C C . PRO A 1 596 ? -17.712 -9.631 -10.291 1.00 94.75 596 PRO A C 1
ATOM 4563 O O . PRO A 1 596 ? -17.878 -10.729 -10.817 1.00 94.75 596 PRO A O 1
ATOM 4566 N N . ALA A 1 597 ? -18.686 -9.019 -9.612 1.00 95.38 597 ALA A N 1
ATOM 4567 C CA . ALA A 1 597 ? -20.025 -9.584 -9.503 1.00 95.38 597 ALA A CA 1
ATOM 4568 C C . ALA A 1 597 ? -20.937 -9.217 -10.688 1.00 95.38 597 ALA A C 1
ATOM 4570 O O . ALA A 1 597 ? -21.974 -9.845 -10.867 1.00 95.38 597 ALA A O 1
ATOM 4571 N N . MET A 1 598 ? -20.581 -8.233 -11.522 1.00 95.88 598 MET A N 1
ATOM 4572 C CA . MET A 1 598 ? -21.475 -7.682 -12.558 1.00 95.88 598 MET A CA 1
ATOM 4573 C C . MET A 1 598 ? -21.450 -8.478 -13.868 1.00 95.88 598 MET A C 1
ATOM 4575 O O . MET A 1 598 ? -21.333 -7.915 -14.956 1.00 95.88 598 MET A O 1
ATOM 4579 N N . ARG A 1 599 ? -21.562 -9.806 -13.782 1.00 94.81 599 ARG A N 1
ATOM 4580 C CA . ARG A 1 599 ? -21.523 -10.704 -14.947 1.00 94.81 599 ARG A CA 1
ATOM 4581 C C . ARG A 1 599 ? -22.568 -10.330 -16.005 1.00 94.81 599 ARG A C 1
ATOM 4583 O O . ARG A 1 599 ? -22.224 -10.231 -17.183 1.00 94.81 599 ARG A O 1
ATOM 4590 N N . GLY A 1 600 ? -23.816 -10.099 -15.587 1.00 92.81 600 GLY A N 1
ATOM 4591 C CA . GLY A 1 600 ? -24.932 -9.758 -16.478 1.00 92.81 600 GLY A CA 1
ATOM 4592 C C . GLY A 1 600 ? -24.749 -8.437 -17.231 1.00 92.81 600 GLY A C 1
ATOM 4593 O O . GLY A 1 600 ? -25.255 -8.294 -18.337 1.00 92.81 600 GLY A O 1
ATOM 4594 N N . LEU A 1 601 ? -23.949 -7.516 -16.687 1.00 95.56 601 LEU A N 1
ATOM 4595 C CA . LEU A 1 601 ? -23.622 -6.240 -17.322 1.00 95.56 601 LEU A CA 1
ATOM 4596 C C . LEU A 1 601 ? -22.592 -6.416 -18.448 1.00 95.56 601 LEU A C 1
ATOM 4598 O O . LEU A 1 601 ? -22.771 -5.932 -19.567 1.00 95.56 601 LEU A O 1
ATOM 4602 N N . PHE A 1 602 ? -21.492 -7.110 -18.143 1.00 97.81 602 PHE A N 1
ATOM 4603 C CA . PHE A 1 602 ? -20.316 -7.160 -19.013 1.00 97.81 602 PHE A CA 1
ATOM 4604 C C . PHE A 1 602 ? -20.391 -8.238 -20.089 1.00 97.81 602 PHE A C 1
ATOM 4606 O O . PHE A 1 602 ? -19.908 -8.014 -21.201 1.00 97.81 602 PHE A O 1
ATOM 4613 N N . LYS A 1 603 ? -21.023 -9.382 -19.806 1.00 97.12 603 LYS A N 1
ATOM 4614 C CA . LYS A 1 603 ? -21.167 -10.474 -20.778 1.00 97.12 603 LYS A CA 1
ATOM 4615 C C . LYS A 1 603 ? -21.850 -10.026 -22.080 1.00 97.12 603 LYS A C 1
ATOM 4617 O O . LYS A 1 603 ? -21.247 -10.202 -23.141 1.00 97.12 603 LYS A O 1
ATOM 4622 N N . PRO A 1 604 ? -23.049 -9.409 -22.064 1.00 96.50 604 PRO A N 1
ATOM 4623 C CA . PRO A 1 604 ? -23.687 -8.942 -23.295 1.00 96.50 604 PRO A CA 1
ATOM 4624 C C . PRO A 1 604 ? -22.930 -7.786 -23.959 1.00 96.50 604 PRO A C 1
ATOM 4626 O O . PRO A 1 604 ? -22.926 -7.700 -25.185 1.00 96.50 604 PRO A O 1
ATOM 4629 N N . LEU A 1 605 ? -22.266 -6.916 -23.187 1.00 97.62 605 LEU A N 1
ATOM 4630 C CA . LEU A 1 605 ? -21.457 -5.823 -23.732 1.00 97.62 605 LEU A CA 1
ATOM 4631 C C . LEU A 1 605 ? -20.276 -6.353 -24.559 1.00 97.62 605 LEU A C 1
ATOM 4633 O O . LEU A 1 605 ? -20.147 -6.006 -25.732 1.00 97.62 605 LEU A O 1
ATOM 4637 N N . ILE A 1 606 ? -19.453 -7.232 -23.981 1.00 98.50 606 ILE A N 1
ATOM 4638 C CA . ILE A 1 606 ? -18.286 -7.804 -24.669 1.00 98.50 606 ILE A CA 1
ATOM 4639 C C . ILE A 1 606 ? -18.734 -8.663 -25.859 1.00 98.50 606 ILE A C 1
ATOM 4641 O O . ILE A 1 606 ? -18.152 -8.561 -26.938 1.00 98.50 606 ILE A O 1
ATOM 4645 N N . ARG A 1 607 ? -19.825 -9.429 -25.717 1.00 98.31 607 ARG A N 1
ATOM 4646 C CA . ARG A 1 607 ? -20.418 -10.194 -26.825 1.00 98.31 607 ARG A CA 1
ATOM 4647 C C . ARG A 1 607 ? -20.823 -9.303 -28.005 1.00 98.31 607 ARG A C 1
ATOM 4649 O O . ARG A 1 607 ? -20.518 -9.641 -29.145 1.00 98.31 607 ARG A O 1
ATOM 4656 N N . ARG A 1 608 ? -21.467 -8.151 -27.757 1.00 97.94 608 ARG A N 1
ATOM 4657 C CA . ARG A 1 608 ? -21.817 -7.174 -28.812 1.00 97.94 608 ARG A CA 1
ATOM 4658 C C . ARG A 1 608 ? -20.584 -6.586 -29.494 1.00 97.94 608 ARG A C 1
ATOM 4660 O O . ARG A 1 608 ? -20.590 -6.413 -30.708 1.00 97.94 608 ARG A O 1
ATOM 4667 N N . LEU A 1 609 ? -19.526 -6.304 -28.735 1.00 98.62 609 LEU A N 1
ATOM 4668 C CA . LEU A 1 609 ? -18.264 -5.815 -29.297 1.00 98.62 609 LEU A CA 1
ATOM 4669 C C . LEU A 1 609 ? -17.609 -6.863 -30.213 1.00 98.62 609 LEU A C 1
ATOM 4671 O O . LEU A 1 609 ? -17.142 -6.505 -31.292 1.00 98.62 609 LEU A O 1
ATOM 4675 N N . ILE A 1 610 ? -17.630 -8.149 -29.838 1.00 98.75 610 ILE A N 1
ATOM 4676 C CA . ILE A 1 610 ? -17.152 -9.253 -30.693 1.00 98.75 610 ILE A CA 1
ATOM 4677 C C . ILE A 1 610 ? -18.030 -9.399 -31.940 1.00 98.75 610 ILE A C 1
ATOM 4679 O O . ILE A 1 610 ? -17.504 -9.489 -33.045 1.00 98.75 610 ILE A O 1
ATOM 4683 N N . HIS A 1 611 ? -19.358 -9.342 -31.797 1.00 98.38 611 HIS A N 1
ATOM 4684 C CA . HIS A 1 611 ? -20.280 -9.335 -32.940 1.00 98.38 611 HIS A CA 1
ATOM 4685 C C . HIS A 1 611 ? -19.940 -8.214 -33.930 1.00 98.38 611 HIS A C 1
ATOM 4687 O O . HIS A 1 611 ? -19.777 -8.465 -35.123 1.00 98.38 611 HIS A O 1
ATOM 4693 N N . LYS A 1 612 ? -19.733 -6.988 -33.431 1.00 98.31 612 LYS A N 1
ATOM 4694 C CA . LYS A 1 612 ? -19.288 -5.854 -34.251 1.00 98.31 612 LYS A CA 1
ATOM 4695 C C . LYS A 1 612 ? -17.911 -6.088 -34.879 1.00 98.31 612 LYS A C 1
ATOM 4697 O O . LYS A 1 612 ? -17.716 -5.698 -36.021 1.00 98.31 612 LYS A O 1
ATOM 4702 N N . MET A 1 613 ? -16.981 -6.764 -34.203 1.00 98.25 613 MET A N 1
ATOM 4703 C CA . MET A 1 613 ? -15.664 -7.116 -34.756 1.00 98.25 613 MET A CA 1
ATOM 4704 C C . MET A 1 613 ? -15.757 -8.086 -35.950 1.00 98.25 613 MET A C 1
ATOM 4706 O O . MET A 1 613 ? -14.930 -8.018 -36.858 1.00 98.25 613 MET A O 1
ATOM 4710 N N . LEU A 1 614 ? -16.769 -8.962 -35.991 1.00 98.25 614 LEU A N 1
ATOM 4711 C CA . LEU A 1 614 ? -17.002 -9.927 -37.083 1.00 98.25 614 LEU A CA 1
ATOM 4712 C C . LEU A 1 614 ? -17.687 -9.312 -38.320 1.00 98.25 614 LEU A C 1
ATOM 4714 O O . LEU A 1 614 ? -17.778 -9.950 -39.373 1.00 98.25 614 LEU A O 1
ATOM 4718 N N . ARG A 1 615 ? -18.152 -8.063 -38.227 1.00 97.12 615 ARG A N 1
ATOM 4719 C CA . ARG A 1 615 ? -18.784 -7.330 -39.330 1.00 97.12 615 ARG A CA 1
ATOM 4720 C C . ARG A 1 615 ? -17.798 -7.071 -40.469 1.00 97.12 615 ARG A C 1
ATOM 4722 O O . ARG A 1 615 ? -16.672 -6.634 -40.237 1.00 97.12 615 ARG A O 1
ATOM 4729 N N . ARG A 1 616 ? -18.239 -7.271 -41.718 1.00 95.94 616 ARG A N 1
ATOM 4730 C CA . ARG A 1 616 ? -17.411 -7.052 -42.922 1.00 95.94 616 ARG A CA 1
ATOM 4731 C C . ARG A 1 616 ? -16.887 -5.622 -43.019 1.00 95.94 616 ARG A C 1
ATOM 4733 O O . ARG A 1 616 ? -15.807 -5.408 -43.545 1.00 95.94 616 ARG A O 1
ATOM 4740 N N . GLU A 1 617 ? -17.611 -4.651 -42.485 1.00 94.69 617 GLU A N 1
ATOM 4741 C CA . GLU A 1 617 ? -17.190 -3.252 -42.397 1.00 94.69 617 GLU A CA 1
ATOM 4742 C C . GLU A 1 617 ? -15.884 -3.066 -41.601 1.00 94.69 617 GLU A C 1
ATOM 4744 O O . GLU A 1 617 ? -15.165 -2.100 -41.830 1.00 94.69 617 GLU A O 1
ATOM 4749 N N . VAL A 1 618 ? -15.559 -3.996 -40.695 1.00 96.62 618 VAL A N 1
ATOM 4750 C CA . VAL A 1 618 ? -14.362 -3.940 -39.843 1.00 96.62 618 VAL A CA 1
ATOM 4751 C C . VAL A 1 618 ? -13.160 -4.640 -40.478 1.00 96.62 618 VAL A C 1
ATOM 4753 O O . VAL A 1 618 ? -12.038 -4.168 -40.313 1.00 96.62 618 VAL A O 1
ATOM 4756 N N . TRP A 1 619 ? -13.365 -5.745 -41.203 1.00 96.56 619 TRP A N 1
ATOM 4757 C CA . TRP A 1 619 ? -12.272 -6.566 -41.759 1.00 96.56 619 TRP A CA 1
ATOM 4758 C C . TRP A 1 619 ? -12.166 -6.561 -43.284 1.00 96.56 619 TRP A C 1
ATOM 4760 O O . TRP A 1 619 ? -11.149 -6.973 -43.834 1.00 96.56 619 TRP A O 1
ATOM 4770 N N . GLY A 1 620 ? -13.191 -6.084 -43.988 1.00 95.75 620 GLY A N 1
ATOM 4771 C CA . GLY A 1 620 ? -13.282 -6.132 -45.447 1.00 95.75 620 GLY A CA 1
ATOM 4772 C C . GLY A 1 620 ? -12.251 -5.265 -46.169 1.00 95.75 620 GLY A C 1
ATOM 4773 O O . GLY A 1 620 ? -11.955 -5.537 -47.332 1.00 95.75 620 GLY A O 1
ATOM 4774 N N . TYR A 1 621 ? -11.660 -4.279 -45.479 1.00 95.81 621 TYR A N 1
ATOM 4775 C CA . TYR A 1 621 ? -10.529 -3.491 -45.988 1.00 95.81 621 TYR A CA 1
ATOM 4776 C C . TYR A 1 621 ? -9.368 -4.388 -46.435 1.00 95.81 621 TYR A C 1
ATOM 4778 O O . TYR A 1 621 ? -8.686 -4.080 -47.413 1.00 95.81 621 TYR A O 1
ATOM 4786 N N . TRP A 1 622 ? -9.201 -5.542 -45.773 1.00 96.81 622 TRP A N 1
ATOM 4787 C CA . TRP A 1 622 ? -8.088 -6.449 -46.008 1.00 96.81 622 TRP A CA 1
ATOM 4788 C C . TRP A 1 622 ? -7.993 -6.921 -47.457 1.00 96.81 622 TRP A C 1
ATOM 4790 O O . TRP A 1 622 ? -6.890 -7.077 -47.975 1.00 96.81 622 TRP A O 1
ATOM 4800 N N . TYR A 1 623 ? -9.124 -7.072 -48.155 1.00 95.50 623 TYR A N 1
ATOM 4801 C CA . TYR A 1 623 ? -9.105 -7.424 -49.573 1.00 95.50 623 TYR A CA 1
ATOM 4802 C C . TYR A 1 623 ? -8.238 -6.453 -50.386 1.00 95.50 623 TYR A C 1
ATOM 4804 O O . TYR A 1 623 ? -7.420 -6.891 -51.193 1.00 95.50 623 TYR A O 1
ATOM 4812 N N . ASN A 1 624 ? -8.354 -5.147 -50.131 1.00 94.69 624 ASN A N 1
ATOM 4813 C CA . ASN A 1 624 ? -7.560 -4.141 -50.827 1.00 94.69 624 ASN A CA 1
ATOM 4814 C C . ASN A 1 624 ? -6.111 -4.137 -50.335 1.00 94.69 624 ASN A C 1
ATOM 4816 O O . ASN A 1 624 ? -5.199 -4.215 -51.159 1.00 94.69 624 ASN A O 1
ATOM 4820 N N . THR A 1 625 ? -5.905 -4.116 -49.017 1.00 95.31 625 THR A N 1
ATOM 4821 C CA . THR A 1 625 ? -4.575 -4.032 -48.395 1.00 95.31 625 THR A CA 1
ATOM 4822 C C . THR A 1 625 ? -3.698 -5.247 -48.719 1.00 95.31 625 THR A C 1
ATOM 4824 O O . THR A 1 625 ? -2.494 -5.103 -48.926 1.00 95.31 625 THR A O 1
ATOM 4827 N N . SER A 1 626 ? -4.289 -6.441 -48.849 1.00 96.06 626 SER A N 1
ATOM 4828 C CA . SER A 1 626 ? -3.591 -7.705 -49.145 1.00 96.06 626 SER A CA 1
ATOM 4829 C C . SER A 1 626 ? -2.801 -7.696 -50.466 1.00 96.06 626 SER A C 1
ATOM 4831 O O . SER A 1 626 ? -1.856 -8.471 -50.648 1.00 96.06 626 SER A O 1
ATOM 4833 N N . GLN A 1 627 ? -3.119 -6.764 -51.368 1.00 95.94 627 GLN A N 1
ATOM 4834 C CA . GLN A 1 627 ? -2.399 -6.542 -52.624 1.00 95.94 627 GLN A CA 1
ATOM 4835 C C . GLN A 1 627 ? -0.969 -6.016 -52.421 1.00 95.94 627 GLN A C 1
ATOM 4837 O O . GLN A 1 627 ? -0.139 -6.150 -53.323 1.00 95.94 627 GLN A O 1
ATOM 4842 N N . SER A 1 628 ? -0.645 -5.492 -51.231 1.00 95.44 628 SER A N 1
ATOM 4843 C CA . SER A 1 628 ? 0.644 -4.866 -50.910 1.00 95.44 628 SER A CA 1
ATOM 4844 C C . SER A 1 628 ? 0.943 -3.629 -51.776 1.00 95.44 628 SER A C 1
ATOM 4846 O O . SER A 1 628 ? 0.125 -3.183 -52.575 1.00 95.44 628 SER A O 1
ATOM 4848 N N . GLY A 1 629 ? 2.118 -3.031 -51.593 1.00 94.44 629 GLY A N 1
ATOM 4849 C CA . GLY A 1 629 ? 2.541 -1.844 -52.327 1.00 94.44 629 GLY A CA 1
ATOM 4850 C C . GLY A 1 629 ? 4.024 -1.549 -52.130 1.00 94.44 629 GLY A C 1
ATOM 4851 O O . GLY A 1 629 ? 4.638 -2.009 -51.168 1.00 94.44 629 GLY A O 1
ATOM 4852 N N . VAL A 1 630 ? 4.596 -0.735 -53.021 1.00 94.75 630 VAL A N 1
ATOM 4853 C CA . VAL A 1 630 ? 6.040 -0.416 -53.032 1.00 94.75 630 VAL A CA 1
ATOM 4854 C C . VAL A 1 630 ? 6.535 0.279 -51.759 1.00 94.75 630 VAL A C 1
ATOM 4856 O O . VAL A 1 630 ? 7.724 0.250 -51.463 1.00 94.75 630 VAL A O 1
ATOM 4859 N N . MET A 1 631 ? 5.630 0.891 -50.989 1.00 89.75 631 MET A N 1
ATOM 4860 C CA . MET A 1 631 ? 5.957 1.495 -49.695 1.00 89.75 631 MET A CA 1
ATOM 4861 C C . MET A 1 631 ? 6.365 0.443 -48.652 1.00 89.75 631 MET A C 1
ATOM 4863 O O . MET A 1 631 ? 7.288 0.680 -47.878 1.00 89.75 631 MET A O 1
ATOM 4867 N N . VAL A 1 632 ? 5.686 -0.708 -48.638 1.00 92.25 632 VAL A N 1
ATOM 4868 C CA . VAL A 1 632 ? 5.899 -1.786 -47.654 1.00 92.25 632 VAL A CA 1
ATOM 4869 C C . VAL A 1 632 ? 6.766 -2.919 -48.211 1.00 92.25 632 VAL A C 1
ATOM 4871 O O . VAL A 1 632 ? 7.368 -3.685 -47.458 1.00 92.25 632 VAL A O 1
ATOM 4874 N N . ASP A 1 633 ? 6.866 -3.011 -49.538 1.00 94.44 633 ASP A N 1
ATOM 4875 C CA . ASP A 1 633 ? 7.686 -3.973 -50.271 1.00 94.44 633 ASP A CA 1
ATOM 4876 C C . ASP A 1 633 ? 8.366 -3.275 -51.468 1.00 94.44 633 ASP A C 1
ATOM 4878 O O . ASP A 1 633 ? 7.831 -3.290 -52.577 1.00 94.44 633 ASP A O 1
ATOM 4882 N N . PRO A 1 634 ? 9.534 -2.633 -51.268 1.00 94.06 634 PRO A N 1
ATOM 4883 C CA . PRO A 1 634 ? 10.209 -1.841 -52.308 1.00 94.06 634 PRO A CA 1
ATOM 4884 C C . PRO A 1 634 ? 10.585 -2.626 -53.572 1.00 94.06 634 PRO A C 1
ATOM 4886 O O . PRO A 1 634 ? 10.762 -2.043 -54.644 1.00 94.06 634 PRO A O 1
ATOM 4889 N N . ASP A 1 635 ? 10.694 -3.950 -53.459 1.00 94.19 635 ASP A N 1
ATOM 4890 C CA . ASP A 1 635 ? 11.046 -4.834 -54.570 1.00 94.19 635 ASP A CA 1
ATOM 4891 C C . ASP A 1 635 ? 9.827 -5.251 -55.410 1.00 94.19 635 ASP A C 1
ATOM 4893 O O . ASP A 1 635 ? 9.988 -5.880 -56.461 1.00 94.19 635 ASP A O 1
ATOM 4897 N N . LEU A 1 636 ? 8.611 -4.890 -54.981 1.00 94.62 636 LEU A N 1
ATOM 4898 C CA . LEU A 1 636 ? 7.361 -5.263 -55.632 1.00 94.62 636 LEU A CA 1
ATOM 4899 C C . LEU A 1 636 ? 7.275 -4.673 -57.050 1.00 94.62 636 LEU A C 1
ATOM 4901 O O . LEU A 1 636 ? 7.364 -3.462 -57.248 1.00 94.62 636 LEU A O 1
ATOM 4905 N N . LYS A 1 637 ? 7.104 -5.545 -58.052 1.00 95.06 637 LYS A N 1
ATOM 4906 C CA . LYS A 1 637 ? 6.973 -5.160 -59.473 1.00 95.06 637 LYS A CA 1
ATOM 4907 C C . LYS A 1 637 ? 5.532 -5.167 -59.972 1.00 95.06 637 LYS A C 1
ATOM 4909 O O . LYS A 1 637 ? 5.205 -4.423 -60.888 1.00 95.06 637 LYS A O 1
ATOM 4914 N N . GLU A 1 638 ? 4.686 -5.978 -59.350 1.00 95.69 638 GLU A N 1
ATOM 4915 C CA . GLU A 1 638 ? 3.253 -6.077 -59.609 1.00 95.69 638 GLU A CA 1
ATOM 4916 C C . GLU A 1 638 ? 2.512 -6.271 -58.284 1.00 95.69 638 GLU A C 1
ATOM 4918 O O . GLU A 1 638 ? 3.066 -6.839 -57.340 1.00 95.69 638 GLU A O 1
ATOM 4923 N N . LEU A 1 639 ? 1.273 -5.784 -58.199 1.00 96.31 639 LEU A N 1
ATOM 4924 C CA . LEU A 1 639 ? 0.447 -5.975 -57.009 1.00 96.31 639 LEU A CA 1
ATOM 4925 C C . LEU A 1 639 ? 0.164 -7.466 -56.789 1.00 96.31 639 LEU A C 1
ATOM 4927 O O . LEU A 1 639 ? -0.044 -8.222 -57.740 1.00 96.31 639 LEU A O 1
ATOM 4931 N N . ARG A 1 640 ? 0.129 -7.894 -55.524 1.00 95.94 640 ARG A N 1
ATOM 4932 C CA . ARG A 1 640 ? -0.249 -9.266 -55.168 1.00 95.94 640 ARG A CA 1
ATOM 4933 C C . ARG A 1 640 ? -1.712 -9.495 -55.539 1.00 95.94 640 ARG A C 1
ATOM 4935 O O . ARG A 1 640 ? -2.536 -8.588 -55.455 1.00 95.94 640 ARG A O 1
ATOM 4942 N N . LYS A 1 641 ? -2.058 -10.737 -55.880 1.00 95.38 641 LYS A N 1
ATOM 4943 C CA . LYS A 1 641 ? -3.464 -11.128 -56.021 1.00 95.38 641 LYS A CA 1
ATOM 4944 C C . LYS A 1 641 ? -4.180 -10.920 -54.672 1.00 95.38 641 LYS A C 1
ATOM 4946 O O . LYS A 1 641 ? -3.713 -11.498 -53.688 1.00 95.38 641 LYS A O 1
ATOM 4951 N N . PRO A 1 642 ? -5.285 -10.155 -54.618 1.00 94.62 642 PRO A N 1
ATOM 4952 C CA . PRO A 1 642 ? -6.006 -9.920 -53.372 1.00 94.62 642 PRO A CA 1
ATOM 4953 C C . PRO A 1 642 ? -6.675 -11.196 -52.850 1.00 94.62 642 PRO A C 1
ATOM 4955 O O . PRO A 1 642 ? -7.067 -12.069 -53.634 1.00 94.62 642 PRO A O 1
ATOM 4958 N N . TRP A 1 643 ? -6.863 -11.282 -51.533 1.00 95.12 643 TRP A N 1
ATOM 4959 C CA . TRP A 1 643 ? -7.702 -12.299 -50.895 1.00 95.12 643 TRP A CA 1
ATOM 4960 C C . TRP A 1 643 ? -8.591 -11.680 -49.817 1.00 95.12 643 TRP A C 1
ATOM 4962 O O . TRP A 1 643 ? -8.178 -10.791 -49.080 1.00 95.12 643 TRP A O 1
ATOM 4972 N N . ALA A 1 644 ? -9.832 -12.159 -49.723 1.00 94.50 644 ALA A N 1
ATOM 4973 C CA . ALA A 1 644 ? -10.814 -11.606 -48.792 1.00 94.50 644 ALA A CA 1
ATOM 4974 C C . ALA A 1 644 ? -10.693 -12.164 -47.370 1.00 94.50 644 ALA A C 1
ATOM 4976 O O . ALA A 1 644 ? -11.114 -11.508 -46.424 1.00 94.50 644 ALA A O 1
ATOM 4977 N N . ASN A 1 645 ? -10.153 -13.376 -47.216 1.00 97.31 645 ASN A N 1
ATOM 4978 C CA . ASN A 1 645 ? -10.067 -14.039 -45.919 1.00 97.31 645 ASN A CA 1
ATO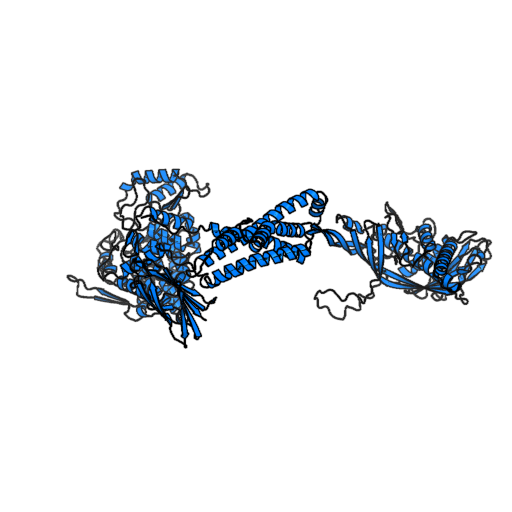M 4979 C C . ASN A 1 645 ? -9.149 -13.242 -44.968 1.00 97.31 645 ASN A C 1
ATOM 4981 O O . ASN A 1 645 ? -7.941 -13.187 -45.215 1.00 97.31 645 ASN A O 1
ATOM 4985 N N . PRO A 1 646 ? -9.686 -12.656 -43.880 1.00 96.88 646 PRO A N 1
ATOM 4986 C CA . PRO A 1 646 ? -8.932 -11.733 -43.039 1.00 96.88 646 PRO A CA 1
ATOM 4987 C C . PRO A 1 646 ? -8.025 -12.437 -42.018 1.00 96.88 646 PRO A C 1
ATOM 4989 O O . PRO A 1 646 ? -7.344 -11.749 -41.261 1.00 96.88 646 PRO A O 1
ATOM 4992 N N . VAL A 1 647 ? -8.047 -13.775 -41.961 1.00 97.75 647 VAL A N 1
ATOM 4993 C CA . VAL A 1 647 ? -7.354 -14.596 -40.953 1.00 97.75 647 VAL A CA 1
ATOM 4994 C C . VAL A 1 647 ? -6.219 -15.419 -41.554 1.00 97.75 647 VAL A C 1
ATOM 4996 O O . VAL A 1 647 ? -5.168 -15.535 -40.939 1.00 97.75 647 VAL A O 1
ATOM 4999 N N . ILE A 1 648 ? -6.415 -15.994 -42.745 1.00 95.88 648 ILE A N 1
ATOM 5000 C CA . ILE A 1 648 ? -5.538 -17.046 -43.294 1.00 95.88 648 ILE A CA 1
ATOM 5001 C C . ILE A 1 648 ? -4.062 -16.649 -43.473 1.00 95.88 648 ILE A C 1
ATOM 5003 O O . ILE A 1 648 ? -3.211 -17.529 -43.580 1.00 95.88 648 ILE A O 1
ATOM 5007 N N . ARG A 1 649 ? -3.758 -15.350 -43.590 1.00 95.38 649 ARG A N 1
ATOM 5008 C CA . ARG A 1 649 ? -2.410 -14.844 -43.872 1.00 95.38 649 ARG A CA 1
ATOM 5009 C C . ARG A 1 649 ? -2.276 -13.369 -43.496 1.00 95.38 649 ARG A C 1
ATOM 5011 O O . ARG A 1 649 ? -3.132 -12.579 -43.895 1.00 95.38 649 ARG A O 1
ATOM 5018 N N . GLU A 1 650 ? -1.162 -13.009 -42.850 1.00 96.75 650 GLU A N 1
ATOM 5019 C CA . GLU A 1 650 ? -0.856 -11.637 -42.392 1.00 96.75 650 GLU A CA 1
ATOM 5020 C C . GLU A 1 650 ? -2.010 -11.048 -41.524 1.00 96.75 650 GLU A C 1
ATOM 5022 O O . GLU A 1 650 ? -2.645 -11.783 -40.767 1.00 96.75 650 GLU A O 1
ATOM 5027 N N . ASN A 1 651 ? -2.267 -9.734 -41.573 1.00 97.56 651 ASN A N 1
ATOM 5028 C CA . ASN A 1 651 ? -3.384 -9.058 -40.897 1.00 97.56 651 ASN A CA 1
ATOM 5029 C C . ASN A 1 651 ? -3.503 -9.294 -39.378 1.00 97.56 651 ASN A C 1
ATOM 5031 O O . ASN A 1 651 ? -4.608 -9.351 -38.823 1.00 97.56 651 ASN A O 1
ATOM 5035 N N . ILE A 1 652 ? -2.370 -9.416 -38.678 1.00 98.06 652 ILE A N 1
ATOM 5036 C CA . ILE A 1 652 ? -2.370 -9.807 -37.259 1.00 98.06 652 ILE A CA 1
ATOM 5037 C C . ILE A 1 652 ? -3.144 -8.846 -36.351 1.00 98.06 652 ILE A C 1
ATOM 5039 O O . ILE A 1 652 ? -3.641 -9.247 -35.302 1.00 98.06 652 ILE A O 1
ATOM 5043 N N . MET A 1 653 ? -3.290 -7.578 -36.746 1.00 96.56 653 MET A N 1
ATOM 5044 C CA . MET A 1 653 ? -4.072 -6.620 -35.965 1.00 96.56 653 MET A CA 1
ATOM 5045 C C . MET A 1 653 ? -5.565 -6.879 -35.996 1.00 96.56 653 MET A C 1
ATOM 5047 O O . MET A 1 653 ? -6.258 -6.485 -35.066 1.00 96.56 653 MET A O 1
ATOM 5051 N N . TYR A 1 654 ? -6.074 -7.562 -37.013 1.00 98.44 654 TYR A N 1
ATOM 5052 C CA . TYR A 1 654 ? -7.438 -8.050 -36.973 1.00 98.44 654 TYR A CA 1
ATOM 5053 C C . TYR A 1 654 ? -7.522 -9.376 -36.209 1.00 98.44 654 TYR A C 1
ATOM 5055 O O . TYR A 1 654 ? -8.212 -9.469 -35.191 1.00 98.44 654 TYR A O 1
ATOM 5063 N N . SER A 1 655 ? -6.782 -10.389 -36.672 1.00 98.44 655 SER A N 1
ATOM 5064 C CA . SER A 1 655 ? -6.877 -11.764 -36.168 1.00 98.44 655 SER A CA 1
ATOM 5065 C C . SER A 1 655 ? -6.417 -11.896 -34.712 1.00 98.44 655 SER A C 1
ATOM 5067 O O . SER A 1 655 ? -7.084 -12.549 -33.914 1.00 98.44 655 SER A O 1
ATOM 5069 N N . GLY A 1 656 ? -5.341 -11.211 -34.324 1.00 98.38 656 GLY A N 1
ATOM 5070 C CA . GLY A 1 656 ? -4.818 -11.201 -32.959 1.00 98.38 656 GLY A CA 1
ATOM 5071 C C . GLY A 1 656 ? -5.718 -10.466 -31.964 1.00 98.38 656 GLY A C 1
ATOM 5072 O O . GLY A 1 656 ? -5.882 -10.928 -30.834 1.00 98.38 656 GLY A O 1
ATOM 5073 N N . HIS A 1 657 ? -6.350 -9.359 -32.376 1.00 98.69 657 HIS A N 1
ATOM 5074 C CA . HIS A 1 657 ? -7.362 -8.687 -31.555 1.00 98.69 657 HIS A CA 1
ATOM 5075 C C . HIS A 1 657 ? -8.599 -9.566 -31.369 1.00 98.69 657 HIS A C 1
ATOM 5077 O O . HIS A 1 657 ? -9.063 -9.728 -30.242 1.00 98.69 657 HIS A O 1
ATOM 5083 N N . LEU A 1 658 ? -9.103 -10.177 -32.445 1.00 98.81 658 LEU A N 1
ATOM 5084 C CA . LEU A 1 658 ? -10.250 -11.079 -32.370 1.00 98.81 658 LEU A CA 1
ATOM 5085 C C . LEU A 1 658 ? -9.964 -12.296 -31.476 1.00 98.81 658 LEU A C 1
ATOM 5087 O O . LEU A 1 658 ? -10.816 -12.669 -30.662 1.00 98.81 658 LEU A O 1
ATOM 5091 N N . LEU A 1 659 ? -8.764 -12.878 -31.578 1.00 98.88 659 LEU A N 1
ATOM 5092 C CA . LEU A 1 659 ? -8.352 -13.983 -30.716 1.00 98.88 659 LEU A CA 1
ATOM 5093 C C . LEU A 1 659 ? -8.379 -13.554 -29.244 1.00 98.88 659 LEU A C 1
ATOM 5095 O O . LEU A 1 659 ? -9.036 -14.202 -28.437 1.00 98.88 659 LEU A O 1
ATOM 5099 N N . LEU A 1 660 ? -7.766 -12.417 -28.893 1.00 98.75 660 LEU A N 1
ATOM 5100 C CA . LEU A 1 660 ? -7.774 -11.942 -27.506 1.00 98.75 660 LEU A CA 1
ATOM 5101 C C . LEU A 1 660 ? -9.181 -11.596 -27.005 1.00 98.75 660 LEU A C 1
ATOM 5103 O O . LEU A 1 660 ? -9.521 -11.946 -25.880 1.00 98.75 660 LEU A O 1
ATOM 5107 N N . MET A 1 661 ? -10.025 -10.954 -27.816 1.00 98.81 661 MET A N 1
ATOM 5108 C CA . MET A 1 661 ? -11.403 -10.643 -27.415 1.00 98.81 661 MET A CA 1
ATOM 5109 C C . MET A 1 661 ? -12.203 -11.912 -27.085 1.00 98.81 661 MET A C 1
ATOM 5111 O O . MET A 1 661 ? -12.899 -11.953 -26.071 1.00 98.81 661 MET A O 1
ATOM 5115 N N . THR A 1 662 ? -12.091 -12.948 -27.918 1.00 98.75 662 THR A N 1
ATOM 5116 C CA . THR A 1 662 ? -12.828 -14.210 -27.738 1.00 98.75 662 THR A CA 1
ATOM 5117 C C . THR A 1 662 ? -12.261 -15.053 -26.592 1.00 98.75 662 THR A C 1
ATOM 5119 O O . THR A 1 662 ? -13.035 -15.585 -25.799 1.00 98.75 662 THR A O 1
ATOM 5122 N N . SER A 1 663 ? -10.937 -15.089 -26.414 1.00 98.56 663 SER A N 1
ATOM 5123 C CA . SER A 1 663 ? -10.287 -15.736 -25.263 1.00 98.56 663 SER A CA 1
ATOM 5124 C C . SER A 1 663 ? -10.620 -15.043 -23.938 1.00 98.56 663 SER A C 1
ATOM 5126 O O . SER A 1 663 ? -10.897 -15.704 -22.938 1.00 98.56 663 SER A O 1
ATOM 5128 N N . LEU A 1 664 ? -10.658 -13.705 -23.928 1.00 98.31 664 LEU A N 1
ATOM 5129 C CA . LEU A 1 664 ? -11.061 -12.913 -22.766 1.00 98.31 664 LEU A CA 1
ATOM 5130 C C . LEU A 1 664 ? -12.529 -13.171 -22.402 1.00 98.31 664 LEU A C 1
ATOM 5132 O O . LEU A 1 664 ? -12.848 -13.318 -21.226 1.00 98.31 664 LEU A O 1
ATOM 5136 N N . TYR A 1 665 ? -13.414 -13.266 -23.399 1.00 98.62 665 TYR A N 1
ATOM 5137 C CA . TYR A 1 665 ? -14.818 -13.620 -23.188 1.00 98.62 665 TYR A CA 1
ATOM 5138 C C . TYR A 1 665 ? -14.962 -14.995 -22.525 1.00 98.62 665 TYR A C 1
ATOM 5140 O O . TYR A 1 665 ? -15.649 -15.120 -21.509 1.00 98.62 665 TYR A O 1
ATOM 5148 N N . ALA A 1 666 ? -14.274 -16.004 -23.061 1.00 97.88 666 ALA A N 1
ATOM 5149 C CA . ALA A 1 666 ? -14.323 -17.357 -22.525 1.00 97.88 666 ALA A CA 1
ATOM 5150 C C . ALA A 1 666 ? -13.790 -17.411 -21.080 1.00 97.88 666 ALA A C 1
ATOM 5152 O O . ALA A 1 666 ? -14.445 -17.974 -20.202 1.00 97.88 666 ALA A O 1
ATOM 5153 N N . MET A 1 667 ? -12.656 -16.753 -20.801 1.00 97.25 667 MET A N 1
ATOM 5154 C CA . MET A 1 667 ? -12.056 -16.696 -19.461 1.00 97.25 667 MET A CA 1
ATOM 5155 C C . MET A 1 667 ? -12.941 -15.970 -18.439 1.00 97.25 667 MET A C 1
ATOM 5157 O O . MET A 1 667 ? -13.103 -16.450 -17.322 1.00 97.25 667 MET A O 1
ATOM 5161 N N . LEU A 1 668 ? -13.547 -14.836 -18.802 1.00 97.56 668 LEU A N 1
ATOM 5162 C CA . LEU A 1 668 ? -14.323 -14.030 -17.855 1.00 97.56 668 LEU A CA 1
ATOM 5163 C C . LEU A 1 668 ? -15.690 -14.630 -17.507 1.00 97.56 668 LEU A C 1
ATOM 5165 O O . LEU A 1 668 ? -16.215 -14.355 -16.427 1.00 97.56 668 LEU A O 1
ATOM 5169 N N . PHE A 1 669 ? -16.294 -15.408 -18.410 1.00 96.88 669 PHE A N 1
ATOM 5170 C CA . PHE A 1 669 ? -17.696 -15.821 -18.278 1.00 96.88 669 PHE A CA 1
ATOM 5171 C C . PHE A 1 669 ? -17.930 -17.327 -18.206 1.00 96.88 669 PHE A C 1
ATOM 5173 O O . PHE A 1 669 ? -19.090 -17.713 -17.996 1.00 96.88 669 PHE A O 1
ATOM 5180 N N . ASP A 1 670 ? -16.863 -18.118 -18.358 1.00 95.75 670 ASP A N 1
ATOM 5181 C CA . ASP A 1 670 ? -16.885 -19.569 -18.563 1.00 95.75 670 ASP A CA 1
ATOM 5182 C C . ASP A 1 670 ? -17.940 -19.968 -19.602 1.00 95.75 670 ASP A C 1
ATOM 5184 O O . ASP A 1 670 ? -18.901 -20.681 -19.318 1.00 95.75 670 ASP A O 1
ATOM 5188 N N . ASP A 1 671 ? -17.804 -19.397 -20.798 1.00 96.44 671 ASP A N 1
ATOM 5189 C CA . ASP A 1 671 ? -18.730 -19.598 -21.909 1.00 96.44 671 ASP A CA 1
ATOM 5190 C C . ASP A 1 671 ? -17.954 -19.953 -23.180 1.00 96.44 671 ASP A C 1
ATOM 5192 O O . ASP A 1 671 ? -17.051 -19.227 -23.597 1.00 96.44 671 ASP A O 1
ATOM 5196 N N . ASP A 1 672 ? -18.316 -21.086 -23.773 1.00 96.50 672 ASP A N 1
ATOM 5197 C CA . ASP A 1 672 ? -17.669 -21.697 -24.928 1.00 96.50 672 ASP A CA 1
ATOM 5198 C C . ASP A 1 672 ? -18.226 -21.187 -26.272 1.00 96.50 672 ASP A C 1
ATOM 5200 O O . ASP A 1 672 ? -17.871 -21.734 -27.314 1.00 96.50 672 ASP A O 1
ATOM 5204 N N . GLU A 1 673 ? -19.080 -20.147 -26.295 1.00 98.06 673 GLU A N 1
ATOM 5205 C CA . GLU A 1 673 ? -19.718 -19.613 -27.517 1.00 98.06 673 GLU A CA 1
ATOM 5206 C C . GLU A 1 673 ? -18.740 -19.472 -28.695 1.00 98.06 673 GLU A C 1
ATOM 5208 O O . GLU A 1 673 ? -19.055 -19.930 -29.791 1.00 98.06 673 GLU A O 1
ATOM 5213 N N . PHE A 1 674 ? -17.550 -18.903 -28.461 1.00 98.31 674 PHE A N 1
ATOM 5214 C CA . PHE A 1 674 ? -16.520 -18.675 -29.487 1.00 98.31 674 PHE A CA 1
ATOM 5215 C C . PHE A 1 674 ? -15.467 -19.794 -29.599 1.00 98.31 674 PHE A C 1
ATOM 5217 O O . PHE A 1 674 ? -14.568 -19.730 -30.437 1.00 98.31 674 PHE A O 1
ATOM 5224 N N . GLU A 1 675 ? -15.560 -20.820 -28.754 1.00 97.50 675 GLU A N 1
ATOM 5225 C CA . GLU A 1 675 ? -14.738 -22.038 -28.819 1.00 97.50 675 GLU A CA 1
ATOM 5226 C C . GLU A 1 675 ? -15.445 -23.136 -29.634 1.00 97.50 675 GLU A C 1
ATOM 5228 O O . GLU A 1 675 ? -14.798 -24.050 -30.142 1.00 97.50 675 GLU A O 1
ATOM 5233 N N . ARG A 1 676 ? -16.769 -23.033 -29.818 1.00 97.94 676 ARG A N 1
ATOM 5234 C CA . ARG A 1 676 ? -17.549 -23.970 -30.636 1.00 97.94 676 ARG A CA 1
ATOM 5235 C C . ARG A 1 676 ? -17.169 -23.883 -32.120 1.00 97.94 676 ARG A C 1
ATOM 5237 O O . ARG A 1 676 ? -16.981 -22.771 -32.627 1.00 97.94 676 ARG A O 1
ATOM 5244 N N . PRO A 1 677 ? -17.155 -25.020 -32.845 1.00 97.75 677 PRO A N 1
ATOM 5245 C CA . PRO A 1 677 ? -16.861 -25.045 -34.274 1.00 97.75 677 PRO A CA 1
ATOM 5246 C C . PRO A 1 677 ? -17.737 -24.077 -35.077 1.00 97.75 677 PRO A C 1
ATOM 5248 O O . PRO A 1 677 ? -18.965 -24.108 -34.986 1.00 97.75 677 PRO A O 1
ATOM 5251 N N . GLY A 1 678 ? -17.095 -23.227 -35.880 1.00 96.06 678 GLY A N 1
ATOM 5252 C CA . GLY A 1 678 ? -17.751 -22.266 -36.772 1.00 96.06 678 GLY A CA 1
ATOM 5253 C C . GLY A 1 678 ? -18.353 -21.027 -36.108 1.00 96.06 678 GLY A C 1
ATOM 5254 O O . GLY A 1 678 ? -19.068 -20.262 -36.757 1.00 96.06 678 GLY A O 1
ATOM 5255 N N . SER A 1 679 ? -18.050 -20.792 -34.834 1.00 97.81 679 SER A N 1
ATOM 5256 C CA . SER A 1 679 ? -18.481 -19.601 -34.093 1.00 97.81 679 SER A CA 1
ATOM 5257 C C . SER A 1 679 ? -17.901 -18.285 -34.629 1.00 97.81 679 SER A C 1
ATOM 5259 O O . SER A 1 679 ? -18.509 -17.229 -34.449 1.00 97.81 679 SER A O 1
ATOM 5261 N N . LEU A 1 680 ? -16.763 -18.331 -35.328 1.00 98.38 680 LEU A N 1
ATOM 5262 C CA . LEU A 1 680 ? -16.137 -17.186 -35.988 1.00 98.38 680 LEU A CA 1
ATOM 5263 C C . LEU A 1 680 ? -16.305 -17.328 -37.503 1.00 98.38 680 LEU A C 1
ATOM 5265 O O . LEU A 1 680 ? -15.447 -17.868 -38.203 1.00 98.38 680 LEU A O 1
ATOM 5269 N N . THR A 1 681 ? -17.447 -16.861 -38.008 1.00 98.19 681 THR A N 1
ATOM 5270 C CA . THR A 1 681 ? -17.801 -16.956 -39.429 1.00 98.19 681 THR A CA 1
ATOM 5271 C C . THR A 1 681 ? -17.760 -15.586 -40.107 1.00 98.19 681 THR A C 1
ATOM 5273 O O . THR A 1 681 ? -18.433 -14.645 -39.689 1.00 98.19 681 THR A O 1
ATOM 5276 N N . PHE A 1 682 ? -17.000 -15.492 -41.198 1.00 98.25 682 PHE A N 1
ATOM 5277 C CA . PHE A 1 682 ? -16.825 -14.282 -41.998 1.00 98.25 682 PHE A CA 1
ATOM 5278 C C . PHE A 1 682 ? -17.540 -14.423 -43.335 1.00 98.25 682 PHE A C 1
ATOM 5280 O O . PHE A 1 682 ? -17.206 -15.299 -44.133 1.00 98.25 682 PHE A O 1
ATOM 5287 N N . HIS A 1 683 ? -18.494 -13.534 -43.602 1.00 96.56 683 HIS A N 1
ATOM 5288 C CA . HIS A 1 683 ? -19.227 -13.511 -44.865 1.00 96.56 683 HIS A CA 1
ATOM 5289 C C . HIS A 1 683 ? -18.674 -12.435 -45.800 1.00 96.56 683 HIS A C 1
ATOM 5291 O O . HIS A 1 683 ? -18.814 -11.235 -45.555 1.00 96.56 683 HIS A O 1
ATOM 5297 N N . TRP A 1 684 ? -18.069 -12.868 -46.903 1.00 96.19 684 TRP A N 1
ATOM 5298 C CA . TRP A 1 684 ? -17.605 -11.995 -47.971 1.00 96.19 684 TRP A CA 1
ATOM 5299 C C . TRP A 1 684 ? -18.612 -11.996 -49.119 1.00 96.19 684 TRP A C 1
ATOM 5301 O O . TRP A 1 684 ? -18.666 -12.915 -49.925 1.00 96.19 684 TRP A O 1
ATOM 5311 N N . ASN A 1 685 ? -19.454 -10.970 -49.177 1.00 94.31 685 ASN A N 1
ATOM 5312 C CA . ASN A 1 685 ? -20.582 -10.881 -50.110 1.00 94.31 685 ASN A CA 1
ATOM 5313 C C . ASN A 1 685 ? -20.649 -9.513 -50.825 1.00 94.31 685 ASN A C 1
ATOM 5315 O O . ASN A 1 685 ? -21.599 -8.749 -50.610 1.00 94.31 685 ASN A O 1
ATOM 5319 N N . PRO A 1 686 ? -19.611 -9.110 -51.586 1.00 92.31 686 PRO A N 1
ATOM 5320 C CA . PRO A 1 686 ? -19.648 -7.869 -52.367 1.00 92.31 686 PRO A CA 1
ATOM 5321 C C . PRO A 1 686 ? -20.851 -7.856 -53.328 1.00 92.31 686 PRO A C 1
ATOM 5323 O O . PRO A 1 686 ? -21.206 -8.879 -53.905 1.00 92.31 686 PRO A O 1
ATOM 5326 N N . LEU A 1 687 ? -21.503 -6.695 -53.478 1.00 91.69 687 LEU A N 1
ATOM 5327 C CA . LEU A 1 687 ? -22.778 -6.592 -54.206 1.00 91.69 687 LEU A CA 1
ATOM 5328 C C . LEU A 1 687 ? -22.622 -6.578 -55.734 1.00 91.69 687 LEU A C 1
ATOM 5330 O O . LEU A 1 687 ? -23.470 -7.118 -56.435 1.00 91.69 687 LEU A O 1
ATOM 5334 N N . PHE A 1 688 ? -21.570 -5.936 -56.250 1.00 92.75 688 PHE A N 1
ATOM 5335 C CA . PHE A 1 688 ? -21.451 -5.606 -57.680 1.00 92.75 688 PHE A CA 1
ATOM 5336 C C . PHE A 1 688 ? -20.196 -6.174 -58.361 1.00 92.75 688 PHE A C 1
ATOM 5338 O O . PHE A 1 688 ? -19.957 -5.886 -59.530 1.00 92.75 688 PHE A O 1
ATOM 5345 N N . TRP A 1 689 ? -19.374 -6.954 -57.655 1.00 87.81 689 TRP A N 1
ATOM 5346 C CA . TRP A 1 689 ? -18.123 -7.518 -58.175 1.00 87.81 689 TRP A CA 1
ATOM 5347 C C . TRP A 1 689 ? -17.719 -8.773 -57.385 1.00 87.81 689 TRP A C 1
ATOM 5349 O O . TRP A 1 689 ? -18.207 -8.975 -56.280 1.00 87.81 689 TRP A O 1
ATOM 5359 N N . GLY A 1 690 ? -16.833 -9.609 -57.936 1.00 86.38 690 GLY A N 1
ATOM 5360 C CA . GLY A 1 690 ? -16.409 -10.883 -57.332 1.00 86.38 690 GLY A CA 1
ATOM 5361 C C . GLY A 1 690 ? -17.045 -12.113 -57.994 1.00 86.38 690 GLY A C 1
ATOM 5362 O O . GLY A 1 690 ? -17.766 -11.992 -58.980 1.00 86.38 690 GLY A O 1
ATOM 5363 N N . MET A 1 691 ? -16.760 -13.306 -57.461 1.00 88.88 691 MET A N 1
ATOM 5364 C CA . MET A 1 691 ? -17.199 -14.600 -58.024 1.00 88.88 691 MET A CA 1
ATOM 5365 C C . MET A 1 691 ? -18.411 -15.200 -57.283 1.00 88.88 691 MET A C 1
ATOM 5367 O O . MET A 1 691 ? -18.657 -16.401 -57.358 1.00 88.88 691 MET A O 1
ATOM 5371 N N . GLY A 1 692 ? -19.170 -14.363 -56.570 1.00 90.25 692 GLY A N 1
ATOM 5372 C CA . GLY A 1 692 ? -20.246 -14.764 -55.660 1.00 90.25 692 GLY A CA 1
ATOM 5373 C C . GLY A 1 692 ? -19.837 -14.681 -54.180 1.00 90.25 692 GLY A C 1
ATOM 5374 O O . GLY A 1 692 ? -18.692 -14.338 -53.884 1.00 90.25 692 GLY A O 1
ATOM 5375 N N . PRO A 1 693 ? -20.768 -14.939 -53.240 1.00 94.56 693 PRO A N 1
ATOM 5376 C CA . PRO A 1 693 ? -20.475 -14.912 -51.811 1.00 94.56 693 PRO A CA 1
ATOM 5377 C C . PRO A 1 693 ? -19.496 -16.012 -51.384 1.00 94.56 693 PRO A C 1
ATOM 5379 O O . PRO A 1 693 ? -19.677 -17.179 -51.725 1.00 94.56 693 PRO A O 1
ATOM 5382 N N . GLU A 1 694 ? -18.511 -15.651 -50.569 1.00 95.94 694 GLU A N 1
ATOM 5383 C CA . GLU A 1 694 ? -17.567 -16.566 -49.926 1.00 95.94 694 GLU A CA 1
ATOM 5384 C C . GLU A 1 694 ? -17.799 -16.568 -48.408 1.00 95.94 694 GLU A C 1
ATOM 5386 O O . GLU A 1 694 ? -18.257 -15.581 -47.824 1.00 95.94 694 GLU A O 1
ATOM 5391 N N . THR A 1 695 ? -17.516 -17.693 -47.752 1.00 97.56 695 THR A N 1
ATOM 5392 C CA . THR A 1 695 ? -17.618 -17.819 -46.292 1.00 97.56 695 THR A CA 1
ATOM 5393 C C . THR A 1 695 ? -16.352 -18.456 -45.742 1.00 97.56 695 THR A C 1
ATOM 5395 O O . THR A 1 695 ? -15.939 -19.518 -46.207 1.00 97.56 695 THR A O 1
ATOM 5398 N N . PHE A 1 696 ? -15.747 -17.809 -44.749 1.00 98.25 696 PHE A N 1
ATOM 5399 C CA . PHE A 1 696 ? -14.557 -18.298 -44.057 1.00 98.25 696 PHE A CA 1
ATOM 5400 C C . PHE A 1 696 ? -14.938 -18.642 -42.620 1.00 98.25 696 PHE A C 1
ATOM 5402 O O . PHE A 1 696 ? -15.533 -17.814 -41.933 1.00 98.25 696 PHE A O 1
ATOM 5409 N N . VAL A 1 697 ? -14.646 -19.868 -42.191 1.00 98.44 697 VAL A N 1
ATOM 5410 C CA . VAL A 1 697 ? -15.181 -20.446 -40.952 1.00 98.44 697 VAL A CA 1
ATOM 5411 C C . VAL A 1 697 ? -14.031 -20.826 -40.034 1.00 98.44 697 VAL A C 1
ATOM 5413 O O . VAL A 1 697 ? -13.145 -21.578 -40.435 1.00 98.44 697 VAL A O 1
ATOM 5416 N N . TYR A 1 698 ? -14.080 -20.314 -38.809 1.00 98.62 698 TYR A N 1
ATOM 5417 C CA . TYR A 1 698 ? -13.115 -20.561 -37.749 1.00 98.62 698 TYR A CA 1
ATOM 5418 C C . TYR A 1 698 ? -13.835 -20.702 -36.400 1.00 98.62 698 TYR A C 1
ATOM 5420 O O . TYR A 1 698 ? -15.032 -20.452 -36.255 1.00 98.62 698 TYR A O 1
ATOM 5428 N N . ASP A 1 699 ? -13.067 -21.082 -35.400 1.00 98.50 699 ASP A N 1
ATOM 5429 C CA . ASP A 1 699 ? -13.343 -20.988 -33.971 1.00 98.50 699 ASP A CA 1
ATOM 5430 C C . ASP A 1 699 ? -12.081 -20.425 -33.297 1.00 98.50 699 ASP A C 1
ATOM 5432 O O . ASP A 1 699 ? -11.070 -20.176 -33.963 1.00 98.50 699 ASP A O 1
ATOM 5436 N N . ASN A 1 700 ? -12.114 -20.189 -31.986 1.00 98.12 700 ASN A N 1
ATOM 5437 C CA . ASN A 1 700 ? -10.964 -19.619 -31.287 1.00 98.12 700 ASN A CA 1
ATOM 5438 C C . ASN A 1 700 ? -9.669 -20.446 -31.478 1.00 98.12 700 ASN A C 1
ATOM 5440 O O . ASN A 1 700 ? -8.601 -19.868 -31.687 1.00 98.12 700 ASN A O 1
ATOM 5444 N N . ARG A 1 701 ? -9.742 -21.785 -31.462 1.00 97.19 701 ARG A N 1
ATOM 5445 C CA . ARG A 1 701 ? -8.552 -22.653 -31.528 1.00 97.19 701 ARG A CA 1
ATOM 5446 C C . ARG A 1 701 ? -7.979 -22.762 -32.936 1.00 97.19 701 ARG A C 1
ATOM 5448 O O . ARG A 1 701 ? -6.767 -22.670 -33.108 1.00 97.19 701 ARG A O 1
ATOM 5455 N N . SER A 1 702 ? -8.825 -22.878 -33.952 1.00 98.31 702 SER A N 1
ATOM 5456 C CA . SER A 1 702 ? -8.394 -22.838 -35.354 1.00 98.31 702 SER A CA 1
ATOM 5457 C C . SER A 1 702 ? -7.849 -21.461 -35.750 1.00 98.31 702 SER A C 1
ATOM 5459 O O . SER A 1 702 ? -6.866 -21.395 -36.484 1.00 98.31 702 SER A O 1
ATOM 5461 N N . LEU A 1 703 ? -8.402 -20.365 -35.212 1.00 98.62 703 LEU A N 1
ATOM 5462 C CA . LEU A 1 703 ? -7.828 -19.022 -35.355 1.00 98.62 703 LEU A CA 1
ATOM 5463 C C . LEU A 1 703 ? -6.429 -18.935 -34.722 1.00 98.62 703 LEU A C 1
ATOM 5465 O O . LEU A 1 703 ? -5.500 -18.434 -35.357 1.00 98.62 703 LEU A O 1
ATOM 5469 N N . GLN A 1 704 ? -6.263 -19.443 -33.495 1.00 98.56 704 GLN A N 1
ATOM 5470 C CA . GLN A 1 704 ? -4.960 -19.507 -32.826 1.00 98.56 704 GLN A CA 1
ATOM 5471 C C . GLN A 1 704 ? -3.940 -20.299 -33.648 1.00 98.56 704 GLN A C 1
ATOM 5473 O O . GLN A 1 704 ? -2.812 -19.838 -33.813 1.00 98.56 704 GLN A O 1
ATOM 5478 N N . GLN A 1 705 ? -4.333 -21.457 -34.183 1.00 98.31 705 GLN A N 1
ATOM 5479 C CA . GLN A 1 705 ? -3.435 -22.304 -34.964 1.00 98.31 705 GLN A CA 1
ATOM 5480 C C . GLN A 1 705 ? -2.919 -21.586 -36.216 1.00 98.31 705 GLN A C 1
ATOM 5482 O O . GLN A 1 705 ? -1.716 -21.576 -36.451 1.00 98.31 705 GLN A O 1
ATOM 5487 N N . VAL A 1 706 ? -3.792 -20.900 -36.963 1.00 98.38 706 VAL A N 1
ATOM 5488 C CA . VAL A 1 706 ? -3.378 -20.121 -38.146 1.00 98.38 706 VAL A CA 1
ATOM 5489 C C . VAL A 1 706 ? -2.355 -19.039 -37.786 1.00 98.38 706 VAL A C 1
ATOM 5491 O O . VAL A 1 706 ? -1.410 -18.800 -38.537 1.00 98.38 706 VAL A O 1
ATOM 5494 N N . ILE A 1 707 ? -2.512 -18.393 -36.628 1.00 98.69 707 ILE A N 1
ATOM 5495 C CA . ILE A 1 707 ? -1.554 -17.388 -36.154 1.00 98.69 707 ILE A CA 1
ATOM 5496 C C . ILE A 1 707 ? -0.195 -18.029 -35.839 1.00 98.69 707 ILE A C 1
ATOM 5498 O O . ILE A 1 707 ? 0.832 -17.455 -36.197 1.00 98.69 707 ILE A O 1
ATOM 5502 N N . ILE A 1 708 ? -0.171 -19.205 -35.203 1.00 98.50 708 ILE A N 1
ATOM 5503 C CA . ILE A 1 708 ? 1.073 -19.937 -34.903 1.00 98.50 708 ILE A CA 1
ATOM 5504 C C . ILE A 1 708 ? 1.784 -20.341 -36.198 1.00 98.50 708 ILE A C 1
ATOM 5506 O O . ILE A 1 708 ? 2.983 -20.093 -36.327 1.00 98.50 708 ILE A O 1
ATOM 5510 N N . ASP A 1 709 ? 1.046 -20.871 -37.174 1.00 98.44 709 ASP A N 1
ATOM 5511 C CA . ASP A 1 709 ? 1.593 -21.273 -38.474 1.00 98.44 709 ASP A CA 1
ATOM 5512 C C . ASP A 1 709 ? 2.247 -20.079 -39.200 1.00 98.44 709 ASP A C 1
ATOM 5514 O O . ASP A 1 709 ? 3.329 -20.195 -39.783 1.00 98.44 709 ASP A O 1
ATOM 5518 N N . GLU A 1 710 ? 1.634 -18.891 -39.136 1.00 97.62 710 GLU A N 1
ATOM 5519 C CA . GLU A 1 710 ? 2.207 -17.669 -39.711 1.00 97.62 710 GLU A CA 1
ATOM 5520 C C . GLU A 1 710 ? 3.403 -17.129 -38.905 1.00 97.62 710 GLU A C 1
ATOM 5522 O O . GLU A 1 710 ? 4.343 -16.593 -39.500 1.00 97.62 710 GLU A O 1
ATOM 5527 N N . MET A 1 711 ? 3.422 -17.280 -37.573 1.00 98.00 711 MET A N 1
ATOM 5528 C CA . MET A 1 711 ? 4.607 -16.952 -36.769 1.00 98.00 711 MET A CA 1
ATOM 5529 C C . MET A 1 711 ? 5.786 -17.841 -37.163 1.00 98.00 711 MET A C 1
ATOM 5531 O O . MET A 1 711 ? 6.879 -17.326 -37.402 1.00 98.00 711 MET A O 1
ATOM 5535 N N . GLU A 1 712 ? 5.569 -19.152 -37.284 1.00 97.62 712 GLU A N 1
ATOM 5536 C CA . GLU A 1 712 ? 6.593 -20.105 -37.716 1.00 97.62 712 GLU A CA 1
ATOM 5537 C C . GLU A 1 712 ? 7.104 -19.775 -39.123 1.00 97.62 712 GLU A C 1
ATOM 5539 O O . GLU A 1 712 ? 8.316 -19.689 -39.346 1.00 97.62 712 GLU A O 1
ATOM 5544 N N . ARG A 1 713 ? 6.190 -19.485 -40.058 1.00 96.62 713 ARG A N 1
ATOM 5545 C CA . ARG A 1 713 ? 6.518 -19.090 -41.436 1.00 96.62 713 ARG A CA 1
ATOM 5546 C C . ARG A 1 713 ? 7.452 -17.885 -41.514 1.00 96.62 713 ARG A C 1
ATOM 5548 O O . ARG A 1 713 ? 8.307 -17.833 -42.397 1.00 96.62 713 ARG A O 1
ATOM 5555 N N . ASN A 1 714 ? 7.301 -16.928 -40.603 1.00 96.31 714 ASN A N 1
ATOM 5556 C CA . ASN A 1 714 ? 8.124 -15.721 -40.550 1.00 96.31 714 ASN A CA 1
ATOM 5557 C C . ASN A 1 714 ? 9.383 -15.889 -39.681 1.00 96.31 714 ASN A C 1
ATOM 5559 O O . ASN A 1 714 ? 9.997 -14.897 -39.284 1.00 96.31 714 ASN A O 1
ATOM 5563 N N . GLY A 1 715 ? 9.781 -17.125 -39.363 1.00 95.88 715 GLY A N 1
ATOM 5564 C CA . GLY A 1 715 ? 10.951 -17.391 -38.527 1.00 95.88 715 GLY A CA 1
ATOM 5565 C C . GLY A 1 715 ? 10.766 -16.896 -37.094 1.00 95.88 715 GLY A C 1
ATOM 5566 O O . GLY A 1 715 ? 11.710 -16.398 -36.486 1.00 95.88 715 GLY A O 1
ATOM 5567 N N . TRP A 1 716 ? 9.539 -16.987 -36.578 1.00 97.56 716 TRP A N 1
ATOM 5568 C CA . TRP A 1 716 ? 9.138 -16.639 -35.214 1.00 97.56 716 TRP A CA 1
ATOM 5569 C C . TRP A 1 716 ? 9.257 -15.162 -34.834 1.00 97.56 716 TRP A C 1
ATOM 5571 O O . TRP A 1 716 ? 8.937 -14.812 -33.707 1.00 97.56 716 TRP A O 1
ATOM 5581 N N . VAL A 1 717 ? 9.622 -14.253 -35.746 1.00 95.50 717 VAL A N 1
ATOM 5582 C CA . VAL A 1 717 ? 9.680 -12.807 -35.439 1.00 95.50 717 VAL A CA 1
ATOM 5583 C C . VAL A 1 717 ? 8.291 -12.174 -35.252 1.00 95.50 717 VAL A C 1
ATOM 5585 O O . VAL A 1 717 ? 8.187 -11.052 -34.755 1.00 95.50 717 VAL A O 1
ATOM 5588 N N . GLY A 1 718 ? 7.227 -12.894 -35.626 1.00 96.81 718 GLY A N 1
ATOM 5589 C CA . GLY A 1 718 ? 5.818 -12.515 -35.495 1.00 96.81 718 GLY A CA 1
ATOM 5590 C C . GLY A 1 718 ? 5.036 -12.662 -36.803 1.00 96.81 718 GLY A C 1
ATOM 5591 O O . GLY A 1 718 ? 5.591 -12.984 -37.852 1.00 96.81 718 GLY A O 1
ATOM 5592 N N . VAL A 1 719 ? 3.734 -12.401 -36.751 1.00 98.12 719 VAL A N 1
ATOM 5593 C CA . VAL A 1 719 ? 2.863 -12.302 -37.929 1.00 98.12 719 VAL A CA 1
ATOM 5594 C C . VAL A 1 719 ? 2.846 -10.860 -38.429 1.00 98.12 719 VAL A C 1
ATOM 5596 O O . VAL A 1 719 ? 2.914 -9.909 -37.639 1.00 98.12 719 VAL A O 1
ATOM 5599 N N . CYS A 1 720 ? 2.784 -10.690 -39.748 1.00 97.94 720 CYS A N 1
ATOM 5600 C CA . CYS A 1 720 ? 2.734 -9.370 -40.360 1.00 97.94 720 CYS A CA 1
ATOM 5601 C C . CYS A 1 720 ? 1.403 -8.664 -40.060 1.00 97.94 720 CYS A C 1
ATOM 5603 O O . CYS A 1 720 ? 0.343 -9.294 -40.080 1.00 97.94 720 CYS A O 1
ATOM 5605 N N . CYS A 1 721 ? 1.461 -7.355 -39.814 1.00 94.50 721 CYS A N 1
ATOM 5606 C CA . CYS A 1 721 ? 0.275 -6.502 -39.769 1.00 94.50 721 CYS A CA 1
ATOM 5607 C C . CYS A 1 721 ? -0.098 -6.127 -41.203 1.00 94.50 721 CYS A C 1
ATOM 5609 O O . CYS A 1 721 ? -0.971 -6.748 -41.807 1.00 94.50 721 CYS A O 1
ATOM 5611 N N . GLU A 1 722 ? 0.653 -5.197 -41.778 1.00 94.00 722 GLU A N 1
ATOM 5612 C CA . GLU A 1 722 ? 0.655 -4.902 -43.199 1.00 94.00 722 GLU A CA 1
ATOM 5613 C C . GLU A 1 722 ? 1.481 -5.952 -43.947 1.00 94.00 722 GLU A C 1
ATOM 5615 O O . GLU A 1 722 ? 2.417 -6.536 -43.384 1.00 94.00 722 GLU A O 1
ATOM 5620 N N . PRO A 1 723 ? 1.197 -6.185 -45.238 1.00 95.81 723 PRO A N 1
ATOM 5621 C CA . PRO A 1 723 ? 1.988 -7.097 -46.040 1.00 95.81 723 PRO A CA 1
ATOM 5622 C C . PRO A 1 723 ? 3.486 -6.815 -45.925 1.00 95.81 723 PRO A C 1
ATOM 5624 O O . PRO A 1 723 ? 3.916 -5.681 -46.121 1.00 95.81 723 PRO A O 1
ATOM 5627 N N . ASN A 1 724 ? 4.276 -7.863 -45.670 1.00 96.38 724 ASN A N 1
ATOM 5628 C CA . ASN A 1 724 ? 5.733 -7.794 -45.473 1.00 96.38 724 ASN A CA 1
ATOM 5629 C C . ASN A 1 724 ? 6.228 -7.116 -44.173 1.00 96.38 724 ASN A C 1
ATOM 5631 O O . ASN A 1 724 ? 7.438 -7.077 -43.984 1.00 96.38 724 ASN A O 1
ATOM 5635 N N . MET A 1 725 ? 5.377 -6.613 -43.271 1.00 96.81 725 MET A N 1
ATOM 5636 C CA . MET A 1 725 ? 5.821 -5.846 -42.094 1.00 96.81 725 MET A CA 1
ATOM 5637 C C . MET A 1 725 ? 5.383 -6.472 -40.768 1.00 96.81 725 MET A C 1
ATOM 5639 O O . MET A 1 725 ? 4.192 -6.589 -40.484 1.00 96.81 725 MET A O 1
ATOM 5643 N N . VAL A 1 726 ? 6.348 -6.808 -39.910 1.00 97.81 726 VAL A N 1
ATOM 5644 C CA . VAL A 1 726 ? 6.089 -7.306 -38.552 1.00 97.81 726 VAL A CA 1
ATOM 5645 C C . VAL A 1 726 ? 6.397 -6.235 -37.517 1.00 97.81 726 VAL A C 1
ATOM 5647 O O . VAL A 1 726 ? 7.519 -5.738 -37.426 1.00 97.81 726 VAL A O 1
ATOM 5650 N N . PHE A 1 727 ? 5.398 -5.936 -36.693 1.00 96.62 727 PHE A N 1
ATOM 5651 C CA . PHE A 1 727 ? 5.467 -4.972 -35.601 1.00 96.62 727 PHE A CA 1
ATOM 5652 C C . PHE A 1 727 ? 5.439 -5.703 -34.261 1.00 96.62 727 PHE A C 1
ATOM 5654 O O . PHE A 1 727 ? 4.654 -6.637 -34.053 1.00 96.62 727 PHE A O 1
ATOM 5661 N N . VAL A 1 728 ? 6.255 -5.239 -33.314 1.00 94.50 728 VAL A N 1
ATOM 5662 C CA . VAL A 1 728 ? 6.298 -5.811 -31.961 1.00 94.50 728 VAL A CA 1
ATOM 5663 C C . VAL A 1 728 ? 4.955 -5.623 -31.256 1.00 94.50 728 VAL A C 1
ATOM 5665 O O . VAL A 1 728 ? 4.423 -6.581 -30.696 1.00 94.50 728 VAL A O 1
ATOM 5668 N N . ALA A 1 729 ? 4.385 -4.412 -31.305 1.00 94.38 729 ALA A N 1
ATOM 5669 C CA . ALA A 1 729 ? 3.117 -4.092 -30.644 1.00 94.38 729 ALA A CA 1
ATOM 5670 C C . ALA A 1 729 ? 1.998 -5.046 -31.074 1.00 94.38 729 ALA A C 1
ATOM 5672 O O . ALA A 1 729 ? 1.281 -5.598 -30.241 1.00 94.38 729 ALA A O 1
ATOM 5673 N N . CYS A 1 730 ? 1.929 -5.309 -32.377 1.00 96.31 730 CYS A N 1
ATOM 5674 C CA . CYS A 1 730 ? 0.864 -6.071 -33.000 1.00 96.31 730 CYS A CA 1
ATOM 5675 C C . CYS A 1 730 ? 0.809 -7.542 -32.577 1.00 96.31 730 CYS A C 1
ATOM 5677 O O . CYS A 1 730 ? -0.258 -8.147 -32.525 1.00 96.31 730 CYS A O 1
ATOM 5679 N N . ASN A 1 731 ? 1.955 -8.111 -32.214 1.00 97.00 731 ASN A N 1
ATOM 5680 C CA . ASN A 1 731 ? 2.063 -9.516 -31.843 1.00 97.00 731 ASN A CA 1
ATOM 5681 C C . ASN A 1 731 ? 1.866 -9.766 -30.338 1.00 97.00 731 ASN A C 1
ATOM 5683 O O . ASN A 1 731 ? 1.850 -10.918 -29.919 1.00 97.00 731 ASN A O 1
ATOM 5687 N N . GLN A 1 732 ? 1.667 -8.728 -29.511 1.00 96.38 732 GLN A N 1
ATOM 5688 C CA . GLN A 1 732 ? 1.435 -8.935 -28.074 1.00 96.38 732 GLN A CA 1
ATOM 5689 C C . GLN A 1 732 ? 0.039 -9.514 -27.780 1.00 96.38 732 GLN A C 1
ATOM 5691 O O . GLN A 1 732 ? -0.095 -10.362 -26.904 1.00 96.38 732 GLN A O 1
ATOM 5696 N N . PHE A 1 733 ? -0.996 -9.104 -28.522 1.00 97.75 733 PHE A N 1
ATOM 5697 C CA . PHE A 1 733 ? -2.383 -9.554 -28.309 1.00 97.75 733 PHE A CA 1
ATOM 5698 C C . PHE A 1 733 ? -2.593 -11.062 -28.489 1.00 97.75 733 PHE A C 1
ATOM 5700 O O . PHE A 1 733 ? -3.139 -11.674 -27.571 1.00 97.75 733 PHE A O 1
ATOM 5707 N N . PRO A 1 734 ? -2.160 -11.689 -29.603 1.00 97.75 734 PRO A N 1
ATOM 5708 C CA . PRO A 1 734 ? -2.340 -13.128 -29.773 1.00 97.75 734 PRO A CA 1
ATOM 5709 C C . PRO A 1 734 ? -1.574 -13.940 -28.722 1.00 97.75 734 PRO A C 1
ATOM 5711 O O . PRO A 1 734 ? -2.092 -14.947 -28.262 1.00 97.75 734 PRO A O 1
ATOM 5714 N N . ILE A 1 735 ? -0.397 -13.485 -28.277 1.00 96.56 735 ILE A N 1
ATOM 5715 C CA . ILE A 1 735 ? 0.378 -14.167 -27.225 1.00 96.56 735 ILE A CA 1
ATOM 5716 C C . ILE A 1 735 ? -0.367 -14.129 -25.882 1.00 96.56 735 ILE A C 1
ATOM 5718 O O . ILE A 1 735 ? -0.440 -15.138 -25.185 1.00 96.56 735 ILE A O 1
ATOM 5722 N N . ILE A 1 736 ? -0.965 -12.986 -25.525 1.00 97.69 736 ILE A N 1
ATOM 5723 C CA . ILE A 1 736 ? -1.823 -12.884 -24.332 1.00 97.69 736 ILE A CA 1
ATOM 5724 C C . ILE A 1 736 ? -3.021 -13.829 -24.465 1.00 97.69 736 ILE A C 1
ATOM 5726 O O . ILE A 1 736 ? -3.369 -14.523 -23.514 1.00 97.69 736 ILE A O 1
ATOM 5730 N N . ALA A 1 737 ? -3.637 -13.889 -25.645 1.00 98.25 737 ALA A N 1
ATOM 5731 C CA . ALA A 1 737 ? -4.780 -14.759 -25.884 1.00 98.25 737 ALA A CA 1
ATOM 5732 C C . ALA A 1 737 ? -4.422 -16.246 -25.738 1.00 98.25 737 ALA A C 1
ATOM 5734 O O . ALA A 1 737 ? -5.154 -16.982 -25.081 1.00 98.25 737 ALA A O 1
ATOM 5735 N N . MET A 1 738 ? -3.266 -16.661 -26.270 1.00 97.88 738 MET A N 1
ATOM 5736 C CA . MET A 1 738 ? -2.732 -18.016 -26.107 1.00 97.88 738 MET A CA 1
ATOM 5737 C C . MET A 1 738 ? -2.545 -18.369 -24.630 1.00 97.88 738 MET A C 1
ATOM 5739 O O . MET A 1 738 ? -2.914 -19.463 -24.228 1.00 97.88 738 MET A O 1
ATOM 5743 N N . HIS A 1 739 ? -2.058 -17.439 -23.802 1.00 96.06 739 HIS A N 1
ATOM 5744 C CA . HIS A 1 739 ? -1.944 -17.662 -22.356 1.00 96.06 739 HIS A CA 1
ATOM 5745 C C . HIS A 1 739 ? -3.304 -17.886 -21.678 1.00 96.06 739 HIS A C 1
ATOM 5747 O O . HIS A 1 739 ? -3.438 -18.769 -20.832 1.00 96.06 739 HIS A O 1
ATOM 5753 N N . LEU A 1 740 ? -4.321 -17.100 -22.044 1.00 96.69 740 LEU A N 1
ATOM 5754 C CA . LEU A 1 740 ? -5.674 -17.276 -21.505 1.00 96.69 740 LEU A CA 1
ATOM 5755 C C . LEU A 1 740 ? -6.297 -18.604 -21.960 1.00 96.69 740 LEU A C 1
ATOM 5757 O O . LEU A 1 740 ? -7.009 -19.246 -21.191 1.00 96.69 740 LEU A O 1
ATOM 5761 N N . ASN A 1 741 ? -6.010 -19.022 -23.192 1.00 97.50 741 ASN A N 1
ATOM 5762 C CA . ASN A 1 741 ? -6.444 -20.302 -23.741 1.00 97.50 741 ASN A CA 1
ATOM 5763 C C . ASN A 1 741 ? -5.746 -21.484 -23.056 1.00 97.50 741 ASN A C 1
ATOM 5765 O O . ASN A 1 741 ? -6.419 -22.423 -22.643 1.00 97.50 741 ASN A O 1
ATOM 5769 N N . ASP A 1 742 ? -4.430 -21.401 -22.847 1.00 95.94 742 ASP A N 1
ATOM 5770 C CA . ASP A 1 742 ? -3.643 -22.393 -22.107 1.00 95.94 742 ASP A CA 1
ATOM 5771 C C . ASP A 1 742 ? -4.210 -22.632 -20.705 1.00 95.94 742 ASP A C 1
ATOM 5773 O O . ASP A 1 742 ? -4.378 -23.778 -20.288 1.00 95.94 742 ASP A O 1
ATOM 5777 N N . ALA A 1 743 ? -4.570 -21.558 -19.995 1.00 93.19 743 ALA A N 1
ATOM 5778 C CA . ALA A 1 743 ? -5.163 -21.654 -18.666 1.00 93.19 743 ALA A CA 1
ATOM 5779 C C . ALA A 1 743 ? -6.535 -22.350 -18.657 1.00 93.19 743 ALA A C 1
ATOM 5781 O O . ALA A 1 743 ? -6.891 -22.986 -17.665 1.00 93.19 743 ALA A O 1
ATOM 5782 N N . ARG A 1 744 ? -7.306 -22.238 -19.746 1.00 91.94 744 ARG A N 1
ATOM 5783 C CA . ARG A 1 744 ? -8.596 -22.927 -19.905 1.00 91.94 744 ARG A CA 1
ATOM 5784 C C . ARG A 1 744 ? -8.426 -24.392 -20.299 1.00 91.94 744 ARG A C 1
ATOM 5786 O O . ARG A 1 744 ? -9.154 -25.238 -19.787 1.00 91.94 744 ARG A O 1
ATOM 5793 N N . ASP A 1 745 ? -7.466 -24.686 -21.170 1.00 93.31 745 ASP A N 1
ATOM 5794 C CA . ASP A 1 745 ? -7.260 -26.026 -21.733 1.00 93.31 745 ASP A CA 1
ATOM 5795 C C . ASP A 1 745 ? -6.332 -26.911 -20.892 1.00 93.31 745 ASP A C 1
ATOM 5797 O O . ASP A 1 745 ? -6.273 -28.122 -21.103 1.00 93.31 745 ASP A O 1
ATOM 5801 N N . GLY A 1 746 ? -5.577 -26.322 -19.960 1.00 90.62 746 GLY A N 1
ATOM 5802 C CA . GLY A 1 746 ? -4.466 -27.002 -19.293 1.00 90.62 746 GLY A CA 1
ATOM 5803 C C . GLY A 1 746 ? -3.284 -27.264 -20.236 1.00 90.62 746 GLY A C 1
ATOM 5804 O O . GLY A 1 746 ? -2.602 -28.279 -20.093 1.00 90.62 746 GLY A O 1
ATOM 5805 N N . ALA A 1 747 ? -3.067 -26.377 -21.213 1.00 92.75 747 ALA A N 1
ATOM 5806 C CA . ALA A 1 747 ? -2.004 -26.463 -22.216 1.00 92.75 747 ALA A CA 1
ATOM 5807 C C . ALA A 1 747 ? -0.838 -25.497 -21.912 1.00 92.75 747 ALA A C 1
ATOM 5809 O O . ALA A 1 747 ? -0.863 -24.762 -20.925 1.00 92.75 747 ALA A O 1
ATOM 5810 N N . THR A 1 748 ? 0.213 -25.527 -22.737 1.00 93.38 748 THR A N 1
ATOM 5811 C CA . THR A 1 748 ? 1.424 -24.690 -22.583 1.00 93.38 748 THR A CA 1
ATOM 5812 C C . THR A 1 748 ? 1.904 -24.092 -23.913 1.00 93.38 748 THR A C 1
ATOM 5814 O O . THR A 1 748 ? 3.107 -23.913 -24.125 1.00 93.38 748 THR A O 1
ATOM 5817 N N . VAL A 1 749 ? 0.985 -23.836 -24.847 1.00 95.06 749 VAL A N 1
ATOM 5818 C CA . VAL A 1 749 ? 1.290 -23.344 -26.199 1.00 95.06 749 VAL A CA 1
ATOM 5819 C C . VAL A 1 749 ? 1.954 -21.967 -26.152 1.00 95.06 749 VAL A C 1
ATOM 5821 O O . VAL A 1 749 ? 2.928 -21.716 -26.863 1.00 95.06 749 VAL A O 1
ATOM 5824 N N . ALA A 1 750 ? 1.468 -21.072 -25.293 1.00 94.31 750 ALA A N 1
ATOM 5825 C CA . ALA A 1 750 ? 1.967 -19.709 -25.181 1.00 94.31 750 ALA A CA 1
ATOM 5826 C C . ALA A 1 750 ? 3.437 -19.667 -24.754 1.00 94.31 750 ALA A C 1
ATOM 5828 O O . ALA A 1 750 ? 4.192 -18.845 -25.271 1.00 94.31 750 ALA A O 1
ATOM 5829 N N . THR A 1 751 ? 3.861 -20.562 -23.855 1.00 93.31 751 THR A N 1
ATOM 5830 C CA . THR A 1 751 ? 5.257 -20.651 -23.400 1.00 93.31 751 THR A CA 1
ATOM 5831 C C . THR A 1 751 ? 6.194 -20.997 -24.554 1.00 93.31 751 THR A C 1
ATOM 5833 O O . THR A 1 751 ? 7.186 -20.301 -24.761 1.00 93.31 751 THR A O 1
ATOM 5836 N N . GLU A 1 752 ? 5.852 -22.009 -25.355 1.00 94.12 752 GLU A N 1
ATOM 5837 C CA . GLU A 1 752 ? 6.672 -22.419 -26.499 1.00 94.12 752 GLU A CA 1
ATOM 5838 C C . GLU A 1 752 ? 6.767 -21.311 -27.560 1.00 94.12 752 GLU A C 1
ATOM 5840 O O . GLU A 1 752 ? 7.856 -20.991 -28.048 1.00 94.12 752 GLU A O 1
ATOM 5845 N N . VAL A 1 753 ? 5.628 -20.697 -27.898 1.00 96.19 753 VAL A N 1
ATOM 5846 C CA . VAL A 1 753 ? 5.572 -19.579 -28.850 1.00 96.19 753 VAL A CA 1
ATOM 5847 C C . VAL A 1 753 ? 6.402 -18.403 -28.337 1.00 96.19 753 VAL A C 1
ATOM 5849 O O . VAL A 1 753 ? 7.158 -17.798 -29.100 1.00 96.19 753 VAL A O 1
ATOM 5852 N N . LEU A 1 754 ? 6.296 -18.083 -27.046 1.00 94.81 754 LEU A N 1
ATOM 5853 C CA . LEU A 1 754 ? 6.976 -16.945 -26.445 1.00 94.81 754 LEU A CA 1
ATOM 5854 C C . LEU A 1 754 ? 8.499 -17.110 -26.428 1.00 94.81 754 LEU A C 1
ATOM 5856 O O . LEU A 1 754 ? 9.200 -16.136 -26.715 1.00 94.81 754 LEU A O 1
ATOM 5860 N N . ASP A 1 755 ? 9.010 -18.303 -26.126 1.00 94.69 755 ASP A N 1
ATOM 5861 C CA . ASP A 1 755 ? 10.451 -18.573 -26.126 1.00 94.69 755 ASP A CA 1
ATOM 5862 C C . ASP A 1 755 ? 11.050 -18.349 -27.518 1.00 94.69 755 ASP A C 1
ATOM 5864 O O . ASP A 1 755 ? 12.028 -17.610 -27.677 1.00 94.69 755 ASP A O 1
ATOM 5868 N N . LYS A 1 756 ? 10.405 -18.900 -28.552 1.00 97.38 756 LYS A N 1
ATOM 5869 C CA . LYS A 1 756 ? 10.827 -18.727 -29.949 1.00 97.38 756 LYS A CA 1
ATOM 5870 C C . LYS A 1 756 ? 10.709 -17.269 -30.402 1.00 97.38 756 LYS A C 1
ATOM 5872 O O . LYS A 1 756 ? 11.638 -16.728 -31.003 1.00 97.38 756 LYS A O 1
ATOM 5877 N N . TYR A 1 757 ? 9.603 -16.608 -30.058 1.00 96.81 757 TYR A N 1
ATOM 5878 C CA . TYR A 1 757 ? 9.356 -15.206 -30.394 1.00 96.81 757 TYR A CA 1
ATOM 5879 C C . TYR A 1 757 ? 10.381 -14.265 -29.754 1.00 96.81 757 TYR A C 1
ATOM 5881 O O . TYR A 1 757 ? 10.929 -13.380 -30.413 1.00 96.81 757 TYR A O 1
ATOM 5889 N N . LYS A 1 758 ? 10.685 -14.466 -28.468 1.00 94.81 758 LYS A N 1
ATOM 5890 C CA . LYS A 1 758 ? 11.672 -13.667 -27.738 1.00 94.81 758 LYS A CA 1
ATOM 5891 C C . LYS A 1 758 ? 13.057 -13.788 -28.370 1.00 94.81 758 LYS A C 1
ATOM 5893 O O . LYS A 1 758 ? 13.676 -12.757 -28.631 1.00 94.81 758 LYS A O 1
ATOM 5898 N N . LEU A 1 759 ? 13.503 -15.012 -28.659 1.00 96.06 759 LEU A N 1
ATOM 5899 C CA . LEU A 1 759 ? 14.791 -15.261 -29.312 1.00 96.06 759 LEU A CA 1
ATOM 5900 C C . LEU A 1 759 ? 14.877 -14.558 -30.674 1.00 96.06 759 LEU A C 1
ATOM 5902 O O . LEU A 1 759 ? 15.864 -13.877 -30.950 1.00 96.06 759 LEU A O 1
ATOM 5906 N N . ALA A 1 760 ? 13.823 -14.643 -31.490 1.00 97.00 760 ALA A N 1
ATOM 5907 C CA . ALA A 1 760 ? 13.782 -13.981 -32.792 1.00 97.00 760 ALA A CA 1
ATOM 5908 C C . ALA A 1 760 ? 13.843 -12.444 -32.674 1.00 97.00 760 ALA A C 1
ATOM 5910 O O . ALA A 1 760 ? 14.582 -11.790 -33.415 1.00 97.00 760 ALA A O 1
ATOM 5911 N N . LEU A 1 761 ? 13.111 -11.841 -31.727 1.00 95.81 761 LEU A N 1
ATOM 5912 C CA . LEU A 1 761 ? 13.172 -10.392 -31.498 1.00 95.81 761 LEU A CA 1
ATOM 5913 C C . LEU A 1 761 ? 14.554 -9.922 -31.022 1.00 95.81 761 LEU A C 1
ATOM 5915 O O . LEU A 1 761 ? 15.000 -8.843 -31.428 1.00 95.81 761 LEU A O 1
ATOM 5919 N N . GLU A 1 762 ? 15.214 -10.702 -30.163 1.00 94.44 762 GLU A N 1
ATOM 5920 C CA . GLU A 1 762 ? 16.566 -10.424 -29.667 1.00 94.44 762 GLU A CA 1
ATOM 5921 C C . GLU A 1 762 ? 17.601 -10.523 -30.795 1.00 94.44 762 GLU A C 1
ATOM 5923 O O . GLU A 1 762 ? 18.363 -9.576 -30.996 1.00 94.44 762 GLU A O 1
ATOM 5928 N N . GLU A 1 763 ? 17.567 -11.592 -31.600 1.00 95.50 763 GLU A N 1
ATOM 5929 C CA . GLU A 1 763 ? 18.459 -11.782 -32.755 1.00 95.50 763 GLU A CA 1
ATOM 5930 C C . GLU A 1 763 ? 18.346 -10.625 -33.761 1.00 95.50 763 GLU A C 1
ATOM 5932 O O . GLU A 1 763 ? 19.344 -10.137 -34.297 1.00 95.50 763 GLU A O 1
ATOM 5937 N N . LYS A 1 764 ? 17.123 -10.138 -34.006 1.00 94.88 764 LYS A N 1
ATOM 5938 C CA . LYS A 1 764 ? 16.887 -9.015 -34.924 1.00 94.88 764 LYS A CA 1
ATOM 5939 C C . LYS A 1 764 ? 17.120 -7.643 -34.284 1.00 94.88 764 LYS A C 1
ATOM 5941 O O . LYS A 1 764 ? 17.181 -6.649 -35.012 1.00 94.88 764 LYS A O 1
ATOM 5946 N N . GLY A 1 765 ? 17.318 -7.558 -32.968 1.00 94.81 765 GLY A N 1
ATOM 5947 C CA . GLY A 1 765 ? 17.533 -6.296 -32.254 1.00 94.81 765 GLY A CA 1
ATOM 5948 C C . GLY A 1 765 ? 16.309 -5.377 -32.290 1.00 94.81 765 GLY A C 1
ATOM 5949 O O . GLY A 1 765 ? 16.441 -4.171 -32.504 1.00 94.81 765 GLY A O 1
ATOM 5950 N N . MET A 1 766 ? 15.114 -5.955 -32.142 1.00 95.81 766 MET A N 1
ATOM 5951 C CA . MET A 1 766 ? 13.841 -5.225 -32.218 1.00 95.81 766 MET A CA 1
ATOM 5952 C C . MET A 1 766 ? 13.512 -4.452 -30.935 1.00 95.81 766 MET A C 1
ATOM 5954 O O . MET A 1 766 ? 12.785 -3.460 -30.981 1.00 95.81 766 MET A O 1
ATOM 5958 N N . LEU A 1 767 ? 14.057 -4.887 -29.797 1.00 95.25 767 LEU A N 1
ATOM 5959 C CA . LEU A 1 767 ? 13.804 -4.318 -28.473 1.00 95.25 767 LEU A CA 1
ATOM 5960 C C . LEU A 1 767 ? 15.055 -3.632 -27.918 1.00 95.25 767 LEU A C 1
ATOM 5962 O O . LEU A 1 767 ? 16.177 -4.072 -28.154 1.00 95.25 767 LEU A O 1
ATOM 5966 N N . SER A 1 768 ? 14.858 -2.578 -27.127 1.00 93.50 768 SER A N 1
ATOM 5967 C CA . SER A 1 768 ? 15.935 -1.864 -26.437 1.00 93.50 768 SER A CA 1
ATOM 5968 C C . SER A 1 768 ? 15.451 -1.331 -25.091 1.00 93.50 768 SER A C 1
ATOM 5970 O O . SER A 1 768 ? 14.325 -0.854 -24.981 1.00 93.50 768 SER A O 1
ATOM 5972 N N . ARG A 1 769 ? 16.301 -1.399 -24.057 1.00 93.94 769 ARG A N 1
ATOM 5973 C CA . ARG A 1 769 ? 16.048 -0.733 -22.762 1.00 93.94 769 ARG A CA 1
ATOM 5974 C C . ARG A 1 769 ? 16.468 0.734 -22.773 1.00 93.94 769 ARG A C 1
ATOM 5976 O O . ARG A 1 769 ? 15.900 1.534 -22.048 1.00 93.94 769 ARG A O 1
ATOM 5983 N N . ASN A 1 770 ? 17.453 1.076 -23.598 1.00 92.06 770 ASN A N 1
ATOM 5984 C CA . ASN A 1 770 ? 18.113 2.383 -23.567 1.00 92.06 770 ASN A CA 1
ATOM 5985 C C . ASN A 1 770 ? 17.627 3.320 -24.679 1.00 92.06 770 ASN A C 1
ATOM 5987 O O . ASN A 1 770 ? 17.996 4.490 -24.708 1.00 92.06 770 ASN A O 1
ATOM 5991 N N . ASP A 1 771 ? 16.819 2.805 -25.603 1.00 91.12 771 ASP A N 1
ATOM 5992 C CA . ASP A 1 771 ? 16.222 3.548 -26.706 1.00 91.12 771 ASP A CA 1
ATOM 5993 C C . ASP A 1 771 ? 14.859 2.939 -27.060 1.00 91.12 771 ASP A C 1
ATOM 5995 O O . ASP A 1 771 ? 14.515 1.864 -26.564 1.00 91.12 771 ASP A O 1
ATOM 5999 N N . LEU A 1 772 ? 14.086 3.621 -27.900 1.00 95.38 772 LEU A N 1
ATOM 6000 C CA . LEU A 1 772 ? 12.784 3.151 -28.377 1.00 95.38 772 LEU A CA 1
ATOM 6001 C C . LEU A 1 772 ? 12.894 1.807 -29.129 1.00 95.38 772 LEU A C 1
ATOM 6003 O O . LEU A 1 772 ? 13.940 1.467 -29.694 1.00 95.38 772 LEU A O 1
ATOM 6007 N N . TYR A 1 773 ? 11.805 1.037 -29.142 1.00 96.38 773 TYR A N 1
ATOM 6008 C CA . TYR A 1 773 ? 11.718 -0.210 -29.910 1.00 96.38 773 TYR A CA 1
ATOM 6009 C C . TYR A 1 773 ? 11.723 0.086 -31.408 1.00 96.38 773 TYR A C 1
ATOM 6011 O O . TYR A 1 773 ? 11.281 1.147 -31.831 1.00 96.38 773 TYR A O 1
ATOM 6019 N N . LYS A 1 774 ? 12.210 -0.847 -32.230 1.00 95.94 774 LYS A N 1
ATOM 6020 C CA . LYS A 1 774 ? 12.078 -0.717 -33.687 1.00 95.94 774 LYS A CA 1
ATOM 6021 C C . LYS A 1 774 ? 10.601 -0.800 -34.066 1.00 95.94 774 LYS A C 1
ATOM 6023 O O . LYS A 1 774 ? 9.911 -1.699 -33.587 1.00 95.94 774 LYS A O 1
ATOM 6028 N N . ASP A 1 775 ? 10.145 0.112 -34.926 1.00 91.38 775 ASP A N 1
ATOM 6029 C CA . ASP A 1 775 ? 8.724 0.214 -35.281 1.00 91.38 775 ASP A CA 1
ATOM 6030 C C . ASP A 1 775 ? 8.249 -1.080 -35.965 1.00 91.38 775 ASP A C 1
ATOM 6032 O O . ASP A 1 775 ? 7.293 -1.712 -35.518 1.00 91.38 775 ASP A O 1
ATOM 6036 N N . TRP A 1 776 ? 8.983 -1.531 -36.989 1.00 95.38 776 TRP A N 1
ATOM 6037 C CA . TRP A 1 776 ? 8.746 -2.803 -37.673 1.00 95.38 776 TRP A CA 1
ATOM 6038 C C . TRP A 1 776 ? 10.025 -3.408 -38.256 1.00 95.38 776 TRP A C 1
ATOM 6040 O O . TRP A 1 776 ? 11.061 -2.743 -38.388 1.00 95.38 776 TRP A O 1
ATOM 6050 N N . ILE A 1 777 ? 9.926 -4.680 -38.642 1.00 96.62 777 ILE A N 1
ATOM 6051 C CA . ILE A 1 777 ? 10.871 -5.358 -39.529 1.00 96.62 777 ILE A CA 1
ATOM 6052 C C . ILE A 1 777 ? 10.173 -5.784 -40.822 1.00 96.62 777 ILE A C 1
ATOM 6054 O O . ILE A 1 777 ? 9.093 -6.374 -40.791 1.00 96.62 777 ILE A O 1
ATOM 6058 N N . SER A 1 778 ? 10.793 -5.485 -41.963 1.00 96.69 778 SER A N 1
ATOM 6059 C CA . SER A 1 778 ? 10.349 -5.979 -43.267 1.00 96.69 778 SER A CA 1
ATOM 6060 C C . SER A 1 778 ? 10.870 -7.400 -43.486 1.00 96.69 778 SER A C 1
ATOM 6062 O O . SER A 1 778 ? 12.085 -7.595 -43.515 1.00 96.69 778 SER A O 1
ATOM 6064 N N . ILE A 1 779 ? 9.988 -8.387 -43.655 1.00 95.31 779 ILE A N 1
ATOM 6065 C CA . ILE A 1 779 ? 10.368 -9.811 -43.707 1.00 95.31 779 ILE A CA 1
ATOM 6066 C C . ILE A 1 779 ? 11.278 -10.123 -44.896 1.00 95.31 779 ILE A C 1
ATOM 6068 O O . ILE A 1 779 ? 12.300 -10.784 -44.733 1.00 95.31 779 ILE A O 1
ATOM 6072 N N . LYS A 1 780 ? 10.951 -9.614 -46.087 1.00 94.12 780 LYS A N 1
ATOM 6073 C CA . LYS A 1 780 ? 11.726 -9.874 -47.307 1.00 94.12 780 LYS A CA 1
ATOM 6074 C C . LYS A 1 780 ? 13.098 -9.203 -47.295 1.00 94.12 780 LYS A C 1
ATOM 6076 O O . LYS A 1 780 ? 14.084 -9.826 -47.669 1.00 94.12 780 LYS A O 1
ATOM 6081 N N . GLN A 1 781 ? 13.162 -7.936 -46.882 1.00 94.75 781 GLN A N 1
ATOM 6082 C CA . GLN A 1 781 ? 14.390 -7.134 -46.952 1.00 94.75 781 GLN A CA 1
ATOM 6083 C C . GLN A 1 781 ? 15.240 -7.198 -45.673 1.00 94.75 781 GLN A C 1
ATOM 6085 O O . GLN A 1 781 ? 16.377 -6.731 -45.670 1.00 94.75 781 GLN A O 1
ATOM 6090 N N . GLY A 1 782 ? 14.699 -7.694 -44.556 1.00 92.94 782 GLY A N 1
ATOM 6091 C CA . GLY A 1 782 ? 15.345 -7.619 -43.240 1.00 92.94 782 GLY A CA 1
ATOM 6092 C C . GLY A 1 782 ? 15.535 -6.184 -42.721 1.00 92.94 782 GLY A C 1
ATOM 6093 O O . GLY A 1 782 ? 16.311 -5.956 -41.789 1.00 92.94 782 GLY A O 1
ATOM 6094 N N . HIS A 1 783 ? 14.862 -5.200 -43.329 1.00 95.12 783 HIS A N 1
ATOM 6095 C CA . HIS A 1 783 ? 14.958 -3.795 -42.944 1.00 95.12 783 HIS A CA 1
ATOM 6096 C C . HIS A 1 783 ? 14.288 -3.569 -41.588 1.00 95.12 783 HIS A C 1
ATOM 6098 O O . HIS A 1 783 ? 13.138 -3.950 -41.404 1.00 95.12 783 HIS A O 1
ATOM 6104 N N . ARG A 1 784 ? 14.994 -2.923 -40.656 1.00 94.81 784 ARG A N 1
ATOM 6105 C CA . ARG A 1 784 ? 14.501 -2.606 -39.309 1.00 94.81 784 ARG A CA 1
ATOM 6106 C C . ARG A 1 784 ? 14.279 -1.108 -39.208 1.00 94.81 784 ARG A C 1
ATOM 6108 O O . ARG A 1 784 ? 15.248 -0.346 -39.241 1.00 94.81 784 ARG A O 1
ATOM 6115 N N . ALA A 1 785 ? 13.024 -0.703 -39.089 1.00 93.31 785 ALA A N 1
ATOM 6116 C CA . ALA A 1 785 ? 12.661 0.701 -39.105 1.00 93.31 785 ALA A CA 1
ATOM 6117 C C . ALA A 1 785 ? 13.079 1.414 -37.817 1.00 93.31 785 ALA A C 1
ATOM 6119 O O . ALA A 1 785 ? 12.889 0.918 -36.704 1.00 93.31 785 ALA A O 1
ATOM 6120 N N . THR A 1 786 ? 13.678 2.592 -37.978 1.00 91.00 786 THR A N 1
ATOM 6121 C CA . THR A 1 786 ? 14.053 3.449 -36.852 1.00 91.00 786 THR A CA 1
ATOM 6122 C C . THR A 1 786 ? 12.806 4.118 -36.276 1.00 91.00 786 THR A C 1
ATOM 6124 O O . THR A 1 786 ? 12.093 4.764 -37.047 1.00 91.00 786 THR A O 1
ATOM 6127 N N . PRO A 1 787 ? 12.584 4.033 -34.952 1.00 91.25 787 PRO A N 1
ATOM 6128 C CA . PRO A 1 787 ? 11.429 4.641 -34.313 1.00 91.25 787 PRO A CA 1
ATOM 6129 C C . PRO A 1 787 ? 11.442 6.155 -34.438 1.00 91.25 787 PRO A C 1
ATOM 6131 O O . PRO A 1 787 ? 12.456 6.807 -34.177 1.00 91.25 787 PRO A O 1
ATOM 6134 N N . ARG A 1 788 ? 10.295 6.714 -34.826 1.00 82.25 788 ARG A N 1
ATOM 6135 C CA . ARG A 1 788 ? 10.097 8.171 -34.940 1.00 82.25 788 ARG A CA 1
ATOM 6136 C C . ARG A 1 788 ? 9.246 8.756 -33.816 1.00 82.25 788 ARG A C 1
ATOM 6138 O O . ARG A 1 788 ? 9.259 9.966 -33.619 1.00 82.25 788 ARG A O 1
ATOM 6145 N N . SER A 1 789 ? 8.524 7.906 -33.095 1.00 91.75 789 SER A N 1
ATOM 6146 C CA . SER A 1 789 ? 7.558 8.257 -32.057 1.00 91.75 789 SER A CA 1
ATOM 6147 C C . SER A 1 789 ? 7.638 7.253 -30.909 1.00 91.75 789 SER A C 1
ATOM 6149 O O . SER A 1 789 ? 8.078 6.118 -31.093 1.00 91.75 789 SER A O 1
ATOM 6151 N N . VAL A 1 790 ? 7.196 7.657 -29.717 1.00 96.06 790 VAL A N 1
ATOM 6152 C CA . VAL A 1 790 ? 7.047 6.739 -28.580 1.00 96.06 790 VAL A CA 1
ATOM 6153 C C . VAL A 1 790 ? 5.829 5.826 -28.732 1.00 96.06 790 VAL A C 1
ATOM 6155 O O . VAL A 1 790 ? 5.763 4.815 -28.043 1.00 96.06 790 VAL A O 1
ATOM 6158 N N . GLY A 1 791 ? 4.884 6.138 -29.627 1.00 95.56 791 GLY A N 1
ATOM 6159 C CA . GLY A 1 791 ? 3.586 5.467 -29.738 1.00 95.56 791 GLY A CA 1
ATOM 6160 C C . GLY A 1 791 ? 3.672 3.940 -29.823 1.00 95.56 791 GLY A C 1
ATOM 6161 O O . GLY A 1 791 ? 3.196 3.254 -28.917 1.00 95.56 791 GLY A O 1
ATOM 6162 N N . LEU A 1 792 ? 4.350 3.394 -30.837 1.00 95.56 792 LEU A N 1
ATOM 6163 C CA . LEU A 1 792 ? 4.534 1.942 -30.988 1.00 95.56 792 LEU A CA 1
ATOM 6164 C C . LEU A 1 792 ? 5.312 1.293 -29.832 1.00 95.56 792 LEU A C 1
ATOM 6166 O O . LEU A 1 792 ? 5.006 0.162 -29.444 1.00 95.56 792 LEU A O 1
ATOM 6170 N N . THR A 1 793 ? 6.276 2.005 -29.237 1.00 97.44 793 THR A N 1
ATOM 6171 C CA . THR A 1 793 ? 6.992 1.526 -28.041 1.00 97.44 793 THR A CA 1
ATOM 6172 C C . THR A 1 793 ? 6.050 1.449 -26.842 1.00 97.44 793 THR A C 1
ATOM 6174 O O . THR A 1 793 ? 5.979 0.405 -26.201 1.00 97.44 793 THR A O 1
ATOM 6177 N N . ALA A 1 794 ? 5.284 2.509 -26.572 1.00 98.19 794 ALA A N 1
ATOM 6178 C CA . ALA A 1 794 ? 4.303 2.571 -25.493 1.00 98.19 794 ALA A CA 1
ATOM 6179 C C . ALA A 1 794 ? 3.229 1.492 -25.662 1.00 98.19 794 ALA A C 1
ATOM 6181 O O . ALA A 1 794 ? 2.904 0.776 -24.716 1.00 98.19 794 ALA A O 1
ATOM 6182 N N . TRP A 1 795 ? 2.721 1.313 -26.883 1.00 97.44 795 TRP A N 1
ATOM 6183 C CA . TRP A 1 795 ? 1.700 0.314 -27.163 1.00 97.44 795 TRP A CA 1
ATOM 6184 C C . TRP A 1 795 ? 2.214 -1.111 -26.957 1.00 97.44 795 TRP A C 1
ATOM 6186 O O . TRP A 1 795 ? 1.564 -1.901 -26.270 1.00 97.44 795 TRP A O 1
ATOM 6196 N N . ALA A 1 796 ? 3.399 -1.429 -27.488 1.00 97.06 796 ALA A N 1
ATOM 6197 C CA . ALA A 1 796 ? 4.036 -2.719 -27.260 1.00 97.06 796 ALA A CA 1
ATOM 6198 C C . ALA A 1 796 ? 4.312 -2.947 -25.774 1.00 97.06 796 ALA A C 1
ATOM 6200 O O . ALA A 1 796 ? 3.975 -4.002 -25.247 1.00 97.06 796 ALA A O 1
ATOM 6201 N N . ALA A 1 797 ? 4.887 -1.959 -25.093 1.00 97.62 797 ALA A N 1
ATOM 6202 C CA . ALA A 1 797 ? 5.250 -2.032 -23.687 1.00 97.62 797 ALA A CA 1
ATOM 6203 C C . ALA A 1 797 ? 4.033 -2.231 -22.770 1.00 97.62 797 ALA A C 1
ATOM 6205 O O . ALA A 1 797 ? 4.114 -3.039 -21.847 1.00 97.62 797 ALA A O 1
ATOM 6206 N N . ALA A 1 798 ? 2.901 -1.571 -23.047 1.00 97.88 798 ALA A N 1
ATOM 6207 C CA . ALA A 1 798 ? 1.665 -1.719 -22.276 1.00 97.88 798 ALA A CA 1
ATOM 6208 C C . ALA A 1 798 ? 1.235 -3.191 -22.157 1.00 97.88 798 ALA A C 1
ATOM 6210 O O . ALA A 1 798 ? 0.972 -3.679 -21.062 1.00 97.88 798 ALA A O 1
ATOM 6211 N N . PHE A 1 799 ? 1.234 -3.922 -23.273 1.00 97.50 799 PHE A N 1
ATOM 6212 C CA . PHE A 1 799 ? 0.794 -5.319 -23.310 1.00 97.50 799 PHE A CA 1
ATOM 6213 C C . PHE A 1 799 ? 1.939 -6.311 -23.075 1.00 97.50 799 PHE A C 1
ATOM 6215 O O . PHE A 1 799 ? 1.730 -7.356 -22.467 1.00 97.50 799 PHE A O 1
ATOM 6222 N N . MET A 1 800 ? 3.175 -5.974 -23.453 1.00 96.56 800 MET A N 1
ATOM 6223 C CA . MET A 1 800 ? 4.365 -6.768 -23.128 1.00 96.56 800 MET A CA 1
ATOM 6224 C C . MET A 1 800 ? 4.624 -6.813 -21.616 1.00 96.56 800 MET A C 1
ATOM 6226 O O . MET A 1 800 ? 5.214 -7.780 -21.131 1.00 96.56 800 MET A O 1
ATOM 6230 N N . ASN A 1 801 ? 4.132 -5.826 -20.859 1.00 96.94 801 ASN A N 1
ATOM 6231 C CA . ASN A 1 801 ? 4.174 -5.812 -19.399 1.00 96.94 801 ASN A CA 1
ATOM 6232 C C . ASN A 1 801 ? 3.578 -7.085 -18.766 1.00 96.94 801 ASN A C 1
ATOM 6234 O O . ASN A 1 801 ? 4.041 -7.490 -17.707 1.00 96.94 801 ASN A O 1
ATOM 6238 N N . THR A 1 802 ? 2.629 -7.761 -19.427 1.00 94.94 802 THR A N 1
ATOM 6239 C CA . THR A 1 802 ? 2.056 -9.050 -18.979 1.00 94.94 802 THR A CA 1
ATOM 6240 C C . THR A 1 802 ? 3.115 -10.130 -18.737 1.00 94.94 802 THR A C 1
ATOM 6242 O O . THR A 1 802 ? 3.090 -10.815 -17.716 1.00 94.94 802 THR A O 1
ATOM 6245 N N . ARG A 1 803 ? 4.101 -10.223 -19.634 1.00 86.88 803 ARG A N 1
ATOM 6246 C CA . ARG A 1 803 ? 5.057 -11.338 -19.713 1.00 86.88 803 ARG A CA 1
ATOM 6247 C C . ARG A 1 803 ? 6.528 -10.928 -19.601 1.00 86.88 803 ARG A C 1
ATOM 6249 O O . ARG A 1 803 ? 7.379 -11.769 -19.349 1.00 86.88 803 ARG A O 1
ATOM 6256 N N . ASN A 1 804 ? 6.852 -9.644 -19.770 1.00 92.94 804 ASN A N 1
ATOM 6257 C CA . ASN A 1 804 ? 8.214 -9.104 -19.653 1.00 92.94 804 ASN A CA 1
ATOM 6258 C C . ASN A 1 804 ? 8.232 -7.776 -18.869 1.00 92.94 804 ASN A C 1
ATOM 6260 O O . ASN A 1 804 ? 8.810 -6.776 -19.303 1.00 92.94 804 ASN A O 1
ATOM 6264 N N . SER A 1 805 ? 7.546 -7.765 -17.720 1.00 95.81 805 SER A N 1
ATOM 6265 C CA . SER A 1 805 ? 7.333 -6.566 -16.895 1.00 95.81 805 SER A CA 1
ATOM 6266 C C . SER A 1 805 ? 8.634 -5.891 -16.464 1.00 95.81 805 SER A C 1
ATOM 6268 O O . SER A 1 805 ? 8.760 -4.674 -16.580 1.00 95.81 805 SER A O 1
ATOM 6270 N N . GLU A 1 806 ? 9.631 -6.666 -16.029 1.00 96.31 806 GLU A N 1
ATOM 6271 C CA . GLU A 1 806 ? 10.921 -6.127 -15.587 1.00 96.31 806 GLU A CA 1
ATOM 6272 C C . GLU A 1 806 ? 11.622 -5.348 -16.710 1.00 96.31 806 GLU A C 1
ATOM 6274 O O . GLU A 1 806 ? 12.032 -4.205 -16.516 1.00 96.31 806 GLU A O 1
ATOM 6279 N N . PHE A 1 807 ? 11.705 -5.931 -17.912 1.00 96.00 807 PHE A N 1
ATOM 6280 C CA . PHE A 1 807 ? 12.318 -5.280 -19.070 1.00 96.00 807 PHE A CA 1
ATOM 6281 C C . PHE A 1 807 ? 11.597 -3.984 -19.444 1.00 96.00 807 PHE A C 1
ATOM 6283 O O . PHE A 1 807 ? 12.248 -2.968 -19.687 1.00 96.00 807 PHE A O 1
ATOM 6290 N N . VAL A 1 808 ? 10.262 -4.020 -19.477 1.00 97.19 808 VAL A N 1
ATOM 6291 C CA . VAL A 1 808 ? 9.435 -2.859 -19.817 1.00 97.19 808 VAL A CA 1
ATOM 6292 C C . VAL A 1 808 ? 9.615 -1.742 -18.787 1.00 97.19 808 VAL A C 1
ATOM 6294 O O . VAL A 1 808 ? 9.870 -0.596 -19.154 1.00 97.19 808 VAL A O 1
ATOM 6297 N N . ARG A 1 809 ? 9.523 -2.067 -17.494 1.00 97.44 809 ARG A N 1
ATOM 6298 C CA . ARG A 1 809 ? 9.644 -1.089 -16.405 1.00 97.44 809 ARG A CA 1
ATOM 6299 C C . ARG A 1 809 ? 11.045 -0.491 -16.330 1.00 97.44 809 ARG A C 1
ATOM 6301 O O . ARG A 1 809 ? 11.164 0.711 -16.113 1.00 97.44 809 ARG A O 1
ATOM 6308 N N . ALA A 1 810 ? 12.085 -1.294 -16.558 1.00 96.00 810 ALA A N 1
ATOM 6309 C CA . ALA A 1 810 ? 13.462 -0.809 -16.580 1.00 96.00 810 ALA A CA 1
ATOM 6310 C C . ALA A 1 810 ? 13.733 0.142 -17.760 1.00 96.00 810 ALA A C 1
ATOM 6312 O O . ALA A 1 810 ? 14.520 1.072 -17.615 1.00 96.00 810 ALA A O 1
ATOM 6313 N N . GLY A 1 811 ? 13.077 -0.065 -18.909 1.00 95.75 811 GLY A N 1
ATOM 6314 C CA . GLY A 1 811 ? 13.213 0.807 -20.082 1.00 95.75 811 GLY A CA 1
ATOM 6315 C C . GLY A 1 811 ? 12.408 2.110 -20.013 1.00 95.75 811 GLY A C 1
ATOM 6316 O O . GLY A 1 811 ? 12.753 3.075 -20.697 1.00 95.75 811 GLY A O 1
ATOM 6317 N N . PHE A 1 812 ? 11.371 2.175 -19.166 1.00 96.38 812 PHE A N 1
ATOM 6318 C CA . PHE A 1 812 ? 10.448 3.315 -19.088 1.00 96.38 812 PHE A CA 1
ATOM 6319 C C . PHE A 1 812 ? 11.143 4.690 -19.023 1.00 96.38 812 PHE A C 1
ATOM 6321 O O . PHE A 1 812 ? 10.798 5.537 -19.850 1.00 96.38 812 PHE A O 1
ATOM 6328 N N . PRO A 1 813 ? 12.138 4.937 -18.139 1.00 93.38 813 PRO A N 1
ATOM 6329 C CA . PRO A 1 813 ? 12.781 6.253 -18.045 1.00 93.38 813 PRO A CA 1
ATOM 6330 C C . PRO A 1 813 ? 13.458 6.697 -19.350 1.00 93.38 813 PRO A C 1
ATOM 6332 O O . PRO A 1 813 ? 13.436 7.875 -19.701 1.00 93.38 813 PRO A O 1
ATOM 6335 N N . SER A 1 814 ? 14.029 5.757 -20.107 1.00 91.94 814 SER A N 1
ATOM 6336 C CA . SER A 1 814 ? 14.677 6.033 -21.394 1.00 91.94 814 SER A CA 1
ATOM 6337 C C . SER A 1 814 ? 13.664 6.240 -22.521 1.00 91.94 814 SER A C 1
ATOM 6339 O O . SER A 1 814 ? 13.858 7.087 -23.399 1.00 91.94 814 SER A O 1
ATOM 6341 N N . HIS A 1 815 ? 12.570 5.476 -22.509 1.00 95.06 815 HIS A N 1
ATOM 6342 C CA . HIS A 1 815 ? 11.519 5.557 -23.524 1.00 95.06 815 HIS A CA 1
ATOM 6343 C C . HIS A 1 815 ? 10.696 6.837 -23.402 1.00 95.06 815 HIS A C 1
ATOM 6345 O O . HIS A 1 815 ? 10.446 7.491 -24.411 1.00 95.06 815 HIS A O 1
ATOM 6351 N N . VAL A 1 816 ? 10.332 7.228 -22.179 1.00 93.94 816 VAL A N 1
ATOM 6352 C CA . VAL A 1 816 ? 9.471 8.391 -21.916 1.00 93.94 816 VAL A CA 1
ATOM 6353 C C . VAL A 1 816 ? 10.181 9.733 -22.144 1.00 93.94 816 VAL A C 1
ATOM 6355 O O . VAL A 1 816 ? 9.534 10.740 -22.437 1.00 93.94 816 VAL A O 1
ATOM 6358 N N . LYS A 1 817 ? 11.520 9.749 -22.050 1.00 91.44 817 LYS A N 1
ATOM 6359 C CA . LYS A 1 817 ? 12.355 10.959 -22.091 1.00 91.44 817 LYS A CA 1
ATOM 6360 C C . LYS A 1 817 ? 12.036 11.847 -23.294 1.00 91.44 817 LYS A C 1
ATOM 6362 O O . LYS A 1 817 ? 12.181 11.417 -24.442 1.00 91.44 817 LYS A O 1
ATOM 6367 N N . GLY A 1 818 ? 11.655 13.093 -23.008 1.00 91.75 818 GLY A N 1
ATOM 6368 C CA . GLY A 1 818 ? 11.305 14.131 -23.983 1.00 91.75 818 GLY A CA 1
ATOM 6369 C C . GLY A 1 818 ? 9.903 14.011 -24.585 1.00 91.75 818 GLY A C 1
ATOM 6370 O O . GLY A 1 818 ? 9.412 14.989 -25.139 1.00 91.75 818 GLY A O 1
ATOM 6371 N N . PHE A 1 819 ? 9.250 12.851 -24.471 1.00 95.25 819 PHE A N 1
ATOM 6372 C CA . PHE A 1 819 ? 7.875 12.653 -24.935 1.00 95.25 819 PHE A CA 1
ATOM 6373 C C . PHE A 1 819 ? 6.853 13.056 -23.880 1.00 95.25 819 PHE A C 1
ATOM 6375 O O . PHE A 1 819 ? 5.817 13.604 -24.234 1.00 95.25 819 PHE A O 1
ATOM 6382 N N . ILE A 1 820 ? 7.147 12.824 -22.602 1.00 95.94 820 ILE A N 1
ATOM 6383 C CA . ILE A 1 820 ? 6.397 13.405 -21.486 1.00 95.94 820 ILE A CA 1
ATOM 6384 C C . ILE A 1 820 ? 7.347 14.329 -20.741 1.00 95.94 820 ILE A C 1
ATOM 6386 O O . ILE A 1 820 ? 8.481 13.942 -20.457 1.00 95.94 820 ILE A O 1
ATOM 6390 N N . THR A 1 821 ? 6.886 15.539 -20.452 1.00 94.25 821 THR A N 1
ATOM 6391 C CA . THR A 1 821 ? 7.641 16.535 -19.685 1.00 94.25 821 THR A CA 1
ATOM 6392 C C . THR A 1 821 ? 6.839 16.977 -18.475 1.00 94.25 821 THR A C 1
ATOM 6394 O O . THR A 1 821 ? 5.637 17.198 -18.611 1.00 94.25 821 THR A O 1
ATOM 6397 N N . ASN A 1 822 ? 7.501 17.170 -17.338 1.00 93.00 822 ASN A N 1
ATOM 6398 C CA . ASN A 1 822 ? 6.940 17.721 -16.111 1.00 93.00 822 ASN A CA 1
ATOM 6399 C C . ASN A 1 822 ? 7.669 19.020 -15.728 1.00 93.00 822 ASN A C 1
ATOM 6401 O O . ASN A 1 822 ? 8.742 18.985 -15.130 1.00 93.00 822 ASN A O 1
ATOM 6405 N N . ILE A 1 823 ? 7.081 20.168 -16.068 1.00 90.19 823 ILE A N 1
ATOM 6406 C CA . ILE A 1 823 ? 7.640 21.497 -15.774 1.00 90.19 823 ILE A CA 1
ATOM 6407 C C . ILE A 1 823 ? 6.742 22.181 -14.749 1.00 90.19 823 ILE A C 1
ATOM 6409 O O . ILE A 1 823 ? 5.568 22.419 -15.020 1.00 90.19 823 ILE A O 1
ATOM 6413 N N . ASP A 1 824 ? 7.280 22.480 -13.566 1.00 86.31 824 ASP A N 1
ATOM 6414 C CA . ASP A 1 824 ? 6.552 23.128 -12.463 1.00 86.31 824 ASP A CA 1
ATOM 6415 C C . ASP A 1 824 ? 5.225 22.424 -12.095 1.00 86.31 824 ASP A C 1
ATOM 6417 O O . ASP A 1 824 ? 4.229 23.057 -11.740 1.00 86.31 824 ASP A O 1
ATOM 6421 N N . GLY A 1 825 ? 5.191 21.090 -12.206 1.00 85.06 825 GLY A N 1
ATOM 6422 C CA . GLY A 1 825 ? 3.998 20.276 -11.954 1.00 85.06 825 GLY A CA 1
ATOM 6423 C C . GLY A 1 825 ? 3.006 20.209 -13.121 1.00 85.06 825 GLY A C 1
ATOM 6424 O O . GLY A 1 825 ? 1.962 19.574 -12.983 1.00 85.06 825 GLY A O 1
ATOM 6425 N N . GLN A 1 826 ? 3.302 20.841 -14.264 1.00 89.62 826 GLN A N 1
ATOM 6426 C CA . GLN A 1 826 ? 2.534 20.700 -15.503 1.00 89.62 826 GLN A CA 1
ATOM 6427 C C . GLN A 1 826 ? 3.091 19.544 -16.329 1.00 89.62 826 GLN A C 1
ATOM 6429 O O . GLN A 1 826 ? 4.211 19.611 -16.841 1.00 89.62 826 GLN A O 1
ATOM 6434 N N . ILE A 1 827 ? 2.290 18.489 -16.460 1.00 95.50 827 ILE A N 1
ATOM 6435 C CA . ILE A 1 827 ? 2.645 17.283 -17.202 1.00 95.50 827 ILE A CA 1
ATOM 6436 C C . ILE A 1 827 ? 1.980 17.332 -18.571 1.00 95.50 827 ILE A C 1
ATOM 6438 O O . ILE A 1 827 ? 0.757 17.415 -18.674 1.00 95.50 827 ILE A O 1
ATOM 6442 N N . GLU A 1 828 ? 2.788 17.260 -19.623 1.00 94.75 828 GLU A N 1
ATOM 6443 C CA . GLU A 1 828 ? 2.319 17.378 -21.001 1.00 94.75 828 GLU A CA 1
ATOM 6444 C C . GLU A 1 828 ? 2.938 16.297 -21.894 1.00 94.75 828 GLU A C 1
ATOM 6446 O O . GLU A 1 828 ? 4.138 16.016 -21.819 1.00 94.75 828 GLU A O 1
ATOM 6451 N N . LEU A 1 829 ? 2.110 15.722 -22.773 1.00 96.69 829 LEU A N 1
ATOM 6452 C CA . LEU A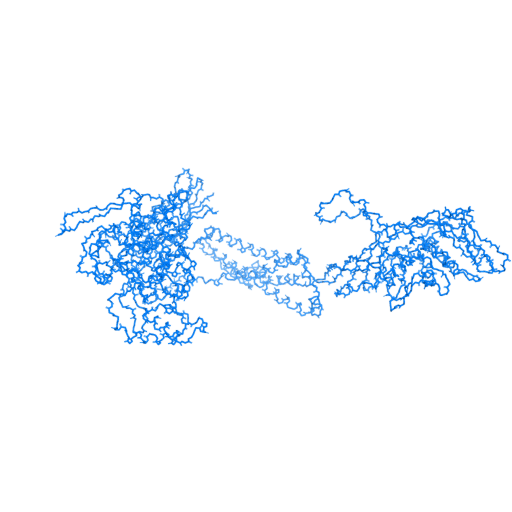 1 829 ? 2.557 14.884 -23.885 1.00 96.69 829 LEU A CA 1
ATOM 6453 C C . LEU A 1 829 ? 3.042 15.784 -25.029 1.00 96.69 829 LEU A C 1
ATOM 6455 O O . LEU A 1 829 ? 2.334 16.693 -25.463 1.00 96.69 829 LEU A O 1
ATOM 6459 N N . GLN A 1 830 ? 4.242 15.518 -25.535 1.00 96.25 830 GLN A N 1
ATOM 6460 C CA . GLN A 1 830 ? 4.873 16.302 -26.590 1.00 96.25 830 GLN A CA 1
ATOM 6461 C C . GLN A 1 830 ? 4.738 15.626 -27.954 1.00 96.25 830 GLN A C 1
ATOM 6463 O O . GLN A 1 830 ? 4.828 14.405 -28.086 1.00 96.25 830 GLN A O 1
ATOM 6468 N N . HIS A 1 831 ? 4.584 16.444 -28.998 1.00 95.50 831 HIS A N 1
ATOM 6469 C CA . HIS A 1 831 ? 4.625 15.972 -30.381 1.00 95.50 831 HIS A CA 1
ATOM 6470 C C . HIS A 1 831 ? 5.970 15.266 -30.673 1.00 95.50 831 HIS A C 1
ATOM 6472 O O . HIS A 1 831 ? 7.009 15.767 -30.230 1.00 95.50 831 HIS A O 1
ATOM 6478 N N . PRO A 1 832 ? 6.020 14.161 -31.449 1.00 94.44 832 PRO A N 1
ATOM 6479 C CA . PRO A 1 832 ? 7.258 13.403 -31.663 1.00 94.44 832 PRO A CA 1
ATOM 6480 C C . PRO A 1 832 ? 8.451 14.226 -32.171 1.00 94.44 832 PRO A C 1
ATOM 6482 O O . PRO A 1 832 ? 9.585 14.006 -31.750 1.00 94.44 832 PRO A O 1
ATOM 6485 N N . MET A 1 833 ? 8.211 15.232 -33.020 1.00 94.81 833 MET A N 1
ATOM 6486 C CA . MET A 1 833 ? 9.267 16.148 -33.482 1.00 94.81 833 MET A CA 1
ATOM 6487 C C . MET A 1 833 ? 9.799 17.061 -32.361 1.00 94.81 833 MET A C 1
ATOM 6489 O O . MET A 1 833 ? 11.003 17.305 -32.306 1.00 94.81 833 MET A O 1
ATOM 6493 N N . VAL A 1 834 ? 8.931 17.520 -31.449 1.00 95.75 834 VAL A N 1
ATOM 6494 C CA . VAL A 1 834 ? 9.334 18.292 -30.257 1.00 95.75 834 VAL A CA 1
ATOM 6495 C C . VAL A 1 834 ? 10.178 17.404 -29.346 1.00 95.75 834 VAL A C 1
ATOM 6497 O O . VAL A 1 834 ? 11.284 17.782 -28.970 1.00 95.75 834 VAL A O 1
ATOM 6500 N N . ALA A 1 835 ? 9.707 16.187 -29.066 1.00 94.69 835 ALA A N 1
ATOM 6501 C CA . ALA A 1 835 ? 10.431 15.216 -28.251 1.00 94.69 835 ALA A CA 1
ATOM 6502 C C . ALA A 1 835 ? 11.807 14.863 -28.843 1.00 94.69 835 ALA A C 1
ATOM 6504 O O . ALA A 1 835 ? 12.800 14.780 -28.119 1.00 94.69 835 ALA A O 1
ATOM 6505 N N . GLY A 1 836 ? 11.893 14.702 -30.167 1.00 94.06 836 GLY A N 1
ATOM 6506 C CA . GLY A 1 836 ? 13.148 14.462 -30.879 1.00 94.06 836 GLY A CA 1
ATOM 6507 C C . GLY A 1 836 ? 14.142 15.618 -30.739 1.00 94.06 836 GLY A C 1
ATOM 6508 O O . GLY A 1 836 ? 15.305 15.384 -30.400 1.00 94.06 836 GLY A O 1
ATOM 6509 N N . ALA A 1 837 ? 13.689 16.860 -30.937 1.00 94.62 837 ALA A N 1
ATOM 6510 C CA . ALA A 1 837 ? 14.514 18.055 -30.752 1.00 94.62 837 ALA A CA 1
ATOM 6511 C C . ALA A 1 837 ? 14.982 18.205 -29.294 1.00 94.62 837 ALA A C 1
ATOM 6513 O O . ALA A 1 837 ? 16.164 18.447 -29.046 1.00 94.62 837 ALA A O 1
ATOM 6514 N N . TYR A 1 838 ? 14.086 17.955 -28.335 1.00 93.38 838 TYR A N 1
ATOM 6515 C CA . TYR A 1 838 ? 14.389 17.960 -26.905 1.00 93.38 838 TYR A CA 1
ATOM 6516 C C . TYR A 1 838 ? 15.471 16.927 -26.551 1.00 93.38 838 TYR A C 1
ATOM 6518 O O . TYR A 1 838 ? 16.504 17.265 -25.974 1.00 93.38 838 TYR A O 1
ATOM 6526 N N . ARG A 1 839 ? 15.306 15.667 -26.980 1.00 91.25 839 ARG A N 1
ATOM 6527 C CA . ARG A 1 839 ? 16.298 14.594 -26.769 1.00 91.25 839 ARG A CA 1
ATOM 6528 C C . ARG A 1 839 ? 17.648 14.919 -27.417 1.00 91.25 839 ARG A C 1
ATOM 6530 O O . ARG A 1 839 ? 18.692 14.630 -26.832 1.00 91.25 839 ARG A O 1
ATOM 6537 N N . ALA A 1 840 ? 17.648 15.524 -28.607 1.00 91.69 840 ALA A N 1
ATOM 6538 C CA . ALA A 1 840 ? 18.871 15.933 -29.296 1.00 91.69 840 ALA A CA 1
ATOM 6539 C C . ALA A 1 840 ? 19.607 17.066 -28.561 1.00 91.69 840 ALA A C 1
ATOM 6541 O O . ALA A 1 840 ? 20.838 17.052 -28.508 1.00 91.69 840 ALA A O 1
ATOM 6542 N N . ALA A 1 841 ? 18.874 18.020 -27.979 1.00 90.44 841 ALA A N 1
ATOM 6543 C CA . ALA A 1 841 ? 19.439 19.086 -27.159 1.00 90.44 841 ALA A CA 1
ATOM 6544 C C . ALA A 1 841 ? 20.073 18.535 -25.872 1.00 90.44 841 ALA A C 1
ATOM 6546 O O . ALA A 1 841 ? 21.225 18.854 -25.580 1.00 90.44 841 ALA A O 1
ATOM 6547 N N . LEU A 1 842 ? 19.388 17.622 -25.173 1.00 86.12 842 LEU A N 1
ATOM 6548 C CA . LEU A 1 842 ? 19.926 16.978 -23.969 1.00 86.12 842 LEU A CA 1
ATOM 6549 C C . LEU A 1 842 ? 21.220 16.202 -24.247 1.00 86.12 842 LEU A C 1
ATOM 6551 O O . LEU A 1 842 ? 22.184 16.313 -23.495 1.00 86.12 842 LEU A O 1
ATOM 6555 N N . LYS A 1 843 ? 21.295 15.477 -25.371 1.00 85.50 843 LYS A N 1
ATOM 6556 C CA . LYS A 1 843 ? 22.510 14.735 -25.752 1.00 85.50 843 LYS A CA 1
ATOM 6557 C C . LYS A 1 843 ? 23.733 15.645 -25.947 1.00 85.50 843 LYS A C 1
ATOM 6559 O O . LYS A 1 843 ? 24.858 15.194 -25.756 1.00 85.50 843 LYS A O 1
ATOM 6564 N N . LYS A 1 844 ? 23.532 16.914 -26.325 1.00 82.88 844 LYS A N 1
ATOM 6565 C CA . LYS A 1 844 ? 24.614 17.901 -26.498 1.00 82.88 844 LYS A CA 1
ATOM 6566 C C . LYS A 1 844 ? 25.114 18.492 -25.174 1.00 82.88 844 LYS A C 1
ATOM 6568 O O . LYS A 1 844 ? 26.252 18.942 -25.135 1.00 82.88 844 LYS A O 1
ATOM 6573 N N . GLN A 1 845 ? 24.293 18.497 -24.121 1.00 72.38 845 GLN A N 1
ATOM 6574 C CA . GLN A 1 845 ? 24.631 19.083 -22.814 1.00 72.38 845 GLN A CA 1
ATOM 6575 C C . GLN A 1 845 ? 25.433 18.136 -21.894 1.00 72.38 845 GLN A C 1
ATOM 6577 O O . GLN A 1 845 ? 25.969 18.591 -20.888 1.00 72.38 845 GLN A O 1
ATOM 6582 N N . GLY A 1 846 ? 25.590 16.858 -22.266 1.00 61.12 846 GLY A N 1
ATOM 6583 C CA . GLY A 1 846 ? 26.284 15.838 -21.468 1.00 61.12 846 GLY A CA 1
ATOM 6584 C C . GLY A 1 846 ? 25.371 15.190 -20.417 1.00 61.12 846 GLY A C 1
ATOM 6585 O O . GLY A 1 846 ? 24.556 15.859 -19.791 1.00 61.12 846 GLY A O 1
ATOM 6586 N N . ASP A 1 847 ? 25.498 13.872 -20.225 1.00 54.91 847 ASP A N 1
ATOM 6587 C CA . ASP A 1 847 ? 24.652 13.014 -19.360 1.00 54.91 847 ASP A CA 1
ATOM 6588 C C . ASP A 1 847 ? 24.869 13.238 -17.835 1.00 54.91 847 ASP A C 1
ATOM 6590 O O . ASP A 1 847 ? 24.789 12.306 -17.038 1.00 54.91 847 ASP A O 1
ATOM 6594 N N . THR A 1 848 ? 25.196 14.459 -17.396 1.00 44.84 848 THR A N 1
ATOM 6595 C CA . THR A 1 848 ? 25.690 14.749 -16.030 1.00 44.84 848 THR A CA 1
ATOM 6596 C C . THR A 1 848 ? 24.714 15.464 -15.090 1.00 44.84 848 THR A C 1
ATOM 6598 O O . THR A 1 848 ? 25.115 15.796 -13.979 1.00 44.84 848 THR A O 1
ATOM 6601 N N . ALA A 1 849 ? 23.456 15.701 -15.465 1.00 41.00 849 ALA A N 1
ATOM 6602 C CA . ALA A 1 849 ? 22.486 16.364 -14.585 1.00 41.00 849 ALA A CA 1
ATOM 6603 C C . ALA A 1 849 ? 21.370 15.410 -14.133 1.00 41.00 849 ALA A C 1
ATOM 6605 O O . ALA A 1 849 ? 20.815 14.661 -14.939 1.00 41.00 849 ALA A O 1
ATOM 6606 N N . GLU A 1 850 ? 21.051 15.453 -12.837 1.00 47.53 850 GLU A N 1
ATOM 6607 C CA . GLU A 1 850 ? 19.866 14.826 -12.247 1.00 47.53 850 GLU A CA 1
ATOM 6608 C C . GLU A 1 850 ? 18.609 15.164 -13.067 1.00 47.53 850 GLU A C 1
ATOM 6610 O O . GLU A 1 850 ? 18.462 16.270 -13.586 1.00 47.53 850 GLU A O 1
ATOM 6615 N N . TRP A 1 851 ? 17.725 14.176 -13.227 1.00 53.22 851 TRP A N 1
ATOM 6616 C CA . TRP A 1 851 ? 16.542 14.230 -14.087 1.00 53.22 851 TRP A CA 1
ATOM 6617 C C . TRP A 1 851 ? 15.555 15.316 -13.646 1.00 53.22 851 TRP A C 1
ATOM 6619 O O . TRP A 1 851 ? 14.641 15.055 -12.866 1.00 53.22 851 TRP A O 1
ATOM 6629 N N . GLN A 1 852 ? 15.710 16.520 -14.188 1.00 66.50 852 GLN A N 1
ATOM 6630 C CA . GLN A 1 852 ? 14.729 17.588 -14.069 1.00 66.50 852 GLN A CA 1
ATOM 6631 C C . GLN A 1 852 ? 14.474 18.188 -15.451 1.00 66.50 852 GLN A C 1
ATOM 6633 O O . GLN A 1 852 ? 15.410 18.571 -16.157 1.00 66.50 852 GLN A O 1
ATOM 6638 N N . ASP A 1 853 ? 13.206 18.215 -15.865 1.00 79.75 853 ASP A N 1
ATOM 6639 C CA . ASP A 1 853 ? 12.833 18.767 -17.164 1.00 79.75 853 ASP A CA 1
ATOM 6640 C C . ASP A 1 853 ? 13.122 20.268 -17.222 1.00 79.75 853 ASP A C 1
ATOM 6642 O O . ASP A 1 853 ? 12.822 21.020 -16.293 1.00 79.75 853 ASP A O 1
ATOM 6646 N N . SER A 1 854 ? 13.708 20.709 -18.337 1.00 86.12 854 SER A N 1
ATOM 6647 C CA . SER A 1 854 ? 14.081 22.106 -18.544 1.00 86.12 854 SER A CA 1
ATOM 6648 C C . SER A 1 854 ? 13.037 22.820 -19.392 1.00 86.12 854 SER A C 1
ATOM 6650 O O . SER A 1 854 ? 12.835 22.500 -20.568 1.00 86.12 854 SER A O 1
ATOM 6652 N N . ALA A 1 855 ? 12.412 23.842 -18.805 1.00 90.00 855 ALA A N 1
ATOM 6653 C CA . ALA A 1 855 ? 11.471 24.712 -19.502 1.00 90.00 855 ALA A CA 1
ATOM 6654 C C . ALA A 1 855 ? 12.107 25.418 -20.710 1.00 90.00 855 ALA A C 1
ATOM 6656 O O . ALA A 1 855 ? 11.451 25.605 -21.734 1.00 90.00 855 ALA A O 1
ATOM 6657 N N . GLU A 1 856 ? 13.390 25.772 -20.610 1.00 91.31 856 GLU A N 1
ATOM 6658 C CA . GLU A 1 856 ? 14.144 26.399 -21.696 1.00 91.31 856 GLU A CA 1
ATOM 6659 C C . GLU A 1 856 ? 14.335 25.434 -22.868 1.00 91.31 856 GLU A C 1
ATOM 6661 O O . GLU A 1 856 ? 13.994 25.766 -24.002 1.00 91.31 856 GLU A O 1
ATOM 6666 N N . VAL A 1 857 ? 14.773 24.201 -22.591 1.00 92.31 857 VAL A N 1
ATOM 6667 C CA . VAL A 1 857 ? 14.971 23.188 -23.638 1.00 92.31 857 VAL A CA 1
ATOM 6668 C C . VAL A 1 857 ? 13.642 22.825 -24.308 1.00 92.31 857 VAL A C 1
ATOM 6670 O O . VAL A 1 857 ? 13.599 22.658 -25.528 1.00 92.31 857 VAL A O 1
ATOM 6673 N N . LEU A 1 858 ? 12.539 22.741 -23.550 1.00 94.12 858 LEU A N 1
ATOM 6674 C CA . LEU A 1 858 ? 11.218 22.486 -24.134 1.00 94.12 858 LEU A CA 1
ATOM 6675 C C . LEU A 1 858 ? 10.746 23.649 -25.012 1.00 94.12 858 LEU A C 1
ATOM 6677 O O . LEU A 1 858 ? 10.200 23.412 -26.091 1.00 94.12 858 LEU A O 1
ATOM 6681 N N . ARG A 1 859 ? 10.956 24.896 -24.576 1.00 94.56 859 ARG A N 1
ATOM 6682 C CA . ARG A 1 859 ? 10.621 26.084 -25.369 1.00 94.56 859 ARG A CA 1
ATOM 6683 C C . ARG A 1 859 ? 11.359 26.062 -26.705 1.00 94.56 859 ARG A C 1
ATOM 6685 O O . ARG A 1 859 ? 10.719 26.182 -27.746 1.00 94.56 859 ARG A O 1
ATOM 6692 N N . ASP A 1 860 ? 12.666 25.841 -26.682 1.00 94.56 860 ASP A N 1
ATOM 6693 C CA . ASP A 1 860 ? 13.490 25.843 -27.891 1.00 94.56 860 ASP A CA 1
ATOM 6694 C C . ASP A 1 860 ? 13.123 24.670 -28.825 1.00 94.56 860 ASP A C 1
ATOM 6696 O O . ASP A 1 860 ? 13.044 24.832 -30.044 1.00 94.56 860 ASP A O 1
ATOM 6700 N N . ALA A 1 861 ? 12.798 23.498 -28.265 1.00 95.81 861 ALA A N 1
ATOM 6701 C CA . ALA A 1 861 ? 12.294 22.355 -29.029 1.00 95.81 861 ALA A CA 1
ATOM 6702 C C . ALA A 1 861 ? 10.929 22.627 -29.695 1.00 95.81 861 ALA A C 1
ATOM 6704 O O . ALA A 1 861 ? 10.673 22.154 -30.807 1.00 95.81 861 ALA A O 1
ATOM 6705 N N . ARG A 1 862 ? 10.049 23.398 -29.042 1.00 95.94 862 ARG A N 1
ATOM 6706 C CA . ARG A 1 862 ? 8.769 23.834 -29.621 1.00 95.94 862 ARG A CA 1
ATOM 6707 C C . ARG A 1 862 ? 8.959 24.848 -30.738 1.00 95.94 862 ARG A C 1
ATOM 6709 O O . ARG A 1 862 ? 8.271 24.729 -31.748 1.00 95.94 862 ARG A O 1
ATOM 6716 N N . GLU A 1 863 ? 9.884 25.795 -30.599 1.00 96.62 863 GLU A N 1
ATOM 6717 C CA . GLU A 1 863 ? 10.219 26.726 -31.685 1.00 96.62 863 GLU A CA 1
ATOM 6718 C C . GLU A 1 863 ? 10.771 25.979 -32.906 1.00 96.62 863 GLU A C 1
ATOM 6720 O O . GLU A 1 863 ? 10.256 26.155 -34.009 1.00 96.62 863 GLU A O 1
ATOM 6725 N N . PHE A 1 864 ? 11.687 25.024 -32.703 1.00 96.31 864 PHE A N 1
ATOM 6726 C CA . PHE A 1 864 ? 12.165 24.153 -33.783 1.00 96.31 864 PHE A CA 1
ATOM 6727 C C . PHE A 1 864 ? 11.017 23.421 -34.499 1.00 96.31 864 PHE A C 1
ATOM 6729 O O . PHE A 1 864 ? 10.985 23.339 -35.727 1.00 96.31 864 PHE A O 1
ATOM 6736 N N . TYR A 1 865 ? 10.051 22.886 -33.747 1.00 96.12 865 TYR A N 1
ATOM 6737 C CA . TYR A 1 865 ? 8.878 22.243 -34.337 1.00 96.12 865 TYR A CA 1
ATOM 6738 C C . TYR A 1 865 ? 7.996 23.233 -35.110 1.00 96.12 865 TYR A C 1
ATOM 6740 O O . TYR A 1 865 ? 7.535 22.898 -36.198 1.00 96.12 865 TYR A O 1
ATOM 6748 N N . LYS A 1 866 ? 7.775 24.453 -34.610 1.00 94.81 866 LYS A N 1
ATOM 6749 C CA . LYS A 1 866 ? 6.977 25.469 -35.321 1.00 94.81 866 LYS A CA 1
ATOM 6750 C C . LYS A 1 866 ? 7.597 25.850 -36.663 1.00 94.81 866 LYS A C 1
ATOM 6752 O O . LYS A 1 866 ? 6.860 25.979 -37.639 1.00 94.81 866 LYS A O 1
ATOM 6757 N N . GLU A 1 867 ? 8.921 25.979 -36.715 1.00 95.44 867 GLU A N 1
ATOM 6758 C CA . GLU A 1 867 ? 9.668 26.274 -37.944 1.00 95.44 867 GLU A CA 1
ATOM 6759 C C . GLU A 1 867 ? 9.617 25.107 -38.943 1.00 95.44 867 GLU A C 1
ATOM 6761 O O . GLU A 1 867 ? 9.528 25.328 -40.151 1.00 95.44 867 GLU A O 1
ATOM 6766 N N . ASN A 1 868 ? 9.593 23.864 -38.445 1.00 95.25 868 ASN A N 1
ATOM 6767 C CA . ASN A 1 868 ? 9.800 22.673 -39.272 1.00 95.25 868 ASN A CA 1
ATOM 6768 C C . ASN A 1 868 ? 8.562 21.788 -39.476 1.00 95.25 868 ASN A C 1
ATOM 6770 O O . ASN A 1 868 ? 8.630 20.832 -40.251 1.00 95.25 868 ASN A O 1
ATOM 6774 N N . ARG A 1 869 ? 7.415 22.073 -38.847 1.00 91.62 869 ARG A N 1
ATOM 6775 C CA . ARG A 1 869 ? 6.193 21.246 -38.965 1.00 91.62 869 ARG A CA 1
ATOM 6776 C C . ARG A 1 869 ? 5.684 21.088 -40.401 1.00 91.62 869 ARG A C 1
ATOM 6778 O O . ARG A 1 869 ? 5.042 20.092 -40.709 1.00 91.62 869 ARG A O 1
ATOM 6785 N N . SER A 1 870 ? 6.015 22.021 -41.295 1.00 91.06 870 SER A N 1
ATOM 6786 C CA . SER A 1 870 ? 5.702 21.952 -42.732 1.00 91.06 870 SER A CA 1
ATOM 6787 C C . SER A 1 870 ? 6.460 20.849 -43.485 1.00 91.06 870 SER A C 1
ATOM 6789 O O . SER A 1 870 ? 6.105 20.530 -44.617 1.00 91.06 870 SER A O 1
ATOM 6791 N N . THR A 1 871 ? 7.485 20.249 -42.871 1.00 92.94 871 THR A N 1
ATOM 6792 C CA . THR A 1 871 ? 8.253 19.125 -43.437 1.00 92.94 871 THR A CA 1
ATOM 6793 C C . THR A 1 871 ? 7.608 17.757 -43.175 1.00 92.94 871 THR A C 1
ATOM 6795 O O . THR A 1 871 ? 8.111 16.734 -43.641 1.00 92.94 871 THR A O 1
ATOM 6798 N N . ILE A 1 872 ? 6.497 17.709 -42.431 1.00 89.19 872 ILE A N 1
ATOM 6799 C CA . ILE A 1 872 ? 5.743 16.480 -42.174 1.00 89.19 872 ILE A CA 1
ATOM 6800 C C . ILE A 1 872 ? 4.813 16.227 -43.364 1.00 89.19 872 ILE A C 1
ATOM 6802 O O . ILE A 1 872 ? 3.816 16.918 -43.543 1.00 89.19 872 ILE A O 1
ATOM 6806 N N . TYR A 1 873 ? 5.152 15.230 -44.184 1.00 87.88 873 TYR A N 1
ATOM 6807 C CA . TYR A 1 873 ? 4.402 14.908 -45.407 1.00 87.88 873 TYR A CA 1
ATOM 6808 C C . TYR A 1 873 ? 3.347 13.807 -45.234 1.00 87.88 873 TYR A C 1
ATOM 6810 O O . TYR A 1 873 ? 2.522 13.613 -46.124 1.00 87.88 873 TYR A O 1
ATOM 6818 N N . PHE A 1 874 ? 3.385 13.051 -44.133 1.00 88.44 874 PHE A N 1
ATOM 6819 C CA . PHE A 1 874 ? 2.417 11.981 -43.900 1.00 88.44 874 PHE A CA 1
ATOM 6820 C C . PHE A 1 874 ? 1.077 12.581 -43.427 1.00 88.44 874 PHE A C 1
ATOM 6822 O O . PHE A 1 874 ? 1.095 13.418 -42.526 1.00 88.44 874 PHE A O 1
ATOM 6829 N N . PRO A 1 875 ? -0.068 12.197 -44.023 1.00 86.75 875 PRO A N 1
ATOM 6830 C CA . PRO A 1 875 ? -1.331 12.921 -43.850 1.00 86.75 875 PRO A CA 1
ATOM 6831 C C . PRO A 1 875 ? -2.066 12.640 -42.532 1.00 86.75 875 PRO A C 1
ATOM 6833 O O . PRO A 1 875 ? -3.018 13.352 -42.222 1.00 86.75 875 PRO A O 1
ATOM 6836 N N . TYR A 1 876 ? -1.659 11.620 -41.772 1.00 91.88 876 TYR A N 1
ATOM 6837 C CA . TYR A 1 876 ? -2.358 11.178 -40.562 1.00 91.88 876 TYR A CA 1
ATOM 6838 C C . TYR A 1 876 ? -1.457 11.237 -39.332 1.00 91.88 876 TYR A C 1
ATOM 6840 O O . TYR A 1 876 ? -0.246 11.041 -39.417 1.00 91.88 876 TYR A O 1
ATOM 6848 N N . ASN A 1 877 ? -2.054 11.468 -38.168 1.00 91.62 877 ASN A N 1
ATOM 6849 C CA . ASN A 1 877 ? -1.342 11.491 -36.899 1.00 91.62 877 ASN A CA 1
ATOM 6850 C C . ASN A 1 877 ? -1.487 10.140 -36.194 1.00 91.62 877 ASN A C 1
ATOM 6852 O O . ASN A 1 877 ? -2.579 9.583 -36.089 1.00 91.62 877 ASN A O 1
ATOM 6856 N N . GLU A 1 878 ? -0.374 9.603 -35.696 1.00 92.38 878 GLU A N 1
ATOM 6857 C CA . GLU A 1 878 ? -0.391 8.382 -34.891 1.00 92.38 878 GLU A CA 1
ATOM 6858 C C . GLU A 1 878 ? -1.216 8.602 -33.601 1.00 92.38 878 GLU A C 1
ATOM 6860 O O . GLU A 1 878 ? -0.979 9.612 -32.927 1.00 92.38 878 GLU A O 1
ATOM 6865 N N . PRO A 1 879 ? -2.081 7.645 -33.193 1.00 95.38 879 PRO A N 1
ATOM 6866 C CA . PRO A 1 879 ? -2.830 7.634 -31.921 1.00 95.38 879 PRO A CA 1
ATOM 6867 C C . PRO A 1 879 ? -1.991 7.553 -30.627 1.00 95.38 879 PRO A C 1
ATOM 6869 O O . PRO A 1 879 ? -2.256 6.769 -29.710 1.00 95.38 879 PRO A O 1
ATOM 6872 N N . THR A 1 880 ? -0.941 8.365 -30.536 1.00 96.25 880 THR A N 1
ATOM 6873 C CA . THR A 1 880 ? 0.101 8.304 -29.505 1.00 96.25 880 THR A CA 1
ATOM 6874 C C . THR A 1 880 ? -0.473 8.518 -28.110 1.00 96.25 880 THR A C 1
ATOM 6876 O O . THR A 1 880 ? -0.088 7.804 -27.186 1.00 96.25 880 THR A O 1
ATOM 6879 N N . LEU A 1 881 ? -1.419 9.453 -27.955 1.00 97.62 881 LEU A N 1
ATOM 6880 C CA . LEU A 1 881 ? -2.071 9.720 -26.672 1.00 97.62 881 LEU A CA 1
ATOM 6881 C C . LEU A 1 881 ? -2.703 8.444 -26.109 1.00 97.62 881 LEU A C 1
ATOM 6883 O O . LEU A 1 881 ? -2.411 8.067 -24.975 1.00 97.62 881 LEU A O 1
ATOM 6887 N N . GLY A 1 882 ? -3.501 7.745 -26.919 1.00 97.81 882 GLY A N 1
ATOM 6888 C CA . GLY A 1 882 ? -4.148 6.499 -26.534 1.00 97.81 882 GLY A CA 1
ATOM 6889 C C . GLY A 1 882 ? -3.159 5.394 -26.163 1.00 97.81 882 GLY A C 1
ATOM 6890 O O . GLY A 1 882 ? -3.379 4.664 -25.198 1.00 97.81 882 GLY A O 1
ATOM 6891 N N . TYR A 1 883 ? -2.040 5.268 -26.874 1.00 98.31 883 TYR A N 1
ATOM 6892 C CA . TYR A 1 883 ? -1.003 4.292 -26.521 1.00 98.31 883 TYR A CA 1
ATOM 6893 C C . TYR A 1 883 ? -0.310 4.626 -25.201 1.00 98.31 883 TYR A C 1
ATOM 6895 O O . TYR A 1 883 ? -0.133 3.742 -24.360 1.00 98.31 883 TYR A O 1
ATOM 6903 N N . VAL A 1 884 ? 0.029 5.899 -24.997 1.00 98.62 884 VAL A N 1
ATOM 6904 C CA . VAL A 1 884 ? 0.723 6.378 -23.800 1.00 98.62 884 VAL A CA 1
ATOM 6905 C C . VAL A 1 884 ? -0.149 6.233 -22.558 1.00 98.62 884 VAL A C 1
ATOM 6907 O O . VAL A 1 884 ? 0.318 5.665 -21.576 1.00 98.62 884 VAL A O 1
ATOM 6910 N N . VAL A 1 885 ? -1.418 6.652 -22.574 1.00 98.62 885 VAL A N 1
ATOM 6911 C CA . VAL A 1 885 ? -2.271 6.538 -21.372 1.00 98.62 885 VAL A CA 1
ATOM 6912 C C . VAL A 1 885 ? -2.506 5.080 -20.973 1.00 98.62 885 VAL A C 1
ATOM 6914 O O . VAL A 1 885 ? -2.474 4.754 -19.786 1.00 98.62 885 VAL A O 1
ATOM 6917 N N . LYS A 1 886 ? -2.644 4.167 -21.947 1.00 98.44 886 LYS A N 1
ATOM 6918 C CA . LYS A 1 886 ? -2.716 2.726 -21.663 1.00 98.44 886 LYS A CA 1
ATOM 6919 C C . LYS A 1 886 ? -1.419 2.226 -21.037 1.00 98.44 886 LYS A C 1
ATOM 6921 O O . LYS A 1 886 ? -1.464 1.557 -20.008 1.00 98.44 886 LYS A O 1
ATOM 6926 N N . TRP A 1 887 ? -0.277 2.593 -21.610 1.00 98.56 887 TRP A N 1
ATOM 6927 C CA . TRP A 1 887 ? 1.039 2.226 -21.092 1.00 98.56 887 TRP A CA 1
ATOM 6928 C C . TRP A 1 887 ? 1.268 2.706 -19.658 1.00 98.56 887 TRP A C 1
ATOM 6930 O O . TRP A 1 887 ? 1.638 1.907 -18.800 1.00 98.56 887 TRP A O 1
ATOM 6940 N N . LEU A 1 888 ? 0.979 3.975 -19.375 1.00 98.69 888 LEU A N 1
ATOM 6941 C CA . LEU A 1 888 ? 1.109 4.549 -18.037 1.00 98.69 888 LEU A CA 1
ATOM 6942 C C . LEU A 1 888 ? 0.185 3.857 -17.028 1.00 98.69 888 LEU A C 1
ATOM 6944 O O . LEU A 1 888 ? 0.624 3.569 -15.913 1.00 98.69 888 LEU A O 1
ATOM 6948 N N . SER A 1 889 ? -1.050 3.527 -17.431 1.00 98.50 889 SER A N 1
ATOM 6949 C CA . SER A 1 889 ? -1.990 2.790 -16.575 1.00 98.50 889 SER A CA 1
ATOM 6950 C C . SER A 1 889 ? -1.488 1.384 -16.228 1.00 98.50 889 SER A C 1
ATOM 6952 O O . SER A 1 889 ? -1.524 0.996 -15.065 1.00 98.50 889 SER A O 1
ATOM 6954 N N . GLU A 1 890 ? -0.923 0.649 -17.193 1.00 98.38 890 GLU A N 1
ATOM 6955 C CA . GLU A 1 890 ? -0.375 -0.696 -16.963 1.00 98.38 890 GLU A CA 1
ATOM 6956 C C . GLU A 1 890 ? 0.871 -0.679 -16.069 1.00 98.38 890 GLU A C 1
ATOM 6958 O O . GLU A 1 890 ? 1.107 -1.625 -15.317 1.00 98.38 890 GLU A O 1
ATOM 6963 N N . LEU A 1 891 ? 1.674 0.386 -16.129 1.00 98.00 891 LEU A N 1
ATOM 6964 C CA . LEU A 1 891 ? 2.901 0.510 -15.339 1.00 98.00 891 LEU A CA 1
ATOM 6965 C C . LEU A 1 891 ? 2.717 1.183 -13.974 1.00 98.00 891 LEU A C 1
ATOM 6967 O O . LEU A 1 891 ? 3.702 1.308 -13.245 1.00 98.00 891 LEU A O 1
ATOM 6971 N N . GLY A 1 892 ? 1.507 1.638 -13.633 1.00 96.31 892 GLY A N 1
ATOM 6972 C CA . GLY A 1 892 ? 1.249 2.338 -12.370 1.00 96.31 892 GLY A CA 1
ATOM 6973 C C . GLY A 1 892 ? 1.932 3.708 -12.286 1.00 96.31 892 GLY A C 1
ATOM 6974 O O . GLY A 1 892 ? 2.323 4.151 -11.209 1.00 96.31 892 GLY A O 1
ATOM 6975 N N . LYS A 1 893 ? 2.116 4.387 -13.424 1.00 97.12 893 LYS A N 1
ATOM 6976 C CA . LYS A 1 893 ? 2.737 5.720 -13.510 1.00 97.12 893 LYS A CA 1
ATOM 6977 C C . LYS A 1 893 ? 1.705 6.812 -13.247 1.00 97.12 893 LYS A C 1
ATOM 6979 O O . LYS A 1 893 ? 1.346 7.565 -14.145 1.00 97.12 893 LYS A O 1
ATOM 6984 N N . THR A 1 894 ? 1.175 6.830 -12.022 1.00 94.88 894 THR A N 1
ATOM 6985 C CA . THR A 1 894 ? 0.016 7.654 -11.639 1.00 94.88 894 THR A CA 1
ATOM 6986 C C . THR A 1 894 ? 0.277 9.143 -11.821 1.00 94.88 894 THR A C 1
ATOM 6988 O O . THR A 1 894 ? -0.579 9.834 -12.351 1.00 94.88 894 THR A O 1
ATOM 6991 N N . THR A 1 895 ? 1.471 9.632 -11.479 1.00 95.00 895 THR A N 1
ATOM 6992 C CA . THR A 1 895 ? 1.836 11.045 -11.659 1.00 95.00 895 THR A CA 1
ATOM 6993 C C . THR A 1 895 ? 1.704 11.475 -13.120 1.00 95.00 895 THR A C 1
ATOM 6995 O O . THR A 1 895 ? 0.990 12.427 -13.426 1.00 95.00 895 THR A O 1
ATOM 6998 N N . GLU A 1 896 ? 2.358 10.760 -14.036 1.00 96.75 896 GLU A N 1
ATOM 6999 C CA . GLU A 1 896 ? 2.322 11.058 -15.465 1.00 96.75 896 GLU A CA 1
ATOM 7000 C C . GLU A 1 896 ? 0.930 10.823 -16.065 1.00 96.75 896 GLU A C 1
ATOM 7002 O O . GLU A 1 896 ? 0.466 11.623 -16.879 1.00 96.75 896 GLU A O 1
ATOM 7007 N N . LEU A 1 897 ? 0.254 9.746 -15.654 1.00 98.19 897 LEU A N 1
ATOM 7008 C CA . LEU A 1 897 ? -1.082 9.397 -16.126 1.00 98.19 897 LEU A CA 1
ATOM 7009 C C . LEU A 1 897 ? -2.107 10.463 -15.739 1.00 98.19 897 LEU A C 1
ATOM 7011 O O . LEU A 1 897 ? -2.794 10.986 -16.614 1.00 98.19 897 LEU A O 1
ATOM 7015 N N . ASP A 1 898 ? -2.199 10.794 -14.452 1.00 97.31 898 ASP A N 1
ATOM 7016 C CA . ASP A 1 898 ? -3.173 11.753 -13.932 1.00 97.31 898 ASP A CA 1
ATOM 7017 C C . ASP A 1 898 ? -2.919 13.143 -14.515 1.00 97.31 898 ASP A C 1
ATOM 7019 O O . ASP A 1 898 ? -3.864 13.841 -14.881 1.00 97.31 898 ASP A O 1
ATOM 7023 N N . GLY A 1 899 ? -1.648 13.517 -14.690 1.00 96.94 899 GLY A N 1
ATOM 7024 C CA . GLY A 1 899 ? -1.260 14.752 -15.362 1.00 96.94 899 GLY A CA 1
ATOM 7025 C C . GLY A 1 899 ? -1.750 14.831 -16.812 1.00 96.94 899 GLY A C 1
ATOM 7026 O O . GLY A 1 899 ? -2.385 15.814 -17.197 1.00 96.94 899 GLY A O 1
ATOM 7027 N N . ILE A 1 900 ? -1.532 13.777 -17.608 1.00 98.00 900 ILE A N 1
ATOM 7028 C CA . ILE A 1 900 ? -1.997 13.721 -19.005 1.00 98.00 900 ILE A CA 1
ATOM 7029 C C . ILE A 1 900 ? -3.528 13.657 -19.089 1.00 98.00 900 ILE A C 1
ATOM 7031 O O . ILE A 1 900 ? -4.122 14.300 -19.956 1.00 98.00 900 ILE A O 1
ATOM 7035 N N . LEU A 1 901 ? -4.190 12.915 -18.199 1.00 98.06 901 LEU A N 1
ATOM 7036 C CA . LEU A 1 901 ? -5.652 12.852 -18.158 1.00 98.06 901 LEU A CA 1
ATOM 7037 C C . LEU A 1 901 ? -6.264 14.201 -17.760 1.00 98.06 901 LEU A C 1
ATOM 7039 O O . LEU A 1 901 ? -7.236 14.626 -18.381 1.00 98.06 901 LEU A O 1
ATOM 7043 N N . ALA A 1 902 ? -5.671 14.908 -16.795 1.00 97.12 902 ALA A N 1
ATOM 7044 C CA . ALA A 1 902 ? -6.088 16.256 -16.419 1.00 97.12 902 ALA A CA 1
ATOM 7045 C C . ALA A 1 902 ? -5.879 17.257 -17.566 1.00 97.12 902 ALA A C 1
ATOM 7047 O O . ALA A 1 902 ? -6.726 18.124 -17.797 1.00 97.12 902 ALA A O 1
ATOM 7048 N N . TYR A 1 903 ? -4.785 17.119 -18.325 1.00 96.88 903 TYR A N 1
ATOM 7049 C CA . TYR A 1 903 ? -4.577 17.886 -19.552 1.00 96.88 903 TYR A CA 1
ATOM 7050 C C . TYR A 1 903 ? -5.692 17.611 -20.569 1.00 96.88 903 TYR A C 1
ATOM 7052 O O . TYR A 1 903 ? -6.293 18.554 -21.088 1.00 96.88 903 TYR A O 1
ATOM 7060 N N . ALA A 1 904 ? -6.016 16.337 -20.815 1.00 97.19 904 ALA A N 1
ATOM 7061 C CA . ALA A 1 904 ? -7.080 15.946 -21.737 1.00 97.19 904 ALA A CA 1
ATOM 7062 C C . ALA A 1 904 ? -8.445 16.515 -21.317 1.00 97.19 904 ALA A C 1
ATOM 7064 O O . ALA A 1 904 ? -9.136 17.111 -22.143 1.00 97.19 904 ALA A O 1
ATOM 7065 N N . ASP A 1 905 ? -8.801 16.414 -20.034 1.00 96.69 905 ASP A N 1
ATOM 7066 C CA . ASP A 1 905 ? -10.048 16.966 -19.487 1.00 96.69 905 ASP A CA 1
ATOM 7067 C C . ASP A 1 905 ? -10.169 18.476 -19.676 1.00 96.69 905 ASP A C 1
ATOM 7069 O O . ASP A 1 905 ? -11.256 19.003 -19.909 1.00 96.69 905 ASP A O 1
ATOM 7073 N N . LYS A 1 906 ? -9.049 19.186 -19.569 1.00 96.25 906 LYS A N 1
ATOM 7074 C CA . LYS A 1 906 ? -9.031 20.643 -19.645 1.00 96.25 906 LYS A CA 1
ATOM 7075 C C . LYS A 1 906 ? -8.964 21.164 -21.079 1.00 96.25 906 LYS A C 1
ATOM 7077 O O . LYS A 1 906 ? -9.519 22.224 -21.361 1.00 96.25 906 LYS A O 1
ATOM 7082 N N . HIS A 1 907 ? -8.263 20.461 -21.967 1.00 95.25 907 HIS A N 1
ATOM 7083 C CA . HIS A 1 907 ? -7.848 21.005 -23.263 1.00 95.25 907 HIS A CA 1
ATOM 7084 C C . HIS A 1 907 ? -8.388 20.248 -24.480 1.00 95.25 907 HIS A C 1
ATOM 7086 O O . HIS A 1 907 ? -8.424 20.825 -25.564 1.00 95.25 907 HIS A O 1
ATOM 7092 N N . LEU A 1 908 ? -8.848 19.003 -24.325 1.00 96.38 908 LEU A N 1
ATOM 7093 C CA . LEU A 1 908 ? -9.250 18.136 -25.445 1.00 96.38 908 LEU A CA 1
ATOM 7094 C C . LEU A 1 908 ? -10.770 17.916 -25.519 1.00 96.38 908 LEU A C 1
ATOM 7096 O O . LEU A 1 908 ? -11.232 16.938 -26.098 1.00 96.38 908 LEU A O 1
ATOM 7100 N N . GLN A 1 909 ? -11.540 18.855 -24.959 1.00 95.19 909 GLN A N 1
ATOM 7101 C CA . GLN A 1 909 ? -12.999 18.966 -25.104 1.00 95.19 909 GLN A CA 1
ATOM 7102 C C . GLN A 1 909 ? -13.784 17.691 -24.712 1.00 95.19 909 GLN A C 1
ATOM 7104 O O . GLN A 1 909 ? -14.560 17.183 -25.525 1.00 95.19 909 GLN A O 1
ATOM 7109 N N . PRO A 1 910 ? -13.635 17.161 -23.479 1.00 97.38 910 PRO A N 1
ATOM 7110 C CA . PRO A 1 910 ? -14.449 16.031 -23.025 1.00 97.38 910 PRO A CA 1
ATOM 7111 C C . PRO A 1 910 ? -15.943 16.335 -23.190 1.00 97.38 910 PRO A C 1
ATOM 7113 O O . PRO A 1 910 ? -16.426 17.385 -22.763 1.00 97.38 910 PRO A O 1
ATOM 7116 N N . THR A 1 911 ? -16.674 15.411 -23.804 1.00 97.88 911 THR A N 1
ATOM 7117 C CA . THR A 1 911 ? -18.086 15.576 -24.153 1.00 97.88 911 THR A CA 1
ATOM 7118 C C . THR A 1 911 ? -18.916 14.460 -23.534 1.00 97.88 911 THR A C 1
ATOM 7120 O O . THR A 1 911 ? -18.526 13.292 -23.555 1.00 97.88 911 THR A O 1
ATOM 7123 N N . TRP A 1 912 ? -20.065 14.843 -22.976 1.00 96.62 912 TRP A N 1
ATOM 7124 C CA . TRP A 1 912 ? -21.059 13.924 -22.434 1.00 96.62 912 TRP A CA 1
ATOM 7125 C C . TRP A 1 912 ? -22.243 13.810 -23.389 1.00 96.62 912 TRP A C 1
ATOM 7127 O O . TRP A 1 912 ? -22.903 14.809 -23.671 1.00 96.62 912 TRP A O 1
ATOM 7137 N N . GLU A 1 913 ? -22.535 12.599 -23.853 1.00 95.62 913 GLU A N 1
ATOM 7138 C CA . GLU A 1 913 ? -23.641 12.313 -24.768 1.00 95.62 913 GLU A CA 1
ATOM 7139 C C . GLU A 1 913 ? -24.336 11.000 -24.379 1.00 95.62 913 GLU A C 1
ATOM 7141 O O . GLU A 1 913 ? -23.691 9.964 -24.224 1.00 95.62 913 GLU A O 1
ATOM 7146 N N . TYR A 1 914 ? -25.659 11.045 -24.173 1.00 93.50 914 TYR A N 1
ATOM 7147 C CA . TYR A 1 914 ? -26.462 9.920 -23.655 1.00 93.50 914 TYR A CA 1
ATOM 7148 C C . TYR A 1 914 ? -25.825 9.241 -22.423 1.00 93.50 914 TYR A C 1
ATOM 7150 O O . TYR A 1 914 ? -25.691 8.017 -22.358 1.00 93.50 914 TYR A O 1
ATOM 7158 N N . GLY A 1 915 ? -25.340 10.065 -21.485 1.00 93.06 915 GLY A N 1
ATOM 7159 C CA . GLY A 1 915 ? -24.628 9.635 -20.275 1.00 93.06 915 GLY A CA 1
ATOM 7160 C C . GLY A 1 915 ? -23.203 9.118 -20.515 1.00 93.06 915 GLY A C 1
ATOM 7161 O O . GLY A 1 915 ? -22.494 8.830 -19.557 1.00 93.06 915 GLY A O 1
ATOM 7162 N N . GLY A 1 916 ? -22.772 8.969 -21.768 1.00 96.81 916 GLY A N 1
ATOM 7163 C CA . GLY A 1 916 ? -21.448 8.487 -22.144 1.00 96.81 916 GLY A CA 1
ATOM 7164 C C . GLY A 1 916 ? -20.427 9.615 -22.199 1.00 96.81 916 GLY A C 1
ATOM 7165 O O . GLY A 1 916 ? -20.738 10.695 -22.688 1.00 96.81 916 GLY A O 1
ATOM 7166 N N . LEU A 1 917 ? -19.210 9.361 -21.722 1.00 98.00 917 LEU A N 1
ATOM 7167 C CA . LEU A 1 917 ? -18.083 10.291 -21.790 1.00 98.00 917 LEU A CA 1
ATOM 7168 C C . LEU A 1 917 ? -17.097 9.861 -22.878 1.00 98.00 917 LEU A C 1
ATOM 7170 O O . LEU A 1 917 ? -16.548 8.755 -22.826 1.00 98.00 917 LEU A O 1
ATOM 7174 N N . TYR A 1 918 ? -16.811 10.772 -23.804 1.00 98.00 918 TYR A N 1
ATOM 7175 C CA . TYR A 1 918 ? -15.802 10.599 -24.846 1.00 98.00 918 TYR A CA 1
ATOM 7176 C C . TYR A 1 918 ? -15.102 11.918 -25.181 1.00 98.00 918 TYR A C 1
ATOM 7178 O O . TYR A 1 918 ? -15.507 12.988 -24.727 1.00 98.00 918 TYR A O 1
ATOM 7186 N N . TYR A 1 919 ? -14.035 11.837 -25.975 1.00 97.88 919 TYR A N 1
ATOM 7187 C CA . TYR A 1 919 ? -13.323 13.010 -26.484 1.00 97.88 919 TYR A CA 1
ATOM 7188 C C . TYR A 1 919 ? -13.513 13.082 -28.005 1.00 97.88 919 TYR A C 1
ATOM 7190 O O . TYR A 1 919 ? -13.134 12.133 -28.699 1.00 97.88 919 TYR A O 1
ATOM 7198 N N . PRO A 1 920 ? -14.128 14.152 -28.540 1.00 96.31 920 PRO A N 1
ATOM 7199 C CA . PRO A 1 920 ? -14.376 14.295 -29.969 1.00 96.31 920 PRO A CA 1
ATOM 7200 C C . PRO A 1 920 ? -13.091 14.325 -30.799 1.00 96.31 920 PRO A C 1
ATOM 7202 O O . PRO A 1 920 ? -12.054 14.818 -30.356 1.00 96.31 920 PRO A O 1
ATOM 7205 N N . ARG A 1 921 ? -13.185 13.838 -32.041 1.00 94.75 921 ARG A N 1
ATOM 7206 C CA . ARG A 1 921 ? -12.070 13.834 -32.991 1.00 94.75 921 ARG A CA 1
ATOM 7207 C C . ARG A 1 921 ? -11.580 15.255 -33.288 1.00 94.75 921 ARG A C 1
ATOM 7209 O O . ARG A 1 921 ? -12.374 16.124 -33.645 1.00 94.75 921 ARG A O 1
ATOM 7216 N N . ASN A 1 922 ? -10.266 15.445 -33.233 1.00 94.75 922 ASN A N 1
ATOM 7217 C CA . ASN A 1 922 ? -9.561 16.644 -33.662 1.00 94.75 922 ASN A CA 1
ATOM 7218 C C . ASN A 1 922 ? -8.278 16.259 -34.413 1.00 94.75 922 ASN A C 1
ATOM 7220 O O . ASN A 1 922 ? -7.334 15.723 -33.828 1.00 94.75 922 ASN A O 1
ATOM 7224 N N . ASP A 1 923 ? -8.226 16.567 -35.707 1.00 90.88 923 ASP A N 1
ATOM 7225 C CA . ASP A 1 923 ? -7.106 16.192 -36.580 1.00 90.88 923 ASP A CA 1
ATOM 7226 C C . ASP A 1 923 ? -5.908 17.154 -36.488 1.00 90.88 923 ASP A C 1
ATOM 7228 O O . ASP A 1 923 ? -4.845 16.877 -37.045 1.00 90.88 923 ASP A O 1
ATOM 7232 N N . LEU A 1 924 ? -6.034 18.274 -35.767 1.00 92.12 924 LEU A N 1
ATOM 7233 C CA . LEU A 1 924 ? -4.921 19.196 -35.551 1.00 92.12 924 LEU A CA 1
ATOM 7234 C C . LEU A 1 924 ? -3.916 18.607 -34.554 1.00 92.12 924 LEU A C 1
ATOM 7236 O O . LEU A 1 924 ? -4.251 18.371 -33.397 1.00 92.12 924 LEU A O 1
ATOM 7240 N N . ALA A 1 925 ? -2.661 18.442 -34.985 1.00 91.88 925 ALA A N 1
ATOM 7241 C CA . ALA A 1 925 ? -1.581 17.903 -34.155 1.00 91.88 925 ALA A CA 1
ATOM 7242 C C . ALA A 1 925 ? -1.361 18.719 -32.864 1.00 91.88 925 ALA A C 1
ATOM 7244 O O . ALA A 1 925 ? -1.331 18.179 -31.755 1.00 91.88 925 ALA A O 1
ATOM 7245 N N . THR A 1 926 ? -1.220 20.040 -33.013 1.00 94.75 926 THR A N 1
ATOM 7246 C CA . THR A 1 926 ? -0.888 20.969 -31.927 1.00 94.75 926 THR A CA 1
ATOM 7247 C C . THR A 1 926 ? -1.529 22.340 -32.116 1.00 94.75 926 THR A C 1
ATOM 7249 O O . THR A 1 926 ? -1.816 22.731 -33.248 1.00 94.75 926 THR A O 1
ATOM 7252 N N . ASP A 1 927 ? -1.660 23.109 -31.034 1.00 93.44 927 ASP A N 1
ATOM 7253 C CA . ASP A 1 927 ? -2.016 24.531 -31.086 1.00 93.44 927 ASP A CA 1
ATOM 7254 C C . ASP A 1 927 ? -0.877 25.399 -31.666 1.00 93.44 927 ASP A C 1
ATOM 7256 O O . ASP A 1 927 ? 0.191 24.908 -32.053 1.00 93.44 927 ASP A O 1
ATOM 7260 N N . GLU A 1 928 ? -1.096 26.715 -31.738 1.00 91.19 928 GLU A N 1
ATOM 7261 C CA . GLU A 1 928 ? -0.096 27.686 -32.209 1.00 91.19 928 GLU A CA 1
ATOM 7262 C C . GLU A 1 928 ? 1.167 27.731 -31.335 1.00 91.19 928 GLU A C 1
ATOM 7264 O O . GLU A 1 928 ? 2.241 28.113 -31.801 1.00 91.19 928 GLU A O 1
ATOM 7269 N N . GLN A 1 929 ? 1.064 27.326 -30.068 1.00 89.94 929 GLN A N 1
ATOM 7270 C CA . GLN A 1 929 ? 2.180 27.271 -29.131 1.00 89.94 929 GLN A CA 1
ATOM 7271 C C . GLN A 1 929 ? 2.927 25.928 -29.183 1.00 89.94 929 GLN A C 1
ATOM 7273 O O . GLN A 1 929 ? 3.958 25.790 -28.524 1.00 89.94 929 GLN A O 1
ATOM 7278 N N . GLY A 1 930 ? 2.476 24.973 -30.002 1.00 90.62 930 GLY A N 1
ATOM 7279 C CA . GLY A 1 930 ? 3.074 23.644 -30.120 1.00 90.62 930 GLY A CA 1
ATOM 7280 C C . GLY A 1 930 ? 2.644 22.673 -29.016 1.00 90.62 930 GLY A C 1
ATOM 7281 O O . GLY A 1 930 ? 3.329 21.675 -28.797 1.00 90.62 930 GLY A O 1
ATOM 7282 N N . ARG A 1 931 ? 1.541 22.952 -28.307 1.00 93.12 931 ARG A N 1
ATOM 7283 C CA . ARG A 1 931 ? 0.947 22.040 -27.317 1.00 93.12 931 ARG A CA 1
ATOM 7284 C C . ARG A 1 931 ? -0.025 21.074 -27.982 1.00 93.12 931 ARG A C 1
ATOM 7286 O O . ARG A 1 931 ? -0.659 21.426 -28.971 1.00 93.12 931 ARG A O 1
ATOM 7293 N N . TRP A 1 932 ? -0.140 19.868 -27.441 1.00 95.69 932 TRP A N 1
ATOM 7294 C CA . TRP A 1 932 ? -0.920 18.776 -28.024 1.00 95.69 932 TRP A CA 1
ATOM 7295 C C . TRP A 1 932 ? -2.415 19.112 -28.168 1.00 95.69 932 TRP A C 1
ATOM 7297 O O . TRP A 1 932 ? -3.066 19.468 -27.192 1.00 95.69 932 TRP A O 1
ATOM 7307 N N . MET A 1 933 ? -2.981 18.948 -29.367 1.00 95.75 933 MET A N 1
ATOM 7308 C CA . MET A 1 933 ? -4.432 19.080 -29.606 1.00 95.75 933 MET A CA 1
ATOM 7309 C C . MET A 1 933 ? -5.061 17.845 -30.251 1.00 95.75 933 MET A C 1
ATOM 7311 O O . MET A 1 933 ? -6.289 17.742 -30.291 1.00 95.75 933 MET A O 1
ATOM 7315 N N . HIS A 1 934 ? -4.239 16.922 -30.753 1.00 95.81 934 HIS A N 1
ATOM 7316 C CA . HIS A 1 934 ? -4.734 15.799 -31.529 1.00 95.81 934 HIS A CA 1
ATOM 7317 C C . HIS A 1 934 ? -5.579 14.855 -30.679 1.00 95.81 934 HIS A C 1
ATOM 7319 O O . HIS A 1 934 ? -5.159 14.418 -29.603 1.00 95.81 934 HIS A O 1
ATOM 7325 N N . MET A 1 935 ? -6.745 14.502 -31.203 1.00 96.88 935 MET A N 1
ATOM 7326 C CA . MET A 1 935 ? -7.610 13.477 -30.645 1.00 96.88 935 MET A CA 1
ATOM 7327 C C . MET A 1 935 ? -8.128 12.612 -31.785 1.00 96.88 935 MET A C 1
ATOM 7329 O O . MET A 1 935 ? -8.958 13.052 -32.576 1.00 96.88 935 MET A O 1
ATOM 7333 N N . ASP A 1 936 ? -7.641 11.385 -31.888 1.00 96.44 936 ASP A N 1
ATOM 7334 C CA . ASP A 1 936 ? -8.188 10.401 -32.812 1.00 96.44 936 ASP A CA 1
ATOM 7335 C C . ASP A 1 936 ? -9.357 9.623 -32.164 1.00 96.44 936 ASP A C 1
ATOM 7337 O O . ASP A 1 936 ? -9.449 9.532 -30.932 1.00 96.44 936 ASP A O 1
ATOM 7341 N N . PRO A 1 937 ? -10.251 9.021 -32.967 1.00 96.06 937 PRO A N 1
ATOM 7342 C CA . PRO A 1 937 ? -11.386 8.247 -32.461 1.00 96.06 937 PRO A CA 1
ATOM 7343 C C . PRO A 1 937 ? -10.992 7.059 -31.580 1.00 96.06 937 PRO A C 1
ATOM 7345 O O . PRO A 1 937 ? -11.709 6.738 -30.634 1.00 96.06 937 PRO A O 1
ATOM 7348 N N . PHE A 1 938 ? -9.836 6.431 -31.805 1.00 97.81 938 PHE A N 1
ATOM 7349 C CA . PHE A 1 938 ? -9.351 5.372 -30.924 1.00 97.81 938 PHE A CA 1
ATOM 7350 C C . PHE A 1 938 ? -8.998 5.893 -29.529 1.00 97.81 938 PHE A C 1
ATOM 7352 O O . PHE A 1 938 ? -9.469 5.328 -28.530 1.00 97.81 938 PHE A O 1
ATOM 7359 N N . SER A 1 939 ? -8.243 6.987 -29.443 1.00 98.06 939 SER A N 1
ATOM 7360 C CA . SER A 1 939 ? -7.890 7.617 -28.173 1.00 98.06 939 SER A CA 1
ATOM 7361 C C . SER A 1 939 ? -9.134 8.089 -27.420 1.00 98.06 939 SER A C 1
ATOM 7363 O O . SER A 1 939 ? -9.308 7.748 -26.244 1.00 98.06 939 SER A O 1
ATOM 7365 N N . GLY A 1 940 ? -10.019 8.810 -28.116 1.00 97.50 940 GLY A N 1
ATOM 7366 C CA . GLY A 1 940 ? -11.176 9.478 -27.525 1.00 97.50 940 GLY A CA 1
ATOM 7367 C C . GLY A 1 940 ? -12.337 8.558 -27.160 1.00 97.50 940 GLY A C 1
ATOM 7368 O O . GLY A 1 940 ? -12.960 8.765 -26.117 1.00 97.50 940 GLY A O 1
ATOM 7369 N N . ASN A 1 941 ? -12.606 7.522 -27.964 1.00 98.12 941 ASN A N 1
ATOM 7370 C CA . ASN A 1 941 ? -13.700 6.585 -27.693 1.00 98.12 941 ASN A CA 1
ATOM 7371 C C . ASN A 1 941 ? -13.295 5.433 -26.781 1.00 98.12 941 ASN A C 1
ATOM 7373 O O . ASN A 1 941 ? -14.176 4.850 -26.162 1.00 98.12 941 ASN A O 1
ATOM 7377 N N . SER A 1 942 ? -12.012 5.048 -26.734 1.00 97.88 942 SER A N 1
ATOM 7378 C CA . SER A 1 942 ? -11.622 3.774 -26.113 1.00 97.88 942 SER A CA 1
ATOM 7379 C C . SER A 1 942 ? -10.389 3.840 -25.213 1.00 97.88 942 SER A C 1
ATOM 7381 O O . SER A 1 942 ? -10.445 3.345 -24.088 1.00 97.88 942 SER A O 1
ATOM 7383 N N . ALA A 1 943 ? -9.280 4.448 -25.641 1.00 98.38 943 ALA A N 1
ATOM 7384 C CA . ALA A 1 943 ? -8.010 4.307 -24.926 1.00 98.38 943 ALA A CA 1
ATOM 7385 C C . ALA A 1 943 ? -7.938 5.120 -23.622 1.00 98.38 943 ALA A C 1
ATOM 7387 O O . ALA A 1 943 ? -7.395 4.629 -22.632 1.00 98.38 943 ALA A O 1
ATOM 7388 N N . ILE A 1 944 ? -8.527 6.322 -23.580 1.00 98.69 944 ILE A N 1
ATOM 7389 C CA . ILE A 1 944 ? -8.653 7.086 -22.325 1.00 98.69 944 ILE A CA 1
ATOM 7390 C C . ILE A 1 944 ? -9.564 6.346 -21.337 1.00 98.69 944 ILE A C 1
ATOM 7392 O O . ILE A 1 944 ? -9.228 6.216 -20.158 1.00 98.69 944 ILE A O 1
ATOM 7396 N N . GLY A 1 945 ? -10.678 5.792 -21.830 1.00 98.25 945 GLY A N 1
ATOM 7397 C CA . GLY A 1 945 ? -11.576 4.965 -21.028 1.00 98.25 945 GLY A CA 1
ATOM 7398 C C . GLY A 1 945 ? -10.876 3.726 -20.470 1.00 98.25 945 GLY A C 1
ATOM 7399 O O . GLY A 1 945 ? -10.985 3.457 -19.277 1.00 98.25 945 GLY A O 1
ATOM 7400 N N . TYR A 1 946 ? -10.077 3.034 -21.291 1.00 98.69 946 TYR A N 1
ATOM 7401 C CA . TYR A 1 946 ? -9.199 1.952 -20.837 1.00 98.69 946 TYR A CA 1
ATOM 7402 C C . TYR A 1 946 ? -8.324 2.415 -19.678 1.00 98.69 946 TYR A C 1
ATOM 7404 O O . TYR A 1 946 ? -8.368 1.807 -18.617 1.00 98.69 946 TYR A O 1
ATOM 7412 N N . ALA A 1 947 ? -7.563 3.498 -19.852 1.00 98.56 947 ALA A N 1
ATOM 7413 C CA . ALA A 1 947 ? -6.599 3.944 -18.852 1.00 98.56 947 ALA A CA 1
ATOM 7414 C C . ALA A 1 947 ? -7.255 4.310 -17.511 1.00 98.56 947 ALA A C 1
ATOM 7416 O O . ALA A 1 947 ? -6.715 3.983 -16.458 1.00 98.56 947 ALA A O 1
ATOM 7417 N N . ARG A 1 948 ? -8.442 4.930 -17.548 1.00 97.81 948 ARG A N 1
ATOM 7418 C CA . ARG A 1 948 ? -9.218 5.291 -16.349 1.00 97.81 948 ARG A CA 1
ATOM 7419 C C . ARG A 1 948 ? -9.823 4.095 -15.633 1.00 97.81 948 ARG A C 1
ATOM 7421 O O . ARG A 1 948 ? -9.932 4.114 -14.411 1.00 97.81 948 ARG A O 1
ATOM 7428 N N . LEU A 1 949 ? -10.268 3.090 -16.379 1.00 97.19 949 LEU A N 1
ATOM 7429 C CA . LEU A 1 949 ? -10.904 1.894 -15.826 1.00 97.19 949 LEU A CA 1
ATOM 7430 C C . LEU A 1 949 ? -9.886 0.858 -15.339 1.00 97.19 949 LEU A C 1
ATOM 7432 O O . LEU A 1 949 ? -10.196 0.039 -14.470 1.00 97.19 949 LEU A O 1
ATOM 7436 N N . ASN A 1 950 ? -8.674 0.909 -15.884 1.00 97.50 950 ASN A N 1
ATOM 7437 C CA . ASN A 1 950 ? -7.600 -0.008 -15.559 1.00 97.50 950 ASN A CA 1
ATOM 7438 C C . ASN A 1 950 ? -7.100 0.145 -14.110 1.00 97.50 950 ASN A C 1
ATOM 7440 O O . ASN A 1 950 ? -7.439 1.076 -13.369 1.00 97.50 950 ASN A O 1
ATOM 7444 N N . VAL A 1 951 ? -6.276 -0.814 -13.711 1.00 95.44 951 VAL A N 1
ATOM 7445 C CA . VAL A 1 951 ? -5.439 -0.791 -12.512 1.00 95.44 951 VAL A CA 1
ATOM 7446 C C . VAL A 1 951 ? -3.993 -1.055 -12.930 1.00 95.44 951 VAL A C 1
ATOM 7448 O O . VAL A 1 951 ? -3.742 -1.527 -14.041 1.00 95.44 951 VAL A O 1
ATOM 7451 N N . GLU A 1 952 ? -3.031 -0.776 -12.050 1.00 97.00 952 GLU A N 1
ATOM 7452 C CA . GLU A 1 952 ? -1.639 -1.137 -12.322 1.00 97.00 952 GLU A CA 1
ATOM 7453 C C . GLU A 1 952 ? -1.526 -2.634 -12.640 1.00 97.00 952 GLU A C 1
ATOM 7455 O O . GLU A 1 952 ? -2.042 -3.482 -11.913 1.00 97.00 952 GLU A O 1
ATOM 7460 N N . SER A 1 953 ? -0.808 -2.957 -13.717 1.00 97.44 953 SER A N 1
ATOM 7461 C CA . SER A 1 953 ? -0.612 -4.326 -14.198 1.00 97.44 953 SER A CA 1
ATOM 7462 C C . SER A 1 953 ? -1.924 -5.072 -14.479 1.00 97.44 953 SER A C 1
ATOM 7464 O O . SER A 1 953 ? -1.964 -6.297 -14.378 1.00 97.44 953 SER A O 1
ATOM 7466 N N . GLY A 1 954 ? -3.001 -4.365 -14.833 1.00 96.56 954 GLY A N 1
ATOM 7467 C CA . GLY A 1 954 ? -4.333 -4.948 -14.971 1.00 96.56 954 GLY A CA 1
ATOM 7468 C C . GLY A 1 954 ? -4.399 -6.129 -15.941 1.00 96.56 954 GLY A C 1
ATOM 7469 O O . GLY A 1 954 ? -4.997 -7.153 -15.602 1.00 96.56 954 GLY A O 1
ATOM 7470 N N . GLN A 1 955 ? -3.748 -6.042 -17.107 1.00 96.75 955 GLN A N 1
ATOM 7471 C CA . GLN A 1 955 ? -3.682 -7.177 -18.041 1.00 96.75 955 GLN A CA 1
ATOM 7472 C C . GLN A 1 955 ? -2.825 -8.309 -17.486 1.00 96.75 955 GLN A C 1
ATOM 7474 O O . GLN A 1 955 ? -3.190 -9.477 -17.596 1.00 96.75 955 GLN A O 1
ATOM 7479 N N . LYS A 1 956 ? -1.692 -7.968 -16.860 1.00 96.88 956 LYS A N 1
ATOM 7480 C CA . LYS A 1 956 ? -0.779 -8.956 -16.282 1.00 96.88 956 LYS A CA 1
ATOM 7481 C C . LYS A 1 956 ? -1.482 -9.796 -15.225 1.00 96.88 956 LYS A C 1
ATOM 7483 O O . LYS A 1 956 ? -1.365 -11.009 -15.253 1.00 96.88 956 LYS A O 1
ATOM 7488 N N . ILE A 1 957 ? -2.237 -9.162 -14.334 1.00 97.75 957 ILE A N 1
ATOM 7489 C CA . ILE A 1 957 ? -2.960 -9.856 -13.268 1.00 97.75 957 ILE A CA 1
ATOM 7490 C C . ILE A 1 957 ? -3.984 -10.838 -13.855 1.00 97.75 957 ILE A C 1
ATOM 7492 O O . ILE A 1 957 ? -4.105 -11.946 -13.345 1.00 97.75 957 ILE A O 1
ATOM 7496 N N . MET A 1 958 ? -4.688 -10.476 -14.936 1.00 96.44 958 MET A N 1
ATOM 7497 C CA . MET A 1 958 ? -5.618 -11.401 -15.605 1.00 96.44 958 MET A CA 1
ATOM 7498 C C . MET A 1 958 ? -4.904 -12.578 -16.285 1.00 96.44 958 MET A C 1
ATOM 7500 O O . MET A 1 958 ? -5.477 -13.658 -16.370 1.00 96.44 958 MET A O 1
ATOM 7504 N N . VAL A 1 959 ? -3.674 -12.378 -16.769 1.00 95.31 959 VAL A N 1
ATOM 7505 C CA . VAL A 1 959 ? -2.845 -13.435 -17.375 1.00 95.31 959 VAL A CA 1
ATOM 7506 C C . VAL A 1 959 ? -2.219 -14.347 -16.319 1.00 95.31 959 VAL A C 1
ATOM 7508 O O . VAL A 1 959 ? -2.191 -15.558 -16.506 1.00 95.31 959 VAL A O 1
ATOM 7511 N N . ASP A 1 960 ? -1.728 -13.783 -15.216 1.00 95.50 960 ASP A N 1
ATOM 7512 C CA . ASP A 1 960 ? -1.081 -14.527 -14.131 1.00 95.50 960 ASP A CA 1
ATOM 7513 C C . ASP A 1 960 ? -2.105 -15.276 -13.257 1.00 95.50 960 ASP A C 1
ATOM 7515 O O . ASP A 1 960 ? -1.787 -16.313 -12.676 1.00 95.50 960 ASP A O 1
ATOM 7519 N N . ALA A 1 961 ? -3.326 -14.743 -13.136 1.00 96.25 961 ALA A N 1
ATOM 7520 C CA . ALA A 1 961 ? -4.400 -15.296 -12.315 1.00 96.25 961 ALA A CA 1
ATOM 7521 C C . ALA A 1 961 ? -5.751 -15.314 -13.063 1.00 96.25 961 ALA A C 1
ATOM 7523 O O . ALA A 1 961 ? -6.710 -14.691 -12.609 1.00 96.25 961 ALA A O 1
ATOM 7524 N N . PRO A 1 962 ? -5.872 -16.013 -14.203 1.00 96.19 962 PRO A N 1
ATOM 7525 C CA . PRO A 1 962 ? -7.129 -16.088 -14.939 1.00 96.19 962 PRO A CA 1
ATOM 7526 C C . PRO A 1 962 ? -8.219 -16.741 -14.083 1.00 96.19 962 PRO A C 1
ATOM 7528 O O . PRO A 1 962 ? -7.957 -17.636 -13.274 1.00 96.19 962 PRO A O 1
ATOM 7531 N N . TRP A 1 963 ? -9.469 -16.306 -14.251 1.00 95.88 963 TRP A N 1
ATOM 7532 C CA . TRP A 1 963 ? -10.580 -16.950 -13.557 1.00 95.88 963 TRP A CA 1
ATOM 7533 C C . TRP A 1 963 ? -10.813 -18.354 -14.104 1.00 95.88 963 TRP A C 1
ATOM 7535 O O . TRP A 1 963 ? -10.937 -18.561 -15.309 1.00 95.88 963 TRP A O 1
ATOM 7545 N N . THR A 1 964 ? -10.894 -19.318 -13.189 1.00 92.81 964 THR A N 1
ATOM 7546 C CA . THR A 1 964 ? -11.167 -20.714 -13.529 1.00 92.81 964 THR A CA 1
ATOM 7547 C C . THR A 1 964 ? -12.664 -21.001 -13.529 1.00 92.81 964 THR A C 1
ATOM 7549 O O . THR A 1 964 ? -13.464 -20.281 -12.917 1.00 92.81 964 THR A O 1
ATOM 7552 N N . LYS A 1 965 ? -13.035 -22.120 -14.151 1.00 91.56 965 LYS A N 1
ATOM 7553 C CA . LYS A 1 965 ? -14.397 -22.656 -14.141 1.00 91.56 965 LYS A CA 1
ATOM 7554 C C . LYS A 1 965 ? -14.955 -22.819 -12.725 1.00 91.56 965 LYS A C 1
ATOM 7556 O O . LYS A 1 965 ? -16.085 -22.427 -12.450 1.00 91.56 965 LYS A O 1
ATOM 7561 N N . GLU A 1 966 ? -14.153 -23.326 -11.793 1.00 90.81 966 GLU A N 1
ATOM 7562 C CA . GLU A 1 966 ? -14.540 -23.534 -10.391 1.00 90.81 966 GLU A CA 1
ATOM 7563 C C . GLU A 1 966 ? -14.769 -22.201 -9.669 1.00 90.81 966 GLU A C 1
ATOM 7565 O O . GLU A 1 966 ? -15.723 -22.043 -8.897 1.00 90.81 966 GLU A O 1
ATOM 7570 N N . THR A 1 967 ? -13.909 -21.219 -9.951 1.00 90.00 967 THR A N 1
ATOM 7571 C CA . THR A 1 967 ? -14.012 -19.869 -9.388 1.00 90.00 967 THR A CA 1
ATOM 7572 C C . THR A 1 967 ? -15.304 -19.193 -9.839 1.00 90.00 967 THR A C 1
ATOM 7574 O O . THR A 1 967 ? -16.016 -18.606 -9.026 1.00 90.00 967 THR A O 1
ATOM 7577 N N . LEU A 1 968 ? -15.638 -19.294 -11.126 1.00 92.38 968 LEU A N 1
ATOM 7578 C CA . LEU A 1 968 ? -16.847 -18.700 -11.693 1.00 92.38 968 LEU A CA 1
ATOM 7579 C C . LEU A 1 968 ? -18.124 -19.436 -11.274 1.00 92.38 968 LEU A C 1
ATOM 7581 O O . LEU A 1 968 ? -19.128 -18.790 -10.976 1.00 92.38 968 LEU A O 1
ATOM 7585 N N . ALA A 1 969 ? -18.085 -20.767 -11.178 1.00 90.44 969 ALA A N 1
ATOM 7586 C CA . ALA A 1 969 ? -19.227 -21.575 -10.755 1.00 90.44 969 ALA A CA 1
ATOM 7587 C C . ALA A 1 969 ? -19.656 -21.303 -9.303 1.00 90.44 969 ALA A C 1
ATOM 7589 O O . ALA A 1 969 ? -20.839 -21.407 -8.987 1.00 90.44 969 ALA A O 1
ATOM 7590 N N . SER A 1 970 ? -18.714 -20.950 -8.424 1.00 88.62 970 SER A N 1
ATOM 7591 C CA . SER A 1 970 ? -18.974 -20.715 -6.997 1.00 88.62 970 SER A CA 1
ATOM 7592 C C . SER A 1 970 ? -19.211 -19.247 -6.631 1.00 88.62 970 SER A C 1
ATOM 7594 O O . SER A 1 970 ? -19.720 -18.963 -5.546 1.00 88.62 970 SER A O 1
ATOM 7596 N N . ARG A 1 971 ? -18.852 -18.301 -7.505 1.00 90.81 971 ARG A N 1
ATOM 7597 C CA . ARG A 1 971 ? -18.929 -16.869 -7.204 1.00 90.81 971 ARG A CA 1
ATOM 7598 C C . ARG A 1 971 ? -20.364 -16.335 -7.319 1.00 90.81 971 ARG A C 1
ATOM 7600 O O . ARG A 1 971 ? -20.990 -16.531 -8.364 1.00 90.81 971 ARG A O 1
ATOM 7607 N N . PRO A 1 972 ? -20.854 -15.583 -6.317 1.00 94.00 972 PRO A N 1
ATOM 7608 C CA . PRO A 1 972 ? -22.089 -14.816 -6.437 1.00 94.00 972 PRO A CA 1
ATOM 7609 C C . PRO A 1 972 ? -22.003 -13.740 -7.520 1.00 94.00 972 PRO A C 1
ATOM 7611 O O . PRO A 1 972 ? -21.010 -13.015 -7.608 1.00 94.00 972 PRO A O 1
ATOM 7614 N N . TYR A 1 973 ? -23.051 -13.611 -8.330 1.00 95.19 973 TYR A N 1
ATOM 7615 C CA . TYR A 1 973 ? -23.090 -12.634 -9.417 1.00 95.19 973 TYR A CA 1
ATOM 7616 C C . TYR A 1 973 ? -24.479 -12.030 -9.607 1.00 95.19 973 TYR A C 1
ATOM 7618 O O . TYR A 1 973 ? -25.491 -12.602 -9.203 1.00 95.19 973 TYR A O 1
ATOM 7626 N N . VAL A 1 974 ? -24.493 -10.863 -10.245 1.00 96.06 974 VAL A N 1
ATOM 7627 C CA . VAL A 1 974 ? -25.677 -10.113 -10.656 1.00 96.06 974 VAL A CA 1
ATOM 7628 C C . VAL A 1 974 ? -26.008 -10.444 -12.103 1.00 96.06 974 VAL A C 1
ATOM 7630 O O . VAL A 1 974 ? -25.131 -10.406 -12.975 1.00 96.06 974 VAL A O 1
ATOM 7633 N N . ASP A 1 975 ? -27.278 -10.738 -12.351 1.00 94.12 975 ASP A N 1
ATOM 7634 C CA . ASP A 1 975 ? -27.827 -11.054 -13.663 1.00 94.12 975 ASP A CA 1
ATOM 7635 C C . ASP A 1 975 ? -29.093 -10.236 -13.943 1.00 94.12 975 ASP A C 1
ATOM 7637 O O . ASP A 1 975 ? -29.839 -9.910 -13.025 1.00 94.12 975 ASP A O 1
ATOM 7641 N N . GLY A 1 976 ? -29.338 -9.885 -15.205 1.00 89.94 976 GLY A N 1
ATOM 7642 C CA . GLY A 1 976 ? -30.495 -9.063 -15.598 1.00 89.94 976 GLY A CA 1
ATOM 7643 C C . GLY A 1 976 ? -30.375 -7.552 -15.337 1.00 89.94 976 GLY A C 1
ATOM 7644 O O . GLY A 1 976 ? -31.305 -6.818 -15.661 1.00 89.94 976 GLY A O 1
ATOM 7645 N N . LEU A 1 977 ? -29.240 -7.080 -14.803 1.00 91.38 977 LEU A N 1
ATOM 7646 C CA . LEU A 1 977 ? -28.909 -5.654 -14.705 1.00 91.38 977 LEU A CA 1
ATOM 7647 C C . LEU A 1 977 ? -28.037 -5.235 -15.891 1.00 91.38 977 LEU A C 1
ATOM 7649 O O . LEU A 1 977 ? -26.919 -5.736 -16.048 1.00 91.38 977 LEU A O 1
ATOM 7653 N N . ASP A 1 978 ? -28.527 -4.300 -16.701 1.00 86.25 978 ASP A N 1
ATOM 7654 C CA . ASP A 1 978 ? -27.799 -3.779 -17.854 1.00 86.25 978 ASP A CA 1
ATOM 7655 C C . ASP A 1 978 ? -27.941 -2.255 -18.002 1.00 86.25 978 ASP A C 1
ATOM 7657 O O . ASP A 1 978 ? -28.823 -1.618 -17.428 1.00 86.25 978 ASP A O 1
ATOM 7661 N N . LEU A 1 979 ? -27.044 -1.657 -18.791 1.00 91.31 979 LEU A N 1
ATOM 7662 C CA . LEU A 1 979 ? -27.003 -0.210 -18.989 1.00 91.31 979 LEU A CA 1
ATOM 7663 C C . LEU A 1 979 ? -28.256 0.326 -19.722 1.00 91.31 979 LEU A C 1
ATOM 7665 O O . LEU A 1 979 ? -28.620 1.484 -19.523 1.00 91.31 979 LEU A O 1
ATOM 7669 N N . SER A 1 980 ? -28.979 -0.476 -20.509 1.00 89.44 980 SER A N 1
ATOM 7670 C CA . SER A 1 980 ? -30.212 -0.049 -21.198 1.00 89.44 980 SER A CA 1
ATOM 7671 C C . SER A 1 980 ? -31.337 0.354 -20.238 1.00 89.44 980 SER A C 1
ATOM 7673 O O . SER A 1 980 ? -32.196 1.151 -20.605 1.00 89.44 980 SER A O 1
ATOM 7675 N N . GLN A 1 981 ? -31.289 -0.112 -18.987 1.00 90.19 981 GLN A N 1
ATOM 7676 C CA . GLN A 1 981 ? -32.284 0.167 -17.948 1.00 90.19 981 GLN A CA 1
ATOM 7677 C C . GLN A 1 981 ? -32.169 1.580 -17.337 1.00 90.19 981 GLN A C 1
ATOM 7679 O O . GLN A 1 981 ? -32.675 1.834 -16.248 1.00 90.19 981 GLN A O 1
ATOM 7684 N N . GLY A 1 982 ? -31.485 2.523 -17.992 1.00 89.19 982 GLY A N 1
ATOM 7685 C CA . GLY A 1 982 ? -31.406 3.916 -17.529 1.00 89.19 982 GLY A CA 1
ATOM 7686 C C . GLY A 1 982 ? -30.509 4.146 -16.305 1.00 89.19 982 GLY A C 1
ATOM 7687 O O . GLY A 1 982 ? -30.548 5.227 -15.720 1.00 89.19 982 GLY A O 1
ATOM 7688 N N . VAL A 1 983 ? -29.682 3.165 -15.922 1.00 93.44 983 VAL A N 1
ATOM 7689 C CA . VAL A 1 983 ? -28.770 3.273 -14.771 1.00 93.44 983 VAL A CA 1
ATOM 7690 C C . VAL A 1 983 ? -27.330 2.954 -15.134 1.00 93.44 983 VAL A C 1
ATOM 7692 O O . VAL A 1 983 ? -27.073 2.038 -15.915 1.00 93.44 983 VAL A O 1
ATOM 7695 N N . ASP A 1 984 ? -26.389 3.680 -14.544 1.00 94.69 984 ASP A N 1
ATOM 7696 C CA . ASP A 1 984 ? -24.975 3.327 -14.511 1.00 94.69 984 ASP A CA 1
ATOM 7697 C C . ASP A 1 984 ? -24.682 2.436 -13.306 1.00 94.69 984 ASP A C 1
ATOM 7699 O O . ASP A 1 984 ? -25.115 2.709 -12.186 1.00 94.69 984 ASP A O 1
ATOM 7703 N N . CYS A 1 985 ? -23.920 1.369 -13.527 1.00 94.38 985 CYS A N 1
ATOM 7704 C CA . CYS A 1 985 ? -23.425 0.518 -12.451 1.00 94.38 985 CYS A CA 1
ATOM 7705 C C . CYS A 1 985 ? -22.069 1.051 -11.991 1.00 94.38 985 CYS A C 1
ATOM 7707 O O . CYS A 1 985 ? -21.088 0.979 -12.731 1.00 94.38 985 CYS A O 1
ATOM 7709 N N . LEU A 1 986 ? -22.018 1.581 -10.772 1.00 94.44 986 LEU A N 1
ATOM 7710 C CA . LEU A 1 986 ? -20.794 2.127 -10.187 1.00 94.44 986 LEU A CA 1
ATOM 7711 C C . LEU A 1 986 ? -20.021 1.064 -9.408 1.00 94.44 986 LEU A C 1
ATOM 7713 O O . LEU A 1 986 ? -18.818 1.191 -9.196 1.00 94.44 986 LEU A O 1
ATOM 7717 N N . ARG A 1 987 ? -20.707 0.016 -8.948 1.00 92.12 987 ARG A N 1
ATOM 7718 C CA . ARG A 1 987 ? -20.099 -1.028 -8.132 1.00 92.12 987 ARG A CA 1
ATOM 7719 C C . ARG A 1 987 ? -20.867 -2.334 -8.222 1.00 92.12 987 ARG A C 1
ATOM 7721 O O . ARG A 1 987 ? -22.093 -2.330 -8.237 1.00 92.12 987 ARG A O 1
ATOM 7728 N N . GLY A 1 988 ? -20.133 -3.440 -8.180 1.00 93.81 988 GLY A N 1
ATOM 7729 C CA . GLY A 1 988 ? -20.694 -4.774 -8.010 1.00 93.81 988 GLY A CA 1
ATOM 7730 C C . GLY A 1 988 ? -19.634 -5.746 -7.524 1.00 93.81 988 GLY A C 1
ATOM 7731 O O . GLY A 1 988 ? -18.845 -6.267 -8.315 1.00 93.81 988 GLY A O 1
ATOM 7732 N N . VAL A 1 989 ? -19.603 -5.969 -6.214 1.00 92.62 989 VAL A N 1
ATOM 7733 C CA . VAL A 1 989 ? -18.554 -6.738 -5.535 1.00 92.62 989 VAL A CA 1
ATOM 7734 C C . VAL A 1 989 ? -19.157 -7.747 -4.567 1.00 92.62 989 VAL A C 1
ATOM 7736 O O . VAL A 1 989 ? -20.197 -7.505 -3.955 1.00 92.62 989 VAL A O 1
ATOM 7739 N N . TRP A 1 990 ? -18.469 -8.873 -4.411 1.00 90.94 990 TRP A N 1
ATOM 7740 C CA . TRP A 1 990 ? -18.744 -9.865 -3.379 1.00 90.94 990 TRP A CA 1
ATOM 7741 C C . TRP A 1 990 ? -17.737 -9.697 -2.234 1.00 90.94 990 TRP A C 1
ATOM 7743 O O . TRP A 1 990 ? -16.531 -9.782 -2.467 1.00 90.94 990 TRP A O 1
ATOM 7753 N N . ASP A 1 991 ? -18.218 -9.458 -1.011 1.00 87.06 991 ASP A N 1
ATOM 7754 C CA . ASP A 1 991 ? -17.412 -9.442 0.215 1.00 87.06 991 ASP A CA 1
ATOM 7755 C C . ASP A 1 991 ? -17.550 -10.797 0.938 1.00 87.06 991 ASP A C 1
ATOM 7757 O O . ASP A 1 991 ? -18.567 -11.042 1.605 1.00 87.06 991 ASP A O 1
ATOM 7761 N N . PRO A 1 992 ? -16.538 -11.684 0.849 1.00 82.75 992 PRO A N 1
ATOM 7762 C CA . PRO A 1 992 ? -16.596 -13.001 1.474 1.00 82.75 992 PRO A CA 1
ATOM 7763 C C . PRO A 1 992 ? -16.588 -12.932 3.007 1.00 82.75 992 PRO A C 1
ATOM 7765 O O . PRO A 1 992 ? -17.131 -13.823 3.652 1.00 82.75 992 PRO A O 1
ATOM 7768 N N . ASN A 1 993 ? -16.025 -11.878 3.612 1.00 80.69 993 ASN A N 1
ATOM 7769 C CA . ASN A 1 993 ? -15.957 -11.755 5.072 1.00 80.69 993 ASN A CA 1
ATOM 7770 C C . ASN A 1 993 ? -17.329 -11.456 5.677 1.00 80.69 993 ASN A C 1
ATOM 7772 O O . ASN A 1 993 ? -17.619 -11.846 6.806 1.00 80.69 993 ASN A O 1
ATOM 7776 N N . ARG A 1 994 ? -18.167 -10.737 4.925 1.00 79.81 994 ARG A N 1
ATOM 7777 C CA . ARG A 1 994 ? -19.519 -10.353 5.346 1.00 79.81 994 ARG A CA 1
ATOM 7778 C C . ARG A 1 994 ? -20.601 -11.264 4.786 1.00 79.81 994 ARG A C 1
ATOM 7780 O O . ARG A 1 994 ? -21.752 -11.099 5.171 1.00 79.81 994 ARG A O 1
ATOM 7787 N N . ASN A 1 995 ? -20.252 -12.190 3.888 1.00 87.56 995 ASN A N 1
ATOM 7788 C CA . ASN A 1 995 ? -21.216 -12.890 3.038 1.00 87.56 995 ASN A CA 1
ATOM 7789 C C . ASN A 1 995 ? -22.219 -11.895 2.440 1.00 87.56 995 ASN A C 1
ATOM 7791 O O . ASN A 1 995 ? -23.425 -12.018 2.651 1.00 87.56 995 ASN A O 1
ATOM 7795 N N . ALA A 1 996 ? -21.700 -10.856 1.783 1.00 90.25 996 ALA A N 1
ATOM 7796 C CA . ALA A 1 996 ? -22.509 -9.767 1.258 1.00 90.25 996 ALA A CA 1
ATOM 7797 C C . ALA A 1 996 ? -22.161 -9.470 -0.198 1.00 90.25 996 ALA A C 1
ATOM 7799 O O . ALA A 1 996 ? -20.992 -9.298 -0.545 1.00 90.25 996 ALA A O 1
ATOM 7800 N N . LEU A 1 997 ? -23.185 -9.354 -1.038 1.00 92.69 997 LEU A N 1
ATOM 7801 C CA . LEU A 1 997 ? -23.070 -8.819 -2.384 1.00 92.69 997 LEU A CA 1
ATOM 7802 C C . LEU A 1 997 ? -23.528 -7.361 -2.381 1.00 92.69 997 LEU A C 1
ATOM 7804 O O . LEU A 1 997 ? -24.627 -7.053 -1.924 1.00 92.69 997 LEU A O 1
ATOM 7808 N N . ILE A 1 998 ? -22.675 -6.468 -2.872 1.00 92.44 998 ILE A N 1
ATOM 7809 C CA . ILE A 1 998 ? -22.910 -5.026 -2.847 1.00 92.44 998 ILE A CA 1
ATOM 7810 C C . ILE A 1 998 ? -22.955 -4.502 -4.273 1.00 92.44 998 ILE A C 1
ATOM 7812 O O . ILE A 1 998 ? -21.990 -4.658 -5.024 1.00 92.44 998 ILE A O 1
ATOM 7816 N N . VAL A 1 999 ? -24.056 -3.840 -4.606 1.00 94.25 999 VAL A N 1
ATOM 7817 C CA . VAL A 1 999 ? -24.310 -3.207 -5.897 1.00 94.25 999 VAL A CA 1
ATOM 7818 C C . VAL A 1 999 ? -24.587 -1.730 -5.661 1.00 94.25 999 VAL A C 1
ATOM 7820 O O . VAL A 1 999 ? -25.395 -1.386 -4.804 1.00 94.25 999 VAL A O 1
ATOM 7823 N N . THR A 1 1000 ? -23.933 -0.858 -6.422 1.00 93.81 1000 THR A N 1
ATOM 7824 C CA . THR A 1 1000 ? -24.255 0.575 -6.438 1.00 93.81 1000 THR A CA 1
ATOM 7825 C C . THR A 1 1000 ? -24.630 0.960 -7.845 1.00 93.81 1000 THR A C 1
ATOM 7827 O O . THR A 1 1000 ? -23.862 0.734 -8.785 1.00 93.81 1000 THR A O 1
ATOM 7830 N N . ILE A 1 1001 ? -25.812 1.539 -7.968 1.00 94.44 1001 ILE A N 1
ATOM 7831 C CA . ILE A 1 1001 ? -26.384 1.985 -9.229 1.00 94.44 1001 ILE A CA 1
ATOM 7832 C C . ILE A 1 1001 ? -26.753 3.452 -9.124 1.00 94.44 1001 ILE A C 1
ATOM 7834 O O . ILE A 1 1001 ? -27.149 3.929 -8.062 1.00 94.44 1001 ILE A O 1
ATOM 7838 N N . ARG A 1 1002 ? -26.627 4.162 -10.237 1.00 94.12 1002 ARG A N 1
ATOM 7839 C CA . ARG A 1 1002 ? -26.976 5.571 -10.339 1.00 94.12 1002 ARG A CA 1
ATOM 7840 C C . ARG A 1 1002 ? -27.866 5.794 -11.544 1.00 94.12 1002 ARG A C 1
ATOM 7842 O O . ARG A 1 1002 ? -27.536 5.343 -12.636 1.00 94.12 1002 ARG A O 1
ATOM 7849 N N . GLU A 1 1003 ? -28.966 6.507 -11.367 1.00 94.06 1003 GLU A N 1
ATOM 7850 C CA . GLU A 1 1003 ? -29.779 6.949 -12.497 1.00 94.06 1003 GLU A CA 1
ATOM 7851 C C . GLU A 1 1003 ? -29.038 8.059 -13.259 1.00 94.06 1003 GLU A C 1
ATOM 7853 O O . GLU A 1 1003 ? -28.523 9.010 -12.662 1.00 94.06 1003 GLU A O 1
ATOM 7858 N N . TRP A 1 1004 ? -28.901 7.909 -14.579 1.00 88.88 1004 TRP A N 1
ATOM 7859 C CA . TRP A 1 1004 ? -28.072 8.828 -15.368 1.00 88.88 1004 TRP A CA 1
ATOM 7860 C C . TRP A 1 1004 ? -28.885 9.909 -16.093 1.00 88.88 1004 TRP A C 1
ATOM 7862 O O . TRP A 1 1004 ? -28.360 10.998 -16.328 1.00 88.88 1004 TRP A O 1
ATOM 7872 N N . ALA A 1 1005 ? -30.148 9.637 -16.441 1.00 87.62 1005 ALA A N 1
ATOM 7873 C CA . ALA A 1 1005 ? -30.940 10.462 -17.356 1.00 87.62 1005 ALA A CA 1
ATOM 7874 C C . ALA A 1 1005 ? -31.707 11.619 -16.681 1.00 87.62 1005 ALA A C 1
ATOM 7876 O O . ALA A 1 1005 ? -32.203 12.503 -17.374 1.00 87.62 1005 ALA A O 1
ATOM 7877 N N . GLY A 1 1006 ? -31.799 11.649 -15.352 1.00 88.62 1006 GLY A N 1
ATOM 7878 C CA . GLY A 1 1006 ? -32.521 12.663 -14.584 1.00 88.62 1006 GLY A CA 1
ATOM 7879 C C . GLY A 1 1006 ? -34.043 12.486 -14.571 1.00 88.62 1006 GLY A C 1
ATOM 7880 O O . GLY A 1 1006 ? -34.759 13.399 -14.156 1.00 88.62 1006 GLY A O 1
ATOM 7881 N N . HIS A 1 1007 ? -34.563 11.340 -15.021 1.00 90.00 1007 HIS A N 1
ATOM 7882 C CA . HIS A 1 1007 ? -36.009 11.085 -15.135 1.00 90.00 1007 HIS A CA 1
ATOM 7883 C C . HIS A 1 1007 ? -36.514 9.973 -14.208 1.00 90.00 1007 HIS A C 1
ATOM 7885 O O . HIS A 1 1007 ? -37.720 9.735 -14.133 1.00 90.00 1007 HIS A O 1
ATOM 7891 N N . GLY A 1 1008 ? -35.602 9.346 -13.465 1.00 89.75 1008 GLY A N 1
ATOM 7892 C CA . GLY A 1 1008 ? -35.893 8.207 -12.608 1.00 89.75 1008 GLY A CA 1
ATOM 7893 C C . GLY A 1 1008 ? -35.910 6.895 -13.392 1.00 89.75 1008 GLY A C 1
ATOM 7894 O O . GLY A 1 1008 ? -36.157 6.865 -14.599 1.00 89.75 1008 GLY A O 1
ATOM 7895 N N . SER A 1 1009 ? -35.638 5.789 -12.704 1.00 92.44 1009 SER A N 1
ATOM 7896 C CA . SER A 1 1009 ? -35.649 4.454 -13.306 1.00 92.44 1009 SER A CA 1
ATOM 7897 C C . SER A 1 1009 ? -36.103 3.388 -12.313 1.00 92.44 1009 SER A C 1
ATOM 7899 O O . SER A 1 1009 ? -35.931 3.528 -11.104 1.00 92.44 1009 SER A O 1
ATOM 7901 N N . ARG A 1 1010 ? -36.674 2.296 -12.824 1.00 92.50 1010 ARG A N 1
ATOM 7902 C CA . ARG A 1 1010 ? -36.927 1.075 -12.057 1.00 92.50 1010 ARG A CA 1
ATOM 7903 C C . ARG A 1 1010 ? -36.073 -0.042 -12.629 1.00 92.50 1010 ARG A C 1
ATOM 7905 O O . ARG A 1 1010 ? -36.175 -0.348 -13.814 1.00 92.50 1010 ARG A O 1
ATOM 7912 N N . VAL A 1 1011 ? -35.289 -0.680 -11.770 1.00 91.75 1011 VAL A N 1
ATOM 7913 C CA . VAL A 1 1011 ? -34.418 -1.793 -12.144 1.00 91.75 1011 VAL A CA 1
ATOM 7914 C C . VAL A 1 1011 ? -34.817 -3.059 -11.408 1.00 91.75 1011 VAL A C 1
ATOM 7916 O O . VAL A 1 1011 ? -35.133 -3.036 -10.216 1.00 91.75 1011 VAL A O 1
ATOM 7919 N N . VAL A 1 1012 ? -34.790 -4.170 -12.139 1.00 92.62 1012 VAL A N 1
ATOM 7920 C CA . VAL A 1 1012 ? -35.048 -5.506 -11.607 1.00 92.62 1012 VAL A CA 1
ATOM 7921 C C . VAL A 1 1012 ? -33.905 -6.407 -12.036 1.00 92.62 1012 VAL A C 1
ATOM 7923 O O . VAL A 1 1012 ? -33.615 -6.501 -13.227 1.00 92.62 1012 VAL A O 1
ATOM 7926 N N . PHE A 1 1013 ? -33.256 -7.053 -11.073 1.00 94.50 1013 PHE A N 1
ATOM 7927 C CA . PHE A 1 1013 ? -32.145 -7.961 -11.334 1.00 94.50 1013 PHE A CA 1
ATOM 7928 C C . PHE A 1 1013 ? -32.091 -9.090 -10.311 1.00 94.50 1013 PHE A C 1
ATOM 7930 O O . PHE A 1 1013 ? -32.602 -8.969 -9.199 1.00 94.50 1013 PHE A O 1
ATOM 7937 N N . ASP A 1 1014 ? -31.440 -10.183 -10.687 1.00 95.19 1014 ASP A N 1
ATOM 7938 C CA . ASP A 1 1014 ? -31.262 -11.352 -9.839 1.00 95.19 1014 ASP A CA 1
ATOM 7939 C C . ASP A 1 1014 ? -29.841 -11.405 -9.279 1.00 95.19 1014 ASP A C 1
ATOM 7941 O O . ASP A 1 1014 ? -28.860 -11.184 -9.992 1.00 95.19 1014 ASP A O 1
ATOM 7945 N N . VAL A 1 1015 ? -29.724 -11.781 -8.008 1.00 94.94 1015 VAL A N 1
ATOM 7946 C CA . VAL A 1 1015 ? -28.463 -12.222 -7.408 1.00 94.94 1015 VAL A CA 1
ATOM 7947 C C . VAL A 1 1015 ? -28.461 -13.743 -7.334 1.00 94.94 1015 VAL A C 1
ATOM 7949 O O . VAL A 1 1015 ? -29.313 -14.349 -6.680 1.00 94.94 1015 VAL A O 1
ATOM 7952 N N . LYS A 1 1016 ? -27.499 -14.356 -8.022 1.00 94.00 1016 LYS A N 1
ATOM 7953 C CA . LYS A 1 1016 ? -27.369 -15.809 -8.202 1.00 94.00 1016 LYS A CA 1
ATOM 7954 C C . LYS A 1 1016 ? -26.106 -16.337 -7.522 1.00 94.00 1016 LYS A C 1
ATOM 7956 O O . LYS A 1 1016 ? -25.228 -15.561 -7.146 1.00 94.00 1016 LYS A O 1
ATOM 7961 N N . ASN A 1 1017 ? -26.007 -17.664 -7.391 1.00 92.25 1017 ASN A N 1
ATOM 7962 C CA . ASN A 1 1017 ? -24.886 -18.377 -6.755 1.00 92.25 1017 ASN A CA 1
ATOM 7963 C C . ASN A 1 1017 ? -24.642 -18.004 -5.279 1.00 92.25 1017 ASN A C 1
ATOM 7965 O O . ASN A 1 1017 ? -23.524 -18.119 -4.779 1.00 92.25 1017 ASN A O 1
ATOM 7969 N N . LEU A 1 1018 ? -25.681 -17.574 -4.560 1.00 92.12 1018 LEU A N 1
ATOM 7970 C CA . LEU A 1 1018 ? -25.593 -17.349 -3.118 1.00 92.12 1018 LEU A CA 1
ATOM 7971 C C . LEU A 1 1018 ? -25.666 -18.686 -2.352 1.00 92.12 1018 LEU A C 1
ATOM 7973 O O . LEU A 1 1018 ? -26.427 -19.575 -2.740 1.00 92.12 1018 LEU A O 1
ATOM 7977 N N . PRO A 1 1019 ? -24.907 -18.845 -1.253 1.00 88.81 1019 PRO A N 1
ATOM 7978 C CA . PRO A 1 1019 ? -25.059 -19.982 -0.350 1.00 88.81 1019 PRO A CA 1
ATOM 7979 C C . PRO A 1 1019 ? -26.470 -20.102 0.246 1.00 88.81 1019 PRO A C 1
ATOM 7981 O O . PRO A 1 1019 ? -27.142 -19.100 0.496 1.00 88.81 1019 PRO A O 1
ATOM 7984 N N . GLU A 1 1020 ? -26.869 -21.336 0.562 1.00 90.44 1020 GLU A N 1
ATOM 7985 C CA . GLU A 1 1020 ? -28.118 -21.636 1.273 1.00 90.44 1020 GLU A CA 1
ATOM 7986 C C . GLU A 1 1020 ? -28.190 -20.889 2.617 1.00 90.44 1020 GLU A C 1
ATOM 7988 O O . GLU A 1 1020 ? -27.205 -20.807 3.367 1.00 90.44 1020 GLU A O 1
ATOM 7993 N N . GLY A 1 1021 ? -29.357 -20.334 2.938 1.00 90.88 1021 GLY A N 1
ATOM 7994 C CA . GLY A 1 1021 ? -29.607 -19.684 4.222 1.00 90.88 1021 GLY A CA 1
ATOM 7995 C C . GLY A 1 1021 ? -30.560 -18.497 4.152 1.00 90.88 1021 GLY A C 1
ATOM 7996 O O . GLY A 1 1021 ? -31.233 -18.259 3.152 1.00 90.88 1021 GLY A O 1
ATOM 7997 N N . ARG A 1 1022 ? -30.612 -17.741 5.252 1.00 91.69 1022 ARG A N 1
ATOM 7998 C CA . ARG A 1 1022 ? -31.408 -16.515 5.362 1.00 91.69 1022 ARG A CA 1
ATOM 7999 C C . ARG A 1 1022 ? -30.592 -15.306 4.917 1.00 91.69 1022 ARG A C 1
ATOM 8001 O O . ARG A 1 1022 ? -29.445 -15.139 5.326 1.00 91.69 1022 ARG A O 1
ATOM 8008 N N . TRP A 1 1023 ? -31.210 -14.469 4.098 1.00 92.44 1023 TRP A N 1
ATOM 8009 C CA . TRP A 1 1023 ? -30.615 -13.296 3.474 1.00 92.44 1023 TRP A CA 1
ATOM 8010 C C . TRP A 1 1023 ? -31.494 -12.069 3.696 1.00 92.44 1023 TRP A C 1
ATOM 8012 O O . TRP A 1 1023 ? -32.720 -12.162 3.706 1.00 92.44 1023 TRP A O 1
ATOM 8022 N N . GLU A 1 1024 ? -30.863 -10.914 3.848 1.00 91.38 1024 GLU A N 1
ATOM 8023 C CA . GLU A 1 1024 ? -31.502 -9.609 3.944 1.00 91.38 1024 GLU A CA 1
ATOM 8024 C C . GLU A 1 1024 ? -31.051 -8.747 2.759 1.00 91.38 1024 GLU A C 1
ATOM 8026 O O . GLU A 1 1024 ? -29.856 -8.588 2.504 1.00 91.38 1024 GLU A O 1
ATOM 8031 N N . VAL A 1 1025 ? -32.009 -8.174 2.032 1.00 90.50 1025 VAL A N 1
ATOM 8032 C CA . VAL A 1 1025 ? -31.754 -7.144 1.020 1.00 90.50 1025 VAL A CA 1
ATOM 8033 C C . VAL A 1 1025 ? -31.980 -5.789 1.670 1.00 90.50 1025 VAL A C 1
ATOM 8035 O O . VAL A 1 1025 ? -33.109 -5.465 2.041 1.00 90.50 1025 VAL A O 1
ATOM 8038 N N . CYS A 1 1026 ? -30.913 -5.007 1.801 1.00 85.62 1026 CYS A N 1
ATOM 8039 C CA . CYS A 1 1026 ? -30.922 -3.646 2.321 1.00 85.62 1026 CYS A CA 1
ATOM 8040 C C . CYS A 1 1026 ? -30.691 -2.645 1.188 1.00 85.62 1026 CYS A C 1
ATOM 8042 O O . CYS A 1 1026 ? -29.766 -2.822 0.397 1.00 85.62 1026 CYS A O 1
ATOM 8044 N N . THR A 1 1027 ? -31.467 -1.563 1.149 1.00 84.88 1027 THR A N 1
ATOM 8045 C CA . THR A 1 1027 ? -31.210 -0.422 0.256 1.00 84.88 1027 THR A CA 1
ATOM 8046 C C . THR A 1 1027 ? -30.841 0.833 1.047 1.00 84.88 1027 THR A C 1
ATOM 8048 O O . THR A 1 1027 ? -31.301 1.014 2.180 1.00 84.88 1027 THR A O 1
ATOM 8051 N N . SER A 1 1028 ? -30.036 1.733 0.467 1.00 78.94 1028 SER A N 1
ATOM 8052 C CA . SER A 1 1028 ? -29.721 3.045 1.070 1.00 78.94 1028 SER A CA 1
ATOM 8053 C C . SER A 1 1028 ? -30.971 3.902 1.319 1.00 78.94 1028 SER A C 1
ATOM 8055 O O . SER A 1 1028 ? -30.985 4.721 2.235 1.00 78.94 1028 SER A O 1
ATOM 8057 N N . GLN A 1 1029 ? -32.052 3.641 0.582 1.00 77.62 1029 GLN A N 1
ATOM 8058 C CA . GLN A 1 1029 ? -33.378 4.244 0.751 1.00 77.62 1029 GLN A CA 1
ATOM 8059 C C . GLN A 1 1029 ? -34.156 3.708 1.975 1.00 77.62 1029 GLN A C 1
ATOM 8061 O O . GLN A 1 1029 ? -35.278 4.136 2.241 1.00 77.62 1029 GLN A O 1
ATOM 8066 N N . GLY A 1 1030 ? -33.592 2.766 2.740 1.00 66.44 1030 GLY A N 1
ATOM 8067 C CA . GLY A 1 1030 ? -34.193 2.226 3.964 1.00 66.44 1030 GLY A CA 1
ATOM 8068 C C . GLY A 1 1030 ? -35.093 1.002 3.763 1.00 66.44 1030 GLY A C 1
ATOM 8069 O O . GLY A 1 1030 ? -35.700 0.536 4.729 1.00 66.44 1030 GLY A O 1
ATOM 8070 N N . GLY A 1 1031 ? -35.168 0.449 2.548 1.00 70.88 1031 GLY A N 1
ATOM 8071 C CA . GLY A 1 1031 ? -35.875 -0.801 2.276 1.00 70.88 1031 GLY A CA 1
ATOM 8072 C C . GLY A 1 1031 ? -35.129 -2.000 2.861 1.00 70.88 1031 GLY A C 1
ATOM 8073 O O . GLY A 1 1031 ? -33.924 -2.137 2.657 1.00 70.88 1031 GLY A O 1
ATOM 8074 N N . ARG A 1 1032 ? -35.840 -2.872 3.587 1.00 81.38 1032 ARG A N 1
ATOM 8075 C CA . ARG A 1 1032 ? -35.317 -4.149 4.093 1.00 81.38 1032 ARG A CA 1
ATOM 8076 C C . ARG A 1 1032 ? -36.288 -5.273 3.779 1.00 81.38 1032 ARG A C 1
ATOM 8078 O O . ARG A 1 1032 ? -37.468 -5.173 4.120 1.00 81.38 1032 ARG A O 1
ATOM 8085 N N . ARG A 1 1033 ? -35.812 -6.329 3.122 1.00 85.81 1033 ARG A N 1
ATOM 8086 C CA . ARG A 1 1033 ? -36.610 -7.526 2.818 1.00 85.81 1033 ARG A CA 1
ATOM 8087 C C . ARG A 1 1033 ? -35.823 -8.781 3.157 1.00 85.81 1033 ARG A C 1
ATOM 8089 O O . ARG A 1 1033 ? -34.662 -8.903 2.779 1.00 85.81 1033 ARG A O 1
ATOM 8096 N N . MET A 1 1034 ? -36.474 -9.699 3.862 1.00 88.62 1034 MET A N 1
ATOM 8097 C CA . MET A 1 1034 ? -35.912 -10.997 4.224 1.00 88.62 1034 MET A CA 1
ATOM 8098 C C . MET A 1 1034 ? -36.258 -12.038 3.163 1.00 88.62 1034 MET A C 1
ATOM 8100 O O . MET A 1 1034 ? -37.402 -12.109 2.718 1.00 88.62 1034 MET A O 1
ATOM 8104 N N . HIS A 1 1035 ? -35.277 -12.858 2.804 1.00 89.25 1035 HIS A N 1
ATOM 8105 C CA . HIS A 1 1035 ? -35.393 -13.959 1.858 1.00 89.25 1035 HIS A CA 1
ATOM 8106 C C . HIS A 1 1035 ? -34.803 -15.229 2.478 1.00 89.25 1035 HIS A C 1
ATOM 8108 O O . HIS A 1 1035 ? -33.758 -15.189 3.128 1.00 89.25 1035 HIS A O 1
ATOM 8114 N N . GLU A 1 1036 ? -35.467 -16.360 2.278 1.00 88.81 1036 GLU A N 1
ATOM 8115 C CA . GLU A 1 1036 ? -34.950 -17.683 2.627 1.00 88.81 1036 GLU A CA 1
ATOM 8116 C C . GLU A 1 1036 ? -34.585 -18.396 1.326 1.00 88.81 1036 GLU A C 1
ATOM 8118 O O . GLU A 1 1036 ? -35.381 -18.409 0.385 1.00 88.81 1036 GLU A O 1
ATOM 8123 N N . LEU A 1 1037 ? -33.346 -18.878 1.237 1.00 89.44 1037 LEU A N 1
ATOM 8124 C CA . LEU A 1 1037 ? -32.767 -19.380 -0.001 1.00 89.44 1037 LEU A CA 1
ATOM 8125 C C . LEU A 1 1037 ? -32.366 -20.846 0.145 1.00 89.44 1037 LEU A C 1
ATOM 8127 O O . LEU A 1 1037 ? -31.463 -21.158 0.925 1.00 89.44 1037 LEU A O 1
ATOM 8131 N N . ASP A 1 1038 ? -32.986 -21.707 -0.660 1.00 86.75 1038 ASP A N 1
ATOM 8132 C CA . ASP A 1 1038 ? -32.582 -23.102 -0.834 1.00 86.75 1038 ASP A CA 1
ATOM 8133 C C . ASP A 1 1038 ? -31.327 -23.217 -1.719 1.00 86.75 1038 ASP A C 1
ATOM 8135 O O . ASP A 1 1038 ? -30.932 -22.280 -2.425 1.00 86.75 1038 ASP A O 1
ATOM 8139 N N . LYS A 1 1039 ? -30.692 -24.394 -1.726 1.00 79.38 1039 LYS A N 1
ATOM 8140 C CA . LYS A 1 1039 ? -29.516 -24.675 -2.561 1.00 79.38 1039 LYS A CA 1
ATOM 8141 C C . LYS A 1 1039 ? -29.799 -24.404 -4.048 1.00 79.38 1039 LYS A C 1
ATOM 8143 O O . LYS A 1 1039 ? -30.601 -25.092 -4.670 1.00 79.38 1039 LYS A O 1
ATOM 8148 N N . GLY A 1 1040 ? -29.075 -23.445 -4.630 1.00 73.00 1040 GLY A N 1
ATOM 8149 C CA . GLY A 1 1040 ? -29.234 -23.037 -6.033 1.00 73.00 1040 GLY A CA 1
ATOM 8150 C C . GLY A 1 1040 ? -30.333 -21.994 -6.277 1.00 73.00 1040 GLY A C 1
ATOM 8151 O O . GLY A 1 1040 ? -30.618 -21.694 -7.434 1.00 73.00 1040 GLY A O 1
ATOM 8152 N N . GLY A 1 1041 ? -30.940 -21.442 -5.220 1.00 83.44 1041 GLY A N 1
ATOM 8153 C CA . GLY A 1 1041 ? -31.905 -20.348 -5.317 1.00 83.44 1041 GLY A CA 1
ATOM 8154 C C . GLY A 1 1041 ? -31.284 -19.013 -5.750 1.00 83.44 1041 GLY A C 1
ATOM 8155 O O . GLY A 1 1041 ? -30.064 -18.837 -5.773 1.00 83.44 1041 GLY A O 1
ATOM 8156 N N . GLN A 1 1042 ? -32.149 -18.049 -6.076 1.00 91.75 1042 GLN A N 1
ATOM 8157 C CA . GLN A 1 1042 ? -31.776 -16.678 -6.442 1.00 91.75 1042 GLN A CA 1
ATOM 8158 C C . GLN A 1 1042 ? -32.590 -15.645 -5.654 1.00 91.75 1042 GLN A C 1
ATOM 8160 O O . GLN A 1 1042 ? -33.707 -15.930 -5.219 1.00 91.75 1042 GLN A O 1
ATOM 8165 N N . ILE A 1 1043 ? -32.047 -14.437 -5.498 1.00 93.06 1043 ILE A N 1
ATOM 8166 C CA . ILE A 1 1043 ? -32.746 -13.307 -4.875 1.00 93.06 1043 ILE A CA 1
ATOM 8167 C C . ILE A 1 1043 ? -33.044 -12.264 -5.945 1.00 93.06 1043 ILE A C 1
ATOM 8169 O O . ILE A 1 1043 ? -32.120 -11.661 -6.486 1.00 93.06 1043 ILE A O 1
ATOM 8173 N N . ALA A 1 1044 ? -34.330 -12.037 -6.214 1.00 92.25 1044 ALA A N 1
ATOM 8174 C CA . ALA A 1 1044 ? -34.779 -10.954 -7.078 1.00 92.25 1044 ALA A CA 1
ATOM 8175 C C . ALA A 1 1044 ? -34.779 -9.630 -6.302 1.00 92.25 1044 ALA A C 1
ATOM 8177 O O . ALA A 1 1044 ? -35.413 -9.506 -5.249 1.00 92.25 1044 ALA A O 1
ATOM 8178 N N . VAL A 1 1045 ? -34.082 -8.636 -6.839 1.00 91.38 1045 VAL A N 1
ATOM 8179 C CA . VAL A 1 1045 ? -34.021 -7.271 -6.323 1.00 91.38 1045 VAL A CA 1
ATOM 8180 C C . VAL A 1 1045 ? -34.853 -6.368 -7.225 1.00 91.38 1045 VAL A C 1
ATOM 8182 O O . VAL A 1 1045 ? -34.707 -6.397 -8.442 1.00 91.38 1045 VAL A O 1
ATOM 8185 N N . ASP A 1 1046 ? -35.709 -5.550 -6.614 1.00 90.69 1046 ASP A N 1
ATOM 8186 C CA . ASP A 1 1046 ? -36.542 -4.548 -7.285 1.00 90.69 1046 ASP A CA 1
ATOM 8187 C C . ASP A 1 1046 ? -36.292 -3.194 -6.617 1.00 90.69 1046 ASP A C 1
ATOM 8189 O O . ASP A 1 1046 ? -36.608 -3.019 -5.434 1.00 90.69 1046 ASP A O 1
ATOM 8193 N N . ALA A 1 1047 ? -35.671 -2.272 -7.353 1.00 89.25 1047 ALA A N 1
ATOM 8194 C CA . ALA A 1 1047 ? -35.279 -0.956 -6.864 1.00 89.25 1047 ALA A CA 1
ATOM 8195 C C . ALA A 1 1047 ? -35.805 0.147 -7.790 1.00 89.25 1047 ALA A C 1
ATOM 8197 O O . ALA A 1 1047 ? -35.791 0.017 -9.013 1.00 89.25 1047 ALA A O 1
ATOM 8198 N N . THR A 1 1048 ? -36.270 1.245 -7.195 1.00 90.25 1048 THR A N 1
ATOM 8199 C CA . THR A 1 1048 ? -36.714 2.448 -7.912 1.00 90.25 1048 THR A CA 1
ATOM 8200 C C . THR A 1 1048 ? -35.809 3.606 -7.519 1.00 90.25 1048 THR A C 1
ATOM 8202 O O . THR A 1 1048 ? -35.547 3.794 -6.336 1.00 90.25 1048 THR A O 1
ATOM 8205 N N . LEU A 1 1049 ? -35.323 4.343 -8.510 1.00 92.12 1049 LEU A N 1
ATOM 8206 C CA . LEU A 1 1049 ? -34.390 5.449 -8.365 1.00 92.12 1049 LEU A CA 1
ATOM 8207 C C . LEU A 1 1049 ? -35.067 6.733 -8.838 1.00 92.12 1049 LEU A C 1
ATOM 8209 O O . LEU A 1 1049 ? -35.685 6.752 -9.906 1.00 92.12 1049 LEU A O 1
ATOM 8213 N N . GLU A 1 1050 ? -34.925 7.802 -8.066 1.00 91.00 1050 GLU A N 1
ATOM 8214 C CA . GLU A 1 1050 ? -35.228 9.165 -8.488 1.00 91.00 1050 GLU A CA 1
ATOM 8215 C C . GLU A 1 1050 ? -34.159 9.687 -9.469 1.00 91.00 1050 GLU A C 1
ATOM 8217 O O . GLU A 1 1050 ? -33.109 9.075 -9.681 1.00 91.00 1050 GLU A O 1
ATOM 8222 N N . GLY A 1 1051 ? -34.432 10.824 -10.115 1.00 89.00 1051 GLY A N 1
ATOM 8223 C CA . GLY A 1 1051 ? -33.507 11.424 -11.078 1.00 89.00 1051 GLY A CA 1
ATOM 8224 C C . GLY A 1 1051 ? -32.147 11.741 -10.447 1.00 89.00 1051 GLY A C 1
ATOM 8225 O O . GLY A 1 1051 ? -32.076 12.424 -9.427 1.00 89.00 1051 GLY A O 1
ATOM 8226 N N . HIS A 1 1052 ? -31.070 11.261 -11.070 1.00 88.69 1052 HIS A N 1
ATOM 8227 C CA . HIS A 1 1052 ? -29.687 11.369 -10.593 1.00 88.69 1052 HIS A CA 1
ATOM 8228 C C . HIS A 1 1052 ? -29.407 10.741 -9.222 1.00 88.69 1052 HIS A C 1
ATOM 8230 O O . HIS A 1 1052 ? -28.340 10.985 -8.646 1.00 88.69 1052 HIS A O 1
ATOM 8236 N N . GLU A 1 1053 ? -30.332 9.934 -8.703 1.00 91.50 1053 GLU A N 1
ATOM 8237 C CA . GLU A 1 1053 ? -30.156 9.250 -7.432 1.00 91.50 1053 GLU A CA 1
ATOM 8238 C C . GLU A 1 1053 ? -29.116 8.135 -7.562 1.00 91.50 1053 GLU A C 1
ATOM 8240 O O . GLU A 1 1053 ? -29.072 7.399 -8.550 1.00 91.50 1053 GLU A O 1
ATOM 8245 N N . GLU A 1 1054 ? -28.281 8.014 -6.536 1.00 92.38 1054 GLU A N 1
ATOM 8246 C CA . GLU A 1 1054 ? -27.362 6.902 -6.345 1.00 92.38 1054 GLU A CA 1
ATOM 8247 C C . GLU A 1 1054 ? -27.897 6.014 -5.220 1.00 92.38 1054 GLU A C 1
ATOM 8249 O O . GLU A 1 1054 ? -28.137 6.481 -4.103 1.00 92.38 1054 GLU A O 1
ATOM 8254 N N . VAL A 1 1055 ? -28.099 4.733 -5.519 1.00 90.06 1055 VAL A N 1
ATOM 8255 C CA . VAL A 1 1055 ? -28.672 3.757 -4.592 1.00 90.06 1055 VAL A CA 1
ATOM 8256 C C . VAL A 1 1055 ? -27.686 2.622 -4.364 1.00 90.06 1055 VAL A C 1
ATOM 8258 O O . VAL A 1 1055 ? -27.232 1.961 -5.301 1.00 90.06 1055 VAL A O 1
ATOM 8261 N N . ASP A 1 1056 ? -27.397 2.368 -3.089 1.00 90.50 1056 ASP A N 1
ATOM 8262 C CA . ASP A 1 1056 ? -26.670 1.184 -2.655 1.00 90.50 1056 ASP A CA 1
ATOM 8263 C C . ASP A 1 1056 ? -27.651 0.072 -2.328 1.00 90.50 1056 ASP A C 1
ATOM 8265 O O . ASP A 1 1056 ? -28.595 0.258 -1.559 1.00 90.50 1056 ASP A O 1
ATOM 8269 N N . ILE A 1 1057 ? -27.386 -1.102 -2.880 1.00 91.50 1057 ILE A N 1
ATOM 8270 C CA . ILE A 1 1057 ? -28.137 -2.326 -2.661 1.00 91.50 1057 ILE A CA 1
ATOM 8271 C C . ILE A 1 1057 ? -27.164 -3.346 -2.083 1.00 91.50 1057 ILE A C 1
ATOM 8273 O O . ILE A 1 1057 ? -26.166 -3.706 -2.708 1.00 91.50 1057 ILE A O 1
ATOM 8277 N N . VAL A 1 1058 ? -27.456 -3.821 -0.878 1.00 91.25 1058 VAL A N 1
ATOM 8278 C CA . VAL A 1 1058 ? -26.634 -4.794 -0.162 1.00 91.25 1058 VAL A CA 1
ATOM 8279 C C . VAL A 1 1058 ? -27.468 -6.032 0.117 1.00 91.25 1058 VAL A C 1
ATOM 8281 O O . VAL A 1 1058 ? -28.438 -5.979 0.867 1.00 91.25 1058 VAL A O 1
ATOM 8284 N N . VAL A 1 1059 ? -27.076 -7.151 -0.483 1.00 92.44 1059 VAL A N 1
ATOM 8285 C CA . VAL A 1 1059 ? -27.653 -8.474 -0.234 1.00 92.44 1059 VAL A CA 1
ATOM 8286 C C . VAL A 1 1059 ? -26.724 -9.205 0.724 1.00 92.44 1059 VAL A C 1
ATOM 8288 O O . VAL A 1 1059 ? -25.649 -9.644 0.323 1.00 92.44 1059 VAL A O 1
ATOM 8291 N N . ILE A 1 1060 ? -27.095 -9.283 2.000 1.00 91.62 1060 ILE A N 1
ATOM 8292 C CA . ILE A 1 1060 ? -26.241 -9.773 3.090 1.00 91.62 1060 ILE A CA 1
ATOM 8293 C C . ILE A 1 1060 ? -26.871 -10.976 3.788 1.00 91.62 1060 ILE A C 1
ATOM 8295 O O . ILE A 1 1060 ? -28.087 -11.048 3.942 1.00 91.62 1060 ILE A O 1
ATOM 8299 N N . ARG A 1 1061 ? -26.051 -11.939 4.210 1.00 87.50 1061 ARG A N 1
ATOM 8300 C CA . ARG A 1 1061 ? -26.525 -13.090 4.987 1.00 87.50 1061 ARG A CA 1
ATOM 8301 C C . ARG A 1 1061 ? -26.905 -12.658 6.410 1.00 87.50 1061 ARG A C 1
ATOM 8303 O O . ARG A 1 1061 ? -26.128 -11.952 7.054 1.00 87.50 1061 ARG A O 1
ATOM 8310 N N . ALA A 1 1062 ? -28.089 -13.068 6.865 1.00 77.75 1062 ALA A N 1
ATOM 8311 C CA . ALA A 1 1062 ? -28.684 -12.668 8.145 1.00 77.75 1062 ALA A CA 1
ATOM 8312 C C . ALA A 1 1062 ? -28.181 -13.466 9.353 1.00 77.75 1062 ALA A C 1
ATOM 8314 O O . ALA A 1 1062 ? -27.810 -14.652 9.175 1.00 77.75 1062 ALA A O 1
#

Foldseek 3Di:
DDDDDPPPPDPVLCVLVVLLCVLQVVLVVLVVLVVVVPFFADPRQVVCVVPVPVQLVVQLVVLLVNLVSLLLLQLSLLVVVVVVVVVDPPDDDDPLRVVLSVLSSDLDADPVHPPVSNVVSVCSNCSSVVSSVLSSQQFRKDWDKDKDKDKFWFFALPDCVQQADFDLDPPRFGFWDQDPWAIAGSNCLNPQLVLLLVLLLCLAPLADDLQQRWDDASIRLGAIERHFLLLGPLRVSPGCVRLVVGPFFFKKKFKDKHWPWDKDKDQDPVAQQEWADDPDQQKIKGWAADPFADPVDTDIDIAGANDQQAAKAKDWHPPGPALDQKTKIAICGHVVLVLRHSMMMIIGIAIFMWMWMAGPVVSYIYIDTDDPPPPPDDDDDDDDDPPCPVVVPRPHSDPRSNSVSSLSVSVRSSRRVQRDHHHRSSSSSLVSLLVSQVSNCVVVVDPDDSSVSSSVSNRSSVSSSSSSSSNSVRNCSVPRVVRIDMIMMMTMGMTMRTRDPVSSVVSNVSSCVSVVSVVVSVVVVVVVVVVDPDPFFFDLQLLQLLLLLQVQLPPDPVDGPLQAFPDNLQLDDSRLLLQLLLSLLLLLLLCVPFAVQALQASLVSLVSSLVNLLDCSRQQSQQVLVQPDCVLPVVDPGTDHGDRPCQQAFQLSSLLSSLLSQLSSCLSFVDCCQVDWQSRKHWDADDPDDDGIDIDGDGSVRSLVSQLVQCVVLQLLGGHNGPQKDALLSRLRSLLSVLSVCQAVVHDVSVVSVVRNVVNCVVLVQDDLQAAGFGIARSVPRDTHDDQDLQSRLSSLLSCCLPPVVSSLSSVVNSCQLQWAQDPLQTAGADSQLSVQLVVVVVVVDPPDDDHGDPVSSQVSLVVCLVCVVVDPDQADPQRLLSNLSSCQQAVVCSNNVNSLVCCVVAQDWDRDPSHTWGRADRDQADPSRGGHGDTSSSTSRSNSSSSSHHHNSSNCCSVPGRYPVNNLQDKHKHQDYVVQQKRWRGWDQDPVFLKTKTKIWRRPQAKGKGKIKTWNRDFAKKWKAKSVGDIDIDGADVGGIDIDIDIAHGGDMMMIMITGD